Protein AF-0000000087594308 (afdb_homodimer)

Structure (mmCIF, N/CA/C/O backbone):
data_AF-0000000087594308-model_v1
#
loop_
_entity.id
_entity.type
_entity.pdbx_description
1 polymer 'Aminopeptidase P N-terminal domain-containing protein'
#
loop_
_atom_site.group_PDB
_atom_site.id
_atom_site.type_symbol
_atom_site.label_atom_id
_atom_site.label_alt_id
_atom_site.label_comp_id
_atom_site.label_asym_id
_atom_site.label_entity_id
_atom_site.label_seq_id
_atom_site.pdbx_PDB_ins_code
_atom_site.Cartn_x
_atom_site.Cartn_y
_atom_site.Cartn_z
_atom_site.occupancy
_atom_site.B_iso_or_equiv
_atom_site.auth_seq_id
_atom_site.auth_comp_id
_atom_site.auth_asym_id
_atom_site.auth_atom_id
_atom_site.pdbx_PDB_model_num
ATOM 1 N N . MET A 1 1 ? -21.344 -7.73 -4.387 1 90.5 1 MET A N 1
ATOM 2 C CA . MET A 1 1 ? -21.984 -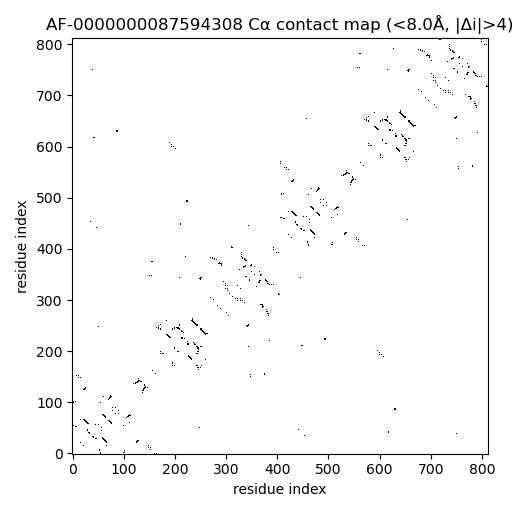8.625 -3.426 1 90.5 1 MET A CA 1
ATOM 3 C C . MET A 1 1 ? -22.828 -7.832 -2.426 1 90.5 1 MET A C 1
ATOM 5 O O . MET A 1 1 ? -22.422 -6.758 -1.98 1 90.5 1 MET A O 1
ATOM 9 N N . LEU A 1 2 ? -23.984 -8.336 -2.166 1 93.06 2 LEU A N 1
ATOM 10 C CA . LEU A 1 2 ? -24.922 -7.723 -1.226 1 93.06 2 LEU A CA 1
ATOM 11 C C . LEU A 1 2 ? -24.906 -8.453 0.112 1 93.06 2 LEU A C 1
ATOM 13 O O . LEU A 1 2 ? -24.297 -9.523 0.232 1 93.06 2 LEU A O 1
ATOM 17 N N . ALA A 1 3 ? -25.562 -7.852 1.076 1 97.31 3 ALA A N 1
ATOM 18 C CA . ALA A 1 3 ? -25.641 -8.453 2.406 1 97.31 3 ALA A CA 1
ATOM 19 C C . ALA A 1 3 ? -26.141 -9.891 2.334 1 97.31 3 ALA A C 1
ATOM 21 O O . ALA A 1 3 ? -25.672 -10.758 3.07 1 97.31 3 ALA A O 1
ATOM 22 N N . LYS A 1 4 ? -27.078 -10.148 1.467 1 97.88 4 LYS A N 1
ATOM 23 C CA . LYS A 1 4 ? -27.656 -11.484 1.329 1 97.88 4 LYS A CA 1
ATOM 24 C C . LYS A 1 4 ? -26.594 -12.492 0.87 1 97.88 4 LYS A C 1
ATOM 26 O O . LYS A 1 4 ? -26.656 -13.664 1.237 1 97.88 4 LYS A O 1
ATOM 31 N N . ASP A 1 5 ? -25.703 -12.07 0.015 1 98.06 5 ASP A N 1
ATOM 32 C CA . ASP A 1 5 ? -24.656 -12.945 -0.51 1 98.06 5 ASP A CA 1
ATOM 33 C C . ASP A 1 5 ? -23.688 -13.359 0.59 1 98.06 5 ASP A C 1
ATOM 35 O O . ASP A 1 5 ? -23.281 -14.516 0.664 1 98.06 5 ASP A O 1
ATOM 39 N N . HIS A 1 6 ? -23.297 -12.375 1.448 1 98.38 6 HIS A N 1
ATOM 40 C CA . HIS A 1 6 ? -22.422 -12.695 2.566 1 98.38 6 HIS A CA 1
ATOM 41 C C . HIS A 1 6 ? -23.141 -13.539 3.613 1 98.38 6 HIS A C 1
ATOM 43 O O . HIS A 1 6 ? -22.516 -14.375 4.273 1 98.38 6 HIS A O 1
ATOM 49 N N . SER A 1 7 ? -24.469 -13.305 3.777 1 98.5 7 SER A N 1
ATOM 50 C CA . SER A 1 7 ? -25.266 -14.164 4.633 1 98.5 7 SER A CA 1
ATOM 51 C C . SER A 1 7 ? -25.266 -15.609 4.141 1 98.5 7 SER A C 1
ATOM 53 O O . SER A 1 7 ? -25.156 -16.547 4.941 1 98.5 7 SER A O 1
ATOM 55 N N . TYR A 1 8 ? -25.375 -15.766 2.854 1 97.94 8 TYR A N 1
ATOM 56 C CA . TYR A 1 8 ? -25.281 -17.094 2.264 1 97.94 8 TYR A CA 1
ATOM 57 C C . TYR A 1 8 ? -23.922 -17.734 2.578 1 97.94 8 TYR A C 1
ATOM 59 O O . TYR A 1 8 ? -23.859 -18.922 2.904 1 97.94 8 TYR A O 1
ATOM 67 N N . ASN A 1 9 ? -22.812 -17 2.492 1 98.19 9 ASN A N 1
ATOM 68 C CA . ASN A 1 9 ? -21.484 -17.484 2.84 1 98.19 9 ASN A CA 1
ATOM 69 C C . ASN A 1 9 ? -21.422 -17.953 4.289 1 98.19 9 ASN A C 1
ATOM 71 O O . ASN A 1 9 ? -20.859 -19.016 4.586 1 98.19 9 ASN A O 1
ATOM 75 N N . ARG A 1 10 ? -22.016 -17.172 5.156 1 98.5 10 ARG A N 1
ATOM 76 C CA . ARG A 1 10 ? -22.047 -17.562 6.562 1 98.5 10 ARG A CA 1
ATOM 77 C C . ARG A 1 10 ? -22.844 -18.844 6.762 1 98.5 10 ARG A C 1
ATOM 79 O O . ARG A 1 10 ? -22.469 -19.688 7.582 1 98.5 10 ARG A O 1
ATOM 86 N N . THR A 1 11 ? -23.922 -18.953 6.07 1 97.94 11 THR A N 1
ATOM 87 C CA . THR A 1 11 ? -24.734 -20.172 6.16 1 97.94 11 THR A CA 1
ATOM 88 C C . THR A 1 11 ? -23.906 -21.391 5.746 1 97.94 11 THR A C 1
ATOM 90 O O . THR A 1 11 ? -23.953 -22.422 6.414 1 97.94 11 THR A O 1
ATOM 93 N N . LYS A 1 12 ? -23.141 -21.266 4.664 1 97.62 12 LYS A N 1
ATOM 94 C CA . LYS A 1 12 ? -22.234 -22.328 4.238 1 97.62 12 LYS A CA 1
ATOM 95 C C . LYS A 1 12 ? -21.266 -22.703 5.359 1 97.62 12 LYS A C 1
ATOM 97 O O . LYS A 1 12 ? -21.016 -23.891 5.598 1 97.62 12 LYS A O 1
ATOM 102 N N . LEU A 1 13 ? -20.719 -21.719 5.988 1 98.5 13 LEU A N 1
ATOM 103 C CA . LEU A 1 13 ? -19.734 -21.938 7.043 1 98.5 13 LEU A CA 1
ATOM 104 C C . LEU A 1 13 ? -20.375 -22.641 8.242 1 98.5 13 LEU A C 1
ATOM 106 O O . LEU A 1 13 ? -19.812 -23.578 8.781 1 98.5 13 LEU A O 1
ATOM 110 N N . PHE A 1 14 ? -21.609 -22.172 8.617 1 98.5 14 PHE A N 1
ATOM 111 C CA . PHE A 1 14 ? -22.344 -22.812 9.703 1 98.5 14 PHE A CA 1
ATOM 112 C C . PHE A 1 14 ? -22.562 -24.297 9.422 1 98.5 14 PHE A C 1
ATOM 114 O O . PHE A 1 14 ? -22.297 -25.125 10.281 1 98.5 14 PHE A O 1
ATOM 121 N N . GLU A 1 15 ? -23.016 -24.562 8.258 1 97.94 15 GLU A N 1
ATOM 122 C CA . GLU A 1 15 ? -23.312 -25.938 7.875 1 97.94 15 GLU A CA 1
ATOM 123 C C . GLU A 1 15 ? -22.062 -26.812 7.902 1 97.94 15 GLU A C 1
ATOM 125 O O . GLU A 1 15 ? -22.094 -27.938 8.406 1 97.94 15 GLU A O 1
ATOM 130 N N . ARG A 1 16 ? -21 -26.297 7.41 1 97.62 16 ARG A N 1
ATOM 131 C CA . ARG A 1 16 ? -19.75 -27.062 7.359 1 97.62 16 ARG A CA 1
ATOM 132 C C . ARG A 1 16 ? -19.219 -27.344 8.758 1 97.62 16 ARG A C 1
ATOM 134 O O . ARG A 1 16 ? -18.828 -28.469 9.07 1 97.62 16 ARG A O 1
ATOM 141 N N . LEU A 1 17 ? -19.188 -26.297 9.586 1 98.12 17 LEU A N 1
ATOM 142 C CA . LEU A 1 17 ? -18.672 -26.453 10.938 1 98.12 17 LEU A CA 1
ATOM 143 C C . LEU A 1 17 ? -19.547 -27.422 11.742 1 98.12 17 LEU A C 1
ATOM 145 O O . LEU A 1 17 ? -19.031 -28.266 12.477 1 98.12 17 LEU A O 1
ATOM 149 N N . SER A 1 18 ? -20.859 -27.266 11.508 1 97.19 18 SER A N 1
ATOM 150 C CA . SER A 1 18 ? -21.781 -28.172 12.188 1 97.19 18 SER A CA 1
ATOM 151 C C . SER A 1 18 ? -21.562 -29.609 11.758 1 97.19 18 SER A C 1
ATOM 153 O O . SER A 1 18 ? -21.531 -30.516 12.586 1 97.19 18 SER A O 1
ATOM 155 N N . ALA A 1 19 ? -21.422 -29.828 10.523 1 97.25 19 ALA A N 1
ATOM 156 C CA . ALA A 1 19 ? -21.219 -31.172 9.969 1 97.25 19 ALA A CA 1
ATOM 157 C C . ALA A 1 19 ? -19.906 -31.781 10.484 1 97.25 19 ALA A C 1
ATOM 159 O O . ALA A 1 19 ? -19.812 -33 10.641 1 97.25 19 ALA A O 1
ATOM 160 N N . ALA A 1 20 ? -18.938 -30.953 10.828 1 96.69 20 ALA A N 1
ATOM 161 C CA . ALA A 1 20 ? -17.641 -31.422 11.312 1 96.69 20 ALA A CA 1
ATOM 162 C C . ALA A 1 20 ? -17.656 -31.594 12.828 1 96.69 20 ALA A C 1
ATOM 164 O O . ALA A 1 20 ? -16.625 -31.938 13.43 1 96.69 20 ALA A O 1
ATOM 165 N N . GLY A 1 21 ? -18.781 -31.25 13.492 1 96.62 21 GLY A N 1
ATOM 166 C CA . GLY A 1 21 ? -18.922 -31.406 14.93 1 96.62 21 GLY A CA 1
ATOM 167 C C . GLY A 1 21 ? -18.25 -30.281 15.719 1 96.62 21 GLY A C 1
ATOM 168 O O . GLY A 1 21 ? -17.953 -30.453 16.906 1 96.62 21 GLY A O 1
ATOM 169 N N . VAL A 1 22 ? -17.984 -29.203 15.047 1 97 22 VAL A N 1
ATOM 170 C CA . VAL A 1 22 ? -17.375 -28.062 15.719 1 97 22 VAL A CA 1
ATOM 171 C C . VAL A 1 22 ? -18.453 -27.266 16.469 1 97 22 VAL A C 1
ATOM 173 O O . VAL A 1 22 ? -19.547 -27.047 15.945 1 97 22 VAL A O 1
ATOM 176 N N . SER A 1 23 ? -18.203 -26.906 17.734 1 96.5 23 SER A N 1
ATOM 177 C CA . SER A 1 23 ? -19.125 -26.109 18.531 1 96.5 23 SER A CA 1
ATOM 178 C C . SER A 1 23 ? -18.438 -24.875 19.094 1 96.5 23 SER A C 1
ATOM 180 O O . SER A 1 23 ? -17.203 -24.781 19.094 1 96.5 23 SER A O 1
ATOM 182 N N . GLY A 1 24 ? -19.25 -23.938 19.5 1 97.56 24 GLY A N 1
ATOM 183 C CA . GLY A 1 24 ? -18.734 -22.703 20.047 1 97.56 24 GLY A CA 1
ATOM 184 C C . GLY A 1 24 ? -18.922 -21.5 19.141 1 97.56 24 GLY A C 1
ATOM 185 O O . GLY A 1 24 ? -19.922 -21.406 18.422 1 97.56 24 GLY A O 1
ATOM 186 N N . LEU A 1 25 ? -17.984 -20.484 19.281 1 98.25 25 LEU A N 1
ATOM 187 C CA . LEU A 1 25 ? -18.062 -19.234 18.516 1 98.25 25 LEU A CA 1
ATOM 188 C C . LEU A 1 25 ? -16.938 -19.156 17.5 1 98.25 25 LEU A C 1
ATOM 190 O O . LEU A 1 25 ? -15.812 -19.578 17.766 1 98.25 25 LEU A O 1
ATOM 194 N N . VAL A 1 26 ? -17.234 -18.719 16.328 1 98.69 26 VAL A N 1
ATOM 195 C CA . VAL A 1 26 ? -16.234 -18.219 15.406 1 98.69 26 VAL A CA 1
ATOM 196 C C . VAL A 1 26 ? -15.969 -16.734 15.688 1 98.69 26 VAL A C 1
ATOM 198 O O . VAL A 1 26 ? -16.906 -15.945 15.805 1 98.69 26 VAL A O 1
ATOM 201 N N . TYR A 1 27 ? -14.766 -16.391 15.906 1 98.56 27 TYR A N 1
ATOM 202 C CA . TYR A 1 27 ? -14.336 -15.023 16.156 1 98.56 27 TYR A CA 1
ATOM 203 C C . TYR A 1 27 ? -13.414 -14.531 15.047 1 98.56 27 TYR A C 1
ATOM 205 O O . TYR A 1 27 ? -12.258 -14.969 14.953 1 98.56 27 TYR A O 1
ATOM 213 N N . LEU A 1 28 ? -13.891 -13.617 14.195 1 98.5 28 LEU A N 1
ATOM 214 C CA . LEU A 1 28 ? -13.133 -13.062 13.078 1 98.5 28 LEU A CA 1
ATOM 215 C C . LEU A 1 28 ? -12.758 -11.609 13.344 1 98.5 28 LEU A C 1
ATOM 217 O O . LEU A 1 28 ? -13.625 -10.781 13.648 1 98.5 28 LEU A O 1
ATOM 221 N N . VAL A 1 29 ? -11.523 -11.367 13.227 1 98.06 29 VAL A N 1
ATOM 222 C CA . VAL A 1 29 ? -11.031 -10 13.391 1 98.06 29 VAL A CA 1
ATOM 223 C C . VAL A 1 29 ? -10.758 -9.383 12.023 1 98.06 29 VAL A C 1
ATOM 225 O O . VAL A 1 29 ? -9.984 -9.922 11.227 1 98.06 29 VAL A O 1
ATOM 228 N N . GLY A 1 30 ? -11.453 -8.227 11.703 1 97.88 30 GLY A N 1
ATOM 229 C CA . GLY A 1 30 ? -11.141 -7.477 10.5 1 97.88 30 GLY A CA 1
ATOM 230 C C . GLY A 1 30 ? -9.82 -6.727 10.578 1 97.88 30 GLY A C 1
ATOM 231 O O . GLY A 1 30 ? -9.234 -6.617 11.656 1 97.88 30 GLY A O 1
ATOM 232 N N . ALA A 1 31 ? -9.391 -6.301 9.43 1 96.94 31 ALA A N 1
ATOM 233 C CA . ALA A 1 31 ? -8.164 -5.512 9.383 1 96.94 31 ALA A CA 1
ATOM 234 C C . ALA A 1 31 ? -8.375 -4.141 10.023 1 96.94 31 ALA A C 1
ATOM 236 O O . ALA A 1 31 ? -9.492 -3.633 10.07 1 96.94 31 ALA A O 1
ATOM 237 N N . ASP A 1 32 ? -7.328 -3.598 10.555 1 96.19 32 ASP A N 1
ATOM 238 C CA . ASP A 1 32 ? -7.316 -2.23 11.062 1 96.19 32 ASP A CA 1
ATOM 239 C C . ASP A 1 32 ? -6.551 -1.299 10.133 1 96.19 32 ASP A C 1
ATOM 241 O O . ASP A 1 32 ? -5.801 -1.757 9.266 1 96.19 32 ASP A O 1
ATOM 245 N N . ASN A 1 33 ? -6.793 -0.002 10.273 1 93.75 33 ASN A N 1
ATOM 246 C CA . ASN A 1 33 ? -5.93 0.959 9.594 1 93.75 33 ASN A CA 1
ATOM 247 C C . ASN A 1 33 ? -4.484 0.856 10.086 1 93.75 33 ASN A C 1
ATOM 249 O O . ASN A 1 33 ? -4.242 0.609 11.266 1 93.75 33 ASN A O 1
ATOM 253 N N . THR A 1 34 ? -3.598 0.944 9.172 1 93 34 THR A N 1
ATOM 254 C CA . THR A 1 34 ? -2.178 0.962 9.508 1 93 34 THR A CA 1
ATOM 255 C C . THR A 1 34 ? -1.502 2.201 8.922 1 93 34 THR A C 1
ATOM 257 O O . THR A 1 34 ? -2.027 2.822 8 1 93 34 THR A O 1
ATOM 260 N N . GLU A 1 35 ? -0.404 2.605 9.508 1 93.12 35 GLU A N 1
ATOM 261 C CA . GLU A 1 35 ? 0.38 3.746 9.047 1 93.12 35 GLU A CA 1
ATOM 262 C C . GLU A 1 35 ? 1.735 3.301 8.508 1 93.12 35 GLU A C 1
ATOM 264 O O . GLU A 1 35 ? 2.219 2.217 8.844 1 93.12 35 GLU A O 1
ATOM 269 N N . LEU A 1 36 ? 2.311 4.102 7.629 1 92.75 36 LEU A N 1
ATOM 270 C CA . LEU A 1 36 ? 3.646 3.846 7.098 1 92.75 36 LEU A CA 1
ATOM 271 C C . LEU A 1 36 ? 4.711 4.074 8.164 1 92.75 36 LEU A C 1
ATOM 273 O O . LEU A 1 36 ? 5.043 5.219 8.484 1 92.75 36 LEU A O 1
ATOM 277 N N . TYR A 1 37 ? 5.246 2.975 8.711 1 92 37 TYR A N 1
ATOM 278 C CA . TYR A 1 37 ? 6.27 3 9.75 1 92 37 TYR A CA 1
ATOM 279 C C . TYR A 1 37 ? 5.863 3.932 10.891 1 92 37 TYR A C 1
ATOM 281 O O . TYR A 1 37 ? 4.785 3.783 11.469 1 92 37 TYR A O 1
ATOM 289 N N . ASP A 1 38 ? 6.734 4.887 11.289 1 88.56 38 ASP A N 1
ATOM 290 C CA . ASP A 1 38 ? 6.465 5.773 12.414 1 88.56 38 ASP A CA 1
ATOM 291 C C . ASP A 1 38 ? 5.898 7.109 11.938 1 88.56 38 ASP A C 1
ATOM 293 O O . ASP A 1 38 ? 6.027 8.125 12.625 1 88.56 38 ASP A O 1
ATOM 297 N N . THR A 1 39 ? 5.27 7.062 10.734 1 92.19 39 THR A N 1
ATOM 298 C CA . THR A 1 39 ? 4.641 8.273 10.234 1 92.19 39 THR A CA 1
ATOM 299 C C . THR A 1 39 ? 3.131 8.234 10.453 1 92.19 39 THR A C 1
ATOM 301 O O . THR A 1 39 ? 2.594 7.219 10.906 1 92.19 39 THR A O 1
ATOM 304 N N . ASP A 1 40 ? 2.512 9.336 10.18 1 90.94 40 ASP A N 1
ATOM 305 C CA . ASP A 1 40 ? 1.058 9.383 10.281 1 90.94 40 ASP A CA 1
ATOM 306 C C . ASP A 1 40 ? 0.4 9.195 8.922 1 90.94 40 ASP A C 1
ATOM 308 O O . ASP A 1 40 ? -0.772 9.531 8.734 1 90.94 40 ASP A O 1
ATOM 312 N N . ARG A 1 41 ? 1.218 8.758 7.941 1 89.94 41 ARG A N 1
ATOM 313 C CA . ARG A 1 41 ? 0.653 8.445 6.633 1 89.94 41 ARG A CA 1
ATOM 314 C C . ARG A 1 41 ? -0.113 7.125 6.676 1 89.94 41 ARG A C 1
ATOM 316 O O . ARG A 1 41 ? 0.47 6.07 6.93 1 89.94 41 ARG A O 1
ATOM 323 N N . ASP A 1 42 ? -1.38 7.172 6.395 1 89.75 42 ASP A N 1
ATOM 324 C CA . ASP A 1 42 ? -2.195 5.961 6.352 1 89.75 42 ASP A CA 1
ATOM 325 C C . ASP A 1 42 ? -1.843 5.105 5.137 1 89.75 42 ASP A C 1
ATOM 327 O O . ASP A 1 42 ? -1.606 5.633 4.047 1 89.75 42 ASP A O 1
ATOM 331 N N . MET A 1 43 ? -1.783 3.855 5.355 1 90.75 43 MET A N 1
ATOM 332 C CA . MET A 1 43 ? -1.73 2.92 4.234 1 90.75 43 MET A CA 1
ATOM 333 C C . MET A 1 43 ? -3.125 2.662 3.676 1 90.75 43 MET A C 1
ATOM 335 O O . MET A 1 43 ? -4.113 2.707 4.414 1 90.75 43 MET A O 1
ATOM 339 N N . GLN A 1 44 ? -3.154 2.502 2.387 1 87.88 44 GLN A N 1
ATOM 340 C CA . GLN A 1 44 ? -4.441 2.17 1.789 1 87.88 44 GLN A CA 1
ATOM 341 C C . GLN A 1 44 ? -5.051 0.934 2.445 1 87.88 44 GLN A C 1
ATOM 343 O O . GLN A 1 44 ? -4.371 -0.078 2.623 1 87.88 44 G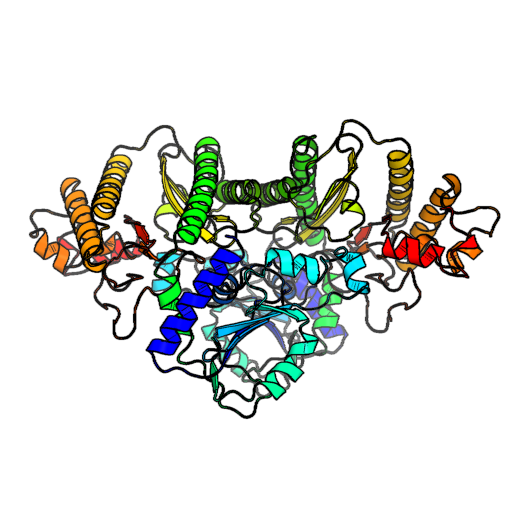LN A O 1
ATOM 348 N N . PHE A 1 45 ? -6.324 1.075 2.811 1 92 45 PHE A N 1
ATOM 349 C CA . PHE A 1 45 ? -6.992 0.012 3.551 1 92 45 PHE A CA 1
ATOM 350 C C . PHE A 1 45 ? -7.559 -1.037 2.6 1 92 45 PHE A C 1
ATOM 352 O O . PHE A 1 45 ? -8.18 -0.698 1.591 1 92 45 PHE A O 1
ATOM 359 N N . ARG A 1 46 ? -7.27 -2.18 2.875 1 92.44 46 ARG A N 1
ATOM 360 C CA . ARG A 1 46 ? -7.941 -3.344 2.307 1 92.44 46 ARG A CA 1
ATOM 361 C C . ARG A 1 46 ? -8.359 -4.324 3.4 1 92.44 46 ARG A C 1
ATOM 363 O O . ARG A 1 46 ? -7.543 -4.707 4.238 1 92.44 46 ARG A O 1
ATOM 370 N N . GLN A 1 47 ? -9.555 -4.691 3.42 1 95.94 47 GLN A N 1
ATOM 371 C CA . GLN A 1 47 ? -10.055 -5.59 4.453 1 95.94 47 GLN A CA 1
ATOM 372 C C . GLN A 1 47 ? -9.438 -6.98 4.316 1 95.94 47 GLN A C 1
ATOM 374 O O . GLN A 1 47 ? -9.047 -7.387 3.221 1 95.94 47 GLN A O 1
ATOM 379 N N . GLU A 1 48 ? -9.297 -7.664 5.465 1 97.19 48 GLU A N 1
ATOM 380 C CA . GLU A 1 48 ? -8.844 -9.055 5.5 1 97.19 48 GLU A CA 1
ATOM 381 C C . GLU A 1 48 ? -9.836 -9.984 4.812 1 97.19 48 GLU A C 1
ATOM 383 O O . GLU A 1 48 ? -11.047 -9.867 5.023 1 97.19 48 GLU A O 1
ATOM 388 N N . SER A 1 49 ? -9.367 -10.844 3.99 1 97.56 49 SER A N 1
ATOM 389 C CA . SER A 1 49 ? -10.195 -11.547 3.01 1 97.56 49 SER A CA 1
ATOM 390 C C . SER A 1 49 ? -11.18 -12.484 3.689 1 97.56 49 SER A C 1
ATOM 392 O O . SER A 1 49 ? -12.32 -12.641 3.234 1 97.56 49 SER A O 1
ATOM 394 N N . TYR A 1 50 ? -10.789 -13.258 4.738 1 98.38 50 TYR A N 1
ATOM 395 C CA . TYR A 1 50 ? -11.727 -14.141 5.422 1 98.38 50 TYR A CA 1
ATOM 396 C C . TYR A 1 50 ? -12.852 -13.352 6.07 1 98.38 50 TYR A C 1
ATOM 398 O O . TYR A 1 50 ? -14.023 -13.734 5.98 1 98.38 50 TYR A O 1
ATOM 406 N N . PHE A 1 51 ? -12.461 -12.273 6.715 1 98.62 51 PHE A N 1
ATOM 407 C CA . PHE A 1 51 ? -13.438 -11.391 7.352 1 98.62 51 PHE A CA 1
ATOM 408 C C . PHE A 1 51 ? -14.391 -10.805 6.316 1 98.62 51 PHE A C 1
ATOM 410 O O . PHE A 1 51 ? -15.609 -10.836 6.496 1 98.62 51 PHE A O 1
ATOM 417 N N . PHE A 1 52 ? -13.844 -10.297 5.238 1 98.25 52 PHE A N 1
ATOM 418 C CA . PHE A 1 52 ? -14.656 -9.695 4.184 1 98.25 52 PHE A CA 1
ATOM 419 C C . PHE A 1 52 ? -15.609 -10.727 3.594 1 98.25 52 PHE A C 1
ATOM 421 O O . PHE A 1 52 ? -16.797 -10.438 3.381 1 98.25 52 PHE A O 1
ATOM 428 N N . TRP A 1 53 ? -15.047 -11.867 3.289 1 98.5 53 TRP A N 1
ATOM 429 C CA . TRP A 1 53 ? -15.844 -12.938 2.703 1 98.5 53 TRP A CA 1
ATOM 430 C C . TRP A 1 53 ? -17.078 -13.234 3.561 1 98.5 53 TRP A C 1
ATOM 432 O O . TRP A 1 53 ? -18.172 -13.383 3.039 1 98.5 53 TRP A O 1
ATOM 442 N N . ALA A 1 54 ? -16.922 -13.266 4.828 1 98.62 54 ALA A N 1
ATOM 443 C CA . ALA A 1 54 ? -17.984 -13.648 5.746 1 98.62 54 ALA A CA 1
ATOM 444 C C . ALA A 1 54 ? -18.953 -12.484 5.988 1 98.62 54 ALA A C 1
ATOM 446 O O . ALA A 1 54 ? -20.141 -12.695 6.246 1 98.62 54 ALA A O 1
ATOM 447 N N . THR A 1 55 ? -18.438 -11.219 5.891 1 98.69 55 THR A N 1
ATOM 448 C CA . THR A 1 55 ? -19.234 -10.148 6.48 1 98.69 55 THR A CA 1
ATOM 449 C C . THR A 1 55 ? -19.578 -9.094 5.434 1 98.69 55 THR A C 1
ATOM 451 O O . THR A 1 55 ? -20.562 -8.367 5.582 1 98.69 55 THR A O 1
ATOM 454 N N . GLY A 1 56 ? -18.719 -8.922 4.426 1 97.94 56 GLY A N 1
ATOM 455 C CA . GLY A 1 56 ? -18.859 -7.832 3.473 1 97.94 56 GLY A CA 1
ATOM 456 C C . GLY A 1 56 ? -18.5 -6.477 4.051 1 97.94 56 GLY A C 1
ATOM 457 O O . GLY A 1 56 ? -18.547 -5.465 3.35 1 97.94 56 GLY A O 1
ATOM 458 N N . CYS A 1 57 ? -18.109 -6.445 5.34 1 98.06 57 CYS A N 1
ATOM 459 C CA . CYS A 1 57 ? -17.812 -5.195 6.039 1 98.06 57 CYS A CA 1
ATOM 460 C C . CYS A 1 57 ? -16.438 -4.676 5.688 1 98.06 57 CYS A C 1
ATOM 462 O O . CYS A 1 57 ? -15.453 -5.418 5.75 1 98.06 57 CYS A O 1
ATOM 464 N N . THR A 1 58 ? -16.312 -3.424 5.336 1 95.38 58 THR A N 1
ATOM 465 C CA . THR A 1 58 ? -15.031 -2.824 4.988 1 95.38 58 THR A CA 1
ATOM 466 C C . THR A 1 58 ? -14.648 -1.748 6 1 95.38 58 THR A C 1
ATOM 468 O O . THR A 1 58 ? -13.773 -0.922 5.734 1 95.38 58 THR A O 1
ATOM 471 N N . VAL A 1 59 ? -15.344 -1.677 7.121 1 96.38 59 VAL A N 1
ATOM 472 C CA . VAL A 1 59 ? -15 -0.727 8.172 1 96.38 59 VAL A CA 1
ATOM 473 C C . VAL A 1 59 ? -13.781 -1.223 8.945 1 96.38 59 VAL A C 1
ATOM 475 O O . VAL A 1 59 ? -13.805 -2.311 9.523 1 96.38 59 VAL A O 1
ATOM 478 N N . PRO A 1 60 ? -12.695 -0.451 8.977 1 96.5 60 PRO A N 1
ATOM 479 C CA . PRO A 1 60 ? -11.5 -0.889 9.711 1 96.5 60 PRO A CA 1
ATOM 480 C C . PRO A 1 60 ? -11.773 -1.117 11.195 1 96.5 60 PRO A C 1
ATOM 482 O O . PRO A 1 60 ? -12.539 -0.369 11.812 1 96.5 60 PRO A O 1
ATOM 485 N N . GLY A 1 61 ? -11.164 -2.125 11.781 1 97.69 61 GLY A N 1
ATOM 486 C CA . GLY A 1 61 ? -11.258 -2.396 13.203 1 97.69 61 GLY A CA 1
ATOM 487 C C . GLY A 1 61 ? -12.516 -3.158 13.586 1 97.69 61 GLY A C 1
ATOM 488 O O . GLY A 1 61 ? -12.836 -3.283 14.773 1 97.69 61 GLY A O 1
ATOM 489 N N . SER A 1 62 ? -13.25 -3.674 12.625 1 98.56 62 SER A N 1
ATOM 490 C CA . SER A 1 62 ? -14.484 -4.402 12.891 1 98.56 62 SER A CA 1
ATOM 491 C C . SER A 1 62 ? -14.203 -5.836 13.32 1 98.56 62 SER A C 1
ATOM 493 O O . SER A 1 62 ? -13.141 -6.383 13.016 1 98.56 62 SER A O 1
ATOM 495 N N . ILE A 1 63 ? -15.148 -6.43 14.07 1 98.69 63 ILE A N 1
ATOM 496 C CA . ILE A 1 63 ? -15.062 -7.801 14.57 1 98.69 63 ILE A CA 1
ATOM 497 C C . ILE A 1 63 ? -16.391 -8.523 14.305 1 98.69 63 ILE A C 1
ATOM 499 O O . ILE A 1 63 ? -17.469 -7.941 14.453 1 98.69 63 ILE A O 1
ATOM 503 N N . ALA A 1 64 ? -16.312 -9.719 13.891 1 98.81 64 ALA A N 1
ATOM 504 C CA . ALA A 1 64 ? -17.5 -10.531 13.688 1 98.81 64 ALA A CA 1
ATOM 505 C C . ALA A 1 64 ? -17.5 -11.758 14.594 1 98.81 64 ALA A C 1
ATOM 507 O O . ALA A 1 64 ? -16.453 -12.383 14.789 1 98.81 64 ALA A O 1
ATOM 508 N N . VAL A 1 65 ? -18.594 -12.102 15.156 1 98.75 65 VAL A N 1
ATOM 509 C CA . VAL A 1 65 ? -18.781 -13.297 15.969 1 98.75 65 VAL A CA 1
ATOM 510 C C . VAL A 1 65 ? -19.938 -14.125 15.422 1 98.75 65 VAL A C 1
ATOM 512 O O . VAL A 1 65 ? -21.031 -13.609 15.195 1 98.75 65 VAL A O 1
ATOM 515 N N . LEU A 1 66 ? -19.688 -15.336 15.141 1 98.69 66 LEU A N 1
ATOM 516 C CA . LEU A 1 66 ? -20.688 -16.297 14.664 1 98.69 66 LEU A CA 1
ATOM 517 C C . LEU A 1 66 ? -20.906 -17.391 15.695 1 98.69 66 LEU A C 1
ATOM 519 O O . LEU A 1 66 ? -19.969 -18.094 16.078 1 98.69 66 LEU A O 1
ATOM 523 N N . ASP A 1 67 ? -22.078 -17.547 16.172 1 98.25 67 ASP A N 1
ATOM 524 C CA . ASP A 1 67 ? -22.453 -18.641 17.062 1 98.25 67 ASP A CA 1
ATOM 525 C C . ASP A 1 67 ? -22.891 -19.875 16.281 1 98.25 67 ASP A C 1
ATOM 527 O O . ASP A 1 67 ? -23.984 -19.891 15.695 1 98.25 67 ASP A O 1
ATOM 531 N N . ILE A 1 68 ? -22.109 -20.922 16.359 1 97.88 68 ILE A N 1
ATOM 532 C CA . ILE A 1 68 ? -22.297 -22.078 15.469 1 97.88 68 ILE A CA 1
ATOM 533 C C . ILE A 1 68 ? -23.609 -22.781 15.797 1 97.88 68 ILE A C 1
ATOM 535 O O . ILE A 1 68 ? -24.359 -23.141 14.898 1 97.88 68 ILE A O 1
ATOM 539 N N . ALA A 1 69 ? -23.922 -22.953 17.031 1 95.62 69 ALA A N 1
ATOM 540 C CA . ALA A 1 69 ? -25.094 -23.719 17.469 1 95.62 69 ALA A CA 1
ATOM 541 C C . ALA A 1 69 ? -26.391 -22.984 17.094 1 95.62 69 ALA A C 1
ATOM 543 O O . ALA A 1 69 ? -27.344 -23.609 16.625 1 95.62 69 ALA A O 1
ATOM 544 N N . THR A 1 70 ? -26.453 -21.734 17.328 1 96.06 70 THR A N 1
ATOM 545 C CA . THR A 1 70 ? -27.688 -20.984 17.141 1 96.06 70 THR A CA 1
ATOM 546 C C . THR A 1 70 ? -27.75 -20.359 15.75 1 96.06 70 THR A C 1
ATOM 548 O O . THR A 1 70 ? -28.781 -19.844 15.336 1 96.06 70 THR A O 1
ATOM 551 N N . LYS A 1 71 ? -26.625 -20.375 15.016 1 97.31 71 LYS A N 1
ATOM 552 C CA . LYS A 1 71 ? -26.5 -19.766 13.688 1 97.31 71 LYS A CA 1
ATOM 553 C C . LYS A 1 71 ? -26.734 -18.266 13.742 1 97.31 71 LYS A C 1
ATOM 555 O O . LYS A 1 71 ? -27.281 -17.688 12.805 1 97.31 71 LYS A O 1
ATOM 560 N N . GLN A 1 72 ? -26.406 -17.672 14.922 1 97.62 72 GLN A N 1
ATOM 561 C CA . GLN A 1 72 ? -26.484 -16.219 15.078 1 97.62 72 GLN A CA 1
ATOM 562 C C . GLN A 1 72 ? -25.172 -15.547 14.656 1 97.62 72 GLN A C 1
ATOM 564 O O . GLN A 1 72 ? -24.094 -16.109 14.844 1 97.62 72 GLN A O 1
ATOM 569 N N . TYR A 1 73 ? -25.312 -14.422 14.086 1 98.38 73 TYR A N 1
ATOM 570 C CA . TYR A 1 73 ? -24.188 -13.609 13.594 1 98.38 73 TYR A CA 1
ATOM 571 C C . TYR A 1 73 ? -24.25 -12.203 14.172 1 98.38 73 TYR A C 1
ATOM 573 O O . TYR A 1 73 ? -25.297 -11.539 14.102 1 98.38 73 TYR A O 1
ATOM 581 N N . LYS A 1 74 ? -23.141 -11.734 14.797 1 98.75 74 LYS A N 1
ATOM 582 C CA . LYS A 1 74 ? -23.031 -10.367 15.281 1 98.75 74 LYS A CA 1
ATOM 583 C C . LYS A 1 74 ? -21.781 -9.688 14.703 1 98.75 74 LYS A C 1
ATOM 585 O O . LYS A 1 74 ? -20.688 -10.25 14.75 1 98.75 74 LYS A O 1
ATOM 590 N N . LEU A 1 75 ? -22 -8.562 14.102 1 98.88 75 LEU A N 1
ATOM 591 C CA . LEU A 1 75 ? -20.938 -7.703 13.586 1 98.88 75 LEU A CA 1
ATOM 592 C C . LEU A 1 75 ? -20.734 -6.484 14.484 1 98.88 75 LEU A C 1
ATOM 594 O O . LEU A 1 75 ? -21.703 -5.809 14.844 1 98.88 75 LEU A O 1
ATOM 598 N N . PHE A 1 76 ? -19.516 -6.285 14.906 1 98.81 76 PHE A N 1
ATOM 599 C CA . PHE A 1 76 ? -19.156 -5.148 15.75 1 98.81 76 PHE A CA 1
ATOM 600 C C . PHE A 1 76 ? -18.281 -4.164 14.984 1 98.81 76 PHE A C 1
ATOM 602 O O . PHE A 1 76 ? -17.188 -4.523 14.523 1 98.81 76 PHE A O 1
ATOM 609 N N . ILE A 1 77 ? -18.719 -2.926 14.828 1 98.31 77 ILE A N 1
ATOM 610 C CA . ILE A 1 77 ? -17.938 -1.899 14.148 1 98.31 77 ILE A CA 1
ATOM 611 C C . ILE A 1 77 ? -17.516 -0.826 15.156 1 98.31 77 ILE A C 1
ATOM 613 O O . ILE A 1 77 ? -18.25 -0.544 16.109 1 98.31 77 ILE A O 1
ATOM 617 N N . PRO A 1 78 ? -16.328 -0.271 15.008 1 97 78 PRO A N 1
ATOM 618 C CA . PRO A 1 78 ? -15.922 0.797 15.922 1 97 78 PRO A CA 1
ATOM 619 C C . PRO A 1 78 ? -16.734 2.074 15.742 1 97 78 PRO A C 1
ATOM 621 O O . PRO A 1 78 ? -17.125 2.414 14.625 1 97 78 PRO A O 1
ATOM 624 N N . LYS A 1 79 ? -16.969 2.771 16.844 1 93.94 79 LYS A N 1
ATOM 625 C CA . LYS A 1 79 ? -17.594 4.09 16.797 1 93.94 79 LYS A CA 1
ATOM 626 C C . LYS A 1 79 ? -16.578 5.172 16.453 1 93.94 79 LYS A C 1
ATOM 628 O O . LYS A 1 79 ? -15.453 5.156 16.969 1 93.94 79 LYS A O 1
ATOM 633 N N . VAL A 1 80 ? -16.938 5.977 15.508 1 90.94 80 VAL A N 1
ATOM 634 C CA . VAL A 1 80 ? -16.078 7.109 15.172 1 90.94 80 VAL A CA 1
ATOM 635 C C . VAL A 1 80 ? -16.375 8.281 16.109 1 90.94 80 VAL A C 1
ATOM 637 O O . VAL A 1 80 ? -17.531 8.664 16.297 1 90.94 80 VAL A O 1
ATOM 640 N N . SER A 1 81 ? -15.32 8.82 16.703 1 89.19 81 SER A N 1
ATOM 641 C CA . SER A 1 81 ? -15.492 9.945 17.625 1 89.19 81 SER A CA 1
ATOM 642 C C . SER A 1 81 ? -15.859 11.219 16.875 1 89.19 81 SER A C 1
ATOM 644 O O . SER A 1 81 ? -15.578 11.336 15.672 1 89.19 81 SER A O 1
ATOM 646 N N . ASP A 1 82 ? -16.406 12.07 17.578 1 83.75 82 ASP A N 1
ATOM 647 C CA . ASP A 1 82 ? -16.75 13.367 17 1 83.75 82 ASP A CA 1
ATOM 648 C C . ASP A 1 82 ? -15.5 14.094 16.5 1 83.75 82 ASP A C 1
ATOM 650 O O . ASP A 1 82 ? -15.531 14.758 15.461 1 83.75 82 ASP A O 1
ATOM 654 N N . GLU A 1 83 ? -14.523 13.969 17.25 1 83.38 83 GLU A N 1
ATOM 655 C CA . GLU A 1 83 ? -13.273 14.617 16.875 1 83.38 83 GLU A CA 1
ATOM 656 C C . GLU A 1 83 ? -12.742 14.086 15.547 1 83.38 83 GLU A C 1
ATOM 658 O O . GLU A 1 83 ? -12.289 14.859 14.703 1 83.38 83 GLU A O 1
ATOM 663 N N . THR A 1 84 ? -12.82 12.812 15.414 1 87.31 84 THR A N 1
ATOM 664 C CA . THR A 1 84 ? -12.336 12.18 14.188 1 87.31 84 THR A CA 1
ATOM 665 C C . THR A 1 84 ? -13.234 12.539 13.008 1 87.31 84 THR A C 1
ATOM 667 O O . THR A 1 84 ? -12.75 12.688 11.883 1 87.31 84 THR A O 1
ATOM 670 N N . ALA A 1 85 ? -14.477 12.703 13.281 1 86.62 85 ALA A N 1
ATOM 671 C CA . ALA A 1 85 ? -15.461 12.969 12.234 1 86.62 85 ALA A CA 1
ATOM 672 C C . ALA A 1 85 ? -15.188 14.305 11.547 1 86.62 85 ALA A C 1
ATOM 674 O O . ALA A 1 85 ? -15.5 14.477 10.367 1 86.62 85 ALA A O 1
ATOM 675 N N . VAL A 1 86 ? -14.594 15.219 12.25 1 81.56 86 VAL A N 1
ATOM 676 C CA . VAL A 1 86 ? -14.227 16.516 11.68 1 81.56 86 VAL A CA 1
ATOM 677 C C . VAL A 1 86 ? -13.242 16.312 10.531 1 81.56 86 VAL A C 1
ATOM 679 O O . VAL A 1 86 ? -13.312 17.016 9.516 1 81.56 86 VAL A O 1
ATOM 682 N N . TRP A 1 87 ? -12.406 15.32 10.68 1 86.62 87 TRP A N 1
ATOM 683 C CA . TRP A 1 87 ? -11.305 15.125 9.734 1 86.62 87 TRP A CA 1
ATOM 684 C C . TRP A 1 87 ? -11.742 14.234 8.57 1 86.62 87 TRP A C 1
ATOM 686 O O . TRP A 1 87 ? -11.367 14.477 7.426 1 86.62 87 TRP A O 1
ATOM 696 N N . ILE A 1 88 ? -12.602 13.266 8.906 1 87.81 88 ILE A N 1
ATOM 697 C CA . ILE A 1 88 ? -12.852 12.273 7.871 1 87.81 88 ILE A CA 1
ATOM 698 C C . ILE A 1 88 ? -14.312 12.32 7.453 1 87.81 88 ILE A C 1
ATOM 700 O O . ILE A 1 88 ? -14.727 11.617 6.531 1 87.81 88 ILE A O 1
ATOM 704 N N . GLY A 1 89 ? -15.141 13.18 8.062 1 86.31 89 GLY A N 1
ATOM 705 C CA . GLY A 1 89 ? -16.562 13.273 7.77 1 86.31 89 GLY A CA 1
ATOM 706 C C . GLY A 1 89 ? -17.422 12.453 8.719 1 86.31 89 GLY A C 1
ATOM 707 O O . GLY A 1 89 ? -16.906 11.586 9.43 1 86.31 89 GLY A O 1
ATOM 708 N N . VAL A 1 90 ? -18.656 12.789 8.703 1 84.94 90 VAL A N 1
ATOM 709 C CA . VAL A 1 90 ? -19.609 12.062 9.547 1 84.94 90 VAL A CA 1
ATOM 710 C C . VAL A 1 90 ? -19.797 10.648 9 1 84.94 90 VAL A C 1
ATOM 712 O O . VAL A 1 90 ? -20.172 10.477 7.84 1 84.94 90 VAL A O 1
ATOM 715 N N . PRO A 1 91 ? -19.453 9.727 9.836 1 89 91 PRO A N 1
ATOM 716 C CA . PRO A 1 91 ? -19.656 8.359 9.367 1 89 91 PRO A CA 1
ATOM 717 C C . PRO A 1 91 ? -21.141 7.98 9.273 1 89 91 PRO A C 1
ATOM 719 O O . PRO A 1 91 ? -21.984 8.641 9.883 1 89 91 PRO A O 1
ATOM 722 N N . PRO A 1 92 ? -21.469 6.953 8.508 1 92.25 92 PRO A N 1
ATOM 723 C CA . PRO A 1 92 ? -22.828 6.426 8.547 1 92.25 92 PRO A CA 1
ATOM 724 C C . PRO A 1 92 ? -23.266 6.016 9.953 1 92.25 92 PRO A C 1
ATOM 726 O O . PRO A 1 92 ? -22.422 5.66 10.789 1 92.25 92 PRO A O 1
ATOM 729 N N . THR A 1 93 ? -24.531 6.168 10.188 1 94.25 93 THR A N 1
ATOM 730 C CA . THR A 1 93 ? -25.078 5.703 11.453 1 94.25 93 THR A CA 1
ATOM 731 C C . THR A 1 93 ? -25.078 4.18 11.516 1 94.25 93 THR A C 1
ATOM 733 O O . THR A 1 93 ? -24.906 3.508 10.5 1 94.25 93 THR A O 1
ATOM 736 N N . LEU A 1 94 ? -25.234 3.699 12.742 1 96.31 94 LEU A N 1
ATOM 737 C CA . LEU A 1 94 ? -25.328 2.254 12.914 1 96.31 94 LEU A CA 1
ATOM 738 C C . LEU A 1 94 ? -26.453 1.675 12.078 1 96.31 94 LEU A C 1
ATOM 740 O O . LEU A 1 94 ? -26.312 0.605 11.477 1 96.31 94 LEU A O 1
ATOM 744 N N . ALA A 1 95 ? -27.594 2.35 12.016 1 96.44 95 ALA A N 1
ATOM 745 C CA . ALA A 1 95 ? -28.75 1.913 11.242 1 96.44 95 ALA A CA 1
ATOM 746 C C . ALA A 1 95 ? -28.422 1.875 9.75 1 96.44 95 ALA A C 1
ATOM 748 O O . ALA A 1 95 ? -28.859 0.969 9.039 1 96.44 95 ALA A O 1
ATOM 749 N N . GLU A 1 96 ? -27.703 2.861 9.312 1 96.25 96 GLU A N 1
ATOM 750 C CA . GLU A 1 96 ? -27.297 2.902 7.91 1 96.25 96 GLU A CA 1
ATOM 751 C C . GLU A 1 96 ? -26.359 1.754 7.57 1 96.25 96 GLU A C 1
ATOM 753 O O . GLU A 1 96 ? -26.5 1.111 6.527 1 96.25 96 GLU A O 1
ATOM 758 N N . TYR A 1 97 ? -25.391 1.49 8.43 1 97 97 TYR A N 1
ATOM 759 C CA . TYR A 1 97 ? -24.531 0.335 8.242 1 97 97 TYR A CA 1
ATOM 760 C C . TYR A 1 97 ? -25.328 -0.958 8.227 1 97 97 TYR A C 1
ATOM 762 O O . TYR A 1 97 ? -25.094 -1.837 7.398 1 97 97 TYR A O 1
ATOM 770 N N . ALA A 1 98 ? -26.266 -1.04 9.164 1 97.69 98 ALA A N 1
ATOM 771 C CA . ALA A 1 98 ? -27.078 -2.25 9.258 1 97.69 98 ALA A CA 1
ATOM 772 C C . ALA A 1 98 ? -27.875 -2.477 7.977 1 97.69 98 ALA A C 1
ATOM 774 O O . ALA A 1 98 ? -28.031 -3.615 7.527 1 97.69 98 ALA A O 1
ATOM 775 N N . ALA A 1 99 ? -28.406 -1.438 7.414 1 97.06 99 ALA A N 1
ATOM 776 C CA . ALA A 1 99 ? -29.18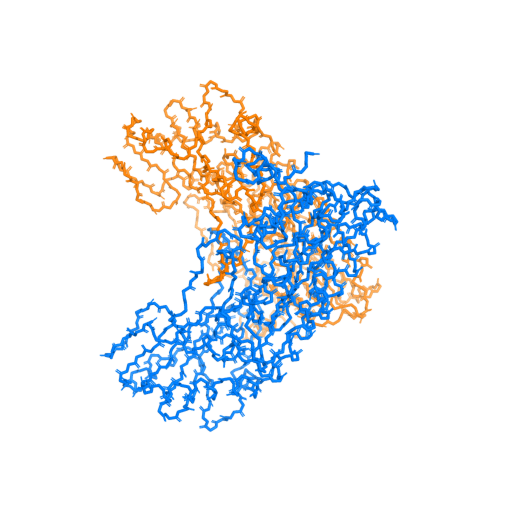8 -1.536 6.18 1 97.06 99 ALA A CA 1
ATOM 777 C C . ALA A 1 99 ? -28.344 -2.113 5.047 1 97.06 99 ALA A C 1
ATOM 779 O O . ALA A 1 99 ? -28.859 -2.785 4.152 1 97.06 99 ALA A O 1
ATOM 780 N N . GLU A 1 100 ? -27.062 -1.888 5.109 1 96.69 100 GLU A N 1
ATOM 781 C CA . GLU A 1 100 ? -26.156 -2.316 4.047 1 96.69 100 GLU A CA 1
ATOM 782 C C . GLU A 1 100 ? -25.578 -3.697 4.34 1 96.69 100 GLU A C 1
ATOM 784 O O . GLU A 1 100 ? -25.328 -4.477 3.42 1 96.69 100 GLU A O 1
ATOM 789 N N . LEU A 1 101 ? -25.391 -4.062 5.625 1 98.25 101 LEU A N 1
ATOM 790 C CA . LEU A 1 101 ? -24.516 -5.191 5.965 1 98.25 101 LEU A CA 1
ATOM 791 C C . LEU A 1 101 ? -25.328 -6.328 6.578 1 98.25 101 LEU A C 1
ATOM 793 O O . LEU A 1 101 ? -24.844 -7.449 6.707 1 98.25 101 LEU A O 1
ATOM 797 N N . ILE A 1 102 ? -26.578 -6.039 6.961 1 98.31 102 ILE A N 1
ATOM 798 C CA . ILE A 1 102 ? -27.422 -7.035 7.621 1 98.31 102 ILE A CA 1
ATOM 799 C C . ILE A 1 102 ? -28.516 -7.496 6.672 1 98.31 102 ILE A C 1
ATOM 801 O O . ILE A 1 102 ? -29.203 -6.672 6.062 1 98.31 102 ILE A O 1
ATOM 805 N N . HIS A 1 103 ? -28.656 -8.75 6.508 1 97.81 103 HIS A N 1
ATOM 806 C CA . HIS A 1 103 ? -29.672 -9.32 5.625 1 97.81 103 HIS A CA 1
ATOM 807 C C . HIS A 1 103 ? -30.875 -9.812 6.414 1 97.81 103 HIS A C 1
ATOM 809 O O . HIS A 1 103 ? -32.031 -9.516 6.059 1 97.81 103 HIS A O 1
ATOM 815 N N . CYS A 1 104 ? -30.656 -10.594 7.496 1 97.38 104 CYS A N 1
ATOM 816 C CA . CYS A 1 104 ? -31.719 -11.188 8.312 1 97.38 104 CYS A CA 1
ATOM 817 C C . CYS A 1 104 ? -31.656 -10.664 9.742 1 97.38 104 CYS A C 1
ATOM 819 O O . CYS A 1 104 ? -30.984 -11.242 10.594 1 97.38 104 CYS A O 1
ATOM 821 N N . PRO A 1 105 ? -32.469 -9.711 10.07 1 95.75 105 PRO A N 1
ATOM 822 C CA . PRO A 1 105 ? -32.406 -9.078 11.391 1 95.75 105 PRO A CA 1
ATOM 823 C C . PRO A 1 105 ? -32.75 -10.047 12.523 1 95.75 105 PRO A C 1
ATOM 825 O O . PRO A 1 105 ? -32.438 -9.781 13.688 1 95.75 105 PRO A O 1
ATOM 828 N N . GLU A 1 106 ? -33.344 -11.156 12.227 1 96.62 106 GLU A N 1
ATOM 829 C CA . GLU A 1 106 ? -33.719 -12.133 13.242 1 96.62 106 GLU A CA 1
ATOM 830 C C . GLU A 1 106 ? -32.5 -12.875 13.758 1 96.62 106 GLU A C 1
ATOM 832 O O . GLU A 1 106 ? -32.469 -13.336 14.898 1 96.62 106 GLU A O 1
ATOM 837 N N . THR A 1 107 ? -31.484 -13.031 12.938 1 97.81 107 THR A N 1
ATOM 838 C CA . THR A 1 107 ? -30.328 -13.844 13.312 1 97.81 107 THR A CA 1
ATOM 839 C C . THR A 1 107 ? -29.047 -13.039 13.188 1 97.81 107 THR A C 1
ATOM 841 O O . THR A 1 107 ? -27.969 -13.508 13.586 1 97.81 107 THR A O 1
ATOM 844 N N . GLU A 1 108 ? -29.141 -11.867 12.625 1 98.56 108 GLU A N 1
ATOM 845 C CA . GLU A 1 108 ? -27.969 -11.016 12.406 1 98.56 108 GLU A CA 1
ATOM 846 C C . GLU A 1 108 ? -28.141 -9.664 13.094 1 98.56 108 GLU A C 1
ATOM 848 O O . GLU A 1 108 ? -29.219 -9.086 13.07 1 98.56 108 GLU A O 1
ATOM 853 N N . GLU A 1 109 ? -27.078 -9.211 13.711 1 98.31 109 GLU A N 1
ATOM 854 C CA . GLU A 1 109 ? -27.141 -7.938 14.43 1 98.31 109 GLU A CA 1
ATOM 855 C C . GLU A 1 109 ? -25.844 -7.145 14.258 1 98.31 109 GLU A C 1
ATOM 857 O O . GLU A 1 109 ? -24.75 -7.723 14.211 1 98.31 109 GLU A O 1
ATOM 862 N N . LEU A 1 110 ? -25.953 -5.867 14.078 1 98.69 110 LEU A N 1
ATOM 863 C CA . LEU A 1 110 ? -24.828 -4.945 14.031 1 98.69 110 LEU A CA 1
ATOM 864 C C . LEU A 1 110 ? -24.766 -4.09 15.289 1 98.69 110 LEU A C 1
ATOM 866 O O . LEU A 1 110 ? -25.766 -3.518 15.711 1 98.69 110 LEU A O 1
ATOM 870 N N . LEU A 1 111 ? -23.594 -4.113 15.945 1 98.44 111 LEU A N 1
ATOM 871 C CA . LEU A 1 111 ? -23.375 -3.369 17.188 1 98.44 111 LEU A CA 1
ATOM 872 C C . LEU A 1 111 ? -22.062 -2.602 17.125 1 98.44 111 LEU A C 1
ATOM 874 O O . LEU A 1 111 ? -21.25 -2.807 16.219 1 98.44 111 LEU A O 1
ATOM 878 N N . TYR A 1 112 ? -21.906 -1.684 18.031 1 98.12 112 TYR A N 1
ATOM 879 C CA . TYR A 1 112 ? -20.594 -1.053 18.203 1 98.12 112 TYR A CA 1
ATOM 880 C C . TYR A 1 112 ? -19.656 -1.953 19 1 98.12 112 TYR A C 1
ATOM 882 O O . TYR A 1 112 ? -20.109 -2.721 19.859 1 98.12 112 TYR A O 1
ATOM 890 N N . THR A 1 113 ? -18.375 -1.833 18.797 1 97.81 113 THR A N 1
ATOM 891 C CA . THR A 1 113 ? -17.359 -2.682 19.391 1 97.81 113 THR A CA 1
ATOM 892 C C . THR A 1 113 ? -17.406 -2.598 20.922 1 97.81 113 THR A C 1
ATOM 894 O O . THR A 1 113 ? -17.016 -3.537 21.609 1 97.81 113 THR A O 1
ATOM 897 N N . GLU A 1 114 ? -17.953 -1.563 21.469 1 96.75 114 GLU A N 1
ATOM 898 C CA . GLU A 1 114 ? -18.047 -1.385 22.906 1 96.75 114 GLU A CA 1
ATOM 899 C C . GLU A 1 114 ? -18.922 -2.465 23.547 1 96.75 114 GLU A C 1
ATOM 901 O O . GLU A 1 114 ? -18.797 -2.752 24.734 1 96.75 114 GLU A O 1
ATOM 906 N N . ALA A 1 115 ? -19.781 -3.016 22.766 1 97.56 115 ALA A N 1
ATOM 907 C CA . ALA A 1 115 ? -20.703 -4.02 23.281 1 97.56 115 ALA A CA 1
ATOM 908 C C . ALA A 1 115 ? -20.062 -5.402 23.297 1 97.56 115 ALA A C 1
ATOM 910 O O . ALA A 1 115 ? -20.609 -6.34 23.875 1 97.56 115 ALA A O 1
ATOM 911 N N . LEU A 1 116 ? -18.922 -5.594 22.672 1 97.38 116 LEU A N 1
ATOM 912 C CA . LEU A 1 116 ? -18.312 -6.891 22.422 1 97.38 116 LEU A CA 1
ATOM 913 C C . LEU A 1 116 ? -17.969 -7.59 23.734 1 97.38 116 LEU A C 1
ATOM 915 O O . LEU A 1 116 ? -18.281 -8.766 23.906 1 97.38 116 LEU A O 1
ATOM 919 N N . PRO A 1 117 ? -17.297 -6.906 24.734 1 95.94 117 PRO A N 1
ATOM 920 C CA . PRO A 1 117 ? -16.938 -7.594 25.969 1 95.94 117 PRO A CA 1
ATOM 921 C C . PRO A 1 117 ? -18.156 -8.164 26.703 1 95.94 117 PRO A C 1
ATOM 923 O O . PRO A 1 117 ? -18.109 -9.297 27.188 1 95.94 117 PRO A O 1
ATOM 926 N N . GLU A 1 118 ? -19.172 -7.367 26.766 1 96.19 118 GLU A N 1
ATOM 927 C CA . GLU A 1 118 ? -20.391 -7.836 27.422 1 96.19 118 GLU A CA 1
ATOM 928 C C . GLU A 1 118 ? -20.984 -9.039 26.688 1 96.19 118 GLU A C 1
ATOM 930 O O . GLU A 1 118 ? -21.422 -10 27.328 1 96.19 118 GLU A O 1
ATOM 935 N N . TYR A 1 119 ? -21.031 -8.969 25.406 1 96.25 119 TYR A N 1
ATOM 936 C CA . TYR A 1 119 ? -21.547 -10.078 24.625 1 96.25 119 TYR A CA 1
ATOM 937 C C . TYR A 1 119 ? -20.766 -11.359 24.891 1 96.25 119 TYR A C 1
ATOM 939 O O . TYR A 1 119 ? -21.359 -12.414 25.125 1 96.25 119 TYR A O 1
ATOM 947 N N . LEU A 1 120 ? -19.438 -11.289 24.828 1 95.31 120 LEU A N 1
ATOM 948 C CA . LEU A 1 120 ? -18.594 -12.461 25.031 1 95.31 120 LEU A CA 1
ATOM 949 C C . LEU A 1 120 ? -18.797 -13.039 26.438 1 95.31 120 LEU A C 1
ATOM 951 O O . LEU A 1 120 ? -18.812 -14.258 26.609 1 95.31 120 LEU A O 1
ATOM 955 N N . ALA A 1 121 ? -18.969 -12.133 27.391 1 92.88 121 ALA A N 1
ATOM 956 C CA . ALA A 1 121 ? -19.172 -12.555 28.766 1 92.88 121 ALA A CA 1
ATOM 957 C C . ALA A 1 121 ? -20.5 -13.32 28.922 1 92.88 121 ALA A C 1
ATOM 959 O O . ALA A 1 121 ? -20.578 -14.266 29.703 1 92.88 121 ALA A O 1
ATOM 960 N N . GLN A 1 122 ? -21.406 -12.953 28.172 1 93.5 122 GLN A N 1
ATOM 961 C CA . GLN A 1 122 ? -22.75 -13.547 28.266 1 93.5 122 GLN A CA 1
ATOM 962 C C . GLN A 1 122 ? -22.828 -14.836 27.453 1 93.5 122 GLN A C 1
ATOM 964 O O . GLN A 1 122 ? -23.562 -15.766 27.828 1 93.5 122 GLN A O 1
ATOM 969 N N . ALA A 1 123 ? -22.172 -14.914 26.375 1 91.94 123 ALA A N 1
ATOM 970 C CA . ALA A 1 123 ? -22.312 -16.031 25.438 1 91.94 123 ALA A CA 1
ATOM 971 C C . ALA A 1 123 ? -21.781 -17.328 26.062 1 91.94 123 ALA A C 1
ATOM 973 O O . ALA A 1 123 ? -22.312 -18.406 25.781 1 91.94 123 ALA A O 1
ATOM 974 N N . LYS A 1 124 ? -20.734 -17.344 27 1 87.62 124 LYS A N 1
ATOM 975 C CA . LYS A 1 124 ? -20.141 -18.484 27.656 1 87.62 124 LYS A CA 1
ATOM 976 C C . LYS A 1 124 ? -20 -19.672 26.703 1 87.62 124 LYS A C 1
ATOM 978 O O . LYS A 1 124 ? -20.5 -20.766 26.984 1 87.62 124 LYS A O 1
ATOM 983 N N . PRO A 1 125 ? -19.328 -19.469 25.578 1 92.88 125 PRO A N 1
ATOM 984 C CA . PRO A 1 125 ? -19.203 -20.547 24.594 1 92.88 125 PRO A CA 1
ATOM 985 C C . PRO A 1 125 ? -18.297 -21.688 25.062 1 92.88 125 PRO A C 1
ATOM 987 O O . PRO A 1 125 ? -17.516 -21.5 25.984 1 92.88 125 PRO A O 1
ATOM 990 N N . SER A 1 126 ? -18.516 -22.891 24.422 1 94.94 126 SER A N 1
ATOM 991 C CA . SER A 1 126 ? -17.672 -24.031 24.719 1 94.94 126 SER A CA 1
ATOM 992 C C . SER A 1 126 ? -16.234 -23.812 24.234 1 94.94 126 SER A C 1
ATOM 994 O O . SER A 1 126 ? -15.289 -24.359 24.797 1 94.94 126 SER A O 1
ATOM 996 N N . ALA A 1 127 ? -16.094 -23.062 23.188 1 97.06 127 ALA A N 1
ATOM 997 C CA . ALA A 1 127 ? -14.805 -22.703 22.609 1 97.06 127 ALA A CA 1
ATOM 998 C C . ALA A 1 127 ? -14.938 -21.484 21.688 1 97.06 127 ALA A C 1
ATOM 1000 O O . ALA A 1 127 ? -16.031 -21.141 21.266 1 97.06 127 ALA A O 1
ATOM 1001 N N . VAL A 1 128 ? -13.852 -20.781 21.5 1 98.06 128 VAL A N 1
ATOM 1002 C CA . VAL A 1 128 ? -13.781 -19.703 20.5 1 98.06 128 VAL A CA 1
ATOM 1003 C C . VAL A 1 128 ? -12.766 -20.078 19.422 1 98.06 128 VAL A C 1
ATOM 1005 O O . VAL A 1 128 ? -11.602 -20.359 19.734 1 98.06 128 VAL A O 1
ATOM 1008 N N . HIS A 1 129 ? -13.227 -20.172 18.188 1 98.31 129 HIS A N 1
ATOM 1009 C CA . HIS A 1 129 ? -12.375 -20.516 17.047 1 98.31 129 HIS A CA 1
ATOM 1010 C C . HIS A 1 129 ? -11.945 -19.266 16.297 1 98.31 129 HIS A C 1
ATOM 1012 O O . HIS A 1 129 ? -12.789 -18.5 15.812 1 98.31 129 HIS A O 1
ATOM 1018 N N . CYS A 1 130 ? -10.633 -18.984 16.203 1 98.06 130 CYS A N 1
ATOM 1019 C CA . CYS A 1 130 ? -10.047 -17.828 15.508 1 98.06 130 CYS A CA 1
ATOM 1020 C C . CYS A 1 130 ? -9.18 -18.281 14.336 1 98.06 130 CYS A C 1
ATOM 1022 O O . CYS A 1 130 ? -8.883 -19.469 14.203 1 98.06 130 CYS A O 1
ATOM 1024 N N . LEU A 1 131 ? -8.844 -17.328 13.414 1 96.62 131 LEU A N 1
ATOM 1025 C CA . LEU A 1 131 ? -7.965 -17.641 12.297 1 96.62 131 LEU A CA 1
ATOM 1026 C C . LEU A 1 131 ? -6.508 -17.672 12.734 1 96.62 131 LEU A C 1
ATOM 1028 O O . LEU A 1 131 ? -5.688 -18.375 12.141 1 96.62 131 LEU A O 1
ATOM 1032 N N . VAL A 1 132 ? -6.176 -16.859 13.641 1 93.75 132 VAL A N 1
ATOM 1033 C CA . VAL A 1 132 ? -4.828 -16.781 14.195 1 93.75 132 VAL A CA 1
ATOM 1034 C C . VAL A 1 132 ? -4.895 -16.797 15.727 1 93.75 132 VAL A C 1
ATOM 1036 O O . VAL A 1 132 ? -5.918 -16.453 16.312 1 93.75 132 VAL A O 1
ATOM 1039 N N . LYS A 1 133 ? -3.768 -17.219 16.375 1 92.31 133 LYS A N 1
ATOM 1040 C CA . LYS A 1 133 ? -3.717 -17.219 17.828 1 92.31 133 LYS A CA 1
ATOM 1041 C C . LYS A 1 133 ? -3.939 -15.82 18.391 1 92.31 133 LYS A C 1
ATOM 1043 O O . LYS A 1 133 ? -3.367 -14.852 17.891 1 92.31 133 LYS A O 1
ATOM 1048 N N . MET A 1 134 ? -4.875 -15.75 19.219 1 93.38 134 MET A N 1
ATOM 1049 C CA . MET A 1 134 ? -5.156 -14.469 19.859 1 93.38 134 MET A CA 1
ATOM 1050 C C . MET A 1 134 ? -5.52 -14.656 21.328 1 93.38 134 MET A C 1
ATOM 1052 O O . MET A 1 134 ? -5.754 -15.781 21.766 1 93.38 134 MET A O 1
ATOM 1056 N N . ASP A 1 135 ? -5.477 -13.539 22.094 1 92.44 135 ASP A N 1
ATOM 1057 C CA . ASP A 1 135 ? -5.867 -13.523 23.5 1 92.44 135 ASP A CA 1
ATOM 1058 C C . ASP A 1 135 ? -7.18 -12.766 23.703 1 92.44 135 ASP A C 1
ATOM 1060 O O . ASP A 1 135 ? -7.293 -11.602 23.312 1 92.44 135 ASP A O 1
ATOM 1064 N N . LEU A 1 136 ? -8.109 -13.5 24.031 1 93.31 136 LEU A N 1
ATOM 1065 C CA . LEU A 1 136 ? -9.414 -12.922 24.344 1 93.31 136 LEU A CA 1
ATOM 1066 C C . LEU A 1 136 ? -9.75 -13.117 25.828 1 93.31 136 LEU A C 1
ATOM 1068 O O . LEU A 1 136 ? -9.305 -14.086 26.438 1 93.31 136 LEU A O 1
ATOM 1072 N N . ASP A 1 137 ? -10.469 -12.219 26.422 1 91.44 137 ASP A N 1
ATOM 1073 C CA . ASP A 1 137 ? -10.906 -12.336 27.812 1 91.44 137 ASP A CA 1
ATOM 1074 C C . ASP A 1 137 ? -12.133 -13.25 27.938 1 91.44 137 ASP A C 1
ATOM 1076 O O . ASP A 1 137 ? -13.242 -12.773 28.172 1 91.44 137 ASP A O 1
ATOM 1080 N N . VAL A 1 138 ? -11.914 -14.523 27.734 1 93.12 138 VAL A N 1
ATOM 1081 C CA . VAL A 1 138 ? -12.953 -15.539 27.859 1 93.12 138 VAL A CA 1
ATOM 1082 C C . VAL A 1 138 ? -12.445 -16.719 28.688 1 93.12 138 VAL A C 1
ATOM 1084 O O . VAL A 1 138 ? -11.234 -16.906 28.828 1 93.12 138 VAL A O 1
ATOM 1087 N N . SER A 1 139 ? -13.367 -17.531 29.25 1 91.06 139 SER A N 1
ATOM 1088 C CA . SER A 1 139 ? -13.008 -18.625 30.141 1 91.06 139 SER A CA 1
ATOM 1089 C C . SER A 1 139 ? -12.906 -19.953 29.391 1 91.06 139 SER A C 1
ATOM 1091 O O . SER A 1 139 ? -12.508 -20.969 29.969 1 91.06 139 SER A O 1
ATOM 1093 N N . CYS A 1 140 ? -13.273 -19.969 28.188 1 94.44 140 CYS A N 1
ATOM 1094 C CA . CYS A 1 140 ? -13.258 -21.172 27.391 1 94.44 140 CYS A CA 1
ATOM 1095 C C . CYS A 1 140 ? -11.992 -21.234 26.531 1 94.44 140 CYS A C 1
ATOM 1097 O O . CYS A 1 140 ? -11.266 -20.25 26.422 1 94.44 140 CYS A O 1
ATOM 1099 N N . PRO A 1 141 ? -11.664 -22.453 25.984 1 95.88 141 PRO A N 1
ATOM 1100 C CA . PRO A 1 141 ? -10.492 -22.562 25.109 1 95.88 141 PRO A CA 1
ATOM 1101 C C . PRO A 1 141 ? -10.609 -21.703 23.844 1 95.88 141 PRO A C 1
ATOM 1103 O O . PRO A 1 141 ? -11.688 -21.594 23.266 1 95.88 141 PRO A O 1
ATOM 1106 N N . ILE A 1 142 ? -9.547 -21 23.453 1 96.75 142 ILE A N 1
ATOM 1107 C CA . ILE A 1 142 ? -9.398 -20.281 22.188 1 96.75 142 ILE A CA 1
ATOM 1108 C C . ILE A 1 142 ? -8.516 -21.094 21.234 1 96.75 142 ILE A C 1
ATOM 1110 O O . ILE A 1 142 ? -7.375 -21.422 21.578 1 96.75 142 ILE A O 1
ATOM 1114 N N . THR A 1 143 ? -9.008 -21.516 20.109 1 96 143 THR A N 1
ATOM 1115 C CA . THR A 1 143 ? -8.273 -22.375 19.188 1 96 143 THR A CA 1
ATOM 1116 C C . THR A 1 143 ? -8.086 -21.672 17.844 1 96 143 THR A C 1
ATOM 1118 O O . THR A 1 143 ? -8.859 -20.797 17.484 1 96 143 THR A O 1
ATOM 1121 N N . SER A 1 144 ? -7.031 -21.984 17.156 1 94.62 144 SER A N 1
ATOM 1122 C CA . SER A 1 144 ? -6.781 -21.438 15.828 1 94.62 144 SER A CA 1
ATOM 1123 C C . SER A 1 144 ? -6.426 -22.547 14.836 1 94.62 144 SER A C 1
ATOM 1125 O O . SER A 1 144 ? -5.895 -22.281 13.758 1 94.62 144 SER A O 1
ATOM 1127 N N . ASP A 1 145 ? -6.727 -23.766 15.117 1 90.81 145 ASP A N 1
ATOM 1128 C CA . ASP A 1 145 ? -6.258 -24.906 14.336 1 90.81 145 ASP A CA 1
ATOM 1129 C C . ASP A 1 145 ? -7.352 -25.422 13.406 1 90.81 145 ASP A C 1
ATOM 1131 O O . ASP A 1 145 ? -7.082 -26.203 12.492 1 90.81 145 ASP A O 1
ATOM 1135 N N . VAL A 1 146 ? -8.609 -25.016 13.594 1 93.25 146 VAL A N 1
ATOM 1136 C CA . VAL A 1 146 ? -9.711 -25.688 12.906 1 93.25 146 VAL A CA 1
ATOM 1137 C C . VAL A 1 146 ? -10.352 -24.719 11.906 1 93.25 146 VAL A C 1
ATOM 1139 O O . VAL A 1 146 ? -10.656 -25.109 10.773 1 93.25 146 VAL A O 1
ATOM 1142 N N . LEU A 1 147 ? -10.562 -23.5 12.25 1 97 147 LEU A N 1
ATOM 1143 C CA . LEU A 1 147 ? -11.43 -22.562 11.539 1 97 147 LEU A CA 1
ATOM 1144 C C . LEU A 1 147 ? -10.922 -22.312 10.125 1 97 147 LEU A C 1
ATOM 1146 O O . LEU A 1 147 ? -11.695 -22.328 9.164 1 97 147 LEU A O 1
ATOM 1150 N N . ARG A 1 148 ? -9.578 -22.109 10 1 96.25 148 ARG A N 1
ATOM 1151 C CA . ARG A 1 148 ? -9 -21.734 8.711 1 96.25 148 ARG A CA 1
ATOM 1152 C C . ARG A 1 148 ? -9.289 -22.781 7.648 1 96.25 148 ARG A C 1
ATOM 1154 O O . ARG A 1 148 ? -9.672 -22.453 6.523 1 96.25 148 ARG A O 1
ATOM 1161 N N . ALA A 1 149 ? -9.117 -24.031 7.965 1 95.75 149 ALA A N 1
ATOM 1162 C CA . ALA A 1 149 ? -9.32 -25.125 7.008 1 95.75 149 ALA A CA 1
ATOM 1163 C C . ALA A 1 149 ? -10.766 -25.141 6.516 1 95.75 149 ALA A C 1
ATOM 1165 O O . ALA A 1 149 ? -11.016 -25.281 5.312 1 95.75 149 ALA A O 1
ATOM 1166 N N . HIS A 1 150 ? -11.695 -25.031 7.391 1 97.44 150 HIS A N 1
ATOM 1167 C CA . HIS A 1 150 ? -13.109 -25.094 7.023 1 97.44 150 HIS A CA 1
ATOM 1168 C C . HIS A 1 150 ? -13.531 -23.875 6.219 1 97.44 150 HIS A C 1
ATOM 1170 O O . HIS A 1 150 ? -14.242 -24 5.223 1 97.44 150 HIS A O 1
ATOM 1176 N N . MET A 1 151 ? -13.109 -22.703 6.652 1 97.69 151 MET A N 1
ATOM 1177 C CA . MET A 1 151 ? -13.469 -21.484 5.934 1 97.69 151 MET A CA 1
ATOM 1178 C C . MET A 1 151 ? -12.836 -21.469 4.543 1 97.69 151 MET A C 1
ATOM 1180 O O . MET A 1 151 ? -13.445 -20.984 3.586 1 97.69 151 MET A O 1
ATOM 1184 N N . SER A 1 152 ? -11.578 -21.969 4.426 1 97.5 152 SER A N 1
ATOM 1185 C CA . SER A 1 152 ? -10.914 -22.031 3.129 1 97.5 152 SER A CA 1
ATOM 1186 C C . SER A 1 152 ? -11.703 -22.922 2.158 1 97.5 152 SER A C 1
ATOM 1188 O O . SER A 1 152 ? -11.859 -22.562 0.988 1 97.5 152 SER A O 1
ATOM 1190 N N . GLU A 1 153 ? -12.195 -24 2.658 1 97.56 153 GLU A N 1
ATOM 1191 C CA . GLU A 1 153 ? -12.977 -24.891 1.801 1 97.56 153 GLU A CA 1
ATOM 1192 C C . GLU A 1 153 ? -14.266 -24.203 1.339 1 97.56 153 GLU A C 1
ATOM 1194 O O . GLU A 1 153 ? -14.703 -24.406 0.203 1 97.56 153 GLU A O 1
ATOM 1199 N N . CYS A 1 154 ? -14.875 -23.469 2.215 1 98.06 154 CYS A N 1
ATOM 1200 C CA . CYS A 1 154 ? -16.047 -22.719 1.816 1 98.06 154 CYS A CA 1
ATOM 1201 C C . CYS A 1 154 ? -15.719 -21.719 0.718 1 98.06 154 CYS A C 1
ATOM 1203 O O . CYS A 1 154 ? -16.5 -21.516 -0.206 1 98.06 154 CYS A O 1
ATOM 1205 N N . ARG A 1 155 ? -14.531 -21.094 0.793 1 98.06 155 ARG A N 1
ATOM 1206 C CA . ARG A 1 155 ? -14.125 -20.047 -0.133 1 98.06 155 ARG A CA 1
ATOM 1207 C C . ARG A 1 155 ? -13.703 -20.641 -1.477 1 98.06 155 ARG A C 1
ATOM 1209 O O . ARG A 1 155 ? -13.641 -19.922 -2.48 1 98.06 155 ARG A O 1
ATOM 1216 N N . VAL A 1 156 ? -13.406 -21.922 -1.5 1 98.06 156 VAL A N 1
ATOM 1217 C CA . VAL A 1 156 ? -13.008 -22.578 -2.742 1 98.06 156 VAL A CA 1
ATOM 1218 C C . VAL A 1 156 ? -14.211 -22.672 -3.682 1 98.06 156 VAL A C 1
ATOM 1220 O O . VAL A 1 156 ? -14.086 -22.453 -4.887 1 98.06 156 VAL A O 1
ATOM 1223 N N . ILE A 1 157 ? -15.375 -22.984 -3.148 1 97.38 157 ILE A N 1
ATOM 1224 C CA . ILE A 1 157 ? -16.578 -23.125 -3.949 1 97.38 157 ILE A CA 1
ATOM 1225 C C . ILE A 1 157 ? -17.297 -21.766 -4.023 1 97.38 157 ILE A C 1
ATOM 1227 O O . ILE A 1 157 ? -18 -21.375 -3.084 1 97.38 157 ILE A O 1
ATOM 1231 N N . LYS A 1 158 ? -17.188 -21.172 -5.16 1 98.12 158 LYS A N 1
ATOM 1232 C CA . LYS A 1 158 ? -17.75 -19.828 -5.32 1 98.12 158 LYS A CA 1
ATOM 1233 C C . LYS A 1 158 ? -19.266 -19.891 -5.5 1 98.12 158 LYS A C 1
ATOM 1235 O O . LYS A 1 158 ? -19.781 -20.766 -6.199 1 98.12 158 LYS A O 1
ATOM 1240 N N . SER A 1 159 ? -19.969 -19.016 -4.848 1 97.12 159 SER A N 1
ATOM 1241 C CA . SER A 1 159 ? -21.375 -18.781 -5.137 1 97.12 159 SER A CA 1
ATOM 1242 C C . SER A 1 159 ? -21.562 -18.031 -6.453 1 97.12 159 SER A C 1
ATOM 1244 O O . SER A 1 159 ? -20.594 -17.516 -7.02 1 97.12 159 SER A O 1
ATOM 1246 N N . ASP A 1 160 ? -22.844 -18 -6.91 1 97.12 160 ASP A N 1
ATOM 1247 C CA . ASP A 1 160 ? -23.141 -17.25 -8.125 1 97.12 160 ASP A CA 1
ATOM 1248 C C . ASP A 1 160 ? -22.766 -15.781 -7.973 1 97.12 160 ASP A C 1
ATOM 1250 O O . ASP A 1 160 ? -22.234 -15.172 -8.898 1 97.12 160 ASP A O 1
ATOM 1254 N N . ALA A 1 161 ? -23.047 -15.289 -6.816 1 97.31 161 ALA A N 1
ATOM 1255 C CA . ALA A 1 161 ? -22.719 -13.891 -6.559 1 97.31 161 ALA A CA 1
ATOM 1256 C C . ALA A 1 161 ? -21.203 -13.656 -6.59 1 97.31 161 ALA A C 1
ATOM 1258 O O . ALA A 1 161 ? -20.734 -12.625 -7.074 1 97.31 161 ALA A O 1
ATOM 1259 N N . GLU A 1 162 ? -20.453 -14.562 -6.027 1 98.12 162 GLU A N 1
ATOM 1260 C CA . GLU A 1 162 ? -19 -14.461 -6.066 1 98.12 162 GLU A CA 1
ATOM 1261 C C . GLU A 1 162 ? -18.484 -14.531 -7.496 1 98.12 162 GLU A C 1
ATOM 1263 O O . GLU A 1 162 ? -17.531 -13.828 -7.859 1 98.12 162 GLU A O 1
ATOM 1268 N N . VAL A 1 163 ? -19.062 -15.391 -8.297 1 97.75 163 VAL A N 1
ATOM 1269 C CA . VAL A 1 163 ? -18.672 -15.508 -9.695 1 97.75 163 VAL A CA 1
ATOM 1270 C C . VAL A 1 163 ? -18.938 -14.188 -10.422 1 97.75 163 VAL A C 1
ATOM 1272 O O . VAL A 1 163 ? -18.109 -13.742 -11.211 1 97.75 163 VAL A O 1
ATOM 1275 N N . GLU A 1 164 ? -20.078 -13.625 -10.133 1 97.38 164 GLU A N 1
ATOM 1276 C CA . GLU A 1 164 ? -20.391 -12.336 -10.734 1 97.38 164 GLU A CA 1
ATOM 1277 C C . GLU A 1 164 ? -19.375 -11.273 -10.312 1 97.38 164 GLU A C 1
ATOM 1279 O O . GLU A 1 164 ? -18.969 -10.438 -11.133 1 97.38 164 GLU A O 1
ATOM 1284 N N . ALA A 1 165 ? -19.016 -11.281 -9.047 1 97.06 165 ALA A N 1
ATOM 1285 C CA . ALA A 1 165 ? -18 -10.344 -8.555 1 97.06 165 ALA A CA 1
ATOM 1286 C C . ALA A 1 165 ? -16.656 -10.562 -9.25 1 97.06 165 ALA A C 1
ATOM 1288 O O . ALA A 1 165 ? -15.984 -9.602 -9.625 1 97.06 165 ALA A O 1
ATOM 1289 N N . LEU A 1 166 ? -16.266 -11.789 -9.422 1 98.06 166 LEU A N 1
ATOM 1290 C CA . LEU A 1 166 ? -15.031 -12.133 -10.117 1 98.06 166 LEU A CA 1
ATOM 1291 C C . LEU A 1 166 ? -15.086 -11.664 -11.57 1 98.06 166 LEU A C 1
ATOM 1293 O O . LEU A 1 166 ? -14.086 -11.156 -12.094 1 98.06 166 LEU A O 1
ATOM 1297 N N . TYR A 1 167 ? -16.25 -11.867 -12.188 1 97.5 167 TYR A N 1
ATOM 1298 C CA . TYR A 1 167 ? -16.406 -11.406 -13.562 1 97.5 167 TYR A CA 1
ATOM 1299 C C . TYR A 1 167 ? -16.219 -9.898 -13.664 1 97.5 167 TYR A C 1
ATOM 1301 O O . TYR A 1 167 ? -15.547 -9.414 -14.578 1 97.5 167 TYR A O 1
ATOM 1309 N N . ALA A 1 168 ? -16.812 -9.188 -12.734 1 96.62 168 ALA A N 1
ATOM 1310 C CA . ALA A 1 168 ? -16.656 -7.738 -12.711 1 96.62 168 ALA A CA 1
ATOM 1311 C C . ALA A 1 168 ? -15.18 -7.352 -12.594 1 96.62 168 ALA A C 1
ATOM 1313 O O . ALA A 1 168 ? -14.719 -6.426 -13.266 1 96.62 168 ALA A O 1
ATOM 1314 N N . ALA A 1 169 ? -14.422 -8.031 -11.742 1 97.38 169 ALA A N 1
ATOM 1315 C CA . ALA A 1 169 ? -12.984 -7.785 -11.602 1 97.38 169 ALA A CA 1
ATOM 1316 C C . ALA A 1 169 ? -12.25 -8.07 -12.906 1 97.38 169 ALA A C 1
ATOM 1318 O O . ALA A 1 169 ? -11.344 -7.324 -13.297 1 97.38 169 ALA A O 1
ATOM 1319 N N . CYS A 1 170 ? -12.625 -9.125 -13.57 1 97.69 170 CYS A N 1
ATOM 1320 C CA . CYS A 1 170 ? -12 -9.5 -14.836 1 97.69 170 CYS A CA 1
ATOM 1321 C C . CYS A 1 170 ? -12.242 -8.438 -15.898 1 97.69 170 CYS A C 1
ATOM 1323 O O . CYS A 1 170 ? -11.352 -8.125 -16.688 1 97.69 170 CYS A O 1
ATOM 1325 N N . VAL A 1 171 ? -13.469 -7.938 -15.922 1 97.31 171 VAL A N 1
ATOM 1326 C CA . VAL A 1 171 ? -13.805 -6.883 -16.875 1 97.31 171 VAL A CA 1
ATOM 1327 C C . VAL A 1 171 ? -12.93 -5.66 -16.625 1 97.31 171 VAL A C 1
ATOM 1329 O O . VAL A 1 171 ? -12.359 -5.098 -17.562 1 97.31 171 VAL A O 1
ATOM 1332 N N . ALA A 1 172 ? -12.805 -5.27 -15.367 1 96.12 172 ALA A N 1
ATOM 1333 C CA . ALA A 1 172 ? -11.961 -4.133 -15 1 96.12 172 ALA A CA 1
ATOM 1334 C C . ALA A 1 172 ? -10.508 -4.395 -15.367 1 96.12 172 ALA A C 1
ATOM 1336 O O . ALA A 1 172 ? -9.828 -3.518 -15.906 1 96.12 172 ALA A O 1
ATOM 1337 N N . GLY A 1 173 ? -9.984 -5.602 -15.031 1 97.19 173 GLY A N 1
ATOM 1338 C CA . GLY A 1 173 ? -8.633 -5.973 -15.414 1 97.19 173 GLY A CA 1
ATOM 1339 C C . GLY A 1 173 ? -8.391 -5.914 -16.906 1 97.19 173 GLY A C 1
ATOM 1340 O O . GLY A 1 173 ? -7.348 -5.438 -17.359 1 97.19 173 GLY A O 1
ATOM 1341 N N . ALA A 1 174 ? -9.383 -6.406 -17.641 1 97.62 174 ALA A N 1
ATOM 1342 C CA . ALA A 1 174 ? -9.289 -6.379 -19.109 1 97.62 174 ALA A CA 1
ATOM 1343 C C . ALA A 1 174 ? -9.227 -4.945 -19.625 1 97.62 174 ALA A C 1
ATOM 1345 O O . ALA A 1 174 ? -8.539 -4.664 -20.609 1 97.62 174 ALA A O 1
ATOM 1346 N N . GLU A 1 175 ? -9.977 -4.109 -19 1 96.44 175 GLU A N 1
ATOM 1347 C CA . GLU A 1 175 ? -9.914 -2.693 -19.359 1 96.44 175 GLU A CA 1
ATOM 1348 C C . GLU A 1 175 ? -8.492 -2.152 -19.203 1 96.44 175 GLU A C 1
ATOM 1350 O O . GLU A 1 175 ? -7.992 -1.442 -20.078 1 96.44 175 GLU A O 1
ATOM 1355 N N . GLY A 1 176 ? -7.863 -2.416 -18.094 1 95.44 176 GLY A N 1
ATOM 1356 C CA . GLY A 1 176 ? -6.488 -1.997 -17.875 1 95.44 176 GLY A CA 1
ATOM 1357 C C . GLY A 1 176 ? -5.523 -2.549 -18.922 1 95.44 176 GLY A C 1
ATOM 1358 O O . GLY A 1 176 ? -4.688 -1.815 -19.438 1 95.44 176 GLY A O 1
ATOM 1359 N N . HIS A 1 177 ? -5.629 -3.812 -19.25 1 97.62 177 HIS A N 1
ATOM 1360 C CA . HIS A 1 177 ? -4.77 -4.438 -20.25 1 97.62 177 HIS A CA 1
ATOM 1361 C C . HIS A 1 177 ? -4.984 -3.818 -21.625 1 97.62 177 HIS A C 1
ATOM 1363 O O . HIS A 1 177 ? -4.027 -3.607 -22.375 1 97.62 177 HIS A O 1
ATOM 1369 N N . THR A 1 178 ? -6.215 -3.588 -21.922 1 97.38 178 THR A N 1
ATOM 1370 C CA . THR A 1 178 ? -6.523 -2.951 -23.188 1 97.38 178 THR A CA 1
ATOM 1371 C C . THR A 1 178 ? -5.898 -1.562 -23.266 1 97.38 178 THR A C 1
ATOM 1373 O O . THR A 1 178 ? -5.324 -1.192 -24.297 1 97.38 178 THR A O 1
ATOM 1376 N N . ALA A 1 179 ? -6.02 -0.82 -22.172 1 94 179 ALA A N 1
ATOM 1377 C CA . ALA A 1 179 ? -5.371 0.487 -22.125 1 94 179 ALA A CA 1
ATOM 1378 C C . ALA A 1 179 ? -3.867 0.361 -22.344 1 94 179 ALA A C 1
ATOM 1380 O O . ALA A 1 179 ? -3.273 1.163 -23.078 1 94 179 ALA A O 1
ATOM 1381 N N . CYS A 1 180 ? -3.262 -0.601 -21.734 1 94.81 180 CYS A N 1
ATOM 1382 C CA . CYS A 1 180 ? -1.834 -0.835 -21.922 1 94.81 180 CYS A CA 1
ATOM 1383 C C . CYS A 1 180 ? -1.514 -1.128 -23.375 1 94.81 180 CYS A C 1
ATOM 1385 O O . CYS A 1 180 ? -0.566 -0.57 -23.938 1 94.81 180 CYS A O 1
ATOM 1387 N N . MET A 1 181 ? -2.293 -1.979 -24.016 1 94.94 181 MET A N 1
ATOM 1388 C CA . MET A 1 181 ? -2.078 -2.338 -25.422 1 94.94 181 MET A CA 1
ATOM 1389 C C . MET A 1 181 ? -2.143 -1.105 -26.312 1 94.94 181 MET A C 1
ATOM 1391 O O . MET A 1 181 ? -1.392 -1 -27.281 1 94.94 181 MET A O 1
ATOM 1395 N N . HIS A 1 182 ? -2.953 -0.172 -25.984 1 94.06 182 HIS A N 1
ATOM 1396 C CA . HIS A 1 182 ? -3.141 1.03 -26.797 1 94.06 182 HIS A CA 1
ATOM 1397 C C . HIS A 1 182 ? -2.039 2.049 -26.531 1 94.06 182 HIS A C 1
ATOM 1399 O O . HIS A 1 182 ? -1.608 2.76 -27.438 1 94.06 182 HIS A O 1
ATOM 1405 N N . LYS A 1 183 ? -1.59 2.096 -25.328 1 92.06 183 LYS A N 1
ATOM 1406 C CA . LYS A 1 183 ? -0.771 3.238 -24.922 1 92.06 183 LYS A CA 1
ATOM 1407 C C . LYS A 1 183 ? 0.709 2.869 -24.891 1 92.06 183 LYS A C 1
ATOM 1409 O O . LYS A 1 183 ? 1.574 3.74 -25 1 92.06 183 LYS A O 1
ATOM 1414 N N . MET A 1 184 ? 0.98 1.641 -24.656 1 93.56 184 MET A N 1
ATOM 1415 C CA . MET A 1 184 ? 2.373 1.243 -24.469 1 93.56 184 MET A CA 1
ATOM 1416 C C . MET A 1 184 ? 3.018 0.896 -25.812 1 93.56 184 MET A C 1
ATOM 1418 O O . MET A 1 184 ? 3.389 -0.255 -26.047 1 93.56 184 MET A O 1
ATOM 1422 N N . LEU A 1 185 ? 3.225 1.931 -26.594 1 94.44 185 LEU A N 1
ATOM 1423 C CA . LEU A 1 185 ? 3.873 1.857 -27.906 1 94.44 185 LEU A CA 1
ATOM 1424 C C . LEU A 1 185 ? 5.375 2.098 -27.781 1 94.44 185 LEU A C 1
ATOM 1426 O O . LEU A 1 185 ? 5.855 2.492 -26.719 1 94.44 185 LEU A O 1
ATOM 1430 N N . PRO A 1 186 ? 6.133 1.75 -28.953 1 96 186 PRO A N 1
ATOM 1431 C CA . PRO A 1 186 ? 7.574 1.98 -28.875 1 96 186 PRO A CA 1
ATOM 1432 C C . PRO A 1 186 ? 7.922 3.369 -28.328 1 96 186 PRO A C 1
ATOM 1434 O O . PRO A 1 186 ? 7.379 4.371 -28.812 1 96 186 PRO A O 1
ATOM 1437 N N . GLY A 1 187 ? 8.852 3.359 -27.359 1 95.5 187 GLY A N 1
ATOM 1438 C CA . GLY A 1 187 ? 9.25 4.609 -26.734 1 95.5 187 GLY A CA 1
ATOM 1439 C C . GLY A 1 187 ? 8.641 4.816 -25.359 1 95.5 187 GLY A C 1
ATOM 1440 O O . GLY A 1 187 ? 9.133 5.633 -24.578 1 95.5 187 GLY A O 1
ATOM 1441 N N . THR A 1 188 ? 7.555 4.066 -25 1 93.38 188 THR A N 1
ATOM 1442 C CA . THR A 1 188 ? 6.898 4.172 -23.703 1 93.38 188 THR A CA 1
ATOM 1443 C C . THR A 1 188 ? 7.613 3.316 -22.656 1 93.38 188 THR A C 1
ATOM 1445 O O . THR A 1 188 ? 8 2.182 -22.938 1 93.38 188 THR A O 1
ATOM 1448 N N . GLN A 1 189 ? 7.77 3.838 -21.469 1 93.12 189 GLN A N 1
ATOM 1449 C CA . GLN A 1 189 ? 8.492 3.135 -20.422 1 93.12 189 GLN A CA 1
ATOM 1450 C C . GLN A 1 189 ? 7.637 2.029 -19.812 1 93.12 189 GLN A C 1
ATOM 1452 O O . GLN A 1 189 ? 6.414 2.156 -19.734 1 93.12 189 GLN A O 1
ATOM 1457 N N . GLU A 1 190 ? 8.305 0.93 -19.281 1 94.38 190 GLU A N 1
ATOM 1458 C CA . GLU A 1 190 ? 7.664 -0.228 -18.656 1 94.38 190 GLU A CA 1
ATOM 1459 C C . GLU A 1 190 ? 6.738 0.193 -17.516 1 94.38 190 GLU A C 1
ATOM 1461 O O . GLU A 1 190 ? 5.645 -0.352 -17.375 1 94.38 190 GLU A O 1
ATOM 1466 N N . TYR A 1 191 ? 7.137 1.179 -16.75 1 89.38 191 TYR A N 1
ATOM 1467 C CA . TYR A 1 191 ? 6.43 1.509 -15.516 1 89.38 191 TYR A CA 1
ATOM 1468 C C . TYR A 1 191 ? 5.078 2.143 -15.82 1 89.38 191 TYR A C 1
ATOM 1470 O O . TYR A 1 191 ? 4.234 2.27 -14.93 1 89.38 191 TYR A O 1
ATOM 1478 N N . VAL A 1 192 ? 4.82 2.574 -17.031 1 88.94 192 VAL A N 1
ATOM 1479 C CA . VAL A 1 192 ? 3.582 3.238 -17.422 1 88.94 192 VAL A CA 1
ATOM 1480 C C . VAL A 1 192 ? 2.404 2.279 -17.25 1 88.94 192 VAL A C 1
ATOM 1482 O O . VAL A 1 192 ? 1.301 2.697 -16.906 1 88.94 192 VAL A O 1
ATOM 1485 N N . ALA A 1 193 ? 2.66 0.98 -17.422 1 93.44 193 ALA A N 1
ATOM 1486 C CA . ALA A 1 193 ? 1.607 -0.023 -17.297 1 93.44 193 ALA A CA 1
ATOM 1487 C C . ALA A 1 193 ? 0.972 0.03 -15.906 1 93.44 193 ALA A C 1
ATOM 1489 O O . ALA A 1 193 ? -0.241 -0.143 -15.766 1 93.44 193 ALA A O 1
ATOM 1490 N N . ASP A 1 194 ? 1.786 0.215 -14.93 1 91.38 194 ASP A N 1
ATOM 1491 C CA . ASP A 1 194 ? 1.303 0.272 -13.555 1 91.38 194 ASP A CA 1
ATOM 1492 C C . ASP A 1 194 ? 0.267 1.38 -13.383 1 91.38 194 ASP A C 1
ATOM 1494 O O . ASP A 1 194 ? -0.801 1.154 -12.812 1 91.38 194 ASP A O 1
ATOM 1498 N N . GLY A 1 195 ? 0.573 2.582 -13.891 1 86.56 195 GLY A N 1
ATOM 1499 C CA . GLY A 1 195 ? -0.369 3.689 -13.828 1 86.56 195 GLY A CA 1
ATOM 1500 C C . GLY A 1 195 ? -1.676 3.398 -14.547 1 86.56 195 GLY A C 1
ATOM 1501 O O . GLY A 1 195 ? -2.75 3.75 -14.055 1 86.56 195 GLY A O 1
ATOM 1502 N N . LEU A 1 196 ? -1.565 2.799 -15.695 1 89.94 196 LEU A N 1
ATOM 1503 C CA . LEU A 1 196 ? -2.752 2.488 -16.484 1 89.94 196 LEU A CA 1
ATOM 1504 C C . LEU A 1 196 ? -3.631 1.471 -15.766 1 89.94 196 LEU A C 1
ATOM 1506 O O . LEU A 1 196 ? -4.859 1.569 -15.805 1 89.94 196 LEU A O 1
ATOM 1510 N N . MET A 1 197 ? -3.031 0.492 -15.102 1 92.81 197 MET A N 1
ATOM 1511 C CA . MET A 1 197 ? -3.801 -0.495 -14.352 1 92.81 197 MET A CA 1
ATOM 1512 C C . MET A 1 197 ? -4.504 0.154 -13.164 1 92.81 197 MET A C 1
ATOM 1514 O O . MET A 1 197 ? -5.652 -0.177 -12.859 1 92.81 197 MET A O 1
ATOM 1518 N N . HIS A 1 198 ? -3.863 1.058 -12.5 1 89.06 198 HIS A N 1
ATOM 1519 C CA . HIS A 1 198 ? -4.496 1.784 -11.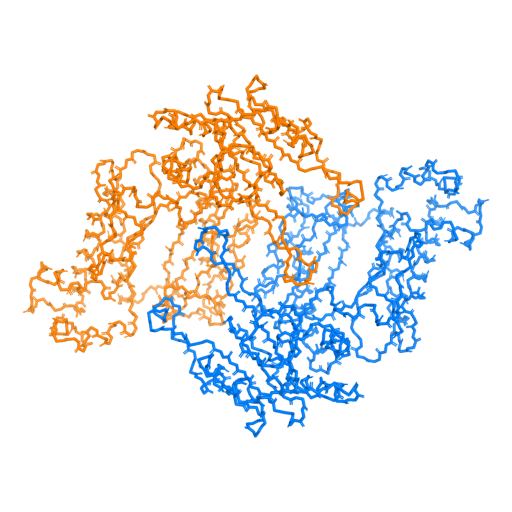406 1 89.06 198 HIS A CA 1
ATOM 1520 C C . HIS A 1 198 ? -5.684 2.604 -11.898 1 89.06 198 HIS A C 1
ATOM 1522 O O . HIS A 1 198 ? -6.715 2.674 -11.227 1 89.06 198 HIS A O 1
ATOM 1528 N N . THR A 1 199 ? -5.473 3.201 -13.008 1 85.06 199 THR A N 1
ATOM 1529 C CA . THR A 1 199 ? -6.566 3.961 -13.602 1 85.06 199 THR A CA 1
ATOM 1530 C C . THR A 1 199 ? -7.766 3.055 -13.883 1 85.06 199 THR A C 1
ATOM 1532 O O . THR A 1 199 ? -8.906 3.428 -13.609 1 85.06 199 THR A O 1
ATOM 1535 N N . ALA A 1 200 ? -7.5 1.936 -14.414 1 90.31 200 ALA A N 1
ATOM 1536 C CA . ALA A 1 200 ? -8.57 0.982 -14.688 1 90.31 200 ALA A CA 1
ATOM 1537 C C . ALA A 1 200 ? -9.297 0.589 -13.398 1 90.31 200 ALA A C 1
ATOM 1539 O O . ALA A 1 200 ? -10.523 0.489 -13.375 1 90.31 200 ALA A O 1
ATOM 1540 N N . ALA A 1 201 ? -8.531 0.304 -12.328 1 90.44 201 ALA A N 1
ATOM 1541 C CA . ALA A 1 201 ? -9.133 -0.005 -11.031 1 90.44 201 ALA A CA 1
ATOM 1542 C C . ALA A 1 201 ? -10.047 1.123 -10.562 1 90.44 201 ALA A C 1
ATOM 1544 O O . ALA A 1 201 ? -11.18 0.877 -10.148 1 90.44 201 ALA A O 1
ATOM 1545 N N . ARG A 1 202 ? -9.586 2.307 -10.711 1 86.12 202 ARG A N 1
ATOM 1546 C CA . ARG A 1 202 ? -10.336 3.463 -10.234 1 86.12 202 ARG A CA 1
ATOM 1547 C C . ARG A 1 202 ? -11.617 3.654 -11.047 1 86.12 202 ARG A C 1
ATOM 1549 O O . ARG A 1 202 ? -12.641 4.09 -10.508 1 86.12 202 ARG A O 1
ATOM 1556 N N . ASN A 1 203 ? -11.578 3.35 -12.328 1 85.44 203 ASN A N 1
ATOM 1557 C CA . ASN A 1 203 ? -12.758 3.42 -13.188 1 85.44 203 ASN A CA 1
ATOM 1558 C C . ASN A 1 203 ? -13.875 2.51 -12.68 1 85.44 203 ASN A C 1
ATOM 1560 O O . ASN A 1 203 ? -15.039 2.678 -13.055 1 85.44 203 ASN A O 1
ATOM 1564 N N . HIS A 1 204 ? -13.508 1.603 -11.898 1 88.56 204 HIS A N 1
ATOM 1565 C CA . HIS A 1 204 ? -14.477 0.669 -11.336 1 88.56 204 HIS A CA 1
ATOM 1566 C C . HIS A 1 204 ? -14.57 0.824 -9.82 1 88.56 204 HIS A C 1
ATOM 1568 O O . HIS A 1 204 ? -14.891 -0.134 -9.109 1 88.56 204 HIS A O 1
ATOM 1574 N N . GLU A 1 205 ? -14.133 1.972 -9.336 1 81.56 205 GLU A N 1
ATOM 1575 C CA . GLU A 1 205 ? -14.266 2.414 -7.953 1 81.56 205 GLU A CA 1
ATOM 1576 C C . GLU A 1 205 ? -13.414 1.556 -7.016 1 81.56 205 GLU A C 1
ATOM 1578 O O . GLU A 1 205 ? -13.828 1.271 -5.887 1 81.56 205 GLU A O 1
ATOM 1583 N N . SER A 1 206 ? -12.438 1.038 -7.605 1 83.69 206 SER A N 1
ATOM 1584 C CA . SER A 1 206 ? -11.492 0.267 -6.805 1 83.69 206 SER A CA 1
ATOM 1585 C C . SER A 1 206 ? -10.195 1.032 -6.598 1 83.69 206 SER A C 1
ATOM 1587 O O . SER A 1 206 ? -9.852 1.916 -7.387 1 83.69 206 SER A O 1
ATOM 1589 N N . TYR A 1 207 ? -9.5 0.665 -5.465 1 77.81 207 TYR A N 1
ATOM 1590 C CA . TYR A 1 207 ? -8.266 1.354 -5.125 1 77.81 207 TYR A CA 1
ATOM 1591 C C . TYR A 1 207 ? -7.066 0.418 -5.25 1 77.81 207 TYR A C 1
ATOM 1593 O O . TYR A 1 207 ? -5.918 0.844 -5.098 1 77.81 207 TYR A O 1
ATOM 1601 N N . TRP A 1 208 ? -7.324 -0.827 -5.57 1 83.44 208 TRP A N 1
ATOM 1602 C CA . TRP A 1 208 ? -6.246 -1.795 -5.41 1 83.44 208 TRP A CA 1
ATOM 1603 C C . TRP A 1 208 ? -6.031 -2.584 -6.695 1 83.44 208 TRP A C 1
ATOM 1605 O O . TRP A 1 208 ? -6.992 -3.002 -7.344 1 83.44 208 TRP A O 1
ATOM 1615 N N . THR A 1 209 ? -4.77 -2.654 -7.027 1 90.69 209 THR A N 1
ATOM 1616 C CA . THR A 1 209 ? -4.426 -3.746 -7.934 1 90.69 209 THR A CA 1
ATOM 1617 C C . THR A 1 209 ? -4.344 -5.07 -7.18 1 90.69 209 THR A C 1
ATOM 1619 O O . THR A 1 209 ? -4.219 -5.086 -5.953 1 90.69 209 THR A O 1
ATOM 1622 N N . SER A 1 210 ? -4.527 -6.164 -7.922 1 95.19 210 SER A N 1
ATOM 1623 C CA . SER A 1 210 ? -4.457 -7.488 -7.316 1 95.19 210 SER A CA 1
ATOM 1624 C C . SER A 1 210 ? -3.064 -7.773 -6.766 1 95.19 210 SER A C 1
ATOM 1626 O O . SER A 1 210 ? -2.92 -8.469 -5.762 1 95.19 210 SER A O 1
ATOM 1628 N N . PHE A 1 211 ? -2.098 -7.402 -7.375 1 93.69 211 PHE A N 1
ATOM 1629 C CA . PHE A 1 211 ? -0.671 -7.496 -7.09 1 93.69 211 PHE A CA 1
ATOM 1630 C C . PHE A 1 211 ? 0.107 -6.434 -7.859 1 93.69 211 PHE A C 1
ATOM 1632 O O . PHE A 1 211 ? -0.469 -5.691 -8.656 1 93.69 211 PHE A O 1
ATOM 1639 N N . GLU A 1 212 ? 1.323 -6.293 -7.52 1 90.75 212 GLU A N 1
ATOM 1640 C CA . GLU A 1 212 ? 2.129 -5.305 -8.234 1 90.75 212 GLU A CA 1
ATOM 1641 C C . GLU A 1 212 ? 2.229 -5.645 -9.719 1 90.75 212 GLU A C 1
ATOM 1643 O O . GLU A 1 212 ? 2.482 -6.793 -10.086 1 90.75 212 GLU A O 1
ATOM 1648 N N . THR A 1 213 ? 2.037 -4.621 -10.539 1 93.5 213 THR A N 1
ATOM 1649 C CA . THR A 1 213 ? 2.002 -4.82 -11.984 1 93.5 213 THR A CA 1
ATOM 1650 C C . THR A 1 213 ? 3.365 -5.273 -12.5 1 93.5 213 THR A C 1
ATOM 1652 O O . THR A 1 213 ? 4.383 -4.633 -12.227 1 93.5 213 THR A O 1
ATOM 1655 N N . ILE A 1 214 ? 3.396 -6.367 -13.109 1 95.62 214 ILE A N 1
ATOM 1656 C CA . ILE A 1 214 ? 4.57 -6.84 -13.836 1 95.62 214 ILE A CA 1
ATOM 1657 C C . ILE A 1 214 ? 4.516 -6.344 -15.281 1 95.62 214 ILE A C 1
ATOM 1659 O O . ILE A 1 214 ? 3.562 -6.633 -16 1 95.62 214 ILE A O 1
ATOM 1663 N N . SER A 1 215 ? 5.363 -5.562 -15.68 1 95.62 215 SER A N 1
ATOM 1664 C CA . SER A 1 215 ? 5.531 -5.039 -17.031 1 95.62 215 SER A CA 1
ATOM 1665 C C . SER A 1 215 ? 6.973 -5.195 -17.5 1 95.62 215 SER A C 1
ATOM 1667 O O . SER A 1 215 ? 7.871 -4.512 -17.016 1 95.62 215 SER A O 1
ATOM 1669 N N . ALA A 1 216 ? 7.156 -6.016 -18.469 1 96.38 216 ALA A N 1
ATOM 1670 C CA . ALA A 1 216 ? 8.508 -6.445 -18.797 1 96.38 216 ALA A CA 1
ATOM 1671 C C . ALA A 1 216 ? 8.742 -6.395 -20.312 1 96.38 216 ALA A C 1
ATOM 1673 O O . ALA A 1 216 ? 8.039 -7.047 -21.078 1 96.38 216 ALA A O 1
ATOM 1674 N N . VAL A 1 217 ? 9.781 -5.641 -20.734 1 96.62 217 VAL A N 1
ATOM 1675 C CA . VAL A 1 217 ? 10.156 -5.516 -22.141 1 96.62 217 VAL A CA 1
ATOM 1676 C C . VAL A 1 217 ? 11.328 -6.438 -22.453 1 96.62 217 VAL A C 1
ATOM 1678 O O . VAL A 1 217 ? 12.328 -6.445 -21.719 1 96.62 217 VAL A O 1
ATOM 1681 N N . GLY A 1 218 ? 11.234 -7.152 -23.516 1 95.38 218 GLY A N 1
ATOM 1682 C CA . GLY A 1 218 ? 12.344 -7.969 -23.984 1 95.38 218 GLY A CA 1
ATOM 1683 C C . GLY A 1 218 ? 12.828 -8.984 -22.969 1 95.38 218 GLY A C 1
ATOM 1684 O O . GLY A 1 218 ? 12.031 -9.758 -22.422 1 95.38 218 GLY A O 1
ATOM 1685 N N . LYS A 1 219 ? 14.07 -8.953 -22.609 1 92.56 219 LYS A N 1
ATOM 1686 C CA . LYS A 1 219 ? 14.695 -9.945 -21.734 1 92.56 219 LYS A CA 1
ATOM 1687 C C . LYS A 1 219 ? 14.102 -9.883 -20.328 1 92.56 219 LYS A C 1
ATOM 1689 O O . LYS A 1 219 ? 14.195 -10.852 -19.562 1 92.56 219 LYS A O 1
ATOM 1694 N N . HIS A 1 220 ? 13.5 -8.758 -19.984 1 93.56 220 HIS A N 1
ATOM 1695 C CA . HIS A 1 220 ? 12.883 -8.625 -18.672 1 93.56 220 HIS A CA 1
ATOM 1696 C C . HIS A 1 220 ? 11.742 -9.617 -18.484 1 93.56 220 HIS A C 1
ATOM 1698 O O . HIS A 1 220 ? 11.422 -10.008 -17.375 1 93.56 220 HIS A O 1
ATOM 1704 N N . ALA A 1 221 ? 11.211 -10.031 -19.609 1 94.19 221 ALA A N 1
ATOM 1705 C CA . ALA A 1 221 ? 10.047 -10.922 -19.578 1 94.19 221 ALA A CA 1
ATOM 1706 C C . ALA A 1 221 ? 10.445 -12.328 -19.156 1 94.19 221 ALA A C 1
ATOM 1708 O O . ALA A 1 221 ? 9.586 -13.164 -18.875 1 94.19 221 ALA A O 1
ATOM 1709 N N . SER A 1 222 ? 11.758 -12.609 -19.094 1 93 222 SER A N 1
ATOM 1710 C CA . SER A 1 222 ? 12.219 -13.898 -18.594 1 93 222 SER A CA 1
ATOM 1711 C C . SER A 1 222 ? 12.242 -13.93 -17.062 1 93 222 SER A C 1
ATOM 1713 O O . SER A 1 222 ? 12.438 -14.992 -16.469 1 93 222 SER A O 1
ATOM 1715 N N . THR A 1 223 ? 12.055 -12.82 -16.438 1 90.62 223 THR A N 1
ATOM 1716 C CA . THR A 1 223 ? 11.922 -12.719 -14.984 1 90.62 223 THR A CA 1
ATOM 1717 C C . THR A 1 223 ? 10.453 -12.758 -14.578 1 90.62 223 THR A C 1
ATOM 1719 O O . THR A 1 223 ? 9.695 -11.844 -14.891 1 90.62 223 THR A O 1
ATOM 1722 N N . LEU A 1 224 ? 10.07 -13.703 -13.844 1 90.38 224 LEU A N 1
ATOM 1723 C CA . LEU A 1 224 ? 8.664 -13.992 -13.594 1 90.38 224 LEU A CA 1
ATOM 1724 C C . LEU A 1 224 ? 8 -12.828 -12.859 1 90.38 224 LEU A C 1
ATOM 1726 O O . LEU A 1 224 ? 6.871 -12.453 -13.18 1 90.38 224 LEU A O 1
ATOM 1730 N N . HIS A 1 225 ? 8.672 -12.234 -11.898 1 91.12 225 HIS A N 1
ATOM 1731 C CA . HIS A 1 225 ? 8.086 -11.172 -11.094 1 91.12 225 HIS A CA 1
ATOM 1732 C C . HIS A 1 225 ? 8.789 -9.844 -11.352 1 91.12 225 HIS A C 1
ATOM 1734 O O . HIS A 1 225 ? 9.055 -9.086 -10.406 1 91.12 225 HIS A O 1
ATOM 1740 N N . PHE A 1 226 ? 9.078 -9.594 -12.602 1 89.12 226 PHE A N 1
ATOM 1741 C CA . PHE A 1 226 ? 9.758 -8.359 -12.969 1 89.12 226 PHE A CA 1
ATOM 1742 C C . PHE A 1 226 ? 8.828 -7.16 -12.773 1 89.12 226 PHE A C 1
ATOM 1744 O O . PHE A 1 226 ? 7.801 -7.055 -13.445 1 89.12 226 PHE A O 1
ATOM 1751 N N . LEU A 1 227 ? 9.305 -6.297 -11.922 1 85.06 227 LEU A N 1
ATOM 1752 C CA . LEU A 1 227 ? 8.508 -5.098 -11.703 1 85.06 227 LEU A CA 1
ATOM 1753 C C . LEU A 1 227 ? 8.938 -3.977 -12.648 1 85.06 227 LEU A C 1
ATOM 1755 O O . LEU A 1 227 ? 10.109 -3.594 -12.664 1 85.06 227 LEU A O 1
ATOM 1759 N N . GLY A 1 228 ? 8.297 -3.539 -13.531 1 83.12 228 GLY A N 1
ATOM 1760 C CA . GLY A 1 228 ? 8.5 -2.543 -14.578 1 83.12 228 GLY A CA 1
ATOM 1761 C C . GLY A 1 228 ? 9.438 -1.427 -14.156 1 83.12 228 GLY A C 1
ATOM 1762 O O . GLY A 1 228 ? 9.352 -0.929 -13.031 1 83.12 228 GLY A O 1
ATOM 1763 N N . GLY A 1 229 ? 10.359 -1.126 -15 1 85.88 229 GLY A N 1
ATOM 1764 C CA . GLY A 1 229 ? 11.281 -0.023 -14.781 1 85.88 229 GLY A CA 1
ATOM 1765 C C . GLY A 1 229 ? 11.281 0.989 -15.914 1 85.88 229 GLY A C 1
ATOM 1766 O O . GLY A 1 229 ? 10.242 1.256 -16.516 1 85.88 229 GLY A O 1
ATOM 1767 N N . ALA A 1 230 ? 12.422 1.636 -16.141 1 88.38 230 ALA A N 1
ATOM 1768 C CA . ALA A 1 230 ? 12.531 2.748 -17.078 1 88.38 230 ALA A CA 1
ATOM 1769 C C . ALA A 1 230 ? 12.781 2.246 -18.484 1 88.38 230 ALA A C 1
ATOM 1771 O O . ALA A 1 230 ? 12.766 3.029 -19.438 1 88.38 230 ALA A O 1
ATOM 1772 N N . THR A 1 231 ? 12.953 0.949 -18.641 1 93.5 231 THR A N 1
ATOM 1773 C CA . THR A 1 231 ? 13.195 0.407 -19.969 1 93.5 231 THR A CA 1
ATOM 1774 C C . THR A 1 231 ? 12.023 0.719 -20.906 1 93.5 231 THR A C 1
ATOM 1776 O O . THR A 1 231 ? 10.859 0.605 -20.5 1 93.5 231 THR A O 1
ATOM 1779 N N . LYS A 1 232 ? 12.352 1.135 -22.125 1 95.44 232 LYS A N 1
ATOM 1780 C CA . LYS A 1 232 ? 11.328 1.545 -23.078 1 95.44 232 LYS A CA 1
ATOM 1781 C C . LYS A 1 232 ? 10.906 0.376 -23.969 1 95.44 232 LYS A C 1
ATOM 1783 O O . LYS A 1 232 ? 11.727 -0.473 -24.328 1 95.44 232 LYS A O 1
ATOM 1788 N N . VAL A 1 233 ? 9.641 0.34 -24.234 1 97.19 233 VAL A N 1
ATOM 1789 C CA . VAL A 1 233 ? 9.133 -0.575 -25.25 1 97.19 233 VAL A CA 1
ATOM 1790 C C . VAL A 1 233 ? 9.883 -0.354 -26.562 1 97.19 233 VAL A C 1
ATOM 1792 O O . VAL A 1 233 ? 10.133 0.787 -26.969 1 97.19 233 VAL A O 1
ATOM 1795 N N . GLU A 1 234 ? 10.227 -1.408 -27.203 1 96.62 234 GLU A N 1
ATOM 1796 C CA . GLU A 1 234 ? 11.008 -1.339 -28.438 1 96.62 234 GLU A CA 1
ATOM 1797 C C . GLU A 1 234 ? 10.453 -2.287 -29.5 1 96.62 234 GLU A C 1
ATOM 1799 O O . GLU A 1 234 ? 10.07 -3.418 -29.188 1 96.62 234 GLU A O 1
ATOM 1804 N N . ASP A 1 235 ? 10.562 -1.759 -30.734 1 95.81 235 ASP A N 1
ATOM 1805 C CA . ASP A 1 235 ? 10.195 -2.633 -31.844 1 95.81 235 ASP A CA 1
ATOM 1806 C C . ASP A 1 235 ? 11.109 -3.85 -31.906 1 95.81 235 ASP A C 1
ATOM 1808 O O . ASP A 1 235 ? 12.328 -3.73 -31.719 1 95.81 235 ASP A O 1
ATOM 1812 N N . GLY A 1 236 ? 10.5 -4.973 -32.188 1 96.25 236 GLY A N 1
ATOM 1813 C CA . GLY A 1 236 ? 11.273 -6.203 -32.281 1 96.25 236 GLY A CA 1
ATOM 1814 C C . GLY A 1 236 ? 11.398 -6.918 -30.938 1 96.25 236 GLY A C 1
ATOM 1815 O O . GLY A 1 236 ? 11.828 -8.07 -30.891 1 96.25 236 GLY A O 1
ATOM 1816 N N . LYS A 1 237 ? 11 -6.309 -29.859 1 97.38 237 LYS A N 1
ATOM 1817 C CA . LYS A 1 237 ? 10.977 -6.934 -28.547 1 97.38 237 LYS A CA 1
ATOM 1818 C C . LYS A 1 237 ? 9.547 -7.246 -28.109 1 97.38 237 LYS A C 1
ATOM 1820 O O . LYS A 1 237 ? 8.586 -6.691 -28.656 1 97.38 237 LYS A O 1
ATOM 1825 N N . ILE A 1 238 ? 9.422 -8.172 -27.203 1 97.31 238 ILE A N 1
ATOM 1826 C CA . ILE A 1 238 ? 8.094 -8.453 -26.672 1 97.31 238 ILE A CA 1
ATOM 1827 C C . ILE A 1 238 ? 7.809 -7.551 -25.469 1 97.31 238 ILE A C 1
ATOM 1829 O O . ILE A 1 238 ? 8.734 -7.031 -24.844 1 97.31 238 ILE A O 1
ATOM 1833 N N . LEU A 1 239 ? 6.578 -7.32 -25.188 1 97.38 239 LEU A N 1
ATOM 1834 C CA . LEU A 1 239 ? 6.078 -6.688 -23.969 1 97.38 239 LEU A CA 1
ATOM 1835 C C . LEU A 1 239 ? 5.137 -7.621 -23.219 1 97.38 239 LEU A C 1
ATOM 1837 O O . LEU A 1 239 ? 4.109 -8.039 -23.75 1 97.38 239 LEU A O 1
ATOM 1841 N N . LEU A 1 240 ? 5.539 -8.031 -22.047 1 97.81 240 LEU A N 1
ATOM 1842 C CA . LEU A 1 240 ? 4.703 -8.852 -21.172 1 97.81 240 LEU A CA 1
ATOM 1843 C C . LEU A 1 240 ? 4.09 -8.008 -20.062 1 97.81 240 LEU A C 1
ATOM 1845 O O . LEU A 1 240 ? 4.797 -7.258 -19.391 1 97.81 240 LEU A O 1
ATOM 1849 N N . ILE A 1 241 ? 2.791 -8.055 -19.891 1 97.62 241 ILE A N 1
ATOM 1850 C CA . ILE A 1 241 ? 2.092 -7.41 -18.781 1 97.62 241 ILE A CA 1
ATOM 1851 C C . ILE A 1 241 ? 1.333 -8.453 -17.969 1 97.62 241 ILE A C 1
ATOM 1853 O O . ILE A 1 241 ? 0.464 -9.148 -18.5 1 97.62 241 ILE A O 1
ATOM 1857 N N . ASP A 1 242 ? 1.661 -8.672 -16.797 1 97.56 242 ASP A N 1
ATOM 1858 C CA . ASP A 1 242 ? 0.955 -9.477 -15.805 1 97.56 242 ASP A CA 1
ATOM 1859 C C . ASP A 1 242 ? 0.389 -8.602 -14.688 1 97.56 242 ASP A C 1
ATOM 1861 O O . ASP A 1 242 ? 1.14 -8.078 -13.867 1 97.56 242 ASP A O 1
ATOM 1865 N N . ALA A 1 243 ? -0.891 -8.469 -14.711 1 97.44 243 ALA A N 1
ATOM 1866 C CA . ALA A 1 243 ? -1.526 -7.504 -13.82 1 97.44 243 ALA A CA 1
ATOM 1867 C C . ALA A 1 243 ? -2.996 -7.852 -13.594 1 97.44 243 ALA A C 1
ATOM 1869 O O . ALA A 1 243 ? -3.584 -8.617 -14.359 1 97.44 243 ALA A O 1
ATOM 1870 N N . GLY A 1 244 ? -3.518 -7.359 -12.57 1 97.19 244 GLY A N 1
ATOM 1871 C CA . GLY A 1 244 ? -4.926 -7.465 -12.227 1 97.19 244 GLY A CA 1
ATOM 1872 C C . GLY A 1 244 ? -5.391 -6.363 -11.289 1 97.19 244 GLY A C 1
ATOM 1873 O O . GLY A 1 244 ? -4.586 -5.551 -10.828 1 97.19 244 GLY A O 1
ATOM 1874 N N . VAL A 1 245 ? -6.711 -6.32 -11.109 1 96.25 245 VAL A N 1
ATOM 1875 C CA . VAL A 1 245 ? -7.293 -5.316 -10.219 1 96.25 245 VAL A CA 1
ATOM 1876 C C . VAL A 1 245 ? -8.258 -5.992 -9.242 1 96.25 245 VAL A C 1
ATOM 1878 O O . VAL A 1 245 ? -8.695 -7.121 -9.469 1 96.25 245 VAL A O 1
ATOM 1881 N N . SER A 1 246 ? -8.453 -5.371 -8.156 1 94.81 246 SER A N 1
ATOM 1882 C CA . SER A 1 246 ? -9.469 -5.773 -7.191 1 94.81 246 SER A CA 1
ATOM 1883 C C . SER A 1 246 ? -10.742 -4.938 -7.344 1 94.81 246 SER A C 1
ATOM 1885 O O . SER A 1 246 ? -10.68 -3.705 -7.355 1 94.81 246 SER A O 1
ATOM 1887 N N . VAL A 1 247 ? -11.852 -5.551 -7.555 1 93.38 247 VAL A N 1
ATOM 1888 C CA . VAL A 1 247 ? -13.141 -4.879 -7.625 1 93.38 247 VAL A CA 1
ATOM 1889 C C . VAL A 1 247 ? -14.086 -5.461 -6.57 1 93.38 247 VAL A C 1
ATOM 1891 O O . VAL A 1 247 ? -14.414 -6.648 -6.613 1 93.38 247 VAL A O 1
ATOM 1894 N N . LYS A 1 248 ? -14.5 -4.574 -5.578 1 88.94 248 LYS A N 1
ATOM 1895 C CA . LYS A 1 248 ? -15.461 -4.938 -4.543 1 88.94 248 LYS A CA 1
ATOM 1896 C C . LYS A 1 248 ? -15.023 -6.203 -3.809 1 88.94 248 LYS A C 1
ATOM 1898 O O . LYS A 1 248 ? -15.828 -7.113 -3.605 1 88.94 248 LYS A O 1
ATOM 1903 N N . GLY A 1 249 ? -13.75 -6.301 -3.617 1 93.38 249 GLY A N 1
ATOM 1904 C CA . GLY A 1 249 ? -13.227 -7.34 -2.742 1 93.38 249 GLY A CA 1
ATOM 1905 C C . GLY A 1 249 ? -12.797 -8.586 -3.488 1 93.38 249 GLY A C 1
ATOM 1906 O O . GLY A 1 249 ? -12.32 -9.547 -2.879 1 93.38 249 GLY A O 1
ATOM 1907 N N . TYR A 1 250 ? -12.953 -8.68 -4.758 1 97.31 250 TYR A N 1
ATOM 1908 C CA . TYR A 1 250 ? -12.516 -9.797 -5.59 1 97.31 250 TYR A CA 1
ATOM 1909 C C . TYR A 1 250 ? -11.523 -9.328 -6.648 1 97.31 250 TYR A C 1
ATOM 1911 O O . TYR A 1 250 ? -11.5 -8.156 -7.016 1 97.31 250 TYR A O 1
ATOM 1919 N N . VAL A 1 251 ? -10.648 -10.266 -7.137 1 97.81 251 VAL A N 1
ATOM 1920 C CA . VAL A 1 251 ? -9.508 -9.781 -7.91 1 97.81 251 VAL A CA 1
ATOM 1921 C C . VAL A 1 251 ? -9.484 -10.469 -9.273 1 97.81 251 VAL A C 1
ATOM 1923 O O . VAL A 1 251 ? -10.125 -11.5 -9.469 1 97.81 251 VAL A O 1
ATOM 1926 N N . SER A 1 252 ? -8.836 -9.828 -10.195 1 98.12 252 SER A N 1
ATOM 1927 C CA . SER A 1 252 ? -8.5 -10.43 -11.484 1 98.12 252 SER A CA 1
ATOM 1928 C C . SER A 1 252 ? -7.008 -10.703 -11.594 1 98.12 252 SER A C 1
ATOM 1930 O O . SER A 1 252 ? -6.219 -10.219 -10.773 1 98.12 252 SER A O 1
ATOM 1932 N N . ASP A 1 253 ? -6.617 -11.508 -12.508 1 98.19 253 ASP A N 1
ATOM 1933 C CA . ASP A 1 253 ? -5.238 -11.891 -12.805 1 98.19 253 ASP A CA 1
ATOM 1934 C C . ASP A 1 253 ? -5.086 -12.305 -14.266 1 98.19 253 ASP A C 1
ATOM 1936 O O . ASP A 1 253 ? -5.496 -13.398 -14.656 1 98.19 253 ASP A O 1
ATOM 1940 N N . HIS A 1 254 ? -4.504 -11.383 -15.039 1 97.75 254 HIS A N 1
ATOM 1941 C CA . HIS A 1 254 ? -4.289 -11.633 -16.453 1 97.75 254 HIS A CA 1
ATOM 1942 C C . HIS A 1 254 ? -2.834 -11.391 -16.844 1 97.75 254 HIS A C 1
ATOM 1944 O O . HIS A 1 254 ? -2.213 -10.43 -16.375 1 97.75 254 HIS A O 1
ATOM 1950 N N . THR A 1 255 ? -2.312 -12.273 -17.547 1 97.56 255 THR A N 1
ATOM 1951 C CA . THR A 1 255 ? -1.023 -12.047 -18.188 1 97.56 255 THR A CA 1
ATOM 1952 C C . THR A 1 255 ? -1.175 -12.055 -19.703 1 97.56 255 THR A C 1
ATOM 1954 O O . THR A 1 255 ? -1.812 -12.945 -20.266 1 97.56 255 THR A O 1
ATOM 1957 N N . ARG A 1 256 ? -0.673 -11.023 -20.344 1 97.06 256 ARG A N 1
ATOM 1958 C CA . ARG A 1 256 ? -0.665 -10.93 -21.797 1 97.06 256 ARG A CA 1
ATOM 1959 C C . ARG A 1 256 ? 0.733 -10.609 -22.312 1 97.06 256 ARG A C 1
ATOM 1961 O O . ARG A 1 256 ? 1.471 -9.836 -21.688 1 97.06 256 ARG A O 1
ATOM 1968 N N . VAL A 1 257 ? 1.051 -11.242 -23.375 1 97.44 257 VAL A N 1
ATOM 1969 C CA . VAL A 1 257 ? 2.268 -10.922 -24.125 1 97.44 257 VAL A CA 1
ATOM 1970 C C . VAL A 1 257 ? 1.905 -10.297 -25.469 1 97.44 257 VAL A C 1
ATOM 1972 O O . VAL A 1 257 ? 1.039 -10.805 -26.188 1 97.44 257 VAL A O 1
ATOM 1975 N N . MET A 1 258 ? 2.516 -9.227 -25.766 1 96.38 258 MET A N 1
ATOM 1976 C CA . MET A 1 258 ? 2.275 -8.539 -27.031 1 96.38 258 MET A CA 1
ATOM 1977 C C . MET A 1 258 ? 3.59 -8.102 -27.672 1 96.38 258 MET A C 1
ATOM 1979 O O . MET A 1 258 ? 4.613 -8.008 -26.984 1 96.38 258 MET A O 1
ATOM 1983 N N . PRO A 1 259 ? 3.543 -7.934 -29.047 1 96.38 259 PRO A N 1
ATOM 1984 C CA . PRO A 1 259 ? 4.75 -7.363 -29.656 1 96.38 259 PRO A CA 1
ATOM 1985 C C . PRO A 1 259 ? 4.984 -5.91 -29.234 1 96.38 259 PRO A C 1
ATOM 1987 O O . PRO A 1 259 ? 4.031 -5.133 -29.125 1 96.38 259 PRO A O 1
ATOM 1990 N N . GLY A 1 260 ? 6.203 -5.52 -28.875 1 93.81 260 GLY A N 1
ATOM 1991 C CA . GLY A 1 260 ? 6.508 -4.121 -28.625 1 93.81 260 GLY A CA 1
ATOM 1992 C C . GLY A 1 260 ? 6.191 -3.221 -29.797 1 93.81 260 GLY A C 1
ATOM 1993 O O . GLY A 1 260 ? 5.812 -2.061 -29.609 1 93.81 260 GLY A O 1
ATOM 1994 N N . GLY A 1 261 ? 6.348 -3.73 -30.984 1 91.06 261 GLY A N 1
ATOM 1995 C CA . GLY A 1 261 ? 5.953 -3.059 -32.219 1 91.06 261 GLY A CA 1
ATOM 1996 C C . GLY A 1 261 ? 4.691 -3.629 -32.844 1 91.06 261 GLY A C 1
ATOM 1997 O O . GLY A 1 261 ? 3.752 -3.986 -32.125 1 91.06 261 GLY A O 1
ATOM 1998 N N . SER A 1 262 ? 4.59 -3.619 -34.094 1 90.12 262 SER A N 1
ATOM 1999 C CA . SER A 1 262 ? 3.357 -3.977 -34.781 1 90.12 262 SER A CA 1
ATOM 2000 C C . SER A 1 262 ? 3.195 -5.492 -34.875 1 90.12 262 SER A C 1
ATOM 2002 O O . SER A 1 262 ? 2.076 -5.996 -35 1 90.12 262 SER A O 1
ATOM 2004 N N . ARG A 1 263 ? 4.422 -6.168 -34.844 1 94.69 263 ARG A N 1
ATOM 2005 C CA . ARG A 1 263 ? 4.316 -7.609 -35.062 1 94.69 263 ARG A CA 1
ATOM 2006 C C . ARG A 1 263 ? 5.371 -8.352 -34.219 1 94.69 263 ARG A C 1
ATOM 2008 O O . ARG A 1 263 ? 6.43 -7.793 -33.938 1 94.69 263 ARG A O 1
ATOM 2015 N N . PHE A 1 264 ? 4.996 -9.641 -33.906 1 97.12 264 PHE A N 1
ATOM 2016 C CA . PHE A 1 264 ? 5.988 -10.547 -33.344 1 97.12 264 PHE A CA 1
ATOM 2017 C C . PHE A 1 264 ? 7.047 -10.906 -34.375 1 97.12 264 PHE A C 1
ATOM 2019 O O . PHE A 1 264 ? 6.746 -11 -35.562 1 97.12 264 PHE A O 1
ATOM 2026 N N . THR A 1 265 ? 8.297 -11.102 -33.938 1 96.31 265 THR A N 1
ATOM 2027 C CA . THR A 1 265 ? 9.242 -11.797 -34.812 1 96.31 265 THR A CA 1
ATOM 2028 C C . THR A 1 265 ? 8.82 -13.25 -35 1 96.31 265 THR A C 1
ATOM 2030 O O . THR A 1 265 ? 8 -13.773 -34.25 1 96.31 265 THR A O 1
ATOM 2033 N N . PRO A 1 266 ? 9.352 -13.875 -36 1 96.31 266 PRO A N 1
ATOM 2034 C CA . PRO A 1 266 ? 8.953 -15.258 -36.25 1 96.31 266 PRO A CA 1
ATOM 2035 C C . PRO A 1 266 ? 9.195 -16.172 -35.031 1 96.31 266 PRO A C 1
ATOM 2037 O O . PRO A 1 266 ? 8.336 -16.984 -34.688 1 96.31 266 PRO A O 1
ATOM 2040 N N . ASN A 1 267 ? 10.328 -16.062 -34.406 1 95.62 267 ASN A N 1
ATOM 2041 C CA . ASN A 1 267 ? 10.625 -16.859 -33.219 1 95.62 267 ASN A CA 1
ATOM 2042 C C . ASN A 1 267 ? 9.656 -16.562 -32.094 1 95.62 267 ASN A C 1
ATOM 2044 O O . ASN A 1 267 ? 9.18 -17.469 -31.391 1 95.62 267 ASN A O 1
ATOM 2048 N N . GLN A 1 268 ? 9.383 -15.266 -31.844 1 96.69 268 GLN A N 1
ATOM 2049 C CA . GLN A 1 268 ? 8.438 -14.852 -30.812 1 96.69 268 GLN A CA 1
ATOM 2050 C C . GLN A 1 268 ? 7.047 -15.43 -31.078 1 96.69 268 GLN A C 1
ATOM 2052 O O . GLN A 1 268 ? 6.387 -15.922 -30.156 1 96.69 268 GLN A O 1
ATOM 2057 N N . GLU A 1 269 ? 6.668 -15.336 -32.312 1 97.25 269 GLU A N 1
ATOM 2058 C CA . GLU A 1 269 ? 5.363 -15.852 -32.719 1 97.25 269 GLU A CA 1
ATOM 2059 C C . GLU A 1 269 ? 5.258 -17.344 -32.469 1 97.25 269 GLU A C 1
ATOM 2061 O O . GLU A 1 269 ? 4.223 -17.844 -32 1 97.25 269 GLU A O 1
ATOM 2066 N N . ALA A 1 270 ? 6.262 -18.031 -32.781 1 97.38 270 ALA A N 1
ATOM 2067 C CA . ALA A 1 270 ? 6.285 -19.484 -32.594 1 97.38 270 ALA A CA 1
ATOM 2068 C C . ALA A 1 270 ? 6.094 -19.828 -31.109 1 97.38 270 ALA A C 1
ATOM 2070 O O . ALA A 1 270 ? 5.246 -20.656 -30.766 1 97.38 270 ALA A O 1
ATOM 2071 N N . MET A 1 271 ? 6.902 -19.219 -30.25 1 97.12 271 MET A N 1
ATOM 2072 C CA . MET A 1 271 ? 6.805 -19.469 -28.828 1 97.12 271 MET A CA 1
ATOM 2073 C C . MET A 1 271 ? 5.441 -19.062 -28.281 1 97.12 271 MET A C 1
ATOM 2075 O O . MET A 1 271 ? 4.844 -19.781 -27.484 1 97.12 271 MET A O 1
ATOM 2079 N N . TYR A 1 272 ? 4.977 -17.859 -28.719 1 97.75 272 TYR A N 1
ATOM 2080 C CA . TYR A 1 272 ? 3.662 -17.375 -28.312 1 97.75 272 TYR A CA 1
ATOM 2081 C C . TYR A 1 272 ? 2.578 -18.391 -28.641 1 97.75 272 TYR A C 1
ATOM 2083 O O . TYR A 1 272 ? 1.722 -18.688 -27.797 1 97.75 272 TYR A O 1
ATOM 2091 N N . ASN A 1 273 ? 2.635 -18.938 -29.797 1 98.31 273 ASN A N 1
ATOM 2092 C CA . ASN A 1 273 ? 1.597 -19.859 -30.25 1 98.31 273 ASN A CA 1
ATOM 2093 C C . ASN A 1 273 ? 1.623 -21.172 -29.469 1 98.31 273 ASN A C 1
ATOM 2095 O O . ASN A 1 273 ? 0.579 -21.781 -29.219 1 98.31 273 ASN A O 1
ATOM 2099 N N . ILE A 1 274 ? 2.811 -21.625 -29.094 1 98.56 274 ILE A N 1
ATOM 2100 C CA . ILE A 1 274 ? 2.912 -22.812 -28.25 1 98.56 274 ILE A CA 1
ATOM 2101 C C . ILE A 1 274 ? 2.195 -22.578 -26.922 1 98.56 274 ILE A C 1
ATOM 2103 O O . ILE A 1 274 ? 1.375 -23.391 -26.5 1 98.56 274 ILE A O 1
ATOM 2107 N N . VAL A 1 275 ? 2.504 -21.453 -26.25 1 98.62 275 VAL A N 1
ATOM 2108 C CA . VAL A 1 275 ? 1.906 -21.125 -24.969 1 98.62 275 VAL A CA 1
ATOM 2109 C C . VAL A 1 275 ? 0.4 -20.938 -25.125 1 98.62 275 VAL A C 1
ATOM 2111 O O . VAL A 1 275 ? -0.381 -21.375 -24.281 1 98.62 275 VAL A O 1
ATOM 2114 N N . LEU A 1 276 ? -0.012 -20.25 -26.219 1 98.5 276 LEU A N 1
ATOM 2115 C CA . LEU A 1 276 ? -1.433 -20.047 -26.484 1 98.5 276 LEU A CA 1
ATOM 2116 C C . LEU A 1 276 ? -2.156 -21.391 -26.625 1 98.5 276 LEU A C 1
ATOM 2118 O O . LEU A 1 276 ? -3.248 -21.562 -26.078 1 98.5 276 LEU A O 1
ATOM 2122 N N . ARG A 1 277 ? -1.56 -22.297 -27.375 1 98.69 277 ARG A N 1
ATOM 2123 C CA . ARG A 1 277 ? -2.154 -23.625 -27.531 1 98.69 277 ARG A CA 1
ATOM 2124 C C . ARG A 1 277 ? -2.299 -24.312 -26.172 1 98.69 277 ARG A C 1
ATOM 2126 O O . ARG A 1 277 ? -3.348 -24.891 -25.875 1 98.69 277 ARG A O 1
ATOM 2133 N N . ALA A 1 278 ? -1.232 -24.281 -25.375 1 98.75 278 ALA A N 1
ATOM 2134 C CA . ALA A 1 278 ? -1.294 -24.875 -24.047 1 98.75 278 ALA A CA 1
ATOM 2135 C C . ALA A 1 278 ? -2.414 -24.25 -23.219 1 98.75 278 ALA A C 1
ATOM 2137 O O . ALA A 1 278 ? -3.17 -24.953 -22.547 1 98.75 278 ALA A O 1
ATOM 2138 N N . ASN A 1 279 ? -2.469 -22.891 -23.203 1 98.62 279 ASN A N 1
ATOM 2139 C CA . ASN A 1 279 ? -3.502 -22.172 -22.453 1 98.62 279 ASN A CA 1
ATOM 2140 C C . ASN A 1 279 ? -4.902 -22.609 -22.891 1 98.62 279 ASN A C 1
ATOM 2142 O O . ASN A 1 279 ? -5.719 -23 -22.047 1 98.62 279 ASN A O 1
ATOM 2146 N N . LYS A 1 280 ? -5.184 -22.625 -24.203 1 98.62 280 LYS A N 1
ATOM 2147 C CA . LYS A 1 280 ? -6.504 -22.953 -24.719 1 98.62 280 LYS A CA 1
ATOM 2148 C C . LYS A 1 280 ? -6.867 -24.406 -24.438 1 98.62 280 LYS A C 1
ATOM 2150 O O . LYS A 1 280 ? -8 -24.703 -24.047 1 98.62 280 LYS A O 1
ATOM 2155 N N . GLU A 1 281 ? -5.957 -25.297 -24.641 1 98.75 281 GLU A N 1
ATOM 2156 C CA . GLU A 1 281 ? -6.223 -26.719 -24.391 1 98.75 281 GLU A CA 1
ATOM 2157 C C . GLU A 1 281 ? -6.484 -26.969 -22.906 1 98.75 281 GLU A C 1
ATOM 2159 O O . GLU A 1 281 ? -7.352 -27.781 -22.547 1 98.75 281 GLU A O 1
ATOM 2164 N N . CYS A 1 282 ? -5.699 -26.359 -22.047 1 98.75 282 CYS A N 1
ATOM 2165 C CA . CYS A 1 282 ? -5.914 -26.531 -20.609 1 98.75 282 CYS A CA 1
ATOM 2166 C C . CYS A 1 282 ? -7.25 -25.938 -20.188 1 98.75 282 CYS A C 1
ATOM 2168 O O . CYS A 1 282 ? -7.949 -26.5 -19.344 1 98.75 282 CYS A O 1
ATOM 2170 N N . ILE A 1 283 ? -7.594 -24.734 -20.719 1 98.56 283 ILE A N 1
ATOM 2171 C CA . ILE A 1 283 ? -8.891 -24.141 -20.422 1 98.56 283 ILE A CA 1
ATOM 2172 C C . ILE A 1 283 ? -10.008 -25.094 -20.828 1 98.56 283 ILE A C 1
ATOM 2174 O O . ILE A 1 283 ? -10.953 -25.312 -20.078 1 98.56 283 ILE A O 1
ATOM 2178 N N . LYS A 1 284 ? -9.867 -25.703 -22.016 1 98.31 284 LYS A N 1
ATOM 2179 C CA . LYS A 1 284 ? -10.852 -26.672 -22.5 1 98.31 284 LYS A CA 1
ATOM 2180 C C . LYS A 1 284 ? -10.969 -27.859 -21.547 1 98.31 284 LYS A C 1
ATOM 2182 O O . LYS A 1 284 ? -12.047 -28.438 -21.406 1 98.31 284 LYS A O 1
ATOM 2187 N N . GLY A 1 285 ? -9.906 -28.203 -20.922 1 98.19 285 GLY A N 1
ATOM 2188 C CA . GLY A 1 285 ? -9.859 -29.328 -20.016 1 98.19 285 GLY A CA 1
ATOM 2189 C C . GLY A 1 285 ? -10.422 -29.016 -18.641 1 98.19 285 GLY A C 1
ATOM 2190 O O . GLY A 1 285 ? -10.633 -29.922 -17.828 1 98.19 285 GLY A O 1
ATOM 2191 N N . CYS A 1 286 ? -10.641 -27.781 -18.328 1 98.06 286 CYS A N 1
ATOM 2192 C CA . CYS A 1 286 ? -11.188 -27.375 -17.031 1 98.06 286 CYS A CA 1
ATOM 2193 C C . CYS A 1 286 ? -12.656 -27.766 -16.906 1 98.06 286 CYS A C 1
ATOM 2195 O O . CYS A 1 286 ? -13.539 -26.969 -17.25 1 98.06 286 CYS A O 1
ATOM 2197 N N . LYS A 1 287 ? -12.914 -28.938 -16.422 1 97.31 287 LYS A N 1
ATOM 2198 C CA . LYS A 1 287 ? -14.242 -29.5 -16.188 1 97.31 287 LYS A CA 1
ATOM 2199 C C . LYS A 1 287 ? -14.297 -30.266 -14.883 1 97.31 287 LYS A C 1
ATOM 2201 O O . LYS A 1 287 ? -13.273 -30.75 -14.391 1 97.31 287 LYS A O 1
ATOM 2206 N N . PRO A 1 288 ? -15.523 -30.344 -14.297 1 97.69 288 PRO A N 1
ATOM 2207 C CA . PRO A 1 288 ? -15.633 -31.125 -13.062 1 97.69 288 PRO A CA 1
ATOM 2208 C C . PRO A 1 288 ? -15.055 -32.531 -13.195 1 97.69 288 PRO A C 1
ATOM 2210 O O . PRO A 1 288 ? -15.305 -33.219 -14.195 1 97.69 288 PRO A O 1
ATOM 2213 N N . GLY A 1 289 ? -14.281 -32.875 -12.203 1 98.12 289 GLY A N 1
ATOM 2214 C CA . GLY A 1 289 ? -13.719 -34.219 -12.195 1 98.12 289 GLY A CA 1
ATOM 2215 C C . GLY A 1 289 ? -12.281 -34.281 -12.688 1 98.12 289 GLY A C 1
ATOM 2216 O O . GLY A 1 289 ? -11.57 -35.25 -12.469 1 98.12 289 GLY A O 1
ATOM 2217 N N . THR A 1 290 ? -11.828 -33.25 -13.344 1 98.44 290 THR A N 1
ATOM 2218 C CA . THR A 1 290 ? -10.461 -33.219 -13.859 1 98.44 290 THR A CA 1
ATOM 2219 C C . THR A 1 290 ? -9.469 -32.875 -12.742 1 98.44 290 THR A C 1
ATOM 2221 O O . THR A 1 290 ? -9.672 -31.938 -11.984 1 98.44 290 THR A O 1
ATOM 2224 N N . LYS A 1 291 ? -8.453 -33.688 -12.633 1 98.38 291 LYS A N 1
ATOM 2225 C CA . LYS A 1 291 ? -7.379 -33.375 -11.688 1 98.38 291 LYS A CA 1
ATOM 2226 C C . LYS A 1 291 ? -6.5 -32.25 -12.203 1 98.38 291 LYS A C 1
ATOM 2228 O O . LYS A 1 291 ? -6.055 -32.25 -13.352 1 98.38 291 LYS A O 1
ATOM 2233 N N . TRP A 1 292 ? -6.281 -31.266 -11.344 1 98.44 292 TRP A N 1
ATOM 2234 C CA . TRP A 1 292 ? -5.484 -30.109 -11.734 1 98.44 292 TRP A CA 1
ATOM 2235 C C . TRP A 1 292 ? -4.09 -30.531 -12.18 1 98.44 292 TRP A C 1
ATOM 2237 O O . TRP A 1 292 ? -3.549 -30 -13.148 1 98.44 292 TRP A O 1
ATOM 2247 N N . GLU A 1 293 ? -3.457 -31.547 -11.469 1 97.81 293 GLU A N 1
ATOM 2248 C CA . GLU A 1 293 ? -2.111 -32 -11.805 1 97.81 293 GLU A CA 1
ATOM 2249 C C . GLU A 1 293 ? -2.07 -32.625 -13.195 1 97.81 293 GLU A C 1
ATOM 2251 O O . GLU A 1 293 ? -1.038 -32.594 -13.867 1 97.81 293 GLU A O 1
ATOM 2256 N N . ASP A 1 294 ? -3.225 -33.188 -13.633 1 98.31 294 ASP A N 1
ATOM 2257 C CA . ASP A 1 294 ? -3.299 -33.719 -14.992 1 98.31 294 ASP A CA 1
ATOM 2258 C C . ASP A 1 294 ? -3.273 -32.594 -16.031 1 98.31 294 ASP A C 1
ATOM 2260 O O . ASP A 1 294 ? -2.676 -32.75 -17.094 1 98.31 294 ASP A O 1
ATOM 2264 N N . LEU A 1 295 ? -4.004 -31.516 -15.766 1 98.62 295 LEU A N 1
ATOM 2265 C CA . LEU A 1 295 ? -3.965 -30.359 -16.656 1 98.62 295 LEU A CA 1
ATOM 2266 C C . LEU A 1 295 ? -2.57 -29.734 -16.688 1 98.62 295 LEU A C 1
ATOM 2268 O O . LEU A 1 295 ? -2.111 -29.281 -17.734 1 98.62 295 LEU A O 1
ATOM 2272 N N . HIS A 1 296 ? -1.939 -29.672 -15.523 1 98.56 296 HIS A N 1
ATOM 2273 C CA . HIS A 1 296 ? -0.554 -29.219 -15.484 1 98.56 296 HIS A CA 1
ATOM 2274 C C . HIS A 1 296 ? 0.335 -30.078 -16.375 1 98.56 296 HIS A C 1
ATOM 2276 O O . HIS A 1 296 ? 1.13 -29.562 -17.156 1 98.56 296 HIS A O 1
ATOM 2282 N N . ALA A 1 297 ? 0.194 -31.375 -16.281 1 98.25 297 ALA A N 1
ATOM 2283 C CA . ALA A 1 297 ? 0.957 -32.312 -17.109 1 98.25 297 ALA A CA 1
ATOM 2284 C C . ALA A 1 297 ? 0.681 -32.094 -18.594 1 98.25 297 ALA A C 1
ATOM 2286 O O . ALA A 1 297 ? 1.596 -32.156 -19.422 1 98.25 297 ALA A O 1
ATOM 2287 N N . LEU A 1 298 ? -0.562 -31.875 -18.875 1 98.56 298 LEU A N 1
ATOM 2288 C CA . LEU A 1 298 ? -0.94 -31.594 -20.25 1 98.56 298 LEU A CA 1
ATOM 2289 C C . LEU A 1 298 ? -0.202 -30.359 -20.766 1 98.56 298 LEU A C 1
ATOM 2291 O O . LEU A 1 298 ? 0.302 -30.375 -21.891 1 98.56 298 LEU A O 1
ATOM 2295 N N . SER A 1 299 ? -0.166 -29.297 -19.984 1 98.62 299 SER A N 1
ATOM 2296 C CA . SER A 1 299 ? 0.528 -28.078 -20.391 1 98.62 299 SER A CA 1
ATOM 2297 C C . SER A 1 299 ? 2.006 -28.344 -20.656 1 98.62 299 SER A C 1
ATOM 2299 O O . SER A 1 299 ? 2.561 -27.875 -21.656 1 98.62 299 SER A O 1
ATOM 2301 N N . LEU A 1 300 ? 2.664 -29.125 -19.797 1 98.44 300 LEU A N 1
ATOM 2302 C CA . LEU A 1 300 ? 4.07 -29.469 -19.969 1 98.44 300 LEU A CA 1
ATOM 2303 C C . LEU A 1 300 ? 4.285 -30.25 -21.266 1 98.44 300 LEU A C 1
ATOM 2305 O O . LEU A 1 300 ? 5.266 -30.016 -21.984 1 98.44 300 LEU A O 1
ATOM 2309 N N . ARG A 1 301 ? 3.404 -31.156 -21.531 1 98.62 301 ARG A N 1
ATOM 2310 C CA . ARG A 1 301 ? 3.512 -31.938 -22.75 1 98.62 301 ARG A CA 1
ATOM 2311 C C . ARG A 1 301 ? 3.404 -31.062 -23.984 1 98.62 301 ARG A C 1
ATOM 2313 O O . ARG A 1 301 ? 4.195 -31.188 -24.922 1 98.62 301 ARG A O 1
ATOM 2320 N N . ILE A 1 302 ? 2.434 -30.172 -24 1 98.75 302 ILE A N 1
ATOM 2321 C CA . ILE A 1 302 ? 2.23 -29.297 -25.141 1 98.75 302 ILE A CA 1
ATOM 2322 C C . ILE A 1 302 ? 3.457 -28.406 -25.328 1 98.75 302 ILE A C 1
ATOM 2324 O O . ILE A 1 302 ? 3.924 -28.203 -26.453 1 98.75 302 ILE A O 1
ATOM 2328 N N . LEU A 1 303 ? 3.975 -27.844 -24.234 1 98.56 303 LEU A N 1
ATOM 2329 C CA . LEU A 1 303 ? 5.18 -27.016 -24.312 1 98.56 303 LEU A CA 1
ATOM 2330 C C . LEU A 1 303 ? 6.34 -27.812 -24.906 1 98.56 303 LEU A C 1
ATOM 2332 O O . LEU A 1 303 ? 7.051 -27.328 -25.781 1 98.56 303 LEU A O 1
ATOM 2336 N N . LEU A 1 304 ? 6.5 -29.047 -24.453 1 98.44 304 LEU A N 1
ATOM 2337 C CA . LEU A 1 304 ? 7.578 -29.891 -24.938 1 98.44 304 LEU A CA 1
ATOM 2338 C C . LEU A 1 304 ? 7.422 -30.156 -26.438 1 98.44 304 LEU A C 1
ATOM 2340 O O . LEU A 1 304 ? 8.391 -30.062 -27.188 1 98.44 304 LEU A O 1
ATOM 2344 N N . GLU A 1 305 ? 6.234 -30.531 -26.828 1 98.62 305 GLU A N 1
ATOM 2345 C CA . GLU A 1 305 ? 5.969 -30.781 -28.25 1 98.62 305 GLU A CA 1
ATOM 2346 C C . GLU A 1 305 ? 6.332 -29.562 -29.094 1 98.62 305 GLU A C 1
ATOM 2348 O O . GLU A 1 305 ? 6.941 -29.703 -30.156 1 98.62 305 GLU A O 1
ATOM 2353 N N . GLY A 1 306 ? 5.902 -28.438 -28.625 1 98.19 306 GLY A N 1
ATOM 2354 C CA . GLY A 1 306 ? 6.242 -27.219 -29.344 1 98.19 306 GLY A CA 1
ATOM 2355 C C . GLY A 1 306 ? 7.734 -26.953 -29.391 1 98.19 306 GLY A C 1
ATOM 2356 O O . GLY A 1 306 ? 8.266 -26.562 -30.438 1 98.19 306 GLY A O 1
ATOM 2357 N N . LEU A 1 307 ? 8.422 -27.109 -28.281 1 97.94 307 LEU A N 1
ATOM 2358 C CA . LEU A 1 307 ? 9.867 -26.906 -28.219 1 97.94 307 LEU A CA 1
ATOM 2359 C C . LEU A 1 307 ? 10.602 -27.844 -29.156 1 97.94 307 LEU A C 1
ATOM 2361 O O . LEU A 1 307 ? 11.578 -27.453 -29.797 1 97.94 307 LEU A O 1
ATOM 2365 N N . ARG A 1 308 ? 10.125 -29.031 -29.25 1 97.94 308 ARG A N 1
ATOM 2366 C CA . ARG A 1 308 ? 10.672 -30 -30.188 1 97.94 308 ARG A CA 1
ATOM 2367 C C . ARG A 1 308 ? 10.445 -29.547 -31.625 1 97.94 308 ARG A C 1
ATOM 2369 O O . ARG A 1 308 ? 11.367 -29.594 -32.438 1 97.94 308 ARG A O 1
ATOM 2376 N N . GLU A 1 309 ? 9.297 -29.172 -31.875 1 97.44 309 GLU A N 1
ATOM 2377 C CA . GLU A 1 309 ? 8.922 -28.75 -33.219 1 97.44 309 GLU A CA 1
ATOM 2378 C C . GLU A 1 309 ? 9.797 -27.594 -33.719 1 97.44 309 GLU A C 1
ATOM 2380 O O . GLU A 1 309 ? 10.156 -27.531 -34.875 1 97.44 309 GLU A O 1
ATOM 2385 N N . HIS A 1 310 ? 10.188 -26.766 -32.781 1 96.44 310 HIS A N 1
ATOM 2386 C CA . HIS A 1 310 ? 10.922 -25.562 -33.188 1 96.44 310 HIS A CA 1
ATOM 2387 C C . HIS A 1 310 ? 12.414 -25.719 -32.906 1 96.44 310 HIS A C 1
ATOM 2389 O O . HIS A 1 310 ? 13.164 -24.734 -33 1 96.44 310 HIS A O 1
ATOM 2395 N N . GLY A 1 311 ? 12.805 -26.859 -32.5 1 95.75 311 GLY A N 1
ATOM 2396 C CA . GLY A 1 311 ? 14.211 -27.219 -32.5 1 95.75 311 GLY A CA 1
ATOM 2397 C C . GLY A 1 311 ? 14.938 -26.844 -31.234 1 95.75 311 GLY A C 1
ATOM 2398 O O . GLY A 1 311 ? 16.156 -26.922 -31.156 1 95.75 311 GLY A O 1
ATOM 2399 N N . LEU A 1 312 ? 14.266 -26.406 -30.219 1 96.44 312 LEU A N 1
ATOM 2400 C CA . LEU A 1 312 ? 14.914 -26.062 -28.969 1 96.44 312 LEU A CA 1
ATOM 2401 C C . LEU A 1 312 ? 15.188 -27.297 -28.125 1 96.44 312 LEU A C 1
ATOM 2403 O O . LEU A 1 312 ? 16.125 -27.344 -27.344 1 96.44 312 LEU A O 1
ATOM 2407 N N . VAL A 1 313 ? 14.336 -28.312 -28.312 1 97.81 313 VAL A N 1
ATOM 2408 C CA . VAL A 1 313 ? 14.539 -29.641 -27.734 1 97.81 313 VAL A CA 1
ATOM 2409 C C . VAL A 1 313 ? 14.766 -30.656 -28.844 1 97.81 313 VAL A C 1
ATOM 2411 O O . VAL A 1 313 ? 14.055 -30.656 -29.844 1 97.81 313 VAL A O 1
ATOM 2414 N N . ARG A 1 314 ? 15.664 -31.516 -28.562 1 97.31 314 ARG A N 1
ATOM 2415 C CA . ARG A 1 314 ? 16.062 -32.469 -29.609 1 97.31 314 ARG A CA 1
ATOM 2416 C C . ARG A 1 314 ? 15.102 -33.656 -29.672 1 97.31 314 ARG A C 1
ATOM 2418 O O . ARG A 1 314 ? 14.742 -34.219 -28.641 1 97.31 314 ARG A O 1
ATOM 2425 N N . LYS A 1 315 ? 14.812 -34.031 -30.938 1 96.25 315 LYS A N 1
ATOM 2426 C CA . LYS A 1 315 ? 13.883 -35.125 -31.156 1 96.25 315 LYS A CA 1
ATOM 2427 C C . LYS A 1 315 ? 14.609 -36.469 -31.188 1 96.25 315 LYS A C 1
ATOM 2429 O O . LYS A 1 315 ? 14.016 -37.531 -30.938 1 96.25 315 LYS A O 1
ATOM 2434 N N . ASP A 1 316 ? 15.82 -36.375 -31.438 1 96.12 316 ASP A N 1
ATOM 2435 C CA . ASP A 1 316 ? 16.594 -37.594 -31.703 1 96.12 316 ASP A CA 1
ATOM 2436 C C . ASP A 1 316 ? 17.234 -38.125 -30.422 1 96.12 316 ASP A C 1
ATOM 2438 O O . ASP A 1 316 ? 17.844 -39.188 -30.422 1 96.12 316 ASP A O 1
ATOM 2442 N N . THR A 1 317 ? 17.094 -37.438 -29.359 1 94.56 317 THR A N 1
ATOM 2443 C CA . THR A 1 317 ? 17.781 -37.812 -28.141 1 94.56 317 THR A CA 1
ATOM 2444 C C . THR A 1 317 ? 16.828 -38.531 -27.188 1 94.56 317 THR A C 1
ATOM 2446 O O . THR A 1 317 ? 17.266 -39.094 -26.156 1 94.56 317 THR A O 1
ATOM 2449 N N . GLY A 1 318 ? 15.617 -38.594 -27.469 1 93.94 318 GLY A N 1
ATOM 2450 C CA . GLY A 1 318 ? 14.656 -39.281 -26.625 1 93.94 318 GLY A CA 1
ATOM 2451 C C . GLY A 1 318 ? 13.219 -39.094 -27.078 1 93.94 318 GLY A C 1
ATOM 2452 O O . GLY A 1 318 ? 12.93 -38.188 -27.875 1 93.94 318 GLY A O 1
ATOM 2453 N N . SER A 1 319 ? 12.312 -39.906 -26.547 1 97.25 319 SER A N 1
ATOM 2454 C CA . SER A 1 319 ? 10.883 -39.781 -26.797 1 97.25 319 SER A CA 1
ATOM 2455 C C . SER A 1 319 ? 10.281 -38.625 -25.969 1 97.25 319 SER A C 1
ATOM 2457 O O . SER A 1 319 ? 10.945 -38.0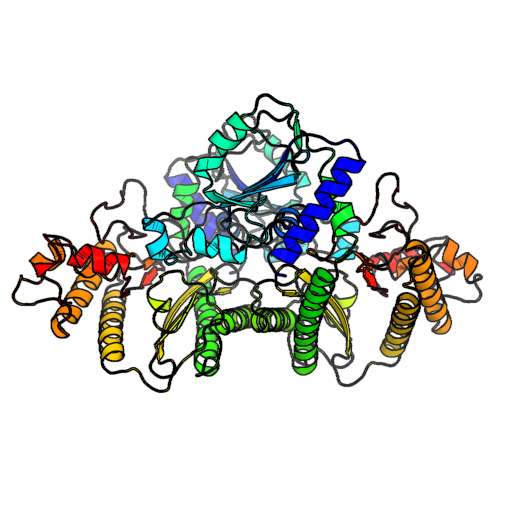94 -25.094 1 97.25 319 SER A O 1
ATOM 2459 N N . ILE A 1 320 ? 9.094 -38.25 -26.344 1 97.81 320 ILE A N 1
ATOM 2460 C CA . ILE A 1 320 ? 8.359 -37.25 -25.578 1 97.81 320 ILE A CA 1
ATOM 2461 C C . ILE A 1 320 ? 8.258 -37.688 -24.125 1 97.81 320 ILE A C 1
ATOM 2463 O O . ILE A 1 320 ? 8.516 -36.906 -23.203 1 97.81 320 ILE A O 1
ATOM 2467 N N . GLU A 1 321 ? 7.957 -38.938 -23.875 1 97.88 321 GLU A N 1
ATOM 2468 C CA . GLU A 1 321 ? 7.789 -39.469 -22.516 1 97.88 321 GLU A CA 1
ATOM 2469 C C . GLU A 1 321 ? 9.094 -39.406 -21.734 1 97.88 321 GLU A C 1
ATOM 2471 O O . GLU A 1 321 ? 9.094 -39.031 -20.562 1 97.88 321 GLU A O 1
ATOM 2476 N N . GLU A 1 322 ? 10.148 -39.75 -22.359 1 97.38 322 GLU A N 1
ATOM 2477 C CA . GLU A 1 322 ? 11.461 -39.719 -21.719 1 97.38 322 GLU A CA 1
ATOM 2478 C C . GLU A 1 322 ? 11.82 -38.281 -21.312 1 97.38 322 GLU A C 1
ATOM 2480 O O . GLU A 1 322 ? 12.328 -38.062 -20.219 1 97.38 322 GLU A O 1
ATOM 2485 N N . GLN A 1 323 ? 11.555 -37.375 -22.219 1 97.88 323 GLN A N 1
ATOM 2486 C CA . GLN A 1 323 ? 11.922 -36 -21.984 1 97.88 323 GLN A CA 1
ATOM 2487 C C . GLN A 1 323 ? 10.992 -35.344 -20.953 1 97.88 323 GLN A C 1
ATOM 2489 O O . GLN A 1 323 ? 11.398 -34.438 -20.219 1 97.88 323 GLN A O 1
ATOM 2494 N N . LEU A 1 324 ? 9.734 -35.812 -20.828 1 97.75 324 LEU A N 1
ATOM 2495 C CA . LEU A 1 324 ? 8.852 -35.438 -19.75 1 97.75 324 LEU A CA 1
ATOM 2496 C C . LEU A 1 324 ? 9.375 -35.938 -18.406 1 97.75 324 LEU A C 1
ATOM 2498 O O . LEU A 1 324 ? 9.336 -35.219 -17.406 1 97.75 324 LEU A O 1
ATOM 2502 N N . ASP A 1 325 ? 9.875 -37.188 -18.438 1 96.38 325 ASP A N 1
ATOM 2503 C CA . ASP A 1 325 ? 10.398 -37.812 -17.219 1 96.38 325 ASP A CA 1
ATOM 2504 C C . ASP A 1 325 ? 11.641 -37.062 -16.734 1 96.38 325 ASP A C 1
ATOM 2506 O O . ASP A 1 325 ? 11.93 -37.062 -15.531 1 96.38 325 ASP A O 1
ATOM 2510 N N . LEU A 1 326 ? 12.352 -36.469 -17.641 1 96.88 326 LEU A N 1
ATOM 2511 C CA . LEU A 1 326 ? 13.555 -35.719 -17.312 1 96.88 326 LEU A CA 1
ATOM 2512 C C . LEU A 1 326 ? 13.211 -34.281 -16.938 1 96.88 326 LEU A C 1
ATOM 2514 O O . LEU A 1 326 ? 14.102 -33.469 -16.703 1 96.88 326 LEU A O 1
ATOM 2518 N N . ASP A 1 327 ? 11.906 -33.938 -16.922 1 96.88 327 ASP A N 1
ATOM 2519 C CA . ASP A 1 327 ? 11.391 -32.625 -16.547 1 96.88 327 ASP A CA 1
ATOM 2520 C C . ASP A 1 327 ? 11.969 -31.516 -17.438 1 96.88 327 ASP A C 1
ATOM 2522 O O . ASP A 1 327 ? 12.25 -30.422 -16.969 1 96.88 327 ASP A O 1
ATOM 2526 N N . ILE A 1 328 ? 12.172 -31.797 -18.703 1 97.12 328 ILE A N 1
ATOM 2527 C CA . ILE A 1 328 ? 12.766 -30.875 -19.656 1 97.12 328 ILE A CA 1
ATOM 2528 C C . ILE A 1 328 ? 11.875 -29.641 -19.797 1 97.12 328 ILE A C 1
ATOM 2530 O O . ILE A 1 328 ? 12.359 -28.5 -19.719 1 97.12 328 ILE A O 1
ATOM 2534 N N . PRO A 1 329 ? 10.547 -29.828 -20 1 96.5 329 PRO A N 1
ATOM 2535 C CA . PRO A 1 329 ? 9.742 -28.609 -20.172 1 96.5 329 PRO A CA 1
ATOM 2536 C C . PRO A 1 329 ? 9.734 -27.734 -18.922 1 96.5 329 PRO A C 1
ATOM 2538 O O . PRO A 1 329 ? 9.523 -26.516 -19.016 1 96.5 329 PRO A O 1
ATOM 2541 N N . ALA A 1 330 ? 10 -28.234 -17.75 1 94.94 330 ALA A N 1
ATOM 2542 C CA . ALA A 1 330 ? 10 -27.5 -16.5 1 94.94 330 ALA A CA 1
ATOM 2543 C C . ALA A 1 330 ? 11.141 -26.484 -16.453 1 94.94 330 ALA A C 1
ATOM 2545 O O . ALA A 1 330 ? 11.086 -25.516 -15.695 1 94.94 330 ALA A O 1
ATOM 2546 N N . VAL A 1 331 ? 12.18 -26.719 -17.266 1 95.62 331 VAL A N 1
ATOM 2547 C CA . VAL A 1 331 ? 13.266 -25.75 -17.406 1 95.62 331 VAL A CA 1
ATOM 2548 C C . VAL A 1 331 ? 12.719 -24.406 -17.891 1 95.62 331 VAL A C 1
ATOM 2550 O O . VAL A 1 331 ? 13.227 -23.359 -17.516 1 95.62 331 VAL A O 1
ATOM 2553 N N . PHE A 1 332 ? 11.594 -24.5 -18.625 1 96.31 332 PHE A N 1
ATOM 2554 C CA . PHE A 1 332 ? 11.062 -23.312 -19.281 1 96.31 332 PHE A CA 1
ATOM 2555 C C . PHE A 1 332 ? 9.758 -22.875 -18.625 1 96.31 332 PHE A C 1
ATOM 2557 O O . PHE A 1 332 ? 9.227 -21.812 -18.953 1 96.31 332 PHE A O 1
ATOM 2564 N N . MET A 1 333 ? 9.172 -23.609 -17.797 1 96.25 333 MET A N 1
ATOM 2565 C CA . MET A 1 333 ? 7.996 -23.25 -17.016 1 96.25 333 MET A CA 1
ATOM 2566 C C . MET A 1 333 ? 8.211 -23.578 -15.539 1 96.25 333 MET A C 1
ATOM 2568 O O . MET A 1 333 ? 7.645 -24.547 -15.023 1 96.25 333 MET A O 1
ATOM 2572 N N . PRO A 1 334 ? 8.891 -22.781 -14.867 1 92.38 334 PRO A N 1
ATOM 2573 C CA . PRO A 1 334 ? 9.266 -23.094 -13.484 1 92.38 334 PRO A CA 1
ATOM 2574 C C . PRO A 1 334 ? 8.094 -22.953 -12.516 1 92.38 334 PRO A C 1
ATOM 2576 O O . PRO A 1 334 ? 8.203 -23.375 -11.352 1 92.38 334 PRO A O 1
ATOM 2579 N N . HIS A 1 335 ? 7.035 -22.359 -12.914 1 94.12 335 HIS A N 1
ATOM 2580 C CA . HIS A 1 335 ? 5.875 -22.172 -12.055 1 94.12 335 HIS A CA 1
ATOM 2581 C C . HIS A 1 335 ? 4.781 -23.172 -12.375 1 94.12 335 HIS A C 1
ATOM 2583 O O . HIS A 1 335 ? 4.898 -23.953 -13.328 1 94.12 335 HIS A O 1
ATOM 2589 N N . GLY A 1 336 ? 3.777 -23.281 -11.617 1 96.44 336 GLY A N 1
ATOM 2590 C CA . GLY A 1 336 ? 2.633 -24.156 -11.852 1 96.44 336 GLY A CA 1
ATOM 2591 C C . GLY A 1 336 ? 1.649 -23.578 -12.859 1 96.44 336 GLY A C 1
ATOM 2592 O O . GLY A 1 336 ? 1.762 -22.422 -13.25 1 96.44 336 GLY A O 1
ATOM 2593 N N . LEU A 1 337 ? 0.72 -24.422 -13.273 1 98.12 337 LEU A N 1
ATOM 2594 C CA . LEU A 1 337 ? -0.228 -24.094 -14.328 1 98.12 337 LEU A CA 1
ATOM 2595 C C . LEU A 1 337 ? -1.112 -22.922 -13.914 1 98.12 337 LEU A C 1
ATOM 2597 O O . LEU A 1 337 ? -1.584 -22.156 -14.758 1 98.12 337 LEU A O 1
ATOM 2601 N N . GLY A 1 338 ? -1.362 -22.812 -12.633 1 98 338 GLY A N 1
ATOM 2602 C CA . GLY A 1 338 ? -2.234 -21.75 -12.141 1 98 338 GLY A CA 1
ATOM 2603 C C . GLY A 1 338 ? -2.594 -21.922 -10.68 1 98 338 GLY A C 1
ATOM 2604 O O . GLY A 1 338 ? -1.86 -22.547 -9.914 1 98 338 GLY A O 1
ATOM 2605 N N . HIS A 1 339 ? -3.568 -21.219 -10.242 1 98.31 339 HIS A N 1
ATOM 2606 C CA . HIS A 1 339 ? -3.982 -21.203 -8.844 1 98.31 339 HIS A CA 1
ATOM 2607 C C . HIS A 1 339 ? -5.449 -20.812 -8.703 1 98.31 339 HIS A C 1
ATOM 2609 O O . HIS A 1 339 ? -6.051 -20.312 -9.648 1 98.31 339 HIS A O 1
ATOM 2615 N N . LEU A 1 340 ? -6.008 -21.141 -7.543 1 98.56 340 LEU A N 1
ATOM 2616 C CA . LEU A 1 340 ? -7.336 -20.625 -7.215 1 98.56 340 LEU A CA 1
ATOM 2617 C C . LEU A 1 340 ? -7.324 -19.109 -7.113 1 98.56 340 LEU A C 1
ATOM 2619 O O . LEU A 1 340 ? -6.312 -18.516 -6.73 1 98.56 340 LEU A O 1
ATOM 2623 N N . ILE A 1 341 ? -8.453 -18.516 -7.465 1 98.5 341 ILE A N 1
ATOM 2624 C CA . ILE A 1 341 ? -8.578 -17.062 -7.41 1 98.5 341 ILE A CA 1
ATOM 2625 C C . ILE A 1 341 ? -9.922 -16.672 -6.797 1 98.5 341 ILE A C 1
ATOM 2627 O O . ILE A 1 341 ? -10.898 -17.422 -6.91 1 98.5 341 ILE A O 1
ATOM 2631 N N . GLY A 1 342 ? -10.062 -15.68 -6.082 1 98.12 342 GLY A N 1
ATOM 2632 C CA . GLY A 1 342 ? -11.242 -15.164 -5.406 1 98.12 342 GLY A CA 1
ATOM 2633 C C . GLY A 1 342 ? -11.023 -13.797 -4.793 1 98.12 342 GLY A C 1
ATOM 2634 O O . GLY A 1 342 ? -10.695 -12.836 -5.5 1 98.12 342 GLY A O 1
ATOM 2635 N N . CYS A 1 343 ? -11.031 -13.742 -3.449 1 97.56 343 CYS A N 1
ATOM 2636 C CA . CYS A 1 343 ? -10.734 -12.492 -2.762 1 97.56 343 CYS A CA 1
ATOM 2637 C C . CYS A 1 343 ? -9.258 -12.133 -2.893 1 97.56 343 CYS A C 1
ATOM 2639 O O . CYS A 1 343 ? -8.891 -10.953 -2.82 1 97.56 343 CYS A O 1
ATOM 2641 N N . ASP A 1 344 ? -8.477 -13.133 -3.115 1 97.62 344 ASP A N 1
ATOM 2642 C CA . ASP A 1 344 ? -7.039 -12.961 -3.277 1 97.62 344 ASP A CA 1
ATOM 2643 C C . ASP A 1 344 ? -6.559 -13.562 -4.594 1 97.62 344 ASP A C 1
ATOM 2645 O O . ASP A 1 344 ? -7.211 -14.445 -5.152 1 97.62 344 ASP A O 1
ATOM 2649 N N . THR A 1 345 ? -5.438 -12.977 -5.094 1 97.69 345 THR A N 1
ATOM 2650 C CA . THR A 1 345 ? -4.875 -13.516 -6.328 1 97.69 345 THR A CA 1
ATOM 2651 C C . THR A 1 345 ? -4.598 -15.016 -6.188 1 97.69 345 THR A C 1
ATOM 2653 O O . THR A 1 345 ? -5.191 -15.828 -6.891 1 97.69 345 THR A O 1
ATOM 2656 N N . HIS A 1 346 ? -3.674 -15.297 -5.277 1 97.69 346 HIS A N 1
ATOM 2657 C CA . HIS A 1 346 ? -3.518 -16.688 -4.855 1 97.69 346 HIS A CA 1
ATOM 2658 C C . HIS A 1 346 ? -4.465 -17.031 -3.709 1 97.69 346 HIS A C 1
ATOM 2660 O O . HIS A 1 346 ? -4.082 -16.938 -2.539 1 97.69 346 HIS A O 1
ATOM 2666 N N . ASP A 1 347 ? -5.641 -17.375 -4.098 1 97.94 347 ASP A N 1
ATOM 2667 C CA . ASP A 1 347 ? -6.688 -17.594 -3.105 1 97.94 347 ASP A CA 1
ATOM 2668 C C . ASP A 1 347 ? -6.465 -18.891 -2.342 1 97.94 347 ASP A C 1
ATOM 2670 O O . ASP A 1 347 ? -5.625 -19.703 -2.727 1 97.94 347 ASP A O 1
ATOM 2674 N N . VAL A 1 348 ? -7.172 -19.141 -1.313 1 97.19 348 VAL A N 1
ATOM 2675 C CA . VAL A 1 348 ? -6.961 -20.203 -0.336 1 97.19 348 VAL A CA 1
ATOM 2676 C C . VAL A 1 348 ? -7.484 -21.516 -0.89 1 97.19 348 VAL A C 1
ATOM 2678 O O . VAL A 1 348 ? -8.266 -21.531 -1.848 1 97.19 348 VAL A O 1
ATOM 2681 N N . GLY A 1 349 ? -6.988 -22.609 -0.333 1 97 349 GLY A N 1
ATOM 2682 C CA . GLY A 1 349 ? -7.59 -23.922 -0.543 1 97 349 GLY A CA 1
ATOM 2683 C C . GLY A 1 349 ? -6.902 -24.734 -1.626 1 97 349 GLY A C 1
ATOM 2684 O O . GLY A 1 349 ? -7.441 -25.734 -2.1 1 97 349 GLY A O 1
ATOM 2685 N N . GLY A 1 350 ? -5.723 -24.25 -2.08 1 97.56 350 GLY A N 1
ATOM 2686 C CA . GLY A 1 350 ? -5.023 -24.953 -3.143 1 97.56 350 GLY A CA 1
ATOM 2687 C C . GLY A 1 350 ? -4.641 -26.375 -2.768 1 97.56 350 GLY A C 1
ATOM 2688 O O . GLY A 1 350 ? -4.602 -27.25 -3.627 1 97.56 350 GLY A O 1
ATOM 2689 N N . TYR A 1 351 ? -4.371 -26.625 -1.541 1 97.06 351 TYR A N 1
ATOM 2690 C CA . TYR A 1 351 ? -3.984 -27.922 -1.021 1 97.06 351 TYR A CA 1
ATOM 2691 C C . TYR A 1 351 ? -4.875 -28.344 0.145 1 97.06 351 TYR A C 1
ATOM 2693 O O . TYR A 1 351 ? -4.613 -27.969 1.293 1 97.06 351 TYR A O 1
ATOM 2701 N N . PRO A 1 352 ? -5.922 -29.125 -0.137 1 93.25 352 PRO A N 1
ATOM 2702 C CA . PRO A 1 352 ? -6.797 -29.578 0.948 1 93.25 352 PRO A CA 1
ATOM 2703 C C . PRO A 1 352 ? -6.082 -30.484 1.946 1 93.25 352 PRO A C 1
ATOM 2705 O O . PRO A 1 352 ? -4.973 -30.953 1.678 1 93.25 352 PRO A O 1
ATOM 2708 N N . ALA A 1 353 ? -6.738 -30.688 3.08 1 89.88 353 ALA A N 1
ATOM 2709 C CA . ALA A 1 353 ? -6.164 -31.516 4.137 1 89.88 353 ALA A CA 1
ATOM 2710 C C . ALA A 1 353 ? -5.781 -32.906 3.607 1 89.88 353 ALA A C 1
ATOM 2712 O O . ALA A 1 353 ? -6.566 -33.531 2.908 1 89.88 353 ALA A O 1
ATOM 2713 N N . GLY A 1 354 ? -4.57 -33.25 3.949 1 92.56 354 GLY A N 1
ATOM 2714 C CA . GLY A 1 354 ? -4.121 -34.594 3.59 1 92.56 354 GLY A CA 1
ATOM 2715 C C . GLY A 1 354 ? -3.42 -34.656 2.246 1 92.56 354 GLY A C 1
ATOM 2716 O O . GLY A 1 354 ? -2.83 -35.688 1.887 1 92.56 354 GLY A O 1
ATOM 2717 N N . VAL A 1 355 ? -3.518 -33.625 1.474 1 95.38 355 VAL A N 1
ATOM 2718 C CA . VAL A 1 355 ? -2.871 -33.594 0.166 1 95.38 355 VAL A CA 1
ATOM 2719 C C . VAL A 1 355 ? -1.502 -32.906 0.283 1 95.38 355 VAL A C 1
ATOM 2721 O O . VAL A 1 355 ? -1.399 -31.766 0.726 1 95.38 355 VAL A O 1
ATOM 2724 N N . GLU A 1 356 ? -0.489 -33.625 -0.132 1 95.44 356 GLU A N 1
ATOM 2725 C CA . GLU A 1 356 ? 0.879 -33.125 -0.001 1 95.44 356 GLU A CA 1
ATOM 2726 C C . GLU A 1 356 ? 1.372 -32.5 -1.307 1 95.44 356 GLU A C 1
ATOM 2728 O O . GLU A 1 356 ? 0.892 -32.875 -2.385 1 95.44 356 GLU A O 1
ATOM 2733 N N . ARG A 1 357 ? 2.293 -31.625 -1.219 1 95.88 357 ARG A N 1
ATOM 2734 C CA . ARG A 1 357 ? 2.955 -31.062 -2.391 1 95.88 357 ARG A CA 1
ATOM 2735 C C . ARG A 1 357 ? 3.852 -32.094 -3.062 1 95.88 357 ARG A C 1
ATOM 2737 O O . ARG A 1 357 ? 4.492 -32.906 -2.385 1 95.88 357 ARG A O 1
ATOM 2744 N N . MET A 1 358 ? 3.834 -31.984 -4.309 1 95.88 358 MET A N 1
ATOM 2745 C CA . MET A 1 358 ? 4.793 -32.812 -5.055 1 95.88 358 MET A CA 1
ATOM 2746 C C . MET A 1 358 ? 6.188 -32.188 -4.992 1 95.88 358 MET A C 1
ATOM 2748 O O . MET A 1 358 ? 6.336 -30.969 -4.977 1 95.88 358 MET A O 1
ATOM 2752 N N . THR A 1 359 ? 7.188 -33 -4.969 1 94.25 359 THR A N 1
ATOM 2753 C CA . THR A 1 359 ? 8.539 -32.5 -4.766 1 94.25 359 THR A CA 1
ATOM 2754 C C . THR A 1 359 ? 9.328 -32.5 -6.074 1 94.25 359 THR A C 1
ATOM 2756 O O . THR A 1 359 ? 10.375 -31.875 -6.18 1 94.25 359 THR A O 1
ATOM 2759 N N . ARG A 1 360 ? 8.906 -33.25 -7.027 1 91.94 360 ARG A N 1
ATOM 2760 C CA . ARG A 1 360 ? 9.617 -33.375 -8.297 1 91.94 360 ARG A CA 1
ATOM 2761 C C . ARG A 1 360 ? 9.719 -32.031 -8.992 1 91.94 360 ARG A C 1
ATOM 2763 O O . ARG A 1 360 ? 8.781 -31.219 -8.953 1 91.94 360 ARG A O 1
ATOM 2770 N N . PRO A 1 361 ? 10.922 -31.984 -9.719 1 85.69 361 PRO A N 1
ATOM 2771 C CA . PRO A 1 361 ? 11.016 -30.75 -10.5 1 85.69 361 PRO A CA 1
ATOM 2772 C C . PRO A 1 361 ? 9.867 -30.578 -11.492 1 85.69 361 PRO A C 1
ATOM 2774 O O . PRO A 1 361 ? 9.297 -31.578 -11.945 1 85.69 361 PRO A O 1
ATOM 2777 N N . GLY A 1 362 ? 9.305 -29.484 -11.703 1 90.06 362 GLY A N 1
ATOM 2778 C CA . GLY A 1 362 ? 8.242 -29.172 -12.648 1 90.06 362 GLY A CA 1
ATOM 2779 C C . GLY A 1 362 ? 6.875 -29.094 -12 1 90.06 362 GLY A C 1
ATOM 2780 O O . GLY A 1 362 ? 5.941 -28.531 -12.57 1 90.06 362 GLY A O 1
ATOM 2781 N N . TYR A 1 363 ? 6.805 -29.922 -10.898 1 96.19 363 TYR A N 1
ATOM 2782 C CA . TYR A 1 363 ? 5.488 -29.969 -10.266 1 96.19 363 TYR A CA 1
ATOM 2783 C C . TYR A 1 363 ? 5.512 -29.297 -8.898 1 96.19 363 TYR A C 1
ATOM 2785 O O . TYR A 1 363 ? 4.465 -28.953 -8.352 1 96.19 363 TYR A O 1
ATOM 2793 N N . ARG A 1 364 ? 6.699 -29.172 -8.359 1 94.88 364 ARG A N 1
ATOM 2794 C CA . ARG A 1 364 ? 6.855 -28.75 -6.969 1 94.88 364 ARG A CA 1
ATOM 2795 C C . ARG A 1 364 ? 6.301 -27.359 -6.754 1 94.88 364 ARG A C 1
ATOM 2797 O O . ARG A 1 364 ? 5.953 -26.984 -5.629 1 94.88 364 ARG A O 1
ATOM 2804 N N . ASN A 1 365 ? 6.215 -26.578 -7.781 1 94.88 365 ASN A N 1
ATOM 2805 C CA . ASN A 1 365 ? 5.777 -25.188 -7.629 1 94.88 365 ASN A CA 1
ATOM 2806 C C . ASN A 1 365 ? 4.301 -25.031 -7.98 1 94.88 365 ASN A C 1
ATOM 2808 O O . ASN A 1 365 ? 3.807 -23.906 -8.102 1 94.88 365 ASN A O 1
ATOM 2812 N N . MET A 1 366 ? 3.592 -26.172 -8.195 1 97.38 366 MET A N 1
ATOM 2813 C CA . MET A 1 366 ? 2.143 -26.078 -8.352 1 97.38 366 MET A CA 1
ATOM 2814 C C . MET A 1 366 ? 1.5 -25.453 -7.121 1 97.38 366 MET A C 1
ATOM 2816 O O . MET A 1 366 ? 1.857 -25.797 -5.992 1 97.38 366 MET A O 1
ATOM 2820 N N . ARG A 1 367 ? 0.549 -24.625 -7.383 1 96.94 367 ARG A N 1
ATOM 2821 C CA . ARG A 1 367 ? -0.066 -23.922 -6.266 1 96.94 367 ARG A CA 1
ATOM 2822 C C . ARG A 1 367 ? -1.367 -24.594 -5.84 1 96.94 367 ARG A C 1
ATOM 2824 O O . ARG A 1 367 ? -2.012 -24.156 -4.883 1 96.94 367 ARG A O 1
ATOM 2831 N N . MET A 1 368 ? -1.71 -25.594 -6.531 1 97.5 368 MET A N 1
ATOM 2832 C CA . MET A 1 368 ? -2.93 -26.312 -6.18 1 97.5 368 MET A CA 1
ATOM 2833 C C . MET A 1 368 ? -2.855 -27.766 -6.637 1 97.5 368 MET A C 1
ATOM 2835 O O . MET A 1 368 ? -2.191 -28.062 -7.629 1 97.5 368 MET A O 1
ATOM 2839 N N . ARG A 1 369 ? -3.396 -28.625 -5.887 1 97.81 369 ARG A N 1
ATOM 2840 C CA . ARG A 1 369 ? -3.59 -30.031 -6.203 1 97.81 369 ARG A CA 1
ATOM 2841 C C . ARG A 1 369 ? -4.973 -30.5 -5.773 1 97.81 369 ARG A C 1
ATOM 2843 O O . ARG A 1 369 ? -5.137 -31.047 -4.68 1 97.81 369 ARG A O 1
ATOM 2850 N N . ARG A 1 370 ? -5.906 -30.234 -6.648 1 97.81 370 ARG A N 1
ATOM 2851 C CA . ARG A 1 370 ? -7.316 -30.547 -6.438 1 97.81 370 ARG A CA 1
ATOM 2852 C C . ARG A 1 370 ? -7.941 -31.141 -7.691 1 97.81 370 ARG A C 1
ATOM 2854 O O . ARG A 1 370 ? -7.434 -30.938 -8.797 1 97.81 370 ARG A O 1
ATOM 2861 N N . THR A 1 371 ? -9 -31.938 -7.473 1 98.12 371 THR A N 1
ATOM 2862 C CA . THR A 1 371 ? -9.898 -32.281 -8.562 1 98.12 371 THR A CA 1
ATOM 2863 C C . THR A 1 371 ? -10.945 -31.188 -8.766 1 98.12 371 THR A C 1
ATOM 2865 O O . THR A 1 371 ? -11.656 -30.812 -7.824 1 98.12 371 THR A O 1
ATOM 2868 N N . LEU A 1 372 ? -10.961 -30.609 -9.945 1 98.19 372 LEU A N 1
ATOM 2869 C CA . LEU A 1 372 ? -11.836 -29.469 -10.234 1 98.19 372 LEU A CA 1
ATOM 2870 C C . LEU A 1 372 ? -13.297 -29.844 -10.016 1 98.19 372 LEU A C 1
ATOM 2872 O O . LEU A 1 372 ? -13.688 -31 -10.211 1 98.19 372 LEU A O 1
ATOM 2876 N N . ASP A 1 373 ? -14.039 -28.922 -9.617 1 97.38 373 ASP A N 1
ATOM 2877 C CA . ASP A 1 373 ? -15.477 -29.078 -9.414 1 97.38 373 ASP A CA 1
ATOM 2878 C C . ASP A 1 373 ? -16.219 -27.797 -9.758 1 97.38 373 ASP A C 1
ATOM 2880 O O . ASP A 1 373 ? -15.602 -26.75 -10.008 1 97.38 373 ASP A O 1
ATOM 2884 N N . VAL A 1 374 ? -17.594 -27.938 -9.844 1 96.88 374 VAL A N 1
ATOM 2885 C CA . VAL A 1 374 ? -18.438 -26.781 -10.086 1 96.88 374 VAL A CA 1
ATOM 2886 C C . VAL A 1 374 ? -18.219 -25.734 -8.992 1 96.88 374 VAL A C 1
ATOM 2888 O O . VAL A 1 374 ? -18.141 -26.078 -7.809 1 96.88 374 VAL A O 1
ATOM 2891 N N . GLY A 1 375 ? -18 -24.484 -9.438 1 96.5 375 GLY A N 1
ATOM 2892 C CA . GLY A 1 375 ? -17.859 -23.391 -8.484 1 96.5 375 GLY A CA 1
ATOM 2893 C C . GLY A 1 375 ? -16.422 -22.984 -8.258 1 96.5 375 GLY A C 1
ATOM 2894 O O . GLY A 1 375 ? -16.156 -21.953 -7.629 1 96.5 375 GLY A O 1
ATOM 2895 N N . TYR A 1 376 ? -15.5 -23.812 -8.719 1 97.88 376 TYR A N 1
ATOM 2896 C CA . TYR A 1 376 ? -14.094 -23.422 -8.641 1 97.88 376 TYR A CA 1
ATOM 2897 C C . TYR A 1 376 ? -13.797 -22.281 -9.602 1 97.88 376 TYR A C 1
ATOM 2899 O O . TYR A 1 376 ? -14.398 -22.188 -10.68 1 97.88 376 TYR A O 1
ATOM 2907 N N . ALA A 1 377 ? -13.07 -21.359 -9.227 1 98.25 377 ALA A N 1
ATOM 2908 C CA . ALA A 1 377 ? -12.477 -20.344 -10.102 1 98.25 377 ALA A CA 1
ATOM 2909 C C . ALA A 1 377 ? -10.961 -20.469 -10.133 1 98.25 377 ALA A C 1
ATOM 2911 O O . ALA A 1 377 ? -10.305 -20.406 -9.086 1 98.25 377 ALA A O 1
ATOM 2912 N N . VAL A 1 378 ? -10.344 -20.672 -11.281 1 98.44 378 VAL A N 1
ATOM 2913 C CA . VAL A 1 378 ? -8.906 -20.922 -11.391 1 98.44 378 VAL A CA 1
ATOM 2914 C C . VAL A 1 378 ? -8.312 -20.062 -12.5 1 98.44 378 VAL A C 1
ATOM 2916 O O . VAL A 1 378 ? -9.016 -19.672 -13.438 1 98.44 378 VAL A O 1
ATOM 2919 N N . THR A 1 379 ? -7.098 -19.688 -12.352 1 98.38 379 THR A N 1
ATOM 2920 C CA . THR A 1 379 ? -6.316 -19.141 -13.461 1 98.38 379 THR A CA 1
ATOM 2921 C C . THR A 1 379 ? -5.629 -20.25 -14.234 1 98.38 379 THR A C 1
ATOM 2923 O O . THR A 1 379 ? -5.219 -21.266 -13.656 1 98.38 379 THR A O 1
ATOM 2926 N N . VAL A 1 380 ? -5.539 -20.188 -15.477 1 98.62 380 VAL A N 1
ATOM 2927 C CA . VAL A 1 380 ? -4.801 -21.094 -16.344 1 98.62 380 VAL A CA 1
ATOM 2928 C C . VAL A 1 380 ? -3.643 -20.359 -17.016 1 98.62 380 VAL A C 1
ATOM 2930 O O . VAL A 1 380 ? -3.846 -19.625 -17.984 1 98.62 380 VAL A O 1
ATOM 2933 N N . GLU A 1 381 ? -2.455 -20.594 -16.453 1 97.38 381 GLU A N 1
ATOM 2934 C CA . GLU A 1 381 ? -1.342 -19.703 -16.766 1 97.38 381 GLU A CA 1
ATOM 2935 C C . GLU A 1 381 ? -0.119 -20.484 -17.234 1 97.38 381 GLU A C 1
ATOM 2937 O O . GLU A 1 381 ? 0.973 -20.328 -16.688 1 97.38 381 GLU A O 1
ATOM 2942 N N . PRO A 1 382 ? -0.314 -21.328 -18.281 1 97.88 382 PRO A N 1
ATOM 2943 C CA . PRO A 1 382 ? 0.944 -21.844 -18.812 1 97.88 382 PRO A CA 1
ATOM 2944 C C . PRO A 1 382 ? 1.886 -20.75 -19.297 1 97.88 382 PRO A C 1
ATOM 2946 O O . PRO A 1 382 ? 1.432 -19.656 -19.672 1 97.88 382 PRO A O 1
ATOM 2949 N N . GLY A 1 383 ? 3.115 -21 -19.172 1 96.5 383 GLY A N 1
ATOM 2950 C CA . GLY A 1 383 ? 4.098 -20 -19.594 1 96.5 383 GLY A CA 1
ATOM 2951 C C . GLY A 1 383 ? 5.43 -20.609 -19.984 1 96.5 383 GLY A C 1
ATOM 2952 O O . GLY A 1 383 ? 5.727 -21.75 -19.625 1 96.5 383 GLY A O 1
ATOM 2953 N N . MET A 1 384 ? 6.121 -19.969 -20.781 1 96.19 384 MET A N 1
ATOM 2954 C CA . MET A 1 384 ? 7.477 -20.328 -21.188 1 96.19 384 MET A CA 1
ATOM 2955 C C . MET A 1 384 ? 8.445 -19.188 -20.922 1 96.19 384 MET A C 1
ATOM 2957 O O . MET A 1 384 ? 8.344 -18.125 -21.531 1 96.19 384 MET A O 1
ATOM 2961 N N . TYR A 1 385 ? 9.297 -19.406 -20 1 95.06 385 TYR A N 1
ATOM 2962 C CA . TYR A 1 385 ? 10.297 -18.422 -19.578 1 95.06 385 TYR A CA 1
ATOM 2963 C C . TYR A 1 385 ? 11.703 -18.953 -19.828 1 95.06 385 TYR A C 1
ATOM 2965 O O . TYR A 1 385 ? 12.062 -20.031 -19.359 1 95.06 385 TYR A O 1
ATOM 2973 N N . PHE A 1 386 ? 12.477 -18.219 -20.562 1 94.44 386 PHE A N 1
ATOM 2974 C CA . PHE A 1 386 ? 13.867 -18.594 -20.812 1 94.44 386 PHE A CA 1
ATOM 2975 C C . PHE A 1 386 ? 14.789 -17.891 -19.812 1 94.44 386 PHE A C 1
ATOM 2977 O O . PHE A 1 386 ? 15.492 -16.953 -20.156 1 94.44 386 PHE A O 1
ATOM 2984 N N . VAL A 1 387 ? 14.742 -18.406 -18.625 1 93.5 387 VAL A N 1
ATOM 2985 C CA . VAL A 1 387 ? 15.57 -17.859 -17.547 1 93.5 387 VAL A CA 1
ATOM 2986 C C . VAL A 1 387 ? 17.016 -18.344 -17.734 1 93.5 387 VAL A C 1
ATOM 2988 O O . VAL A 1 387 ? 17.281 -19.531 -17.672 1 93.5 387 VAL A O 1
ATOM 2991 N N . PRO A 1 388 ? 17.938 -17.422 -17.906 1 91.19 388 PRO A N 1
ATOM 2992 C CA . PRO A 1 388 ? 19.312 -17.812 -18.234 1 91.19 388 PRO A CA 1
ATOM 2993 C C . PRO A 1 388 ? 19.891 -18.812 -17.219 1 91.19 388 PRO A C 1
ATOM 2995 O O . PRO A 1 388 ? 20.484 -19.812 -17.609 1 91.19 388 PRO A O 1
ATOM 2998 N N . GLN A 1 389 ? 19.672 -18.609 -15.977 1 89.56 389 GLN A N 1
ATOM 2999 C CA . GLN A 1 389 ? 20.219 -19.484 -14.938 1 89.56 389 GLN A CA 1
ATOM 3000 C C . GLN A 1 389 ? 19.656 -20.891 -15.055 1 89.56 389 GLN A C 1
ATOM 3002 O O . GLN A 1 389 ? 20.391 -21.875 -14.852 1 89.56 389 GLN A O 1
ATOM 3007 N N . MET A 1 390 ? 18.406 -21 -15.336 1 92.06 390 MET A N 1
ATOM 3008 C CA . MET A 1 390 ? 17.766 -22.312 -15.453 1 92.06 390 MET A CA 1
ATOM 3009 C C . MET A 1 390 ? 18.203 -23.016 -16.734 1 92.06 390 MET A C 1
ATOM 3011 O O . MET A 1 390 ? 18.5 -24.203 -16.719 1 92.06 390 MET A O 1
ATOM 3015 N N . VAL A 1 391 ? 18.281 -22.266 -17.812 1 94.25 391 VAL A N 1
ATOM 3016 C CA . VAL A 1 391 ? 18.688 -22.828 -19.109 1 94.25 391 VAL A CA 1
ATOM 3017 C C . VAL A 1 391 ? 20.141 -23.281 -19.047 1 94.25 391 VAL A C 1
ATOM 3019 O O . VAL A 1 391 ? 20.469 -24.391 -19.484 1 94.25 391 VAL A O 1
ATOM 3022 N N . ASP A 1 392 ? 20.969 -22.391 -18.469 1 93.81 392 ASP A N 1
ATOM 3023 C CA . ASP A 1 392 ? 22.375 -22.734 -18.344 1 93.81 392 ASP A CA 1
ATOM 3024 C C . ASP A 1 392 ? 22.578 -23.984 -17.5 1 93.81 392 ASP A C 1
ATOM 3026 O O . ASP A 1 392 ? 23.391 -24.844 -17.844 1 93.81 392 ASP A O 1
ATOM 3030 N N . ALA A 1 393 ? 21.875 -24.062 -16.391 1 93.25 393 ALA A N 1
ATOM 3031 C CA . ALA A 1 393 ? 21.969 -25.234 -15.523 1 93.25 393 ALA A CA 1
ATOM 3032 C C . ALA A 1 393 ? 21.516 -26.5 -16.25 1 93.25 393 ALA A C 1
ATOM 3034 O O . ALA A 1 393 ? 22.141 -27.562 -16.094 1 93.25 393 ALA A O 1
ATOM 3035 N N . ALA A 1 394 ? 20.453 -26.391 -17.016 1 95.69 394 ALA A N 1
ATOM 3036 C CA . ALA A 1 394 ? 19.953 -27.547 -17.766 1 95.69 394 ALA A CA 1
ATOM 3037 C C . ALA A 1 394 ? 20.938 -27.984 -18.828 1 95.69 394 ALA A C 1
ATOM 3039 O O . ALA A 1 394 ? 21.172 -29.188 -19.031 1 95.69 394 ALA A O 1
ATOM 3040 N N . LEU A 1 395 ? 21.531 -27.031 -19.531 1 96.44 395 LEU A N 1
ATOM 3041 C CA . LEU A 1 395 ? 22.516 -27.328 -20.562 1 96.44 395 LEU A CA 1
ATOM 3042 C C . LEU A 1 395 ? 23.75 -28.016 -19.969 1 96.44 395 LEU A C 1
ATOM 3044 O O . LEU A 1 395 ? 24.375 -28.859 -20.625 1 96.44 395 LEU A O 1
ATOM 3048 N N . ALA A 1 396 ? 24.031 -27.672 -18.781 1 96.25 396 ALA A N 1
ATOM 3049 C CA . ALA A 1 396 ? 25.203 -28.219 -18.125 1 96.25 396 ALA A CA 1
ATOM 3050 C C . ALA A 1 396 ? 24.906 -29.578 -17.5 1 96.25 396 ALA A C 1
ATOM 3052 O O . ALA A 1 396 ? 25.828 -30.328 -17.141 1 96.25 396 ALA A O 1
ATOM 3053 N N . SER A 1 397 ? 23.656 -29.859 -17.281 1 96.12 397 SER A N 1
ATOM 3054 C CA . SER A 1 397 ? 23.25 -31.109 -16.656 1 96.12 397 SER A CA 1
ATOM 3055 C C . SER A 1 397 ? 23.547 -32.312 -17.562 1 96.12 397 SER A C 1
ATOM 3057 O O . SER A 1 397 ? 23.25 -32.281 -18.75 1 96.12 397 SER A O 1
ATOM 3059 N N . GLU A 1 398 ? 24.094 -33.375 -16.953 1 96.12 398 GLU A N 1
ATOM 3060 C CA . GLU A 1 398 ? 24.406 -34.594 -17.703 1 96.12 398 GLU A CA 1
ATOM 3061 C C . GLU A 1 398 ? 23.141 -35.25 -18.234 1 96.12 398 GLU A C 1
ATOM 3063 O O . GLU A 1 398 ? 23.141 -35.875 -19.297 1 96.12 398 GLU A O 1
ATOM 3068 N N . LYS A 1 399 ? 22.094 -35.094 -17.531 1 95.81 399 LYS A N 1
ATOM 3069 C CA . LYS A 1 399 ? 20.844 -35.781 -17.875 1 95.81 399 LYS A CA 1
ATOM 3070 C C . LYS A 1 399 ? 20.031 -34.969 -18.875 1 95.81 399 LYS A C 1
ATOM 3072 O O . LYS A 1 399 ? 19.469 -35.5 -19.812 1 95.81 399 LYS A O 1
ATOM 3077 N N . GLN A 1 400 ? 19.984 -33.594 -18.672 1 96.75 400 GLN A N 1
ATOM 3078 C CA . GLN A 1 400 ? 19.109 -32.781 -19.484 1 96.75 400 GLN A CA 1
ATOM 3079 C C . GLN A 1 400 ? 19.859 -32.156 -20.672 1 96.75 400 GLN A C 1
ATOM 3081 O O . GLN A 1 400 ? 19.281 -31.984 -21.75 1 96.75 400 GLN A O 1
ATOM 3086 N N . GLY A 1 401 ? 21.078 -31.891 -20.562 1 97.12 401 GLY A N 1
ATOM 3087 C CA . GLY A 1 401 ? 21.891 -31.203 -21.547 1 97.12 401 GLY A CA 1
ATOM 3088 C C . GLY A 1 401 ? 21.812 -31.812 -22.938 1 97.12 401 GLY A C 1
ATOM 3089 O O . GLY A 1 401 ? 21.594 -31.109 -23.922 1 97.12 401 GLY A O 1
ATOM 3090 N N . PRO A 1 402 ? 22 -33.125 -23 1 97.12 402 PRO A N 1
ATOM 3091 C CA . PRO A 1 402 ? 22 -33.781 -24.312 1 97.12 402 PRO A CA 1
ATOM 3092 C C . PRO A 1 402 ? 20.672 -33.625 -25.047 1 97.12 402 PRO A C 1
ATOM 3094 O O . PRO A 1 402 ? 20.609 -33.875 -26.266 1 97.12 402 PRO A O 1
ATOM 3097 N N . HIS A 1 403 ? 19.656 -33.25 -24.375 1 97.75 403 HIS A N 1
ATOM 3098 C CA . HIS A 1 403 ? 18.328 -33.156 -24.969 1 97.75 403 HIS A CA 1
ATOM 3099 C C . HIS A 1 403 ? 18.031 -31.75 -25.453 1 97.75 403 HIS A C 1
ATOM 3101 O O . HIS A 1 403 ? 17.016 -31.5 -26.094 1 97.75 403 HIS A O 1
ATOM 3107 N N . LEU A 1 404 ? 18.891 -30.75 -25.141 1 97.25 404 LEU A N 1
ATOM 3108 C CA . LEU A 1 404 ? 18.641 -29.344 -25.438 1 97.25 404 LEU A CA 1
ATOM 3109 C C . LEU A 1 404 ? 19.578 -28.844 -26.531 1 97.25 404 LEU A C 1
ATOM 3111 O O . LEU A 1 404 ? 20.734 -29.25 -26.594 1 97.25 404 LEU A O 1
ATOM 3115 N N . ASN A 1 405 ? 19.047 -28 -27.359 1 93.44 405 ASN A N 1
ATOM 3116 C CA . ASN A 1 405 ? 19.875 -27.281 -28.328 1 93.44 405 ASN A CA 1
ATOM 3117 C C . ASN A 1 405 ? 20.312 -25.922 -27.797 1 93.44 405 ASN A C 1
ATOM 3119 O O . ASN A 1 405 ? 19.516 -25.203 -27.172 1 93.44 405 ASN A O 1
ATOM 3123 N N . GLU A 1 406 ? 21.562 -25.672 -28.047 1 80.69 406 GLU A N 1
ATOM 3124 C CA . GLU A 1 406 ? 22.125 -24.406 -27.594 1 80.69 406 GLU A CA 1
ATOM 3125 C C . GLU A 1 406 ? 21.578 -23.234 -28.422 1 80.69 406 GLU A C 1
ATOM 3127 O O . GLU A 1 406 ? 21.406 -23.359 -29.625 1 80.69 406 GLU A O 1
ATOM 3132 N N . MET B 1 1 ? 19.266 12.078 -5.309 1 90.75 1 MET B N 1
ATOM 3133 C CA . MET B 1 1 ? 20.375 12.102 -4.367 1 90.75 1 MET B CA 1
ATOM 3134 C C . MET B 1 1 ? 21.375 10.992 -4.684 1 90.75 1 MET B C 1
ATOM 3136 O O . MET B 1 1 ? 20.984 9.883 -5.039 1 90.75 1 MET B O 1
ATOM 3140 N N . LEU B 1 2 ? 22.609 11.344 -4.633 1 93.19 2 LEU B N 1
ATOM 3141 C CA . LEU B 1 2 ? 23.703 10.422 -4.891 1 93.19 2 LEU B CA 1
ATOM 3142 C C . LEU B 1 2 ? 24.344 9.945 -3.586 1 93.19 2 LEU B C 1
ATOM 3144 O O . LEU B 1 2 ? 24.031 10.469 -2.514 1 93.19 2 LEU B O 1
ATOM 3148 N N . ALA B 1 3 ? 25.203 8.961 -3.727 1 97.19 3 ALA B N 1
ATOM 3149 C CA . ALA B 1 3 ? 25.891 8.422 -2.559 1 97.19 3 ALA B CA 1
ATOM 3150 C C . ALA B 1 3 ? 26.578 9.531 -1.762 1 97.19 3 ALA B C 1
ATOM 3152 O O . ALA B 1 3 ? 26.578 9.5 -0.529 1 97.19 3 ALA B O 1
ATOM 3153 N N . LYS B 1 4 ? 27.125 10.492 -2.438 1 97.81 4 LYS B N 1
ATOM 3154 C CA . LYS B 1 4 ? 27.828 11.594 -1.781 1 97.81 4 LYS B CA 1
ATOM 3155 C C . LYS B 1 4 ? 26.875 12.414 -0.911 1 97.81 4 LYS B C 1
ATOM 3157 O O . LYS B 1 4 ? 27.281 12.945 0.125 1 97.81 4 LYS B O 1
ATOM 3162 N N . ASP B 1 5 ? 25.672 12.578 -1.353 1 98.06 5 ASP B N 1
ATOM 3163 C CA . ASP B 1 5 ? 24.688 13.359 -0.619 1 98.06 5 ASP B CA 1
ATOM 3164 C C . ASP B 1 5 ? 24.297 12.672 0.69 1 98.06 5 ASP B C 1
ATOM 3166 O O . ASP B 1 5 ? 24.172 13.32 1.727 1 98.06 5 ASP B O 1
ATOM 3170 N N . HIS B 1 6 ? 24.109 11.328 0.626 1 98.38 6 HIS B N 1
ATOM 3171 C CA . HIS B 1 6 ? 23.797 10.578 1.838 1 98.38 6 HIS B CA 1
ATOM 3172 C C . HIS B 1 6 ? 25.016 10.516 2.77 1 98.38 6 HIS B C 1
ATOM 3174 O O . HIS B 1 6 ? 24.859 10.492 3.992 1 98.38 6 HIS B O 1
ATOM 3180 N N . SER B 1 7 ? 26.219 10.477 2.184 1 98.5 7 SER B N 1
ATOM 3181 C CA . SER B 1 7 ? 27.438 10.578 2.98 1 98.5 7 SER B CA 1
ATOM 3182 C C . SER B 1 7 ? 27.484 11.898 3.742 1 98.5 7 SER B C 1
ATOM 3184 O O . SER B 1 7 ? 27.875 11.938 4.91 1 98.5 7 SER B O 1
ATOM 3186 N N . TYR B 1 8 ? 27.109 12.945 3.072 1 97.94 8 TYR B N 1
ATOM 3187 C CA . TYR B 1 8 ? 27.031 14.25 3.729 1 97.94 8 TYR B CA 1
ATOM 3188 C C . TYR B 1 8 ? 26.062 14.211 4.895 1 97.94 8 TYR B C 1
ATOM 3190 O O . TYR B 1 8 ? 26.344 14.766 5.965 1 97.94 8 TYR B O 1
ATOM 3198 N N . ASN B 1 9 ? 24.875 13.586 4.738 1 98.19 9 ASN B N 1
ATOM 3199 C CA . ASN B 1 9 ? 23.906 13.43 5.812 1 98.19 9 ASN B CA 1
ATOM 3200 C C . ASN B 1 9 ? 24.5 12.688 7.008 1 98.19 9 ASN B C 1
ATOM 3202 O O . ASN B 1 9 ? 24.281 13.078 8.156 1 98.19 9 ASN B O 1
ATOM 3206 N N . ARG B 1 10 ? 25.219 11.648 6.711 1 98.5 10 ARG B N 1
ATOM 3207 C CA . ARG B 1 10 ? 25.859 10.898 7.785 1 98.5 10 ARG B CA 1
ATOM 3208 C C . ARG B 1 10 ? 26.891 11.758 8.516 1 98.5 10 ARG B C 1
ATOM 3210 O O . ARG B 1 10 ? 27.016 11.664 9.742 1 98.5 10 ARG B O 1
ATOM 3217 N N . THR B 1 11 ? 27.625 12.516 7.773 1 97.94 11 THR B N 1
ATOM 3218 C CA . THR B 1 11 ? 28.609 13.414 8.391 1 97.94 11 THR B CA 1
ATOM 3219 C C . THR B 1 11 ? 27.922 14.383 9.352 1 97.94 11 THR B C 1
ATOM 3221 O O . THR B 1 11 ? 28.391 14.594 10.469 1 97.94 11 THR B O 1
ATOM 3224 N N . LYS B 1 12 ? 26.797 14.938 8.938 1 97.62 12 LYS B N 1
ATOM 3225 C CA . LYS B 1 12 ? 26 15.797 9.812 1 97.62 12 LYS B CA 1
ATOM 3226 C C . LYS B 1 12 ? 25.625 15.07 11.102 1 97.62 12 LYS B C 1
ATOM 3228 O O . LYS B 1 12 ? 25.688 15.648 12.188 1 97.62 12 LYS B O 1
ATOM 3233 N N . LEU B 1 13 ? 25.188 13.852 10.945 1 98.44 13 LEU B N 1
ATOM 3234 C CA . LEU B 1 13 ? 24.75 13.07 12.102 1 98.44 13 LEU B CA 1
ATOM 3235 C C . LEU B 1 13 ? 25.906 12.789 13.039 1 98.44 13 LEU B C 1
ATOM 3237 O O . LEU B 1 13 ? 25.781 12.93 14.258 1 98.44 13 LEU B O 1
ATOM 3241 N N . PHE B 1 14 ? 27.078 12.43 12.445 1 98.5 14 PHE B N 1
ATOM 3242 C CA . PHE B 1 14 ? 28.281 12.203 13.25 1 98.5 14 PHE B CA 1
ATOM 3243 C C . PHE B 1 14 ? 28.609 13.438 14.07 1 98.5 14 PHE B C 1
ATOM 3245 O O . PHE B 1 14 ? 28.875 13.336 15.273 1 98.5 14 PHE B O 1
ATOM 3252 N N . GLU B 1 15 ? 28.625 14.539 13.43 1 97.94 15 GLU B N 1
ATOM 3253 C CA . GLU B 1 15 ? 29 15.789 14.078 1 97.94 15 GLU B CA 1
ATOM 3254 C C . GLU B 1 15 ? 28.031 16.141 15.203 1 97.94 15 GLU B C 1
ATOM 3256 O O . GLU B 1 15 ? 28.453 16.531 16.297 1 97.94 15 GLU B O 1
ATOM 3261 N N . ARG B 1 16 ? 26.781 15.953 14.961 1 97.62 16 ARG B N 1
ATOM 3262 C CA . ARG B 1 16 ? 25.781 16.281 15.961 1 97.62 16 ARG B CA 1
ATOM 3263 C C . ARG B 1 16 ? 25.891 15.375 17.172 1 97.62 16 ARG B C 1
ATOM 3265 O O . ARG B 1 16 ? 25.859 15.836 18.312 1 97.62 16 ARG B O 1
ATOM 3272 N N . LEU B 1 17 ? 25.984 14.078 16.922 1 98.12 17 LEU B N 1
ATOM 3273 C CA . LEU B 1 17 ? 26.078 13.117 18.016 1 98.12 17 LEU B CA 1
ATOM 3274 C C . LEU B 1 17 ? 27.344 13.336 18.828 1 98.12 17 LEU B C 1
ATOM 3276 O O . LEU B 1 17 ? 27.312 13.297 20.062 1 98.12 17 LEU B O 1
ATOM 3280 N N . SER B 1 18 ? 28.422 13.641 18.078 1 97.19 18 SER B N 1
ATOM 3281 C CA . SER B 1 18 ? 29.688 13.922 18.766 1 97.19 18 SER B CA 1
ATOM 3282 C C . SER B 1 18 ? 29.562 15.164 19.641 1 97.19 18 SER B C 1
ATOM 3284 O O . SER B 1 18 ? 30.016 15.172 20.781 1 97.19 18 SER B O 1
ATOM 3286 N N . ALA B 1 19 ? 29 16.172 19.141 1 97.25 19 ALA B N 1
ATOM 3287 C CA . ALA B 1 19 ? 28.828 17.438 19.859 1 97.25 19 ALA B CA 1
ATOM 3288 C C . ALA B 1 19 ? 27.969 17.234 21.094 1 97.25 19 ALA B C 1
ATOM 3290 O O . ALA B 1 19 ? 28.156 17.922 22.109 1 97.25 19 ALA B O 1
ATOM 3291 N N . ALA B 1 20 ? 27.078 16.266 21.078 1 96.62 20 ALA B N 1
ATOM 3292 C CA . ALA B 1 20 ? 26.172 15.992 22.203 1 96.62 20 ALA B CA 1
ATOM 3293 C C . ALA B 1 20 ? 26.797 15.023 23.188 1 96.62 20 ALA B C 1
ATOM 3295 O O . ALA B 1 20 ? 26.172 14.641 24.188 1 96.62 20 ALA B O 1
ATOM 3296 N N . GLY B 1 21 ? 28 14.516 22.891 1 96.62 21 GLY B N 1
ATOM 3297 C CA . GLY B 1 21 ? 28.719 13.609 23.781 1 96.62 21 GLY B CA 1
ATOM 3298 C C . GLY B 1 21 ? 28.234 12.172 23.688 1 96.62 21 GLY B C 1
ATOM 3299 O O . GLY B 1 21 ? 28.453 11.375 24.609 1 96.62 21 GLY B O 1
ATOM 3300 N N . VAL B 1 22 ? 27.547 11.867 22.609 1 97 22 VAL B N 1
ATOM 3301 C CA . VAL B 1 22 ? 27.047 10.508 22.406 1 97 22 VAL B CA 1
ATOM 3302 C C . VAL B 1 22 ? 28.172 9.633 21.844 1 97 22 VAL B C 1
ATOM 3304 O O . VAL B 1 22 ? 28.922 10.062 20.969 1 97 22 VAL B O 1
ATOM 3307 N N . SER B 1 23 ? 28.391 8.453 22.422 1 96.56 23 SER B N 1
ATOM 3308 C CA . SER B 1 23 ? 29.391 7.5 21.953 1 96.56 23 SER B CA 1
ATOM 3309 C C . SER B 1 23 ? 28.766 6.148 21.625 1 96.56 23 SER B C 1
ATOM 3311 O O . SER B 1 23 ? 27.625 5.875 22.031 1 96.56 23 SER B O 1
ATOM 3313 N N . GLY B 1 24 ? 29.5 5.355 20.875 1 97.62 24 GLY B N 1
ATOM 3314 C CA . GLY B 1 24 ? 29.031 4.035 20.516 1 97.62 24 GLY B CA 1
ATOM 3315 C C . GLY B 1 24 ? 28.625 3.926 19.047 1 97.62 24 GLY B C 1
ATOM 3316 O O . GLY B 1 24 ? 29.25 4.555 18.188 1 97.62 24 GLY B O 1
ATOM 3317 N N . LEU B 1 25 ? 27.641 2.973 18.781 1 98.31 25 LEU B N 1
ATOM 3318 C CA . LEU B 1 25 ? 27.203 2.705 17.406 1 98.31 25 LEU B CA 1
ATOM 3319 C C . LEU B 1 25 ? 25.766 3.184 17.188 1 98.31 25 LEU B C 1
ATOM 3321 O O . LEU B 1 25 ? 24.938 3.064 18.094 1 98.31 25 LEU B O 1
ATOM 3325 N N . VAL B 1 26 ? 25.516 3.783 16.109 1 98.69 26 VAL B N 1
ATOM 3326 C CA . VAL B 1 26 ? 24.156 3.928 15.602 1 98.69 26 VAL B CA 1
ATOM 3327 C C . VAL B 1 26 ? 23.766 2.688 14.797 1 98.69 26 VAL B C 1
ATOM 3329 O O . VAL B 1 26 ? 24.531 2.232 13.938 1 98.69 26 VAL B O 1
ATOM 3332 N N . TYR B 1 27 ? 22.703 2.096 15.141 1 98.56 27 TYR B N 1
ATOM 3333 C CA . TYR B 1 27 ? 22.172 0.918 14.469 1 98.56 27 TYR B CA 1
ATOM 3334 C C . TYR B 1 27 ? 20.812 1.219 13.836 1 98.56 27 TYR B C 1
ATOM 3336 O O . TYR B 1 27 ? 19.812 1.374 14.539 1 98.56 27 TYR B O 1
ATOM 3344 N N . LEU B 1 28 ? 20.766 1.293 12.492 1 98.5 28 LEU B N 1
ATOM 3345 C CA . LEU B 1 28 ? 19.547 1.59 11.742 1 98.5 28 LEU B CA 1
ATOM 3346 C C . LEU B 1 28 ? 19.062 0.355 10.992 1 98.5 28 LEU B C 1
ATOM 3348 O O . LEU B 1 28 ? 19.812 -0.265 10.25 1 98.5 28 LEU B O 1
ATOM 3352 N N . VAL B 1 29 ? 17.844 0.067 11.227 1 98.06 29 VAL B N 1
ATOM 3353 C CA . VAL B 1 29 ? 17.219 -1.054 10.523 1 98.06 29 VAL B CA 1
ATOM 3354 C C . VAL B 1 29 ? 16.328 -0.531 9.398 1 98.06 29 VAL B C 1
ATOM 3356 O O . VAL B 1 29 ? 15.422 0.266 9.633 1 98.06 29 VAL B O 1
ATOM 3359 N N . GLY B 1 30 ? 16.641 -0.957 8.125 1 97.88 30 GLY B N 1
ATOM 3360 C CA . GLY B 1 30 ? 15.75 -0.64 7.012 1 97.88 30 GLY B CA 1
ATOM 3361 C C . GLY B 1 30 ? 14.461 -1.433 7.027 1 97.88 30 GLY B C 1
ATOM 3362 O O . GLY B 1 30 ? 14.32 -2.385 7.801 1 97.88 30 GLY B O 1
ATOM 3363 N N . ALA B 1 31 ? 13.555 -0.972 6.223 1 96.94 31 ALA B N 1
ATOM 3364 C CA . ALA B 1 31 ? 12.281 -1.683 6.098 1 96.94 31 ALA B CA 1
ATOM 3365 C C . ALA B 1 31 ? 12.477 -3.027 5.402 1 96.94 31 ALA B C 1
ATOM 3367 O O . ALA B 1 31 ? 13.422 -3.209 4.637 1 96.94 31 ALA B O 1
ATOM 3368 N N . ASP B 1 32 ? 11.641 -3.949 5.719 1 96.19 32 ASP B N 1
ATOM 3369 C CA . ASP B 1 32 ? 11.594 -5.242 5.039 1 96.19 32 ASP B CA 1
ATOM 3370 C C . ASP B 1 32 ? 10.367 -5.336 4.129 1 96.19 32 ASP B C 1
ATOM 3372 O O . ASP B 1 32 ? 9.438 -4.543 4.25 1 96.19 32 ASP B O 1
ATOM 3376 N N . ASN B 1 33 ? 10.406 -6.273 3.189 1 93.75 33 ASN B N 1
ATOM 3377 C CA . ASN B 1 33 ? 9.195 -6.59 2.447 1 93.75 33 ASN B CA 1
ATOM 3378 C C . ASN B 1 33 ? 8.102 -7.129 3.365 1 93.75 33 ASN B C 1
ATOM 3380 O O . ASN B 1 33 ? 8.391 -7.852 4.32 1 93.75 33 ASN B O 1
ATOM 3384 N N . THR B 1 34 ? 6.93 -6.703 3.129 1 93.06 34 THR B N 1
ATOM 3385 C CA . THR B 1 34 ? 5.773 -7.207 3.861 1 93.06 34 THR B CA 1
ATOM 3386 C C . THR B 1 34 ? 4.711 -7.734 2.9 1 93.06 34 THR B C 1
ATOM 3388 O O . THR B 1 34 ? 4.711 -7.391 1.717 1 93.06 34 THR B O 1
ATOM 3391 N N . GLU B 1 35 ? 3.859 -8.617 3.377 1 93.19 35 GLU B N 1
ATOM 3392 C CA . GLU B 1 35 ? 2.768 -9.195 2.598 1 93.19 35 GLU B CA 1
ATOM 3393 C C . GLU B 1 35 ? 1.411 -8.742 3.131 1 93.19 35 GLU B C 1
ATOM 3395 O O . GLU B 1 35 ? 1.298 -8.336 4.289 1 93.19 35 GLU B O 1
ATOM 3400 N N . LEU B 1 36 ? 0.413 -8.742 2.262 1 92.75 36 LEU B N 1
ATOM 3401 C CA . LEU B 1 36 ? -0.954 -8.422 2.658 1 92.75 36 LEU B CA 1
ATOM 3402 C C . LEU B 1 36 ? -1.544 -9.531 3.521 1 92.75 36 LEU B C 1
ATOM 3404 O O . LEU B 1 36 ? -1.916 -10.594 3.012 1 92.75 36 LEU B O 1
ATOM 3408 N N . TYR B 1 37 ? -1.635 -9.273 4.836 1 92.06 37 TYR B N 1
ATOM 3409 C CA . TYR B 1 37 ? -2.158 -10.219 5.812 1 92.06 37 TYR B CA 1
ATOM 3410 C C . TYR B 1 37 ? -1.508 -11.594 5.648 1 92.06 37 TYR B C 1
ATOM 3412 O O . TYR B 1 37 ? -0.28 -11.703 5.656 1 92.06 37 TYR B O 1
ATOM 3420 N N . ASP B 1 38 ? -2.281 -12.688 5.539 1 88.81 38 ASP B N 1
ATOM 3421 C CA . ASP B 1 38 ? -1.751 -14.047 5.449 1 88.81 38 ASP B CA 1
ATOM 3422 C C . ASP B 1 38 ? -1.658 -14.5 3.994 1 88.81 38 ASP B C 1
ATOM 3424 O O . ASP B 1 38 ? -1.649 -15.703 3.713 1 88.81 38 ASP B O 1
ATOM 3428 N N . THR B 1 39 ? -1.587 -13.492 3.09 1 92.19 39 THR B N 1
ATOM 3429 C CA . THR B 1 39 ? -1.433 -13.836 1.681 1 92.19 39 THR B CA 1
ATOM 3430 C C . THR B 1 39 ? 0.025 -13.703 1.248 1 92.19 39 THR B C 1
ATOM 3432 O O . THR B 1 39 ? 0.873 -13.266 2.029 1 92.19 39 THR B O 1
ATOM 3435 N N . ASP B 1 40 ? 0.277 -14.133 0.049 1 91.06 40 ASP B N 1
ATOM 3436 C CA . ASP B 1 40 ? 1.625 -13.984 -0.492 1 91.06 40 ASP B CA 1
ATOM 3437 C C . ASP B 1 40 ? 1.724 -12.758 -1.396 1 91.06 40 ASP B C 1
ATOM 3439 O O . ASP B 1 40 ? 2.648 -12.648 -2.203 1 91.06 40 ASP B O 1
ATOM 3443 N N . ARG B 1 41 ? 0.686 -11.898 -1.307 1 90.12 41 ARG B N 1
ATOM 3444 C CA . ARG B 1 41 ? 0.741 -10.648 -2.049 1 90.12 41 ARG B CA 1
ATOM 3445 C C . ARG B 1 41 ? 1.685 -9.656 -1.378 1 90.12 41 ARG B C 1
ATOM 3447 O O . ARG B 1 41 ? 1.441 -9.227 -0.248 1 90.12 41 ARG B O 1
ATOM 3454 N N . ASP B 1 42 ? 2.717 -9.266 -2.066 1 89.75 42 ASP B N 1
ATOM 3455 C CA . ASP B 1 42 ? 3.654 -8.281 -1.542 1 89.75 42 ASP B CA 1
ATOM 3456 C C . ASP B 1 42 ? 3.021 -6.895 -1.492 1 89.75 42 ASP B C 1
ATOM 3458 O O . ASP B 1 42 ? 2.289 -6.504 -2.404 1 89.75 42 ASP B O 1
ATOM 3462 N N . MET B 1 43 ? 3.271 -6.223 -0.453 1 90.62 43 MET B N 1
ATOM 3463 C CA . MET B 1 43 ? 2.959 -4.797 -0.41 1 90.62 43 MET B CA 1
ATOM 3464 C C . MET B 1 43 ? 4.047 -3.979 -1.095 1 90.62 43 MET B C 1
ATOM 3466 O O . MET B 1 43 ? 5.219 -4.367 -1.085 1 90.62 43 MET B O 1
ATOM 3470 N N . GLN B 1 44 ? 3.604 -2.941 -1.726 1 87.81 44 GLN B N 1
ATOM 3471 C CA . GLN B 1 44 ? 4.594 -2.066 -2.34 1 87.81 44 GLN B CA 1
ATOM 3472 C C . GLN B 1 44 ? 5.621 -1.593 -1.313 1 87.81 44 GLN B C 1
ATOM 3474 O O . GLN B 1 44 ? 5.258 -1.148 -0.223 1 87.81 44 GLN B O 1
ATOM 3479 N N . PHE B 1 45 ? 6.879 -1.727 -1.694 1 92.06 45 PHE B N 1
ATOM 3480 C CA . PHE B 1 45 ? 7.961 -1.42 -0.767 1 92.06 45 PHE B CA 1
ATOM 3481 C C . PHE B 1 45 ? 8.281 0.07 -0.779 1 92.06 45 PHE B C 1
ATOM 3483 O O . PHE B 1 45 ? 8.383 0.679 -1.846 1 92.06 45 PHE B O 1
ATOM 3490 N N . ARG B 1 46 ? 8.344 0.582 0.31 1 92.5 46 ARG B N 1
ATOM 3491 C CA . ARG B 1 46 ? 8.93 1.894 0.561 1 92.5 46 ARG B CA 1
ATOM 3492 C C . ARG B 1 46 ? 9.906 1.841 1.729 1 92.5 46 ARG B C 1
ATOM 3494 O O . ARG B 1 46 ? 9.57 1.34 2.805 1 92.5 46 ARG B O 1
ATOM 3501 N N . GLN B 1 47 ? 11.055 2.301 1.542 1 96 47 GLN B N 1
ATOM 3502 C CA . GLN B 1 47 ? 12.078 2.254 2.588 1 96 47 GLN B CA 1
ATOM 3503 C C . GLN B 1 47 ? 11.711 3.174 3.75 1 96 47 GLN B C 1
ATOM 3505 O O . GLN B 1 47 ? 11 4.164 3.566 1 96 47 GLN B O 1
ATOM 3510 N N . GLU B 1 48 ? 12.156 2.787 4.949 1 97.19 48 GLU B N 1
ATOM 3511 C CA . GLU B 1 48 ? 12 3.609 6.148 1 97.19 48 GLU B CA 1
ATOM 3512 C C . GLU B 1 48 ? 12.797 4.902 6.039 1 97.19 48 GLU B C 1
ATOM 3514 O O . GLU B 1 48 ? 13.953 4.891 5.609 1 97.19 48 GLU B O 1
ATOM 3519 N N . SER B 1 49 ? 12.211 5.992 6.371 1 97.56 49 SER B N 1
ATOM 3520 C CA . SER B 1 49 ? 12.703 7.312 5.992 1 97.56 49 SER B CA 1
ATOM 3521 C C . SER B 1 49 ? 14.023 7.629 6.684 1 97.56 49 SER B C 1
ATOM 3523 O O . SER B 1 49 ? 14.906 8.258 6.09 1 97.56 49 SER B O 1
ATOM 3525 N N . TYR B 1 50 ? 14.219 7.324 7.992 1 98.38 50 TYR B N 1
ATOM 3526 C CA . TYR B 1 50 ? 15.484 7.586 8.664 1 98.38 50 TYR B CA 1
ATOM 3527 C C . TYR B 1 50 ? 16.609 6.789 8.031 1 98.38 50 TYR B C 1
ATOM 3529 O O . TYR B 1 50 ? 17.703 7.316 7.801 1 98.38 50 TYR B O 1
ATOM 3537 N N . PHE B 1 51 ? 16.312 5.531 7.773 1 98.62 51 PHE B N 1
ATOM 3538 C CA . PHE B 1 51 ? 17.281 4.656 7.129 1 98.62 51 PHE B CA 1
ATOM 3539 C C . PHE B 1 51 ? 17.641 5.172 5.742 1 98.62 51 PHE B C 1
ATOM 3541 O O . PHE B 1 51 ? 18.812 5.277 5.395 1 98.62 51 PHE B O 1
ATOM 3548 N N . PHE B 1 52 ? 16.641 5.512 4.965 1 98.25 52 PHE B N 1
ATOM 3549 C CA . PHE B 1 52 ? 16.875 6.016 3.615 1 98.25 52 PHE B CA 1
ATOM 3550 C C . PHE B 1 52 ? 17.688 7.301 3.645 1 98.25 52 PHE B C 1
ATOM 3552 O O . PHE B 1 52 ? 18.625 7.465 2.857 1 98.25 52 PHE B O 1
ATOM 3559 N N . TRP B 1 53 ? 17.266 8.188 4.512 1 98.5 53 TRP B N 1
ATOM 3560 C CA . TRP B 1 53 ? 17.953 9.469 4.637 1 98.5 53 TRP B CA 1
ATOM 3561 C C . TRP B 1 53 ? 19.438 9.266 4.867 1 98.5 53 TRP B C 1
ATOM 3563 O O . TRP B 1 53 ? 20.266 9.938 4.25 1 98.5 53 TRP B O 1
ATOM 3573 N N . ALA B 1 54 ? 19.797 8.344 5.68 1 98.62 54 ALA B N 1
ATOM 3574 C CA . ALA B 1 54 ? 21.188 8.125 6.07 1 98.62 54 ALA B CA 1
ATOM 3575 C C . ALA B 1 54 ? 21.938 7.344 5 1 98.62 54 ALA B C 1
ATOM 3577 O O . ALA B 1 54 ? 23.156 7.512 4.836 1 98.62 54 ALA B O 1
ATOM 3578 N N . THR B 1 55 ? 21.219 6.473 4.227 1 98.69 55 THR B N 1
ATOM 3579 C CA . THR B 1 55 ? 21.984 5.473 3.488 1 98.69 55 THR B CA 1
ATOM 3580 C C . THR B 1 55 ? 21.703 5.586 1.99 1 98.69 55 THR B C 1
ATOM 3582 O O . THR B 1 55 ? 22.531 5.168 1.172 1 98.69 55 THR B O 1
ATOM 3585 N N . GLY B 1 56 ? 20.5 6.031 1.616 1 98 56 GLY B N 1
ATOM 3586 C CA . GLY B 1 56 ? 20.078 6.02 0.228 1 98 56 GLY B CA 1
ATOM 3587 C C . GLY B 1 56 ? 19.734 4.629 -0.275 1 98 56 GLY B C 1
ATOM 3588 O O . GLY B 1 56 ? 19.328 4.465 -1.428 1 98 56 GLY B O 1
ATOM 3589 N N . CYS B 1 57 ? 19.859 3.611 0.6 1 98.12 57 CYS B N 1
ATOM 3590 C CA . CYS B 1 57 ? 19.656 2.223 0.211 1 98.12 57 CYS B CA 1
ATOM 3591 C C . CYS B 1 57 ? 18.172 1.883 0.17 1 98.12 57 CYS B C 1
ATOM 3593 O O . CYS B 1 57 ? 17.438 2.164 1.121 1 98.12 57 CYS B O 1
ATOM 3595 N N . THR B 1 58 ? 17.703 1.264 -0.886 1 95.38 58 THR B N 1
ATOM 3596 C CA . THR B 1 58 ? 16.312 0.883 -1.021 1 95.38 58 THR B CA 1
ATOM 3597 C C . THR B 1 58 ? 16.156 -0.635 -1.062 1 95.38 58 THR B C 1
ATOM 3599 O O . THR B 1 58 ? 15.125 -1.152 -1.476 1 95.38 58 THR B O 1
ATOM 3602 N N . VAL B 1 59 ? 17.203 -1.356 -0.735 1 96.44 59 VAL B N 1
ATOM 3603 C CA . VAL B 1 59 ? 17.141 -2.814 -0.68 1 96.44 59 VAL B CA 1
ATOM 3604 C C . VAL B 1 59 ? 16.422 -3.252 0.594 1 96.44 59 VAL B C 1
ATOM 3606 O O . VAL B 1 59 ? 16.859 -2.936 1.702 1 96.44 59 VAL B O 1
ATOM 3609 N N . PRO B 1 60 ? 15.32 -3.992 0.472 1 96.5 60 PRO B N 1
ATOM 3610 C CA . PRO B 1 60 ? 14.609 -4.441 1.67 1 96.5 60 PRO B CA 1
ATOM 3611 C C . PRO B 1 60 ? 15.469 -5.305 2.584 1 96.5 60 PRO B C 1
ATOM 3613 O O . PRO B 1 60 ? 16.266 -6.113 2.102 1 96.5 60 PRO B O 1
ATOM 3616 N N . GLY B 1 61 ? 15.328 -5.152 3.887 1 97.75 61 GLY B N 1
ATOM 3617 C CA . GLY B 1 61 ? 16.016 -5.98 4.867 1 97.75 61 GLY B CA 1
ATOM 3618 C C . GLY B 1 61 ? 17.422 -5.523 5.148 1 97.75 61 GLY B C 1
ATOM 3619 O O . GLY B 1 61 ? 18.203 -6.238 5.793 1 97.75 61 GLY B O 1
ATOM 3620 N N . SER B 1 62 ? 17.812 -4.352 4.684 1 98.56 62 SER B N 1
ATOM 3621 C CA . SER B 1 62 ? 19.156 -3.834 4.879 1 98.56 62 SER B CA 1
ATOM 3622 C C . SER B 1 62 ? 19.328 -3.229 6.266 1 98.56 62 SER B C 1
ATOM 3624 O O . SER B 1 62 ? 18.344 -2.824 6.895 1 98.56 62 SER B O 1
ATOM 3626 N N . ILE B 1 63 ? 20.578 -3.199 6.762 1 98.69 63 ILE B N 1
ATOM 3627 C CA . ILE B 1 63 ? 20.938 -2.656 8.062 1 98.69 63 ILE B CA 1
ATOM 3628 C C . ILE B 1 63 ? 22.156 -1.747 7.93 1 98.69 63 ILE B C 1
ATOM 3630 O O . ILE B 1 63 ? 23.094 -2.053 7.176 1 98.69 63 ILE B O 1
ATOM 3634 N N . ALA B 1 64 ? 22.141 -0.668 8.57 1 98.81 64 ALA B N 1
ATOM 3635 C CA . ALA B 1 64 ? 23.281 0.239 8.57 1 98.81 64 ALA B CA 1
ATOM 3636 C C . ALA B 1 64 ? 23.844 0.412 9.984 1 98.81 64 ALA B C 1
ATOM 3638 O O . ALA B 1 64 ? 23.094 0.508 10.953 1 98.81 64 ALA B O 1
ATOM 3639 N N . VAL B 1 65 ? 25.125 0.433 10.133 1 98.75 65 VAL B N 1
ATOM 3640 C CA . VAL B 1 65 ? 25.812 0.679 11.391 1 98.75 65 VAL B CA 1
ATOM 3641 C C . VAL B 1 65 ? 26.797 1.842 11.227 1 98.75 65 VAL B C 1
ATOM 3643 O O . VAL B 1 65 ? 27.594 1.853 10.297 1 98.75 65 VAL B O 1
ATOM 3646 N N . LEU B 1 66 ? 26.672 2.811 12.023 1 98.69 66 LEU B N 1
ATOM 3647 C CA . LEU B 1 66 ? 27.562 3.967 12.055 1 98.69 66 LEU B CA 1
ATOM 3648 C C . LEU B 1 66 ? 28.359 4.008 13.352 1 98.69 66 LEU B C 1
ATOM 3650 O O . LEU B 1 66 ? 27.781 4.039 14.438 1 98.69 66 LEU B O 1
ATOM 3654 N N . ASP B 1 67 ? 29.625 3.98 13.281 1 98.25 67 ASP B N 1
ATOM 3655 C CA . ASP B 1 67 ? 30.5 4.133 14.445 1 98.25 67 ASP B CA 1
ATOM 3656 C C . ASP B 1 67 ? 30.812 5.605 14.703 1 98.25 67 ASP B C 1
ATOM 3658 O O . ASP B 1 67 ? 31.578 6.223 13.953 1 98.25 67 ASP B O 1
ATOM 3662 N N . ILE B 1 68 ? 30.328 6.121 15.805 1 97.94 68 ILE B N 1
ATOM 3663 C CA . ILE B 1 68 ? 30.344 7.555 16.062 1 97.94 68 ILE B CA 1
ATOM 3664 C C . ILE B 1 68 ? 31.781 8.023 16.234 1 97.94 68 ILE B C 1
ATOM 3666 O O . ILE B 1 68 ? 32.188 9.055 15.688 1 97.94 68 ILE B O 1
ATOM 3670 N N . ALA B 1 69 ? 32.594 7.312 16.953 1 95.56 69 ALA B N 1
ATOM 3671 C CA . ALA B 1 69 ? 33.938 7.711 17.297 1 95.56 69 ALA B CA 1
ATOM 3672 C C . ALA B 1 69 ? 34.844 7.715 16.062 1 95.56 69 ALA B C 1
ATOM 3674 O O . ALA B 1 69 ? 35.625 8.641 15.867 1 95.56 69 ALA B O 1
ATOM 3675 N N . THR B 1 70 ? 34.75 6.715 15.266 1 96.06 70 THR B N 1
ATOM 3676 C CA . THR B 1 70 ? 35.688 6.562 14.141 1 96.06 70 THR B CA 1
ATOM 3677 C C . THR B 1 70 ? 35.062 7.168 12.867 1 96.06 70 THR B C 1
ATOM 3679 O O . THR B 1 70 ? 35.781 7.312 11.859 1 96.06 70 THR B O 1
ATOM 3682 N N . LYS B 1 71 ? 33.781 7.496 12.883 1 97.31 71 LYS B N 1
ATOM 3683 C CA . LYS B 1 71 ? 33.031 8.023 11.742 1 97.31 71 LYS B CA 1
ATOM 3684 C C . LYS B 1 71 ? 33 7.02 10.594 1 97.31 71 LYS B C 1
ATOM 3686 O O . LYS B 1 71 ? 33.031 7.406 9.422 1 97.31 71 LYS B O 1
ATOM 3691 N N . GLN B 1 72 ? 33.062 5.719 10.984 1 97.62 72 GLN B N 1
ATOM 3692 C CA . GLN B 1 72 ? 32.938 4.652 9.992 1 97.62 72 GLN B CA 1
ATOM 3693 C C . GLN B 1 72 ? 31.484 4.273 9.781 1 97.62 72 GLN B C 1
ATOM 3695 O O . GLN B 1 72 ? 30.672 4.324 10.711 1 97.62 72 GLN B O 1
ATOM 3700 N N . TYR B 1 73 ? 31.172 3.938 8.586 1 98.44 73 TYR B N 1
ATOM 3701 C CA . TYR B 1 73 ? 29.844 3.547 8.148 1 98.44 73 TYR B CA 1
ATOM 3702 C C . TYR B 1 73 ? 29.875 2.197 7.441 1 98.44 73 TYR B C 1
ATOM 3704 O O . TYR B 1 73 ? 30.672 1.987 6.527 1 98.44 73 TYR B O 1
ATOM 3712 N N . LYS B 1 74 ? 29.031 1.253 7.906 1 98.75 74 LYS B N 1
ATOM 3713 C CA . LYS B 1 74 ? 28.875 -0.035 7.238 1 98.75 74 LYS B CA 1
ATOM 3714 C C . LYS B 1 74 ? 27.406 -0.292 6.902 1 98.75 74 LYS B C 1
ATOM 3716 O O . LYS B 1 74 ? 26.531 -0.14 7.754 1 98.75 74 LYS B O 1
ATOM 3721 N N . LEU B 1 75 ? 27.172 -0.579 5.66 1 98.88 75 LEU B N 1
ATOM 3722 C CA . LEU B 1 75 ? 25.859 -0.972 5.156 1 98.88 75 LEU B CA 1
ATOM 3723 C C . LEU B 1 75 ? 25.812 -2.469 4.867 1 98.88 75 LEU B C 1
ATOM 3725 O O . LEU B 1 75 ? 26.703 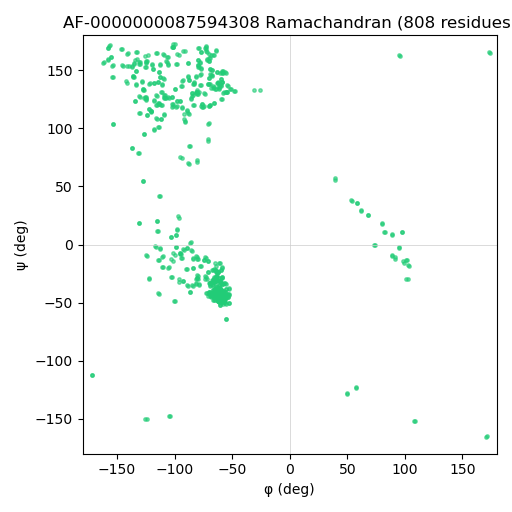-3.008 4.219 1 98.88 75 LEU B O 1
ATOM 3729 N N . PHE B 1 76 ? 24.828 -3.125 5.438 1 98.81 76 PHE B N 1
ATOM 3730 C CA . PHE B 1 76 ? 24.625 -4.555 5.238 1 98.81 76 PHE B CA 1
ATOM 3731 C C . PHE B 1 76 ? 23.359 -4.82 4.434 1 98.81 76 PHE B C 1
ATOM 3733 O O . PHE B 1 76 ? 22.266 -4.438 4.848 1 98.81 76 PHE B O 1
ATOM 3740 N N . ILE B 1 77 ? 23.484 -5.461 3.271 1 98.31 77 ILE B N 1
ATOM 3741 C CA . ILE B 1 77 ? 22.312 -5.805 2.455 1 98.31 77 ILE B CA 1
ATOM 3742 C C . ILE B 1 77 ? 22.141 -7.32 2.418 1 98.31 77 ILE B C 1
ATOM 3744 O O . ILE B 1 77 ? 23.125 -8.062 2.475 1 98.31 77 ILE B O 1
ATOM 3748 N N . PRO B 1 78 ? 20.922 -7.801 2.408 1 97 78 PRO B N 1
ATOM 3749 C CA . PRO B 1 78 ? 20.719 -9.25 2.324 1 97 78 PRO B CA 1
ATOM 3750 C C . PRO B 1 78 ? 21.156 -9.828 0.985 1 97 78 PRO B C 1
ATOM 3752 O O . PRO B 1 78 ? 21.016 -9.18 -0.054 1 97 78 PRO B O 1
ATOM 3755 N N . LYS B 1 79 ? 21.672 -11.031 1.04 1 94.06 79 LYS B N 1
ATOM 3756 C CA . LYS B 1 79 ? 22 -11.773 -0.179 1 94.06 79 LYS B CA 1
ATOM 3757 C C . LYS B 1 79 ? 20.75 -12.43 -0.767 1 94.06 79 LYS B C 1
ATOM 3759 O O . LYS B 1 79 ? 19.938 -13 -0.035 1 94.06 79 LYS B O 1
ATOM 3764 N N . VAL B 1 80 ? 20.562 -12.242 -2.041 1 90.88 80 VAL B N 1
ATOM 3765 C CA . VAL B 1 80 ? 19.453 -12.906 -2.723 1 90.88 80 VAL B CA 1
ATOM 3766 C C . VAL B 1 80 ? 19.875 -14.32 -3.139 1 90.88 80 VAL B C 1
ATOM 3768 O O . VAL B 1 80 ? 20.922 -14.5 -3.762 1 90.88 80 VAL B O 1
ATOM 3771 N N . SER B 1 81 ? 19.062 -15.281 -2.766 1 89.12 81 SER B N 1
ATOM 3772 C CA . SER B 1 81 ? 19.375 -16.672 -3.115 1 89.12 81 SER B CA 1
ATOM 3773 C C . SER B 1 81 ? 19.172 -16.922 -4.609 1 89.12 81 SER B C 1
ATOM 3775 O O . SER B 1 81 ? 18.438 -16.188 -5.273 1 89.12 81 SER B O 1
ATOM 3777 N N . ASP B 1 82 ? 19.781 -17.906 -5.023 1 83.62 82 ASP B N 1
ATOM 3778 C CA . ASP B 1 82 ? 19.641 -18.297 -6.426 1 83.62 82 ASP B CA 1
ATOM 3779 C C . ASP B 1 82 ? 18.188 -18.656 -6.746 1 83.62 82 ASP B C 1
ATOM 3781 O O . ASP B 1 82 ? 17.688 -18.344 -7.832 1 83.62 82 ASP B O 1
ATOM 3785 N N . GLU B 1 83 ? 17.625 -19.266 -5.855 1 83.38 83 GLU B N 1
ATOM 3786 C CA . GLU B 1 83 ? 16.234 -19.656 -6.051 1 83.38 83 GLU B CA 1
ATOM 3787 C C . GLU B 1 83 ? 15.328 -18.438 -6.219 1 83.38 83 GLU B C 1
ATOM 3789 O O . GLU B 1 83 ? 14.453 -18.422 -7.086 1 83.38 83 GLU B O 1
ATOM 3794 N N . THR B 1 84 ? 15.57 -17.469 -5.418 1 87.31 84 THR B N 1
ATOM 3795 C CA . THR B 1 84 ? 14.773 -16.25 -5.48 1 87.31 84 THR B CA 1
ATOM 3796 C C . THR B 1 84 ? 15.07 -15.477 -6.762 1 87.31 84 THR B C 1
ATOM 3798 O O . THR B 1 84 ? 14.18 -14.852 -7.336 1 87.31 84 THR B O 1
ATOM 3801 N N . ALA B 1 85 ? 16.281 -15.562 -7.203 1 86.62 85 ALA B N 1
ATOM 3802 C CA . ALA B 1 85 ? 16.719 -14.812 -8.375 1 86.62 85 ALA B CA 1
ATOM 3803 C C . ALA B 1 85 ? 15.977 -15.266 -9.625 1 86.62 85 ALA B C 1
ATOM 3805 O O . ALA B 1 85 ? 15.766 -14.477 -10.555 1 86.62 85 ALA B O 1
ATOM 3806 N N . VAL B 1 86 ? 15.539 -16.5 -9.648 1 81.56 86 VAL B N 1
ATOM 3807 C CA . VAL B 1 86 ? 14.758 -17.016 -10.766 1 81.56 86 VAL B CA 1
ATOM 3808 C C . VAL B 1 86 ? 13.461 -16.234 -10.906 1 81.56 86 VAL B C 1
ATOM 3810 O O . VAL B 1 86 ? 13.008 -15.953 -12.023 1 81.56 86 VAL B O 1
ATOM 3813 N N . TRP B 1 87 ? 12.922 -15.836 -9.789 1 86.56 87 TRP B N 1
ATOM 3814 C CA . TRP B 1 87 ? 11.602 -15.211 -9.766 1 86.56 87 TRP B CA 1
ATOM 3815 C C . TRP B 1 87 ? 11.711 -13.703 -9.961 1 86.56 87 TRP B C 1
ATOM 3817 O O . TRP B 1 87 ? 10.883 -13.102 -10.656 1 86.56 87 TRP B O 1
ATOM 3827 N N . ILE B 1 88 ? 12.773 -13.133 -9.398 1 87.81 88 ILE B N 1
ATOM 3828 C CA . ILE B 1 88 ? 12.773 -11.68 -9.375 1 87.81 88 ILE B CA 1
ATOM 3829 C C . ILE B 1 88 ? 13.93 -11.148 -10.227 1 87.81 88 ILE B C 1
ATOM 3831 O O . ILE B 1 88 ? 14.062 -9.938 -10.414 1 87.81 88 ILE B O 1
ATOM 3835 N N . GLY B 1 89 ? 14.766 -12.023 -10.812 1 86.31 89 GLY B N 1
ATOM 3836 C CA . GLY B 1 89 ? 15.922 -11.625 -11.594 1 86.31 89 GLY B CA 1
ATOM 3837 C C . GLY B 1 89 ? 17.219 -11.602 -10.797 1 86.31 89 GLY B C 1
ATOM 3838 O O . GLY B 1 89 ? 17.188 -11.625 -9.562 1 86.31 89 GLY B O 1
ATOM 3839 N N . VAL B 1 90 ? 18.266 -11.602 -11.523 1 84.94 90 VAL B N 1
ATOM 3840 C CA . VAL B 1 90 ? 19.578 -11.555 -10.883 1 84.94 90 VAL B CA 1
ATOM 3841 C C . VAL B 1 90 ? 19.797 -10.18 -10.258 1 84.94 90 VAL B C 1
ATOM 3843 O O . VAL B 1 90 ? 19.719 -9.156 -10.945 1 84.94 90 VAL B O 1
ATOM 3846 N N . PRO B 1 91 ? 19.969 -10.227 -8.977 1 88.94 91 PRO B N 1
ATOM 3847 C CA . PRO B 1 91 ? 20.219 -8.93 -8.344 1 88.94 91 PRO B CA 1
ATOM 3848 C C . PRO B 1 91 ? 21.578 -8.352 -8.703 1 88.94 91 PRO B C 1
ATOM 3850 O O . PRO B 1 91 ? 22.469 -9.078 -9.156 1 88.94 91 PRO B O 1
ATOM 3853 N N . PRO B 1 92 ? 21.766 -7.043 -8.539 1 92.19 92 PRO B N 1
ATOM 3854 C CA . PRO B 1 92 ? 23.109 -6.48 -8.664 1 92.19 92 PRO B CA 1
ATOM 3855 C C . PRO B 1 92 ? 24.125 -7.141 -7.73 1 92.19 92 PRO B C 1
ATOM 3857 O O . PRO B 1 92 ? 23.75 -7.648 -6.672 1 92.19 92 PRO B O 1
ATOM 3860 N N . THR B 1 93 ? 25.328 -7.191 -8.195 1 94.25 93 THR B N 1
ATOM 3861 C CA . THR B 1 93 ? 26.406 -7.691 -7.348 1 94.25 93 THR B CA 1
ATOM 3862 C C . THR B 1 93 ? 26.688 -6.719 -6.207 1 94.25 93 THR B C 1
ATOM 3864 O O . THR B 1 93 ? 26.266 -5.562 -6.25 1 94.25 93 THR B O 1
ATOM 3867 N N . LEU B 1 94 ? 27.391 -7.254 -5.219 1 96.38 94 LEU B N 1
ATOM 3868 C CA . LEU B 1 94 ? 27.797 -6.395 -4.113 1 96.38 94 LEU B CA 1
ATOM 3869 C C . LEU B 1 94 ? 28.594 -5.195 -4.617 1 96.38 94 LEU B C 1
ATOM 3871 O O . LEU B 1 94 ? 28.422 -4.078 -4.133 1 96.38 94 LEU B O 1
ATOM 3875 N N . ALA B 1 95 ? 29.484 -5.398 -5.582 1 96.5 95 ALA B N 1
ATOM 3876 C CA . ALA B 1 95 ? 30.297 -4.34 -6.16 1 96.5 95 ALA B CA 1
ATOM 3877 C C . ALA B 1 95 ? 29.438 -3.299 -6.867 1 96.5 95 ALA B C 1
ATOM 3879 O O . ALA B 1 95 ? 29.719 -2.1 -6.793 1 96.5 95 ALA B O 1
ATOM 3880 N N . GLU B 1 96 ? 28.422 -3.773 -7.551 1 96.19 96 GLU B N 1
ATOM 3881 C CA . GLU B 1 96 ? 27.516 -2.861 -8.234 1 96.19 96 GLU B CA 1
ATOM 3882 C C . GLU B 1 96 ? 26.734 -2.016 -7.23 1 96.19 96 GLU B C 1
ATOM 3884 O O . GLU B 1 96 ? 26.578 -0.808 -7.422 1 96.19 96 GLU B O 1
ATOM 3889 N N . TYR B 1 97 ? 26.25 -2.633 -6.172 1 97 97 TYR B N 1
ATOM 3890 C CA . TYR B 1 97 ? 25.594 -1.882 -5.109 1 97 97 TYR B CA 1
ATOM 3891 C C . TYR B 1 97 ? 26.531 -0.859 -4.496 1 97 97 TYR B C 1
ATOM 3893 O O . TYR B 1 97 ? 26.156 0.285 -4.246 1 97 97 TYR B O 1
ATOM 3901 N N . ALA B 1 98 ? 27.75 -1.311 -4.258 1 97.75 98 ALA B N 1
ATOM 3902 C CA . ALA B 1 98 ? 28.734 -0.424 -3.643 1 97.75 98 ALA B CA 1
ATOM 3903 C C . ALA B 1 98 ? 29 0.795 -4.52 1 97.75 98 ALA B C 1
ATOM 3905 O O . ALA B 1 98 ? 29.172 1.908 -4.016 1 97.75 98 ALA B O 1
ATOM 3906 N N . ALA B 1 99 ? 29.094 0.599 -5.809 1 97.06 99 ALA B N 1
ATOM 3907 C CA . ALA B 1 99 ? 29.328 1.693 -6.742 1 97.06 99 ALA B CA 1
ATOM 3908 C C . ALA B 1 99 ? 28.234 2.748 -6.652 1 97.06 99 ALA B C 1
ATOM 3910 O O . ALA B 1 99 ? 28.484 3.934 -6.887 1 97.06 99 ALA B O 1
ATOM 3911 N N . GLU B 1 100 ? 27.062 2.316 -6.281 1 96.69 100 GLU B N 1
ATOM 3912 C CA . GLU B 1 100 ? 25.922 3.207 -6.227 1 96.69 100 GLU B CA 1
ATOM 3913 C C . GLU B 1 100 ? 25.75 3.814 -4.836 1 96.69 100 GLU B C 1
ATOM 3915 O O . GLU B 1 100 ? 25.297 4.953 -4.703 1 96.69 100 GLU B O 1
ATOM 3920 N N . LEU B 1 101 ? 26.125 3.102 -3.76 1 98.25 101 LEU B N 1
ATOM 3921 C CA . LEU B 1 101 ? 25.688 3.453 -2.416 1 98.25 101 LEU B CA 1
ATOM 3922 C C . LEU B 1 101 ? 26.859 3.916 -1.56 1 98.25 101 LEU B C 1
ATOM 3924 O O . LEU B 1 101 ? 26.672 4.477 -0.479 1 98.25 101 LEU B O 1
ATOM 3928 N N . ILE B 1 102 ? 28.094 3.684 -2.041 1 98.38 102 ILE B N 1
ATOM 3929 C CA . ILE B 1 102 ? 29.281 4.027 -1.271 1 98.38 102 ILE B CA 1
ATOM 3930 C C . ILE B 1 102 ? 29.984 5.211 -1.92 1 98.38 102 ILE B C 1
ATOM 3932 O O . ILE B 1 102 ? 30.234 5.211 -3.129 1 98.38 102 ILE B O 1
ATOM 3936 N N . HIS B 1 103 ? 30.266 6.203 -1.174 1 97.81 103 HIS B N 1
ATOM 3937 C CA . HIS B 1 103 ? 30.938 7.402 -1.666 1 97.81 103 HIS B CA 1
ATOM 3938 C C . HIS B 1 103 ? 32.438 7.375 -1.328 1 97.81 103 HIS B C 1
ATOM 3940 O O . HIS B 1 103 ? 33.281 7.629 -2.193 1 97.81 103 HIS B O 1
ATOM 3946 N N . CYS B 1 104 ? 32.781 7.078 -0.057 1 97.38 104 CYS B N 1
ATOM 3947 C CA . CYS B 1 104 ? 34.156 7.078 0.433 1 97.38 104 CYS B CA 1
ATOM 3948 C C . CYS B 1 104 ? 34.562 5.688 0.904 1 97.38 104 CYS B C 1
ATOM 3950 O O . CYS B 1 104 ? 34.406 5.348 2.076 1 97.38 104 CYS B O 1
ATOM 3952 N N . PRO B 1 105 ? 35.25 4.941 0.101 1 95.75 105 PRO B N 1
ATOM 3953 C CA . PRO B 1 105 ? 35.594 3.557 0.441 1 95.75 105 PRO B CA 1
ATOM 3954 C C . PRO B 1 105 ? 36.5 3.453 1.657 1 95.75 105 PRO B C 1
ATOM 3956 O O . PRO B 1 105 ? 36.625 2.381 2.254 1 95.75 105 PRO B O 1
ATOM 3959 N N . GLU B 1 106 ? 37.156 4.527 2.021 1 96.69 106 GLU B N 1
ATOM 3960 C CA . GLU B 1 106 ? 38.062 4.516 3.174 1 96.69 106 GLU B CA 1
ATOM 3961 C C . GLU B 1 106 ? 37.281 4.434 4.48 1 96.69 106 GLU B C 1
ATOM 3963 O O . GLU B 1 106 ? 37.781 3.91 5.48 1 96.69 106 GLU B O 1
ATOM 3968 N N . THR B 1 107 ? 36.094 4.945 4.52 1 97.88 107 THR B N 1
ATOM 3969 C CA . THR B 1 107 ? 35.312 5.016 5.77 1 97.88 107 THR B CA 1
ATOM 3970 C C . THR B 1 107 ? 33.969 4.332 5.625 1 97.88 107 THR B C 1
ATOM 3972 O O . THR B 1 107 ? 33.25 4.172 6.605 1 97.88 107 THR B O 1
ATOM 3975 N N . GLU B 1 108 ? 33.625 3.973 4.418 1 98.56 108 GLU B N 1
ATOM 3976 C CA . GLU B 1 108 ? 32.344 3.35 4.133 1 98.56 108 GLU B CA 1
ATOM 3977 C C . GLU B 1 108 ? 32.531 1.977 3.494 1 98.56 108 GLU B C 1
ATOM 3979 O O . GLU B 1 108 ? 33.406 1.791 2.641 1 98.56 108 GLU B O 1
ATOM 3984 N N . GLU B 1 109 ? 31.719 1.048 3.93 1 98.38 109 GLU B N 1
ATOM 3985 C CA . GLU B 1 109 ? 31.828 -0.31 3.402 1 98.38 109 GLU B CA 1
ATOM 3986 C C . GLU B 1 109 ? 30.438 -0.947 3.234 1 98.38 109 GLU B C 1
ATOM 3988 O O . GLU B 1 109 ? 29.547 -0.72 4.047 1 98.38 109 GLU B O 1
ATOM 3993 N N . LEU B 1 110 ? 30.25 -1.672 2.174 1 98.69 110 LEU B N 1
ATOM 3994 C CA . LEU B 1 110 ? 29.047 -2.457 1.919 1 98.69 110 LEU B CA 1
ATOM 3995 C C . LEU B 1 110 ? 29.328 -3.947 2.059 1 98.69 110 LEU B C 1
ATOM 3997 O O . LEU B 1 110 ? 30.312 -4.453 1.496 1 98.69 110 LEU B O 1
ATOM 4001 N N . LEU B 1 111 ? 28.531 -4.605 2.895 1 98.44 111 LEU B N 1
ATOM 4002 C CA . LEU B 1 111 ? 28.688 -6.031 3.156 1 98.44 111 LEU B CA 1
ATOM 4003 C C . LEU B 1 111 ? 27.344 -6.742 3.082 1 98.44 111 LEU B C 1
ATOM 4005 O O . LEU B 1 111 ? 26.297 -6.09 3.016 1 98.44 111 LEU B O 1
ATOM 4009 N N . TYR B 1 112 ? 27.391 -8.039 3.008 1 98.12 112 TYR B N 1
ATOM 4010 C CA . TYR B 1 112 ? 26.156 -8.82 3.162 1 98.12 112 TYR B CA 1
ATOM 4011 C C . TYR B 1 112 ? 25.781 -8.961 4.633 1 98.12 112 TYR B C 1
ATOM 4013 O O . TYR B 1 112 ? 26.656 -8.984 5.504 1 98.12 112 TYR B O 1
ATOM 4021 N N . THR B 1 113 ? 24.516 -9.117 4.922 1 97.81 113 THR B N 1
ATOM 4022 C CA . THR B 1 113 ? 23.984 -9.164 6.277 1 97.81 113 THR B CA 1
ATOM 4023 C C . THR B 1 113 ? 24.609 -10.312 7.062 1 97.81 113 THR B C 1
ATOM 4025 O O . THR B 1 113 ? 24.688 -10.258 8.289 1 97.81 113 THR B O 1
ATOM 4028 N N . GLU B 1 114 ? 25.125 -11.297 6.426 1 96.75 114 GLU B N 1
ATOM 4029 C CA . GLU B 1 114 ? 25.75 -12.438 7.09 1 96.75 114 GLU B CA 1
ATOM 4030 C C . GLU B 1 114 ? 26.969 -12.016 7.895 1 96.75 114 GLU B C 1
ATOM 4032 O O . GLU B 1 114 ? 27.359 -12.703 8.836 1 96.75 114 GLU B O 1
ATOM 4037 N N . ALA B 1 115 ? 27.531 -10.93 7.508 1 97.56 115 ALA B N 1
ATOM 4038 C CA . ALA B 1 115 ? 28.75 -10.461 8.164 1 97.56 115 ALA B CA 1
ATOM 4039 C C . ALA B 1 115 ? 28.422 -9.664 9.422 1 97.56 115 ALA B C 1
ATOM 4041 O O . ALA B 1 115 ? 29.312 -9.359 10.219 1 97.56 115 ALA B O 1
ATOM 4042 N N . LEU B 1 116 ? 27.188 -9.289 9.633 1 97.31 116 LEU B N 1
ATOM 4043 C CA . LEU B 1 116 ? 26.766 -8.352 10.672 1 97.31 116 LEU B CA 1
ATOM 4044 C C . LEU B 1 116 ? 27.078 -8.891 12.062 1 97.31 116 LEU B C 1
ATOM 4046 O O . LEU B 1 116 ? 27.656 -8.18 12.891 1 97.31 116 LEU B O 1
ATOM 4050 N N . PRO B 1 117 ? 26.75 -10.188 12.406 1 95.88 117 PRO B N 1
ATOM 4051 C CA . PRO B 1 117 ? 27.031 -10.688 13.758 1 95.88 117 PRO B CA 1
ATOM 4052 C C . PRO B 1 117 ? 28.516 -10.625 14.117 1 95.88 117 PRO B C 1
ATOM 4054 O O . PRO B 1 117 ? 28.859 -10.219 15.227 1 95.88 117 PRO B O 1
ATOM 4057 N N . GLU B 1 118 ? 29.312 -11.016 13.188 1 96.19 118 GLU B N 1
ATOM 4058 C CA . GLU B 1 118 ? 30.75 -10.953 13.438 1 96.19 118 GLU B CA 1
ATOM 4059 C C . GLU B 1 118 ? 31.219 -9.523 13.648 1 96.19 118 GLU B C 1
ATOM 4061 O O . GLU B 1 118 ? 32.031 -9.25 14.531 1 96.19 118 GLU B O 1
ATOM 4066 N N . TYR B 1 119 ? 30.734 -8.641 12.836 1 96.19 119 TYR B N 1
ATOM 4067 C CA . TYR B 1 119 ? 31.109 -7.234 12.977 1 96.19 119 TYR B CA 1
ATOM 4068 C C . TYR B 1 119 ? 30.734 -6.711 14.359 1 96.19 119 TYR B C 1
ATOM 4070 O O . TYR B 1 119 ? 31.547 -6.078 15.031 1 96.19 119 TYR B O 1
ATOM 4078 N N . LEU B 1 120 ? 29.5 -6.938 14.781 1 95.25 120 LEU B N 1
ATOM 4079 C CA . LEU B 1 120 ? 29.016 -6.445 16.078 1 95.25 120 LEU B CA 1
ATOM 4080 C C . LEU B 1 120 ? 29.844 -7.039 17.219 1 95.25 120 LEU B C 1
ATOM 4082 O O . LEU B 1 120 ? 30.141 -6.352 18.188 1 95.25 120 LEU B O 1
ATOM 4086 N N . ALA B 1 121 ? 30.203 -8.312 17.047 1 92.81 121 ALA B N 1
ATOM 4087 C CA . ALA B 1 121 ? 31 -8.992 18.078 1 92.81 121 ALA B CA 1
ATOM 4088 C C . ALA B 1 121 ? 32.375 -8.352 18.203 1 92.81 121 ALA B C 1
ATOM 4090 O O . ALA B 1 121 ? 32.938 -8.273 19.297 1 92.81 121 ALA B O 1
ATOM 4091 N N . GLN B 1 122 ? 32.875 -7.902 17.156 1 93.31 122 GLN B N 1
ATOM 4092 C CA . GLN B 1 122 ? 34.219 -7.348 17.125 1 93.31 122 GLN B CA 1
ATOM 4093 C C . GLN B 1 122 ? 34.219 -5.883 17.562 1 93.31 122 GLN B C 1
ATOM 4095 O O . GLN B 1 122 ? 35.188 -5.406 18.172 1 93.31 122 GLN B O 1
ATOM 4100 N N . ALA B 1 123 ? 33.219 -5.145 17.234 1 91.5 123 ALA B N 1
ATOM 4101 C CA . ALA B 1 123 ? 33.188 -3.701 17.453 1 91.5 123 ALA B CA 1
ATOM 4102 C C . ALA B 1 123 ? 33.188 -3.375 18.938 1 91.5 123 ALA B C 1
ATOM 4104 O O . ALA B 1 123 ? 33.719 -2.344 19.359 1 91.5 123 ALA B O 1
ATOM 4105 N N . LYS B 1 124 ? 32.562 -4.246 19.859 1 88.12 124 LYS B N 1
ATOM 4106 C CA . LYS B 1 124 ? 32.469 -4.066 21.312 1 88.12 124 LYS B CA 1
ATOM 4107 C C . LYS B 1 124 ? 32.219 -2.607 21.672 1 88.12 124 LYS B C 1
ATOM 4109 O O . LYS B 1 124 ? 32.969 -1.997 22.422 1 88.12 124 LYS B O 1
ATOM 4114 N N . PRO B 1 125 ? 31.125 -2.01 21.141 1 92.88 125 PRO B N 1
ATOM 4115 C CA . PRO B 1 125 ? 30.828 -0.597 21.391 1 92.88 125 PRO B CA 1
ATOM 4116 C C . PRO B 1 125 ? 30.406 -0.33 22.828 1 92.88 125 PRO B C 1
ATOM 4118 O O . PRO B 1 125 ? 30.016 -1.259 23.547 1 92.88 125 PRO B O 1
ATOM 4121 N N . SER B 1 126 ? 30.578 0.99 23.25 1 94.94 126 SER B N 1
ATOM 4122 C CA . SER B 1 126 ? 30.125 1.392 24.578 1 94.94 126 SER B CA 1
ATOM 4123 C C . SER B 1 126 ? 28.609 1.329 24.688 1 94.94 126 SER B C 1
ATOM 4125 O O . SER B 1 126 ? 28.078 1.122 25.781 1 94.94 126 SER B O 1
ATOM 4127 N N . ALA B 1 127 ? 27.938 1.553 23.625 1 97 127 ALA B N 1
ATOM 4128 C CA . ALA B 1 127 ? 26.484 1.497 23.531 1 97 127 ALA B CA 1
ATOM 4129 C C . ALA B 1 127 ? 26.031 1.364 22.078 1 97 127 ALA B C 1
ATOM 4131 O O . ALA B 1 127 ? 26.797 1.635 21.156 1 97 127 ALA B O 1
ATOM 4132 N N . VAL B 1 128 ? 24.828 0.841 21.859 1 98.06 128 VAL B N 1
ATOM 4133 C CA . VAL B 1 128 ? 24.188 0.826 20.547 1 98.06 128 VAL B CA 1
ATOM 4134 C C . VAL B 1 128 ? 22.922 1.663 20.594 1 98.06 128 VAL B C 1
ATOM 4136 O O . VAL B 1 128 ? 22.047 1.431 21.438 1 98.06 128 VAL B O 1
ATOM 4139 N N . HIS B 1 129 ? 22.859 2.709 19.766 1 98.31 129 HIS B N 1
ATOM 4140 C CA . HIS B 1 129 ? 21.703 3.602 19.688 1 98.31 129 HIS B CA 1
ATOM 4141 C C . HIS B 1 129 ? 20.797 3.242 18.516 1 98.31 129 HIS B C 1
ATOM 4143 O O . HIS B 1 129 ? 21.25 3.24 17.375 1 98.31 129 HIS B O 1
ATOM 4149 N N . CYS B 1 130 ? 19.531 2.875 18.781 1 98.06 130 CYS B N 1
ATOM 4150 C CA . CYS B 1 130 ? 18.531 2.504 17.781 1 98.06 130 CYS B CA 1
ATOM 4151 C C . CYS B 1 130 ? 17.375 3.494 17.766 1 98.06 130 CYS B C 1
ATOM 4153 O O . CYS B 1 130 ? 17.266 4.332 18.672 1 98.06 130 CYS B O 1
ATOM 4155 N N . LEU B 1 131 ? 16.547 3.451 16.688 1 96.62 131 LEU B N 1
ATOM 4156 C CA . LEU B 1 131 ? 15.367 4.309 16.609 1 96.62 131 LEU B CA 1
ATOM 4157 C C . LEU B 1 131 ? 14.227 3.748 17.453 1 96.62 131 LEU B C 1
ATOM 4159 O O . LEU B 1 131 ? 13.383 4.5 17.938 1 96.62 131 LEU B O 1
ATOM 4163 N N . VAL B 1 132 ? 14.133 2.486 17.516 1 93.62 132 VAL B N 1
ATOM 4164 C CA . VAL B 1 132 ? 13.117 1.794 18.297 1 93.62 132 VAL B CA 1
ATOM 4165 C C . VAL B 1 132 ? 13.781 0.727 19.172 1 93.62 132 VAL B C 1
ATOM 4167 O O . VAL B 1 132 ? 14.883 0.261 18.859 1 93.62 132 VAL B O 1
ATOM 4170 N N . LYS B 1 133 ? 13.094 0.329 20.281 1 92.25 133 LYS B N 1
ATOM 4171 C CA . LYS B 1 133 ? 13.617 -0.729 21.141 1 92.25 133 LYS B CA 1
ATOM 4172 C C . LYS B 1 133 ? 13.789 -2.031 20.359 1 92.25 133 LYS B C 1
ATOM 4174 O O . LYS B 1 133 ? 12.906 -2.426 19.594 1 92.25 133 LYS B O 1
ATOM 4179 N N . MET B 1 134 ? 14.953 -2.5 20.422 1 93.44 134 MET B N 1
ATOM 4180 C CA . MET B 1 134 ? 15.227 -3.77 19.766 1 93.44 134 MET B CA 1
ATOM 4181 C C . MET B 1 134 ? 16.156 -4.633 20.609 1 93.44 134 MET B C 1
ATOM 4183 O O . MET B 1 134 ? 16.75 -4.156 21.578 1 93.44 134 MET B O 1
ATOM 4187 N N . ASP B 1 135 ? 16.219 -5.938 20.25 1 92.44 135 ASP B N 1
ATOM 4188 C CA . ASP B 1 135 ? 17.125 -6.891 20.891 1 92.44 135 ASP B CA 1
ATOM 4189 C C . ASP B 1 135 ? 18.25 -7.305 19.953 1 92.44 135 ASP B C 1
ATOM 4191 O O . ASP B 1 135 ? 18 -7.785 18.844 1 92.44 135 ASP B O 1
ATOM 4195 N N . LEU B 1 136 ? 19.344 -6.891 20.312 1 93.38 136 LEU B N 1
ATOM 4196 C CA . LEU B 1 136 ? 20.547 -7.266 19.578 1 93.38 136 LEU B CA 1
ATOM 4197 C C . LEU B 1 136 ? 21.453 -8.133 20.438 1 93.38 136 LEU B C 1
ATOM 4199 O O . LEU B 1 136 ? 21.469 -8.008 21.672 1 93.38 136 LEU B O 1
ATOM 4203 N N . ASP B 1 137 ? 22.188 -9.039 19.859 1 91.5 137 ASP B N 1
ATOM 4204 C CA . ASP B 1 137 ? 23.156 -9.875 20.578 1 91.5 137 ASP B CA 1
ATOM 4205 C C . ASP B 1 137 ? 24.453 -9.125 20.812 1 91.5 137 ASP B C 1
ATOM 4207 O O . ASP B 1 137 ? 25.484 -9.422 20.203 1 91.5 137 ASP B O 1
ATOM 4211 N N . VAL B 1 138 ? 24.422 -8.18 21.719 1 93.19 138 VAL B N 1
ATOM 4212 C CA . VAL B 1 138 ? 25.578 -7.391 22.109 1 93.19 138 VAL B CA 1
ATOM 4213 C C . VAL B 1 138 ? 25.656 -7.289 23.641 1 93.19 138 VAL B C 1
ATOM 4215 O O . VAL B 1 138 ? 24.641 -7.484 24.328 1 93.19 138 VAL B O 1
ATOM 4218 N N . SER B 1 139 ? 26.844 -6.988 24.203 1 91.12 139 SER B N 1
ATOM 4219 C CA . SER B 1 139 ? 27.062 -6.961 25.656 1 91.12 139 SER B CA 1
ATOM 4220 C C . SER B 1 139 ? 26.906 -5.551 26.203 1 91.12 139 SER B C 1
ATOM 4222 O O . SER B 1 139 ? 26.938 -5.348 27.422 1 91.12 139 SER B O 1
ATOM 4224 N N . CYS B 1 140 ? 26.781 -4.609 25.359 1 94.5 140 CYS B N 1
ATOM 4225 C CA . CYS B 1 140 ? 26.656 -3.215 25.766 1 94.5 140 CYS B CA 1
ATOM 4226 C C . CYS B 1 140 ? 25.188 -2.787 25.812 1 94.5 140 CYS B C 1
ATOM 4228 O O . CYS B 1 140 ? 24.312 -3.498 25.312 1 94.5 140 CYS B O 1
ATOM 4230 N N . PRO B 1 141 ? 24.906 -1.644 26.5 1 95.88 141 PRO B N 1
ATOM 4231 C CA . PRO B 1 141 ? 23.531 -1.148 26.531 1 95.88 141 PRO B CA 1
ATOM 4232 C C . PRO B 1 141 ? 22.984 -0.795 25.156 1 95.88 141 PRO B C 1
ATOM 4234 O O . PRO B 1 141 ? 23.719 -0.256 24.312 1 95.88 141 PRO B O 1
ATOM 4237 N N . ILE B 1 142 ? 21.75 -1.175 24.828 1 96.75 142 ILE B N 1
ATOM 4238 C CA . ILE B 1 142 ? 20.984 -0.769 23.641 1 96.75 142 ILE B CA 1
ATOM 4239 C C . ILE B 1 142 ? 19.969 0.296 24.031 1 96.75 142 ILE B C 1
ATOM 4241 O O . ILE B 1 142 ? 19.125 0.072 24.906 1 96.75 142 ILE B O 1
ATOM 4245 N N . THR B 1 143 ? 20.031 1.481 23.484 1 96.06 143 THR B N 1
ATOM 4246 C CA . THR B 1 143 ? 19.156 2.592 23.859 1 96.06 143 THR B CA 1
ATOM 4247 C C . THR B 1 143 ? 18.328 3.047 22.656 1 96.06 143 THR B C 1
ATOM 4249 O O . THR B 1 143 ? 18.719 2.836 21.5 1 96.06 143 THR B O 1
ATOM 4252 N N . SER B 1 144 ? 17.172 3.557 22.875 1 94.69 144 SER B N 1
ATOM 4253 C CA . SER B 1 144 ? 16.328 4.098 21.828 1 94.69 144 SER B CA 1
ATOM 4254 C C . SER B 1 144 ? 15.805 5.484 22.188 1 94.69 144 SER B C 1
ATOM 4256 O O . SER B 1 144 ? 14.852 5.977 21.578 1 94.69 144 SER B O 1
ATOM 4258 N N . ASP B 1 145 ? 16.406 6.16 23.109 1 90.62 145 ASP B N 1
ATOM 4259 C CA . ASP B 1 145 ? 15.867 7.402 23.656 1 90.62 145 ASP B CA 1
ATOM 4260 C C . ASP B 1 145 ? 16.594 8.617 23.078 1 90.62 145 ASP B C 1
ATOM 4262 O O . ASP B 1 145 ? 16.141 9.75 23.234 1 90.62 145 ASP B O 1
ATOM 4266 N N . VAL B 1 146 ? 17.75 8.43 22.391 1 93.25 146 VAL B N 1
ATOM 4267 C CA . VAL B 1 146 ? 18.594 9.57 22.062 1 93.25 146 VAL B CA 1
ATOM 4268 C C . VAL B 1 146 ? 18.625 9.766 20.547 1 93.25 146 VAL B C 1
ATOM 4270 O O . VAL B 1 146 ? 18.531 10.898 20.062 1 93.25 146 VAL B O 1
ATOM 4273 N N . LEU B 1 147 ? 18.719 8.734 19.781 1 96.94 147 LEU B N 1
ATOM 4274 C CA . LEU B 1 147 ? 19.078 8.773 18.359 1 96.94 147 LEU B CA 1
ATOM 4275 C C . LEU B 1 147 ? 18.016 9.539 17.562 1 96.94 147 LEU B C 1
ATOM 4277 O O . LEU B 1 147 ? 18.359 10.383 16.734 1 96.94 147 LEU B O 1
ATOM 4281 N N . ARG B 1 148 ? 16.719 9.25 17.875 1 96.19 148 ARG B N 1
ATOM 4282 C CA . ARG B 1 148 ? 15.641 9.82 17.094 1 96.19 148 ARG B CA 1
ATOM 4283 C C . ARG B 1 148 ? 15.672 11.344 17.125 1 96.19 148 ARG B C 1
ATOM 4285 O O . ARG B 1 148 ? 15.523 12 16.094 1 96.19 148 ARG B O 1
ATOM 4292 N N . ALA B 1 149 ? 15.852 11.93 18.281 1 95.69 149 ALA B N 1
ATOM 4293 C CA . ALA B 1 149 ? 15.859 13.383 18.422 1 95.69 149 ALA B CA 1
ATOM 4294 C C . ALA B 1 149 ? 16.984 14.016 17.609 1 95.69 149 ALA B C 1
ATOM 4296 O O . ALA B 1 149 ? 16.766 15.008 16.906 1 95.69 149 ALA B O 1
ATOM 4297 N N . HIS B 1 150 ? 18.141 13.461 17.656 1 97.38 150 HIS B N 1
ATOM 4298 C CA . HIS B 1 150 ? 19.281 14.023 16.953 1 97.38 150 HIS B CA 1
ATOM 4299 C C . HIS B 1 150 ? 19.141 13.852 15.445 1 97.38 150 HIS B C 1
ATOM 4301 O O . HIS B 1 150 ? 19.438 14.773 14.68 1 97.38 150 HIS B O 1
ATOM 4307 N N . MET B 1 151 ? 18.734 12.688 15.023 1 97.62 151 MET B N 1
ATOM 4308 C CA . MET B 1 151 ? 18.562 12.453 13.586 1 97.62 151 MET B CA 1
ATOM 4309 C C . MET B 1 151 ? 17.453 13.32 13.016 1 97.62 151 MET B C 1
ATOM 4311 O O . MET B 1 151 ? 17.547 13.789 11.883 1 97.62 151 MET B O 1
ATOM 4315 N N . SER B 1 152 ? 16.359 13.516 13.781 1 97.44 152 SER B N 1
ATOM 4316 C CA . SER B 1 152 ? 15.273 14.391 13.344 1 97.44 152 SER B CA 1
ATOM 4317 C C . SER B 1 152 ? 15.758 15.812 13.109 1 97.44 152 SER B C 1
ATOM 4319 O O . SER B 1 152 ? 15.391 16.453 12.125 1 97.44 152 SER B O 1
ATOM 4321 N N . GLU B 1 153 ? 16.578 16.281 13.992 1 97.56 153 GLU B N 1
ATOM 4322 C CA . GLU B 1 153 ? 17.125 17.625 13.836 1 97.56 153 GLU B CA 1
ATOM 4323 C C . GLU B 1 153 ? 17.984 17.734 12.586 1 97.56 153 GLU B C 1
ATOM 4325 O O . GLU B 1 153 ? 17.984 18.75 11.898 1 97.56 153 GLU B O 1
ATOM 4330 N N . CYS B 1 154 ? 18.734 16.703 12.328 1 98 154 CYS B N 1
ATOM 4331 C CA . CYS B 1 154 ? 19.516 16.703 11.094 1 98 154 CYS B CA 1
ATOM 4332 C C . CYS B 1 154 ? 18.609 16.766 9.867 1 98 154 CYS B C 1
ATOM 4334 O O . CYS B 1 154 ? 18.938 17.422 8.883 1 98 154 CYS B O 1
ATOM 4336 N N . ARG B 1 155 ? 17.469 16.094 9.938 1 98.06 155 ARG B N 1
ATOM 4337 C CA . ARG B 1 155 ? 16.562 15.977 8.797 1 98.06 155 ARG B CA 1
ATOM 4338 C C . ARG B 1 155 ? 15.758 17.266 8.609 1 98.06 155 ARG B C 1
ATOM 4340 O O . ARG B 1 155 ? 15.195 17.5 7.543 1 98.06 155 ARG B O 1
ATOM 4347 N N . VAL B 1 156 ? 15.703 18.094 9.641 1 98.06 156 VAL B N 1
ATOM 4348 C CA . VAL B 1 156 ? 14.977 19.344 9.555 1 98.06 156 VAL B CA 1
ATOM 4349 C C . VAL B 1 156 ? 15.711 20.297 8.609 1 98.06 156 VAL B C 1
ATOM 4351 O O . VAL B 1 156 ? 15.086 21 7.805 1 98.06 156 VAL B O 1
ATOM 4354 N N . ILE B 1 157 ? 17.016 20.328 8.695 1 97.31 157 ILE B N 1
ATOM 4355 C CA . ILE B 1 157 ? 17.828 21.219 7.855 1 97.31 157 ILE B CA 1
ATOM 4356 C C . ILE B 1 157 ? 18.219 20.5 6.566 1 97.31 157 ILE B C 1
ATOM 4358 O O . ILE B 1 157 ? 19.141 19.672 6.555 1 97.31 157 ILE B O 1
ATOM 4362 N N . LYS B 1 158 ? 17.562 20.891 5.527 1 98.12 158 LYS B N 1
ATOM 4363 C CA . LYS B 1 158 ? 17.781 20.219 4.25 1 98.12 158 LYS B CA 1
ATOM 4364 C C . LYS B 1 158 ? 19.078 20.656 3.602 1 98.12 158 LYS B C 1
ATOM 4366 O O . LYS B 1 158 ? 19.438 21.844 3.633 1 98.12 158 LYS B O 1
ATOM 4371 N N . SER B 1 159 ? 19.812 19.719 3.068 1 97.12 159 SER B N 1
ATOM 4372 C CA . SER B 1 159 ? 20.938 20.031 2.191 1 97.12 159 SER B CA 1
ATOM 4373 C C . SER B 1 159 ? 20.469 20.5 0.825 1 97.12 159 SER B C 1
ATOM 4375 O O . SER B 1 159 ? 19.281 20.406 0.503 1 97.12 159 SER B O 1
ATOM 4377 N N . ASP B 1 160 ? 21.453 21.031 0.039 1 97.12 160 ASP B N 1
ATOM 4378 C CA . ASP B 1 160 ? 21.109 21.469 -1.318 1 97.12 160 ASP B CA 1
ATOM 4379 C C . ASP B 1 160 ? 20.578 20.297 -2.143 1 97.12 160 ASP B C 1
ATOM 4381 O O . ASP B 1 160 ? 19.625 20.469 -2.914 1 97.12 160 ASP B O 1
ATOM 4385 N N . ALA B 1 161 ? 21.188 19.188 -1.933 1 97.31 161 ALA B N 1
ATOM 4386 C CA . ALA B 1 161 ? 20.734 18 -2.668 1 97.31 161 ALA B CA 1
ATOM 4387 C C . ALA B 1 161 ? 19.328 17.609 -2.264 1 97.31 161 ALA B C 1
ATOM 4389 O O . ALA B 1 161 ? 18.531 17.172 -3.104 1 97.31 161 ALA B O 1
ATOM 4390 N N . GLU B 1 162 ? 19.031 17.672 -1.001 1 98.12 162 GLU B N 1
ATOM 4391 C CA . GLU B 1 162 ? 17.672 17.375 -0.534 1 98.12 162 GLU B CA 1
ATOM 4392 C C . GLU B 1 162 ? 16.656 18.359 -1.1 1 98.12 162 GLU B C 1
ATOM 4394 O O . GLU B 1 162 ? 15.539 17.984 -1.452 1 98.12 162 GLU B O 1
ATOM 4399 N N . VAL B 1 163 ? 17.031 19.625 -1.168 1 97.81 163 VAL B N 1
ATOM 4400 C CA . VAL B 1 163 ? 16.156 20.641 -1.739 1 97.81 163 VAL B CA 1
ATOM 4401 C C . VAL B 1 163 ? 15.875 20.312 -3.205 1 97.81 163 VAL B C 1
ATOM 4403 O O . VAL B 1 163 ? 14.742 20.438 -3.664 1 97.81 163 VAL B O 1
ATOM 4406 N N . GLU B 1 164 ? 16.922 19.938 -3.885 1 97.44 164 GLU B N 1
ATOM 4407 C CA . GLU B 1 164 ? 16.75 19.562 -5.281 1 97.44 164 GLU B CA 1
ATOM 4408 C C . GLU B 1 164 ? 15.805 18.375 -5.414 1 97.44 164 GLU B C 1
ATOM 4410 O O . GLU B 1 164 ? 14.977 18.328 -6.328 1 97.44 164 GLU B O 1
ATOM 4415 N N . ALA B 1 165 ? 15.961 17.391 -4.539 1 97.06 165 ALA B N 1
ATOM 4416 C CA . ALA B 1 165 ? 15.078 16.234 -4.543 1 97.06 165 ALA B CA 1
ATOM 4417 C C . ALA B 1 165 ? 13.633 16.641 -4.262 1 97.06 165 ALA B C 1
ATOM 4419 O O . ALA B 1 165 ? 12.703 16.156 -4.914 1 97.06 165 ALA B O 1
ATOM 4420 N N . LEU B 1 166 ? 13.43 17.516 -3.318 1 98.12 166 LEU B N 1
ATOM 4421 C CA . LEU B 1 166 ? 12.102 18.031 -3 1 98.12 166 LEU B CA 1
ATOM 4422 C C . LEU B 1 166 ? 11.5 18.766 -4.191 1 98.12 166 LEU B C 1
ATOM 4424 O O . LEU B 1 166 ? 10.305 18.625 -4.477 1 98.12 166 LEU B O 1
ATOM 4428 N N . TYR B 1 167 ? 12.352 19.562 -4.855 1 97.56 167 TYR B N 1
ATOM 4429 C CA . TYR B 1 167 ? 11.891 20.281 -6.039 1 97.56 167 TYR B CA 1
ATOM 4430 C C . TYR B 1 167 ? 11.406 19.297 -7.109 1 97.56 167 TYR B C 1
ATOM 4432 O O . TYR B 1 167 ? 10.359 19.516 -7.727 1 97.56 167 TYR B O 1
ATOM 4440 N N . ALA B 1 168 ? 12.18 18.266 -7.316 1 96.69 168 ALA B N 1
ATOM 4441 C CA . ALA B 1 168 ? 11.781 17.234 -8.289 1 96.69 168 ALA B CA 1
ATOM 4442 C C . ALA B 1 168 ? 10.43 16.641 -7.926 1 96.69 168 ALA B C 1
ATOM 4444 O O . ALA B 1 168 ? 9.586 16.406 -8.797 1 96.69 168 ALA B O 1
ATOM 4445 N N . ALA B 1 169 ? 10.195 16.344 -6.66 1 97.44 169 ALA B N 1
ATOM 4446 C CA . ALA B 1 169 ? 8.914 15.82 -6.199 1 97.44 169 ALA B CA 1
ATOM 4447 C C . ALA B 1 169 ? 7.789 16.812 -6.461 1 97.44 169 ALA B C 1
ATOM 4449 O O . ALA B 1 169 ? 6.688 16.438 -6.867 1 97.44 169 ALA B O 1
ATOM 4450 N N . CYS B 1 170 ? 8.055 18.078 -6.223 1 97.75 170 CYS B N 1
ATOM 4451 C CA . CYS B 1 170 ? 7.066 19.125 -6.441 1 97.75 170 CYS B CA 1
ATOM 4452 C C . CYS B 1 170 ? 6.691 19.219 -7.914 1 97.75 170 CYS B C 1
ATOM 4454 O O . CYS B 1 170 ? 5.52 19.422 -8.25 1 97.75 170 CYS B O 1
ATOM 4456 N N . VAL B 1 171 ? 7.703 19.125 -8.758 1 97.38 171 VAL B N 1
ATOM 4457 C CA . VAL B 1 171 ? 7.453 19.156 -10.195 1 97.38 171 VAL B CA 1
ATOM 4458 C C . VAL B 1 171 ? 6.539 18 -10.594 1 97.38 171 VAL B C 1
ATOM 4460 O O . VAL B 1 171 ? 5.559 18.188 -11.312 1 97.38 171 VAL B O 1
ATOM 4463 N N . ALA B 1 172 ? 6.844 16.812 -10.094 1 96.19 172 ALA B N 1
ATOM 4464 C CA . ALA B 1 172 ? 6.023 15.633 -10.375 1 96.19 172 ALA B CA 1
ATOM 4465 C C . ALA B 1 172 ? 4.605 15.812 -9.836 1 96.19 172 ALA B C 1
ATOM 4467 O O . ALA B 1 172 ? 3.629 15.492 -10.516 1 96.19 172 ALA B O 1
ATOM 4468 N N . GLY B 1 173 ? 4.48 16.281 -8.57 1 97.25 173 GLY B N 1
ATOM 4469 C CA . GLY B 1 173 ? 3.174 16.562 -7.996 1 97.25 173 GLY B CA 1
ATOM 4470 C C . GLY B 1 173 ? 2.369 17.562 -8.812 1 97.25 173 GLY B C 1
ATOM 4471 O O . GLY B 1 173 ? 1.165 17.375 -9.008 1 97.25 173 GLY B O 1
ATOM 4472 N N . ALA B 1 174 ? 3.061 18.609 -9.266 1 97.69 174 ALA B N 1
ATOM 4473 C CA . ALA B 1 174 ? 2.404 19.609 -10.086 1 97.69 174 ALA B CA 1
ATOM 4474 C C . ALA B 1 174 ? 1.899 19.016 -11.398 1 97.69 174 ALA B C 1
ATOM 4476 O O . ALA B 1 174 ? 0.846 19.406 -11.898 1 97.69 174 ALA B O 1
ATOM 4477 N N . GLU B 1 175 ? 2.674 18.141 -11.93 1 96.56 175 GLU B N 1
ATOM 4478 C CA . GLU B 1 175 ? 2.225 17.438 -13.125 1 96.56 175 GLU B CA 1
ATOM 4479 C C . GLU B 1 175 ? 0.907 16.703 -12.883 1 96.56 175 GLU B C 1
ATOM 4481 O O . GLU B 1 175 ? -0.01 16.781 -13.703 1 96.56 175 GLU B O 1
ATOM 4486 N N . GLY B 1 176 ? 0.808 15.969 -11.82 1 95.5 176 GLY B N 1
ATOM 4487 C CA . GLY B 1 176 ? -0.425 15.289 -11.461 1 95.5 176 GLY B CA 1
ATOM 4488 C C . GLY B 1 176 ? -1.601 16.234 -11.281 1 95.5 176 GLY B C 1
ATOM 4489 O O . GLY B 1 176 ? -2.693 15.969 -11.797 1 95.5 176 GLY B O 1
ATOM 4490 N N . HIS B 1 177 ? -1.416 17.344 -10.602 1 97.62 177 HIS B N 1
ATOM 4491 C CA . HIS B 1 177 ? -2.471 18.328 -10.391 1 97.62 177 HIS B CA 1
ATOM 4492 C C . HIS B 1 177 ? -2.92 18.938 -11.711 1 97.62 177 HIS B C 1
ATOM 4494 O O . HIS B 1 177 ? -4.113 19.172 -11.922 1 97.62 177 HIS B O 1
ATOM 4500 N N . THR B 1 178 ? -1.959 19.219 -12.523 1 97.44 178 THR B N 1
ATOM 4501 C CA . THR B 1 178 ? -2.283 19.766 -13.844 1 97.44 178 THR B CA 1
ATOM 4502 C C . THR B 1 178 ? -3.129 18.781 -14.641 1 97.44 178 THR B C 1
ATOM 4504 O O . THR B 1 178 ? -4.109 19.172 -15.281 1 97.44 178 THR B O 1
ATOM 4507 N N . ALA B 1 179 ? -2.719 17.516 -14.594 1 94.06 179 ALA B N 1
ATOM 4508 C CA . ALA B 1 179 ? -3.518 16.484 -15.25 1 94.06 179 ALA B CA 1
ATOM 4509 C C . ALA B 1 179 ? -4.945 16.469 -14.711 1 94.06 179 ALA B C 1
ATOM 4511 O O . ALA B 1 179 ? -5.906 16.344 -15.477 1 94.06 179 ALA B O 1
ATOM 4512 N N . CYS B 1 180 ? -5.09 16.562 -13.43 1 94.81 180 CYS B N 1
ATOM 4513 C CA . CYS B 1 180 ? -6.41 16.594 -12.812 1 94.81 180 CYS B CA 1
ATOM 4514 C C . CYS B 1 180 ? -7.215 17.781 -13.32 1 94.81 180 CYS B C 1
ATOM 4516 O O . CYS B 1 180 ? -8.383 17.641 -13.68 1 94.81 180 CYS B O 1
ATOM 4518 N N . MET B 1 181 ? -6.605 18.969 -13.375 1 95 181 MET B N 1
ATOM 4519 C CA . MET B 1 181 ? -7.277 20.172 -13.844 1 95 181 MET B CA 1
ATOM 4520 C C . MET B 1 181 ? -7.785 20 -15.266 1 95 181 MET B C 1
ATOM 4522 O O . MET B 1 181 ? -8.859 20.5 -15.609 1 95 181 MET B O 1
ATOM 4526 N N . HIS B 1 182 ? -7.082 19.281 -16.062 1 94.12 182 HIS B N 1
ATOM 4527 C CA . HIS B 1 182 ? -7.438 19.094 -17.469 1 94.12 182 HIS B CA 1
ATOM 4528 C C . HIS B 1 182 ? -8.508 18.016 -17.625 1 94.12 182 HIS B C 1
ATOM 4530 O O . HIS B 1 182 ? -9.375 18.125 -18.5 1 94.12 182 HIS B O 1
ATOM 4536 N N . LYS B 1 183 ? -8.469 17.031 -16.781 1 92.06 183 LYS B N 1
ATOM 4537 C CA . LYS B 1 183 ? -9.258 15.844 -17.062 1 92.06 183 LYS B CA 1
ATOM 4538 C C . LYS B 1 183 ? -10.523 15.805 -16.203 1 92.06 183 LYS B C 1
ATOM 4540 O O . LYS B 1 183 ? -11.5 15.133 -16.562 1 92.06 183 LYS B O 1
ATOM 4545 N N . MET B 1 184 ? -10.453 16.406 -15.07 1 93.5 184 MET B N 1
ATOM 4546 C CA . MET B 1 184 ? -11.57 16.297 -14.141 1 93.5 184 MET B CA 1
ATOM 4547 C C . MET B 1 184 ? -12.617 17.375 -14.414 1 93.5 184 MET B C 1
ATOM 4549 O O . MET B 1 184 ? -12.836 18.25 -13.586 1 93.5 184 MET B O 1
ATOM 4553 N N . LEU B 1 185 ? -13.289 17.219 -15.547 1 94.38 185 LEU B N 1
ATOM 4554 C CA . LEU B 1 185 ? -14.367 18.094 -16 1 94.38 185 LEU B CA 1
ATOM 4555 C C . LEU B 1 185 ? -15.727 17.578 -15.516 1 94.38 185 LEU B C 1
ATOM 4557 O O . LEU B 1 185 ? -15.82 16.453 -15.008 1 94.38 185 LEU B O 1
ATOM 4561 N N . PRO B 1 186 ? -16.797 18.516 -15.656 1 95.94 186 PRO B N 1
ATOM 4562 C CA . PRO B 1 186 ? -18.109 18.047 -15.211 1 95.94 186 PRO B CA 1
ATOM 4563 C C . PRO B 1 186 ? -18.469 16.672 -15.766 1 95.94 186 PRO B C 1
ATOM 4565 O O . PRO B 1 186 ? -18.328 16.438 -16.969 1 95.94 186 PRO B O 1
ATOM 4568 N N . GLY B 1 187 ? -18.922 15.812 -14.844 1 95.31 187 GLY B N 1
ATOM 4569 C CA . GLY B 1 187 ? -19.266 14.453 -15.227 1 95.31 187 GLY B CA 1
ATOM 4570 C C . GLY B 1 187 ? -18.219 13.43 -14.812 1 95.31 187 GLY B C 1
ATOM 4571 O O . GLY B 1 187 ? -18.5 12.234 -14.758 1 95.31 187 GLY B O 1
ATOM 4572 N N . THR B 1 188 ? -16.969 13.867 -14.5 1 93.25 188 THR B N 1
ATOM 4573 C CA . THR B 1 188 ? -15.883 12.977 -14.078 1 93.25 188 THR B CA 1
ATOM 4574 C C . THR B 1 188 ? -15.984 12.68 -12.586 1 93.25 188 THR B C 1
ATOM 4576 O O . THR B 1 188 ? -16.234 13.57 -11.781 1 93.25 188 THR B O 1
ATOM 4579 N N . GLN B 1 189 ? -15.758 11.445 -12.211 1 92.94 189 GLN B N 1
ATOM 4580 C CA . GLN B 1 189 ? -15.883 11.023 -10.82 1 92.94 189 GLN B CA 1
ATOM 4581 C C . GLN B 1 189 ? -14.672 11.477 -10 1 92.94 189 GLN B C 1
ATOM 4583 O O . GLN B 1 189 ? -13.562 11.555 -10.523 1 92.94 189 GLN B O 1
ATOM 4588 N N . GLU B 1 190 ? -14.875 11.719 -8.641 1 94.31 190 GLU B N 1
ATOM 4589 C CA . GLU B 1 190 ? -13.852 12.164 -7.695 1 94.31 190 GLU B CA 1
ATOM 4590 C C . GLU B 1 190 ? -12.656 11.227 -7.699 1 94.31 190 GLU B C 1
ATOM 4592 O O . GLU B 1 190 ? -11.508 11.672 -7.648 1 94.31 190 GLU B O 1
ATOM 4597 N N . TYR B 1 191 ? -12.891 9.938 -7.812 1 89.31 191 TYR B N 1
ATOM 4598 C CA . TYR B 1 191 ? -11.836 8.953 -7.613 1 89.31 191 TYR B CA 1
ATOM 4599 C C . TYR B 1 191 ? -10.836 8.977 -8.766 1 89.31 191 TYR B C 1
ATOM 4601 O O . TYR B 1 191 ? -9.75 8.406 -8.672 1 89.31 191 TYR B O 1
ATOM 4609 N N . VAL B 1 192 ? -11.148 9.602 -9.875 1 88.75 192 VAL B N 1
ATOM 4610 C CA . VAL B 1 192 ? -10.297 9.656 -11.055 1 88.75 192 VAL B CA 1
ATOM 4611 C C . VAL B 1 192 ? -9 10.391 -10.734 1 88.75 192 VAL B C 1
ATOM 4613 O O . VAL B 1 192 ? -7.938 10.055 -11.258 1 88.75 192 VAL B O 1
ATOM 4616 N N . ALA B 1 193 ? -9.07 11.344 -9.797 1 93.44 193 ALA B N 1
ATOM 4617 C CA . ALA B 1 193 ? -7.887 12.109 -9.414 1 93.44 193 ALA B CA 1
ATOM 4618 C C . ALA B 1 193 ? -6.781 11.188 -8.898 1 93.44 193 ALA B C 1
ATOM 4620 O O . ALA B 1 193 ? -5.598 11.422 -9.156 1 93.44 193 ALA B O 1
ATOM 4621 N N . ASP B 1 194 ? -7.168 10.219 -8.148 1 91.38 194 ASP B N 1
ATOM 4622 C CA . ASP B 1 194 ? -6.207 9.281 -7.586 1 91.38 194 ASP B CA 1
ATOM 4623 C C . ASP B 1 194 ? -5.398 8.594 -8.688 1 91.38 194 ASP B C 1
ATOM 4625 O O . ASP B 1 194 ? -4.168 8.523 -8.609 1 91.38 194 ASP B O 1
ATOM 4629 N N . GLY B 1 195 ? -6.082 8.094 -9.719 1 86.56 195 GLY B N 1
ATOM 4630 C CA . GLY B 1 195 ? -5.402 7.48 -10.844 1 86.56 195 GLY B CA 1
ATOM 4631 C C . GLY B 1 195 ? -4.445 8.422 -11.555 1 86.56 195 GLY B C 1
ATOM 4632 O O . GLY B 1 195 ? -3.346 8.016 -11.945 1 86.56 195 GLY B O 1
ATOM 4633 N N . LEU B 1 196 ? -4.887 9.625 -11.742 1 90 196 LEU B N 1
ATOM 4634 C CA . LEU B 1 196 ? -4.066 10.617 -12.438 1 90 196 LEU B CA 1
ATOM 4635 C C . LEU B 1 196 ? -2.811 10.938 -11.633 1 90 196 LEU B C 1
ATOM 4637 O O . LEU B 1 196 ? -1.731 11.117 -12.203 1 90 196 LEU B O 1
ATOM 4641 N N . MET B 1 197 ? -2.928 11.008 -10.312 1 92.88 197 MET B N 1
ATOM 4642 C CA . MET B 1 197 ? -1.766 11.266 -9.469 1 92.88 197 MET B CA 1
ATOM 4643 C C . MET B 1 197 ? -0.783 10.102 -9.523 1 92.88 197 MET B C 1
ATOM 4645 O O . MET B 1 197 ? 0.431 10.312 -9.555 1 92.88 197 MET B O 1
ATOM 4649 N N . HIS B 1 198 ? -1.261 8.898 -9.547 1 89.06 198 HIS B N 1
ATOM 4650 C CA . HIS B 1 198 ? -0.394 7.738 -9.68 1 89.06 198 HIS B CA 1
ATOM 4651 C C . HIS B 1 198 ? 0.343 7.754 -11.016 1 89.06 198 HIS B C 1
ATOM 4653 O O . HIS B 1 198 ? 1.524 7.406 -11.086 1 89.06 198 HIS B O 1
ATOM 4659 N N . THR B 1 199 ? -0.383 8.117 -12 1 85.19 199 THR B N 1
ATOM 4660 C CA . THR B 1 199 ? 0.244 8.234 -13.312 1 85.19 199 THR B CA 1
ATOM 4661 C C . THR B 1 199 ? 1.381 9.25 -13.289 1 85.19 199 THR B C 1
ATOM 4663 O O . THR B 1 199 ? 2.453 9.008 -13.844 1 85.19 199 THR B O 1
ATOM 4666 N N . ALA B 1 200 ? 1.132 10.336 -12.688 1 90.56 200 ALA B N 1
ATOM 4667 C CA . ALA B 1 200 ? 2.17 11.359 -12.562 1 90.56 200 ALA B CA 1
ATOM 4668 C C . ALA B 1 200 ? 3.387 10.82 -11.82 1 90.56 200 ALA B C 1
ATOM 4670 O O . ALA B 1 200 ? 4.527 11.086 -12.211 1 90.56 200 ALA B O 1
ATOM 4671 N N . ALA B 1 201 ? 3.168 10.102 -10.695 1 90.69 201 ALA B N 1
ATOM 4672 C CA . ALA B 1 201 ? 4.266 9.477 -9.961 1 90.69 201 ALA B CA 1
ATOM 4673 C C . ALA B 1 201 ? 5.074 8.555 -10.867 1 90.69 201 ALA B C 1
ATOM 4675 O O . ALA B 1 201 ? 6.305 8.617 -10.891 1 90.69 201 ALA B O 1
ATOM 4676 N N . ARG B 1 202 ? 4.391 7.781 -11.625 1 86.38 202 ARG B N 1
ATOM 4677 C CA . ARG B 1 202 ? 5.051 6.801 -12.477 1 86.38 202 ARG B CA 1
ATOM 4678 C C . ARG B 1 202 ? 5.859 7.484 -13.57 1 86.38 202 ARG B C 1
ATOM 4680 O O . ARG B 1 202 ? 6.914 6.984 -13.977 1 86.38 202 ARG B O 1
ATOM 4687 N N . ASN B 1 203 ? 5.383 8.602 -14.07 1 85.69 203 ASN B N 1
ATOM 4688 C CA . ASN B 1 203 ? 6.105 9.383 -15.07 1 85.69 203 ASN B CA 1
ATOM 4689 C C . ASN B 1 203 ? 7.473 9.82 -14.562 1 85.69 203 ASN B C 1
ATOM 4691 O O . ASN B 1 203 ? 8.352 10.188 -15.344 1 85.69 203 ASN B O 1
ATOM 4695 N N . HIS B 1 204 ? 7.605 9.805 -13.312 1 88.75 204 HIS B N 1
ATOM 4696 C CA . HIS B 1 204 ? 8.867 10.188 -12.695 1 88.75 204 HIS B CA 1
ATOM 4697 C C . HIS B 1 204 ? 9.508 9.008 -11.977 1 88.75 204 HIS B C 1
ATOM 4699 O O . HIS B 1 204 ? 10.242 9.195 -11 1 88.75 204 HIS B O 1
ATOM 4705 N N . GLU B 1 205 ? 9.094 7.816 -12.352 1 81.56 205 GLU B N 1
ATOM 4706 C CA . GLU B 1 205 ? 9.672 6.539 -11.938 1 81.56 205 GLU B CA 1
ATOM 4707 C C . GLU B 1 205 ? 9.422 6.281 -10.453 1 81.56 205 GLU B C 1
ATOM 4709 O O . GLU B 1 205 ? 10.273 5.727 -9.758 1 81.56 205 GLU B O 1
ATOM 4714 N N . SER B 1 206 ? 8.406 6.883 -10.031 1 83.88 206 SER B N 1
ATOM 4715 C CA . SER B 1 206 ? 7.996 6.648 -8.648 1 83.88 206 SER B CA 1
ATOM 4716 C C . SER B 1 206 ? 6.754 5.762 -8.586 1 83.88 206 SER B C 1
ATOM 4718 O O . SER B 1 206 ? 5.992 5.68 -9.547 1 83.88 206 SER B O 1
ATOM 4720 N N . TYR B 1 207 ? 6.617 5.074 -7.395 1 78 207 TYR B N 1
ATOM 4721 C CA . TYR B 1 207 ? 5.496 4.156 -7.215 1 78 207 TYR B CA 1
ATOM 4722 C C . TYR B 1 207 ? 4.527 4.68 -6.16 1 78 207 TYR B C 1
ATOM 4724 O O . TYR B 1 207 ? 3.461 4.098 -5.945 1 78 207 TYR B O 1
ATOM 4732 N N . TRP B 1 208 ? 4.883 5.785 -5.543 1 83.69 208 TRP B N 1
ATOM 4733 C CA . TRP B 1 208 ? 4.137 6.133 -4.34 1 83.69 208 TRP B CA 1
ATOM 4734 C C . TRP B 1 208 ? 3.596 7.555 -4.43 1 83.69 208 TRP B C 1
ATOM 4736 O O . TRP B 1 208 ? 4.297 8.469 -4.875 1 83.69 208 TRP B O 1
ATOM 4746 N N . THR B 1 209 ? 2.336 7.621 -4.082 1 90.81 209 THR B N 1
ATOM 4747 C CA . THR B 1 209 ? 1.875 8.945 -3.686 1 90.81 209 THR B CA 1
ATOM 4748 C C . THR B 1 209 ? 2.326 9.273 -2.266 1 90.81 209 THR B C 1
ATOM 4750 O O . THR B 1 209 ? 2.693 8.375 -1.503 1 90.81 209 THR B O 1
ATOM 4753 N N . SER B 1 210 ? 2.396 10.57 -1.975 1 95.25 210 SER B N 1
ATOM 4754 C CA . SER B 1 210 ? 2.807 11.008 -0.645 1 95.25 210 SER B CA 1
ATOM 4755 C C . SER B 1 210 ? 1.811 10.555 0.418 1 95.25 210 SER B C 1
ATOM 4757 O O . SER B 1 210 ? 2.191 10.281 1.559 1 95.25 210 SER B O 1
ATOM 4759 N N . PHE B 1 211 ? 0.631 10.57 0.172 1 93.75 211 PHE B N 1
ATOM 4760 C CA . PHE B 1 211 ? -0.53 10.172 0.959 1 93.75 211 PHE B CA 1
ATOM 4761 C C . PHE B 1 211 ? -1.721 9.875 0.056 1 93.75 211 PHE B C 1
ATOM 4763 O O . PHE B 1 211 ? -1.641 10.047 -1.162 1 93.75 211 PHE B O 1
ATOM 4770 N N . GLU B 1 212 ? -2.715 9.32 0.618 1 90.81 212 GLU B N 1
ATOM 4771 C CA . GLU B 1 212 ? -3.896 9.031 -0.188 1 90.81 212 GLU B CA 1
ATOM 4772 C C . GLU B 1 212 ? -4.504 10.312 -0.762 1 90.81 212 GLU B C 1
ATOM 4774 O O . GLU B 1 212 ? -4.668 11.297 -0.046 1 90.81 212 GLU B O 1
ATOM 4779 N N . THR B 1 213 ? -4.824 10.25 -2.049 1 93.56 213 THR B N 1
ATOM 4780 C CA . THR B 1 213 ? -5.316 11.438 -2.748 1 93.56 213 THR B CA 1
ATOM 4781 C C . THR B 1 213 ? -6.668 11.867 -2.191 1 93.56 213 THR B C 1
ATOM 4783 O O . THR B 1 213 ? -7.598 11.062 -2.104 1 93.56 213 THR B O 1
ATOM 4786 N N . ILE B 1 214 ? -6.738 13.031 -1.741 1 95.62 214 ILE B N 1
ATOM 4787 C CA . ILE B 1 214 ? -7.996 13.672 -1.367 1 95.62 214 ILE B CA 1
ATOM 4788 C C . ILE B 1 214 ? -8.594 14.383 -2.578 1 95.62 214 ILE B C 1
ATOM 4790 O O . ILE B 1 214 ? -7.961 15.266 -3.162 1 95.62 214 ILE B O 1
ATOM 4794 N N . SER B 1 215 ? -9.664 14.008 -3.033 1 95.56 215 SER B N 1
ATOM 4795 C CA . SER B 1 215 ? -10.43 14.594 -4.125 1 95.56 215 SER B CA 1
ATOM 4796 C C . SER B 1 215 ? -11.891 14.789 -3.73 1 95.56 215 SER B C 1
ATOM 4798 O O . SER B 1 215 ? -12.633 13.82 -3.582 1 95.56 215 SER B O 1
ATOM 4800 N N . ALA B 1 216 ? -12.289 16 -3.635 1 96.38 216 ALA B N 1
ATOM 4801 C CA . ALA B 1 216 ? -13.57 16.297 -2.992 1 96.38 216 ALA B CA 1
ATOM 4802 C C . ALA B 1 216 ? -14.375 17.297 -3.809 1 96.38 216 ALA B C 1
ATOM 4804 O O . ALA B 1 216 ? -13.914 18.422 -4.051 1 96.38 216 ALA B O 1
ATOM 4805 N N . VAL B 1 217 ? -15.609 16.922 -4.195 1 96.62 217 VAL B N 1
ATOM 4806 C CA . VAL B 1 217 ? -16.5 17.781 -4.953 1 96.62 217 VAL B CA 1
ATOM 4807 C C . VAL B 1 217 ? -17.531 18.422 -4.012 1 96.62 217 VAL B C 1
ATOM 4809 O O . VAL B 1 217 ? -18.141 17.719 -3.201 1 96.62 217 VAL B O 1
ATOM 4812 N N . GLY B 1 218 ? -17.734 19.688 -4.145 1 95.44 218 GLY B N 1
ATOM 4813 C CA . GLY B 1 218 ? -18.766 20.375 -3.406 1 95.44 218 GLY B CA 1
ATOM 4814 C C . GLY B 1 218 ? -18.625 20.234 -1.902 1 95.44 218 GLY B C 1
ATOM 4815 O O . GLY B 1 218 ? -17.562 20.516 -1.343 1 95.44 218 GLY B O 1
ATOM 4816 N N . LYS B 1 219 ? -19.625 19.75 -1.229 1 92.62 219 LYS B N 1
ATOM 4817 C CA . LYS B 1 219 ? -19.688 19.672 0.229 1 92.62 219 LYS B CA 1
ATOM 4818 C C . LYS B 1 219 ? -18.609 18.719 0.769 1 92.62 219 LYS B C 1
ATOM 4820 O O . LYS B 1 219 ? -18.234 18.812 1.937 1 92.62 219 LYS B O 1
ATOM 4825 N N . HIS B 1 220 ? -18.125 17.812 -0.075 1 93.62 220 HIS B N 1
ATOM 4826 C CA . HIS B 1 220 ? -17.094 16.891 0.347 1 93.62 220 HIS B CA 1
ATOM 4827 C C . HIS B 1 220 ? -15.812 17.641 0.721 1 93.62 220 HIS B C 1
ATOM 4829 O O . HIS B 1 220 ? -15.016 17.141 1.531 1 93.62 220 HIS B O 1
ATOM 4835 N N . ALA B 1 221 ? -15.688 18.812 0.172 1 94.25 221 ALA B N 1
ATOM 4836 C CA . ALA B 1 221 ? -14.469 19.594 0.379 1 94.25 221 ALA B CA 1
ATOM 4837 C C . ALA B 1 221 ? -14.414 20.156 1.796 1 94.25 221 ALA B C 1
ATOM 4839 O O . ALA B 1 221 ? -13.375 20.656 2.232 1 94.25 221 ALA B O 1
ATOM 4840 N N . SER B 1 222 ? -15.523 20.078 2.541 1 93.06 222 SER B N 1
ATOM 4841 C CA . SER B 1 222 ? -15.523 20.5 3.939 1 93.06 222 SER B CA 1
ATOM 4842 C C . SER B 1 222 ? -14.945 19.422 4.844 1 93.06 222 SER B C 1
ATOM 4844 O O . SER B 1 222 ? -14.703 19.656 6.027 1 93.06 222 SER B O 1
ATOM 4846 N N . THR B 1 223 ? -14.742 18.25 4.332 1 90.69 223 THR B N 1
ATOM 4847 C CA . THR B 1 223 ? -14.078 17.156 5.039 1 90.69 223 THR B CA 1
ATOM 4848 C C . THR B 1 223 ? -12.578 17.141 4.73 1 90.69 223 THR B C 1
ATOM 4850 O O . THR B 1 223 ? -12.18 16.891 3.592 1 90.69 223 THR B O 1
ATOM 4853 N N . LEU B 1 224 ? -11.781 17.328 5.691 1 90.31 224 LEU B N 1
ATOM 4854 C CA . LEU B 1 224 ? -10.359 17.578 5.492 1 90.31 224 LEU B CA 1
ATOM 4855 C C . LEU B 1 224 ? -9.68 16.391 4.824 1 90.31 224 LEU B C 1
ATOM 4857 O O . LEU B 1 224 ? -8.844 16.562 3.934 1 90.31 224 LEU B O 1
ATOM 4861 N N . HIS B 1 225 ? -10.008 15.188 5.219 1 91.06 225 HIS B N 1
ATOM 4862 C CA . HIS B 1 225 ? -9.359 13.992 4.688 1 91.06 225 HIS B CA 1
ATOM 4863 C C . HIS B 1 225 ? -10.328 13.156 3.859 1 91.06 225 HIS B C 1
ATOM 4865 O O . HIS B 1 225 ? -10.352 11.93 3.971 1 91.06 225 HIS B O 1
ATOM 4871 N N . PHE B 1 226 ? -11.125 13.836 3.066 1 89.25 226 PHE B N 1
ATOM 4872 C CA . PHE B 1 226 ? -12.102 13.148 2.227 1 89.25 226 PHE B CA 1
ATOM 4873 C C . PHE B 1 226 ? -11.398 12.375 1.118 1 89.25 226 PHE B C 1
ATOM 4875 O O . PHE B 1 226 ? -10.758 12.961 0.25 1 89.25 226 PHE B O 1
ATOM 4882 N N . LEU B 1 227 ? -11.648 11.094 1.183 1 85.44 227 LEU B N 1
ATOM 4883 C CA . LEU B 1 227 ? -11.047 10.266 0.144 1 85.44 227 LEU B CA 1
ATOM 4884 C C . LEU B 1 227 ? -11.992 10.109 -1.042 1 85.44 227 LEU B C 1
ATOM 4886 O O . LEU B 1 227 ? -13.125 9.641 -0.882 1 85.44 227 LEU B O 1
ATOM 4890 N N . GLY B 1 228 ? -11.859 10.609 -2.113 1 83.56 228 GLY B N 1
ATOM 4891 C CA . GLY B 1 228 ? -12.609 10.641 -3.357 1 83.56 228 GLY B CA 1
ATOM 4892 C C . GLY B 1 228 ? -13.492 9.43 -3.549 1 83.56 228 GLY B C 1
ATOM 4893 O O . GLY B 1 228 ? -13.086 8.305 -3.252 1 83.56 228 GLY B O 1
ATOM 4894 N N . GLY B 1 229 ? -14.711 9.656 -3.93 1 85.94 229 GLY B N 1
ATOM 4895 C CA . GLY B 1 229 ? -15.656 8.594 -4.234 1 85.94 229 GLY B CA 1
ATOM 4896 C C . GLY B 1 229 ? -16.281 8.727 -5.613 1 85.94 229 GLY B C 1
ATOM 4897 O O . GLY B 1 229 ? -15.617 9.164 -6.559 1 85.94 229 GLY B O 1
ATOM 4898 N N . ALA B 1 230 ? -17.5 8.25 -5.758 1 88.38 230 ALA B N 1
ATOM 4899 C CA . ALA B 1 230 ? -18.172 8.156 -7.055 1 88.38 230 ALA B CA 1
ATOM 4900 C C . ALA B 1 230 ? -18.859 9.477 -7.41 1 88.38 230 ALA B C 1
ATOM 4902 O O . ALA B 1 230 ? -19.344 9.641 -8.531 1 88.38 230 ALA B O 1
ATOM 4903 N N . THR B 1 231 ? -18.844 10.414 -6.5 1 93.44 231 THR B N 1
ATOM 4904 C CA . THR B 1 231 ? -19.484 11.695 -6.785 1 93.44 231 THR B CA 1
ATOM 4905 C C . THR B 1 231 ? -18.844 12.367 -7.996 1 93.44 231 THR B C 1
ATOM 4907 O O . THR B 1 231 ? -17.609 12.359 -8.141 1 93.44 231 THR B O 1
ATOM 4910 N N . LYS B 1 232 ? -19.688 12.938 -8.875 1 95.19 232 LYS B N 1
ATOM 4911 C CA . LYS B 1 232 ? -19.203 13.531 -10.117 1 95.19 232 LYS B CA 1
ATOM 4912 C C . LYS B 1 232 ? -18.953 15.031 -9.953 1 95.19 232 LYS B C 1
ATOM 4914 O O . LYS B 1 232 ? -19.688 15.711 -9.227 1 95.19 232 LYS B O 1
ATOM 4919 N N . VAL B 1 233 ? -17.891 15.453 -10.562 1 97.19 233 VAL B N 1
ATOM 4920 C CA . VAL B 1 233 ? -17.672 16.891 -10.688 1 97.19 233 VAL B CA 1
ATOM 4921 C C . VAL B 1 233 ? -18.891 17.562 -11.32 1 97.19 233 VAL B C 1
ATOM 4923 O O . VAL B 1 233 ? -19.469 17.031 -12.266 1 97.19 233 VAL B O 1
ATOM 4926 N N . GLU B 1 234 ? -19.266 18.656 -10.789 1 96.62 234 GLU B N 1
ATOM 4927 C CA . GLU B 1 234 ? -20.453 19.359 -11.25 1 96.62 234 GLU B CA 1
ATOM 4928 C C . GLU B 1 234 ? -20.188 20.859 -11.398 1 96.62 234 GLU B C 1
ATOM 4930 O O . GLU B 1 234 ? -19.531 21.469 -10.555 1 96.62 234 GLU B O 1
ATOM 4935 N N . ASP B 1 235 ? -20.859 21.375 -12.453 1 95.75 235 ASP B N 1
ATOM 4936 C CA . ASP B 1 235 ? -20.797 22.828 -12.609 1 95.75 235 ASP B CA 1
ATOM 4937 C C . ASP B 1 235 ? -21.438 23.531 -11.422 1 95.75 235 ASP B C 1
ATOM 4939 O O . ASP B 1 235 ? -22.484 23.109 -10.93 1 95.75 235 ASP B O 1
ATOM 4943 N N . GLY B 1 236 ? -20.797 24.578 -11.008 1 96.19 236 GLY B N 1
ATOM 4944 C CA . GLY B 1 236 ? -21.312 25.344 -9.875 1 96.19 236 GLY B CA 1
ATOM 4945 C C . GLY B 1 236 ? -20.797 24.844 -8.547 1 96.19 236 GLY B C 1
ATOM 4946 O O . GLY B 1 236 ? -20.953 25.5 -7.52 1 96.19 236 GLY B O 1
ATOM 4947 N N . LYS B 1 237 ? -20.125 23.719 -8.508 1 97.38 237 LYS B N 1
ATOM 4948 C CA . LYS B 1 237 ? -19.484 23.188 -7.309 1 97.38 237 LYS B CA 1
ATOM 4949 C C . LYS B 1 237 ? -17.969 23.344 -7.383 1 97.38 237 LYS B C 1
ATOM 4951 O O . LYS B 1 237 ? -17.406 23.531 -8.469 1 97.38 237 LYS B O 1
ATOM 4956 N N . ILE B 1 238 ? -17.344 23.344 -6.242 1 97.31 238 ILE B N 1
ATOM 4957 C CA . ILE B 1 238 ? -15.883 23.391 -6.25 1 97.31 238 ILE B CA 1
ATOM 4958 C C . ILE B 1 238 ? -15.328 21.969 -6.312 1 97.31 238 ILE B C 1
ATOM 4960 O O . ILE B 1 238 ? -16.016 21 -5.969 1 97.31 238 ILE B O 1
ATOM 4964 N N . LEU B 1 239 ? -14.133 21.812 -6.785 1 97.31 239 LEU B N 1
ATOM 4965 C CA . LEU B 1 239 ? -13.32 20.609 -6.734 1 97.31 239 LEU B CA 1
ATOM 4966 C C . LEU B 1 239 ? -12.016 20.859 -5.992 1 97.31 239 LEU B C 1
ATOM 4968 O O . LEU B 1 239 ? -11.219 21.703 -6.402 1 97.31 239 LEU B O 1
ATOM 4972 N N . LEU B 1 240 ? -11.852 20.219 -4.863 1 97.88 240 LEU B N 1
ATOM 4973 C CA . LEU B 1 240 ? -10.617 20.297 -4.094 1 97.88 240 LEU B CA 1
ATOM 4974 C C . LEU B 1 240 ? -9.781 19.031 -4.297 1 97.88 240 LEU B C 1
ATOM 4976 O O . LEU B 1 240 ? -10.289 17.922 -4.176 1 97.88 240 LEU B O 1
ATOM 4980 N N . ILE B 1 241 ? -8.523 19.156 -4.668 1 97.62 241 ILE B N 1
ATOM 4981 C CA . ILE B 1 241 ? -7.582 18.062 -4.762 1 97.62 241 ILE B CA 1
ATOM 4982 C C . ILE B 1 241 ? -6.395 18.312 -3.834 1 97.62 241 ILE B C 1
ATOM 4984 O O . ILE B 1 241 ? -5.695 19.312 -3.971 1 97.62 241 ILE B O 1
ATOM 4988 N N . ASP B 1 242 ? -6.195 17.547 -2.869 1 97.62 242 ASP B N 1
ATOM 4989 C CA . ASP B 1 242 ? -5.031 17.5 -1.989 1 97.62 242 ASP B CA 1
ATOM 4990 C C . ASP B 1 242 ? -4.242 16.203 -2.193 1 97.62 242 ASP B C 1
ATOM 4992 O O . ASP B 1 242 ? -4.695 15.125 -1.809 1 97.62 242 ASP B O 1
ATOM 4996 N N . ALA B 1 243 ? -3.117 16.359 -2.801 1 97.44 243 ALA B N 1
ATOM 4997 C CA . ALA B 1 243 ? -2.367 15.188 -3.227 1 97.44 243 ALA B CA 1
ATOM 4998 C C . ALA B 1 243 ? -0.89 15.516 -3.422 1 97.44 243 ALA B C 1
ATOM 5000 O O . ALA B 1 243 ? -0.521 16.688 -3.543 1 97.44 243 ALA B O 1
ATOM 5001 N N . GLY B 1 244 ? -0.102 14.547 -3.385 1 97.25 244 GLY B N 1
ATOM 5002 C CA . GLY B 1 244 ? 1.324 14.617 -3.66 1 97.25 244 GLY B CA 1
ATOM 5003 C C . GLY B 1 244 ? 1.911 13.289 -4.102 1 97.25 244 GLY B C 1
ATOM 5004 O O . GLY B 1 244 ? 1.217 12.273 -4.113 1 97.25 244 GLY B O 1
ATOM 5005 N N . VAL B 1 245 ? 3.17 13.359 -4.535 1 96.25 245 VAL B N 1
ATOM 5006 C CA . VAL B 1 245 ? 3.861 12.148 -4.977 1 96.25 245 VAL B CA 1
ATOM 5007 C C . VAL B 1 245 ? 5.227 12.062 -4.301 1 96.25 245 VAL B C 1
ATOM 5009 O O . VAL B 1 245 ? 5.734 13.055 -3.773 1 96.25 245 VAL B O 1
ATOM 5012 N N . SER B 1 246 ? 5.719 10.906 -4.199 1 94.75 246 SER B N 1
ATOM 5013 C CA . SER B 1 246 ? 7.082 10.656 -3.75 1 94.75 246 SER B CA 1
ATOM 5014 C C . SER B 1 246 ? 8.023 10.438 -4.93 1 94.75 246 SER B C 1
ATOM 5016 O O . SER B 1 246 ? 7.738 9.617 -5.809 1 94.75 246 SER B O 1
ATOM 5018 N N . VAL B 1 247 ? 9.062 11.203 -5.031 1 93.44 247 VAL B N 1
ATOM 5019 C CA . VAL B 1 247 ? 10.086 11.031 -6.055 1 93.44 247 VAL B CA 1
ATOM 5020 C C . VAL B 1 247 ? 11.445 10.828 -5.395 1 93.44 247 VAL B C 1
ATOM 5022 O O . VAL B 1 247 ? 11.938 11.711 -4.695 1 93.44 247 VAL B O 1
ATOM 5025 N N . LYS B 1 248 ? 12.055 9.594 -5.633 1 89.06 248 LYS B N 1
ATOM 5026 C CA . LYS B 1 248 ? 13.391 9.258 -5.145 1 89.06 248 LYS B CA 1
ATOM 5027 C C . LYS B 1 248 ? 13.5 9.5 -3.645 1 89.06 248 LYS B C 1
ATOM 5029 O O . LYS B 1 248 ? 14.477 10.109 -3.182 1 89.06 248 LYS B O 1
ATOM 5034 N N . GLY B 1 249 ? 12.445 9.195 -2.971 1 93.44 249 GLY B N 1
ATOM 5035 C CA . GLY B 1 249 ? 12.492 9.172 -1.517 1 93.44 249 GLY B CA 1
ATOM 5036 C C . GLY B 1 249 ? 12.039 10.469 -0.879 1 93.44 249 GLY B C 1
ATOM 5037 O O . GLY B 1 249 ? 12.008 10.586 0.347 1 93.44 249 GLY B O 1
ATOM 5038 N N . TYR B 1 250 ? 11.703 11.477 -1.605 1 97.38 250 TYR B N 1
ATOM 5039 C CA . TYR B 1 250 ? 11.188 12.75 -1.11 1 97.38 250 TYR B CA 1
ATOM 5040 C C . TYR B 1 250 ? 9.797 13.023 -1.666 1 97.38 250 TYR B C 1
ATOM 5042 O O . TYR B 1 250 ? 9.422 12.5 -2.719 1 97.38 250 TYR B O 1
ATOM 5050 N N . VAL B 1 251 ? 8.969 13.844 -0.931 1 97.81 251 VAL B N 1
ATOM 5051 C CA . VAL B 1 251 ? 7.555 13.875 -1.285 1 97.81 251 VAL B CA 1
ATOM 5052 C C . VAL B 1 251 ? 7.129 15.312 -1.573 1 97.81 251 VAL B C 1
ATOM 5054 O O . VAL B 1 251 ? 7.824 16.266 -1.198 1 97.81 251 VAL B O 1
ATOM 5057 N N . SER B 1 252 ? 6.074 15.438 -2.307 1 98.19 252 SER B N 1
ATOM 5058 C CA . SER B 1 252 ? 5.379 16.719 -2.484 1 98.19 252 SER B CA 1
ATOM 5059 C C . SER B 1 252 ? 4.031 16.703 -1.772 1 98.19 252 SER B C 1
ATOM 5061 O O . SER B 1 252 ? 3.553 15.656 -1.344 1 98.19 252 SER B O 1
ATOM 5063 N N . ASP B 1 253 ? 3.459 17.828 -1.568 1 98.19 253 ASP B N 1
ATOM 5064 C CA . ASP B 1 253 ? 2.166 18.047 -0.932 1 98.19 253 ASP B CA 1
ATOM 5065 C C . ASP B 1 253 ? 1.529 19.344 -1.425 1 98.19 253 ASP B C 1
ATOM 5067 O O . ASP B 1 253 ? 1.948 20.438 -1.031 1 98.19 253 ASP B O 1
ATOM 5071 N N . HIS B 1 254 ? 0.543 19.188 -2.299 1 97.81 254 HIS B N 1
ATOM 5072 C CA . HIS B 1 254 ? -0.159 20.344 -2.857 1 97.81 254 HIS B CA 1
ATOM 5073 C C . HIS B 1 254 ? -1.668 20.203 -2.684 1 97.81 254 HIS B C 1
ATOM 5075 O O . HIS B 1 254 ? -2.219 19.109 -2.852 1 97.81 254 HIS B O 1
ATOM 5081 N N . THR B 1 255 ? -2.252 21.203 -2.268 1 97.69 255 THR B N 1
ATOM 5082 C CA . THR B 1 255 ? -3.707 21.281 -2.299 1 97.69 255 THR B CA 1
ATOM 5083 C C . THR B 1 255 ? -4.16 22.406 -3.229 1 97.69 255 THR B C 1
ATOM 5085 O O . THR B 1 255 ? -3.645 23.531 -3.154 1 97.69 255 THR B O 1
ATOM 5088 N N . ARG B 1 256 ? -5.031 22.094 -4.129 1 97.12 256 ARG B N 1
ATOM 5089 C CA . ARG B 1 256 ? -5.621 23.078 -5.035 1 97.12 256 ARG B CA 1
ATOM 5090 C C . ARG B 1 256 ? -7.145 22.984 -5.027 1 97.12 256 ARG B C 1
ATOM 5092 O O . ARG B 1 256 ? -7.707 21.891 -4.934 1 97.12 256 ARG B O 1
ATOM 5099 N N . VAL B 1 257 ? -7.734 24.125 -5.07 1 97.5 257 VAL B N 1
ATOM 5100 C CA . VAL B 1 257 ? -9.18 24.234 -5.254 1 97.5 257 VAL B CA 1
ATOM 5101 C C . VAL B 1 257 ? -9.477 24.844 -6.625 1 97.5 257 VAL B C 1
ATOM 5103 O O . VAL B 1 257 ? -8.883 25.844 -7.008 1 97.5 257 VAL B O 1
ATOM 5106 N N . MET B 1 258 ? -10.336 24.234 -7.324 1 96.38 258 MET B N 1
ATOM 5107 C CA . MET B 1 258 ? -10.734 24.719 -8.641 1 96.38 258 MET B CA 1
ATOM 5108 C C . MET B 1 258 ? -12.25 24.656 -8.812 1 96.38 258 MET B C 1
ATOM 5110 O O . MET B 1 258 ? -12.93 23.922 -8.086 1 96.38 258 MET B O 1
ATOM 5114 N N . PRO B 1 259 ? -12.766 25.531 -9.75 1 96.31 259 PRO B N 1
ATOM 5115 C CA . PRO B 1 259 ? -14.195 25.375 -10.039 1 96.31 259 PRO B CA 1
ATOM 5116 C C . PRO B 1 259 ? -14.508 24.062 -10.766 1 96.31 259 PRO B C 1
ATOM 5118 O O . PRO B 1 259 ? -13.742 23.641 -11.625 1 96.31 259 PRO B O 1
ATOM 5121 N N . GLY B 1 260 ? -15.531 23.328 -10.359 1 93.75 260 GLY B N 1
ATOM 5122 C CA . GLY B 1 260 ? -15.961 22.156 -11.109 1 93.75 260 GLY B CA 1
ATOM 5123 C C . GLY B 1 260 ? -16.281 22.453 -12.555 1 93.75 260 GLY B C 1
ATOM 5124 O O . GLY B 1 260 ? -16.062 21.625 -13.438 1 93.75 260 GLY B O 1
ATOM 5125 N N . GLY B 1 261 ? -16.812 23.641 -12.812 1 90.88 261 GLY B N 1
ATOM 5126 C CA . GLY B 1 261 ? -17.047 24.141 -14.164 1 90.88 261 GLY B CA 1
ATOM 5127 C C . GLY B 1 261 ? -16.031 25.188 -14.594 1 90.88 261 GLY B C 1
ATOM 5128 O O . GLY B 1 261 ? -14.844 25.062 -14.281 1 90.88 261 GLY B O 1
ATOM 5129 N N . SER B 1 262 ? -16.422 26.094 -15.367 1 90 262 SER B N 1
ATOM 5130 C CA . SER B 1 262 ? -15.516 27.047 -15.992 1 90 262 SER B CA 1
ATOM 5131 C C . SER B 1 262 ? -15.125 28.156 -15.016 1 90 262 SER B C 1
ATOM 5133 O O . SER B 1 262 ? -14.07 28.766 -15.156 1 90 262 SER B O 1
ATOM 5135 N N . ARG B 1 263 ? -16.109 28.375 -14.039 1 94.62 263 ARG B N 1
ATOM 5136 C CA . ARG B 1 263 ? -15.836 29.5 -13.156 1 94.62 263 ARG B CA 1
ATOM 5137 C C . ARG B 1 263 ? -16.344 29.219 -11.742 1 94.62 263 ARG B C 1
ATOM 5139 O O . ARG B 1 263 ? -17.281 28.453 -11.555 1 94.62 263 ARG B O 1
ATOM 5146 N N . PHE B 1 264 ? -15.664 29.922 -10.758 1 97.12 264 PHE B N 1
ATOM 5147 C CA . PHE B 1 264 ? -16.188 29.938 -9.398 1 97.12 264 PHE B CA 1
ATOM 5148 C C . PHE B 1 264 ? -17.469 30.75 -9.328 1 97.12 264 PHE B C 1
ATOM 5150 O O . PHE B 1 264 ? -17.656 31.703 -10.078 1 97.12 264 PHE B O 1
ATOM 5157 N N . THR B 1 265 ? -18.406 30.359 -8.461 1 96.25 265 THR B N 1
ATOM 5158 C CA . THR B 1 265 ? -19.469 31.297 -8.094 1 96.25 265 THR B CA 1
ATOM 5159 C C . THR B 1 265 ? -18.906 32.469 -7.328 1 96.25 265 THR B C 1
ATOM 5161 O O . THR B 1 265 ? -17.781 32.438 -6.828 1 96.25 265 THR B O 1
ATOM 5164 N N . PRO B 1 266 ? -19.656 33.531 -7.238 1 96.31 266 PRO B N 1
ATOM 5165 C CA . PRO B 1 266 ? -19.141 34.688 -6.539 1 96.31 266 PRO B CA 1
ATOM 5166 C C . PRO B 1 266 ? -18.734 34.406 -5.098 1 96.31 266 PRO B C 1
ATOM 5168 O O . PRO B 1 266 ? -17.688 34.844 -4.645 1 96.31 266 PRO B O 1
ATOM 5171 N N . ASN B 1 267 ? -19.531 33.656 -4.367 1 95.62 267 ASN B N 1
ATOM 5172 C CA . ASN B 1 267 ? -19.203 33.312 -2.994 1 95.62 267 ASN B CA 1
ATOM 5173 C C . ASN B 1 267 ? -17.938 32.438 -2.934 1 95.62 267 ASN B C 1
ATOM 5175 O O . ASN B 1 267 ? -17.094 32.656 -2.064 1 95.62 267 ASN B O 1
ATOM 5179 N N . GLN B 1 268 ? -17.844 31.469 -3.822 1 96.69 268 GLN B N 1
ATOM 5180 C CA . GLN B 1 268 ? -16.656 30.609 -3.895 1 96.69 268 GLN B CA 1
ATOM 5181 C C . GLN B 1 268 ? -15.406 31.422 -4.172 1 96.69 268 GLN B C 1
ATOM 5183 O O . GLN B 1 268 ? -14.359 31.203 -3.545 1 96.69 268 GLN B O 1
ATOM 5188 N N . GLU B 1 269 ? -15.547 32.312 -5.094 1 97.25 269 GLU B N 1
ATOM 5189 C CA . GLU B 1 269 ? -14.43 33.188 -5.465 1 97.25 269 GLU B CA 1
ATOM 5190 C C . GLU B 1 269 ? -13.977 34.031 -4.281 1 97.25 269 GLU B C 1
ATOM 5192 O O . GLU B 1 269 ? -12.773 34.188 -4.066 1 97.25 269 GLU B O 1
ATOM 5197 N N . ALA B 1 270 ? -14.883 34.531 -3.59 1 97.38 270 ALA B N 1
ATOM 5198 C CA . ALA B 1 270 ? -14.57 35.375 -2.422 1 97.38 270 ALA B CA 1
ATOM 5199 C C . ALA B 1 270 ? -13.766 34.562 -1.396 1 97.38 270 ALA B C 1
ATOM 5201 O O . ALA B 1 270 ? -12.719 35.031 -0.928 1 97.38 270 ALA B O 1
ATOM 5202 N N . MET B 1 271 ? -14.273 33.406 -1.032 1 97.12 271 MET B N 1
ATOM 5203 C CA . MET B 1 271 ? -13.594 32.562 -0.054 1 97.12 271 MET B CA 1
ATOM 5204 C C . MET B 1 271 ? -12.219 32.125 -0.569 1 97.12 271 MET B C 1
ATOM 5206 O O . MET B 1 271 ? -11.242 32.156 0.179 1 97.12 271 MET B O 1
ATOM 5210 N N . TYR B 1 272 ? -12.18 31.719 -1.863 1 97.75 272 TYR B N 1
ATOM 5211 C CA . TYR B 1 272 ? -10.922 31.344 -2.49 1 97.75 272 TYR B CA 1
ATOM 5212 C C . TYR B 1 272 ? -9.883 32.438 -2.355 1 97.75 272 TYR B C 1
ATOM 5214 O O . TYR B 1 272 ? -8.734 32.188 -1.995 1 97.75 272 TYR B O 1
ATOM 5222 N N . ASN B 1 273 ? -10.289 33.625 -2.609 1 98.31 273 ASN B N 1
ATOM 5223 C CA . ASN B 1 273 ? -9.359 34.75 -2.611 1 98.31 273 ASN B CA 1
ATOM 5224 C C . ASN B 1 273 ? -8.852 35.062 -1.206 1 98.31 273 ASN B C 1
ATOM 5226 O O . ASN B 1 273 ? -7.707 35.5 -1.036 1 98.31 273 ASN B O 1
ATOM 5230 N N . ILE B 1 274 ? -9.703 34.906 -0.21 1 98.62 274 ILE B N 1
ATOM 5231 C CA . ILE B 1 274 ? -9.266 35.062 1.169 1 98.62 274 ILE B CA 1
ATOM 5232 C C . ILE B 1 274 ? -8.141 34.094 1.489 1 98.62 274 ILE B C 1
ATOM 5234 O O . ILE B 1 274 ? -7.09 34.469 2.006 1 98.62 274 ILE B O 1
ATOM 5238 N N . VAL B 1 275 ? -8.359 32.781 1.182 1 98.62 275 VAL B N 1
ATOM 5239 C CA . VAL B 1 275 ? -7.383 31.75 1.457 1 98.62 275 VAL B CA 1
ATOM 5240 C C . VAL B 1 275 ? -6.113 32 0.649 1 98.62 275 VAL B C 1
ATOM 5242 O O . VAL B 1 275 ? -5 31.828 1.157 1 98.62 275 VAL B O 1
ATOM 5245 N N . LEU B 1 276 ? -6.281 32.406 -0.628 1 98.5 276 LEU B N 1
ATOM 5246 C CA . LEU B 1 276 ? -5.133 32.719 -1.474 1 98.5 276 LEU B CA 1
ATOM 5247 C C . LEU B 1 276 ? -4.297 33.844 -0.874 1 98.5 276 LEU B C 1
ATOM 5249 O O . LEU B 1 276 ? -3.068 33.75 -0.853 1 98.5 276 LEU B O 1
ATOM 5253 N N . ARG B 1 277 ? -4.965 34.875 -0.421 1 98.69 277 ARG B N 1
ATOM 5254 C CA . ARG B 1 277 ? -4.254 36 0.214 1 98.69 277 ARG B CA 1
ATOM 5255 C C . ARG B 1 277 ? -3.477 35.5 1.436 1 98.69 277 ARG B C 1
ATOM 5257 O O . ARG B 1 277 ? -2.311 35.875 1.617 1 98.69 277 ARG B O 1
ATOM 5264 N N . ALA B 1 278 ? -4.141 34.719 2.289 1 98.75 278 ALA B N 1
ATOM 5265 C CA . ALA B 1 278 ? -3.465 34.156 3.463 1 98.75 278 ALA B CA 1
ATOM 5266 C C . ALA B 1 278 ? -2.242 33.344 3.059 1 98.75 278 ALA B C 1
ATOM 5268 O O . ALA B 1 278 ? -1.175 33.469 3.662 1 98.75 278 ALA B O 1
ATOM 5269 N N . ASN B 1 279 ? -2.428 32.438 2.066 1 98.62 279 ASN B N 1
ATOM 5270 C CA . ASN B 1 279 ? -1.335 31.609 1.573 1 98.62 279 ASN B CA 1
ATOM 5271 C C . ASN B 1 279 ? -0.154 32.469 1.107 1 98.62 279 ASN B C 1
ATOM 5273 O O . ASN B 1 279 ? 0.978 32.25 1.548 1 98.62 279 ASN B O 1
ATOM 5277 N N . LYS B 1 280 ? -0.399 33.469 0.251 1 98.62 280 LYS B N 1
ATOM 5278 C CA . LYS B 1 280 ? 0.656 34.312 -0.323 1 98.62 280 LYS B CA 1
ATOM 5279 C C . LYS B 1 280 ? 1.353 35.125 0.754 1 98.62 280 LYS B C 1
ATOM 5281 O O . LYS B 1 280 ? 2.58 35.25 0.757 1 98.62 280 LYS B O 1
ATOM 5286 N N . GLU B 1 281 ? 0.606 35.688 1.634 1 98.75 281 GLU B N 1
ATOM 5287 C CA . GLU B 1 281 ? 1.193 36.531 2.691 1 98.75 281 GLU B CA 1
ATOM 5288 C C . GLU B 1 281 ? 2.047 35.688 3.633 1 98.75 281 GLU B C 1
ATOM 5290 O O . GLU B 1 281 ? 3.109 36.125 4.078 1 98.75 281 GLU B O 1
ATOM 5295 N N . CYS B 1 282 ? 1.553 34.5 3.986 1 98.75 282 CYS B N 1
ATOM 5296 C CA . CYS B 1 282 ? 2.33 33.625 4.852 1 98.75 282 CYS B CA 1
ATOM 5297 C C . CYS B 1 282 ? 3.602 33.156 4.152 1 98.75 282 CYS B C 1
ATOM 5299 O O . CYS B 1 282 ? 4.656 33.062 4.777 1 98.75 282 CYS B O 1
ATOM 5301 N N . ILE B 1 283 ? 3.486 32.781 2.846 1 98.56 283 ILE B N 1
ATOM 5302 C CA . ILE B 1 283 ? 4.668 32.406 2.084 1 98.56 283 ILE B CA 1
ATOM 5303 C C . ILE B 1 283 ? 5.691 33.531 2.113 1 98.56 283 ILE B C 1
ATOM 5305 O O . ILE B 1 283 ? 6.883 33.312 2.334 1 98.56 283 ILE B O 1
ATOM 5309 N N . LYS B 1 284 ? 5.23 34.781 1.911 1 98.31 284 LYS B N 1
ATOM 5310 C CA . LYS B 1 284 ? 6.102 35.938 1.949 1 98.31 284 LYS B CA 1
ATOM 5311 C C . LYS B 1 284 ? 6.785 36.062 3.307 1 98.31 284 LYS B C 1
ATOM 5313 O O . LYS B 1 284 ? 7.918 36.562 3.393 1 98.31 284 LYS B O 1
ATOM 5318 N N . GLY B 1 285 ? 6.125 35.656 4.324 1 98.19 285 GLY B N 1
ATOM 5319 C CA . GLY B 1 285 ? 6.637 35.781 5.684 1 98.19 285 GLY B CA 1
ATOM 5320 C C . GLY B 1 285 ? 7.621 34.688 6.035 1 98.19 285 GLY B C 1
ATOM 5321 O O . GLY B 1 285 ? 8.281 34.719 7.074 1 98.19 285 GLY B O 1
ATOM 5322 N N . CYS B 1 286 ? 7.719 33.656 5.234 1 98.06 286 CYS B N 1
ATOM 5323 C CA . CYS B 1 286 ? 8.641 32.562 5.488 1 98.06 286 CYS B CA 1
ATOM 5324 C C . CYS B 1 286 ? 10.086 33 5.266 1 98.06 286 CYS B C 1
ATOM 5326 O O . CYS B 1 286 ? 10.609 32.875 4.16 1 98.06 286 CYS B O 1
ATOM 5328 N N . LYS B 1 287 ? 10.719 33.469 6.289 1 97.38 287 LYS B N 1
ATOM 5329 C CA . LYS B 1 287 ? 12.109 33.906 6.305 1 97.38 287 LYS B CA 1
ATOM 5330 C C . LYS B 1 287 ? 12.805 33.5 7.602 1 97.38 287 LYS B C 1
ATOM 5332 O O . LYS B 1 287 ? 12.148 33.281 8.625 1 97.38 287 LYS B O 1
ATOM 5337 N N . PRO B 1 288 ? 14.148 33.344 7.512 1 97.69 288 PRO B N 1
ATOM 5338 C CA . PRO B 1 288 ? 14.867 33 8.742 1 97.69 288 PRO B CA 1
ATOM 5339 C C . PRO B 1 288 ? 14.539 33.938 9.898 1 97.69 288 PRO B C 1
ATOM 5341 O O . PRO B 1 288 ? 14.508 35.156 9.719 1 97.69 288 PRO B O 1
ATOM 5344 N N . GLY B 1 289 ? 14.281 33.312 11.031 1 98.12 289 GLY B N 1
ATOM 5345 C CA . GLY B 1 289 ? 14.008 34.094 12.219 1 98.12 289 GLY B CA 1
ATOM 5346 C C . GLY B 1 289 ? 12.523 34.25 12.516 1 98.12 289 GLY B C 1
ATOM 5347 O O . GLY B 1 289 ? 12.141 34.625 13.625 1 98.12 289 GLY B O 1
ATOM 5348 N N . THR B 1 290 ? 11.688 33.938 11.594 1 98.44 290 THR B N 1
ATOM 5349 C CA . THR B 1 290 ? 10.242 34.062 11.789 1 98.44 290 THR B CA 1
ATOM 5350 C C . THR B 1 290 ? 9.719 32.844 12.578 1 98.44 290 THR B C 1
ATOM 5352 O O . THR B 1 290 ? 10.023 31.703 12.258 1 98.44 290 THR B O 1
ATOM 5355 N N . LYS B 1 291 ? 8.984 33.125 13.609 1 98.38 291 LYS B N 1
ATOM 5356 C CA . LYS B 1 291 ? 8.32 32.062 14.352 1 98.38 291 LYS B CA 1
ATOM 5357 C C . LYS B 1 291 ? 7.129 31.5 13.578 1 98.38 291 LYS B C 1
ATOM 5359 O O . LYS B 1 291 ? 6.285 32.281 13.102 1 98.38 291 LYS B O 1
ATOM 5364 N N . TRP B 1 292 ? 7.09 30.203 13.453 1 98.44 292 TRP B N 1
ATOM 5365 C CA . TRP B 1 292 ? 6.016 29.562 12.695 1 98.44 292 TRP B CA 1
ATOM 5366 C C . TRP B 1 292 ? 4.652 29.922 13.281 1 98.44 292 TRP B C 1
ATOM 5368 O O . TRP B 1 292 ? 3.695 30.156 12.547 1 98.44 292 TRP B O 1
ATOM 5378 N N . GLU B 1 293 ? 4.531 29.969 14.664 1 97.81 293 GLU B N 1
ATOM 5379 C CA . GLU B 1 293 ? 3.268 30.281 15.328 1 97.81 293 GLU B CA 1
ATOM 5380 C C . GLU B 1 293 ? 2.803 31.703 14.984 1 97.81 293 GLU B C 1
ATOM 5382 O O . GLU B 1 293 ? 1.601 31.969 14.969 1 97.81 293 GLU B O 1
ATOM 5387 N N . ASP B 1 294 ? 3.775 32.594 14.688 1 98.31 294 ASP B N 1
ATOM 5388 C CA . ASP B 1 294 ? 3.414 33.938 14.266 1 98.31 294 ASP B CA 1
ATOM 5389 C C . ASP B 1 294 ? 2.791 33.938 12.867 1 98.31 294 ASP B C 1
ATOM 5391 O O . ASP B 1 294 ? 1.866 34.688 12.594 1 98.31 294 ASP B O 1
ATOM 5395 N N . LEU B 1 295 ? 3.359 33.125 11.953 1 98.62 295 LEU B N 1
ATOM 5396 C CA . LEU B 1 295 ? 2.773 33 10.625 1 98.62 295 LEU B CA 1
ATOM 5397 C C . LEU B 1 295 ? 1.392 32.375 10.703 1 98.62 295 LEU B C 1
ATOM 5399 O O . LEU B 1 295 ? 0.49 32.719 9.945 1 98.62 295 LEU B O 1
ATOM 5403 N N . HIS B 1 296 ? 1.261 31.359 11.57 1 98.56 296 HIS B N 1
ATOM 5404 C CA . HIS B 1 296 ? -0.059 30.781 11.805 1 98.56 296 HIS B CA 1
ATOM 5405 C C . HIS B 1 296 ? -1.054 31.844 12.258 1 98.56 296 HIS B C 1
ATOM 5407 O O . HIS B 1 296 ? -2.17 31.922 11.734 1 98.56 296 HIS B O 1
ATOM 5413 N N . ALA B 1 297 ? -0.659 32.688 13.195 1 98.25 297 ALA B N 1
ATOM 5414 C CA . ALA B 1 297 ? -1.505 33.781 13.688 1 98.25 297 ALA B CA 1
ATOM 5415 C C . ALA B 1 297 ? -1.872 34.719 12.555 1 98.25 297 ALA B C 1
ATOM 5417 O O . ALA B 1 297 ? -3.01 35.188 12.484 1 98.25 297 ALA B O 1
ATOM 5418 N N . LEU B 1 298 ? -0.892 35 11.766 1 98.56 298 LEU B N 1
ATOM 5419 C CA . LEU B 1 298 ? -1.136 35.875 10.617 1 98.56 298 LEU B CA 1
ATOM 5420 C C . LEU B 1 298 ? -2.223 35.312 9.719 1 98.56 298 LEU B C 1
ATOM 5422 O O . LEU B 1 298 ? -3.113 36.031 9.266 1 98.56 298 LEU B O 1
ATOM 5426 N N . SER B 1 299 ? -2.141 34 9.414 1 98.62 299 SER B N 1
ATOM 5427 C CA . SER B 1 299 ? -3.143 33.375 8.578 1 98.62 299 SER B CA 1
ATOM 5428 C C . SER B 1 299 ? -4.535 33.469 9.188 1 98.62 299 SER B C 1
ATOM 5430 O O . SER B 1 299 ? -5.504 33.781 8.492 1 98.62 299 SER B O 1
ATOM 5432 N N . LEU B 1 300 ? -4.664 33.25 10.5 1 98.44 300 LEU B N 1
ATOM 5433 C CA . LEU B 1 300 ? -5.941 33.375 11.188 1 98.44 300 LEU B CA 1
ATOM 5434 C C . LEU B 1 300 ? -6.5 34.781 11.086 1 98.44 300 LEU B C 1
ATOM 5436 O O . LEU B 1 300 ? -7.699 34.969 10.891 1 98.44 300 LEU B O 1
ATOM 5440 N N . ARG B 1 301 ? -5.637 35.719 11.25 1 98.69 301 ARG B N 1
ATOM 5441 C CA . ARG B 1 301 ? -6.062 37.125 11.156 1 98.69 301 ARG B CA 1
ATOM 5442 C C . ARG B 1 301 ? -6.602 37.438 9.766 1 98.69 301 ARG B C 1
ATOM 5444 O O . ARG B 1 301 ? -7.66 38.062 9.633 1 98.69 301 ARG B O 1
ATOM 5451 N N . ILE B 1 302 ? -5.891 37.062 8.742 1 98.75 302 ILE B N 1
ATOM 5452 C CA . ILE B 1 302 ? -6.305 37.312 7.371 1 98.75 302 ILE B CA 1
ATOM 5453 C C . ILE B 1 302 ? -7.645 36.625 7.098 1 98.75 302 ILE B C 1
ATOM 5455 O O . ILE B 1 302 ? -8.531 37.219 6.484 1 98.75 302 ILE B O 1
ATOM 5459 N N . LEU B 1 303 ? -7.785 35.375 7.523 1 98.56 303 LEU B N 1
ATOM 5460 C CA . LEU B 1 303 ? -9.047 34.656 7.352 1 98.56 303 LEU B CA 1
ATOM 5461 C C . LEU B 1 303 ? -10.188 35.406 8.031 1 98.56 303 LEU B C 1
ATOM 5463 O O . LEU B 1 303 ? -11.258 35.594 7.441 1 98.56 303 LEU B O 1
ATOM 5467 N N . LEU B 1 304 ? -9.945 35.875 9.242 1 98.44 304 LEU B N 1
ATOM 5468 C CA . LEU B 1 304 ? -10.961 36.625 9.984 1 98.44 304 LEU B CA 1
ATOM 5469 C C . LEU B 1 304 ? -11.344 37.906 9.258 1 98.44 304 LEU B C 1
ATOM 5471 O O . LEU B 1 304 ? -12.531 38.188 9.125 1 98.44 304 LEU B O 1
ATOM 5475 N N . GLU B 1 305 ? -10.359 38.625 8.836 1 98.62 305 GLU B N 1
ATOM 5476 C CA . GLU B 1 305 ? -10.625 39.875 8.094 1 98.62 305 GLU B CA 1
ATOM 5477 C C . GLU B 1 305 ? -11.492 39.594 6.867 1 98.62 305 GLU B C 1
ATOM 5479 O O . GLU B 1 305 ? -12.43 40.344 6.59 1 98.62 305 GLU B O 1
ATOM 5484 N N . GLY B 1 306 ? -11.125 38.594 6.164 1 98.19 306 GLY B N 1
ATOM 5485 C CA . GLY B 1 306 ? -11.922 38.219 5.004 1 98.19 306 GLY B CA 1
ATOM 5486 C C . GLY B 1 306 ? -13.344 37.812 5.359 1 98.19 306 GLY B C 1
ATOM 5487 O O . GLY B 1 306 ? -14.289 38.219 4.676 1 98.19 306 GLY B O 1
ATOM 5488 N N . LEU B 1 307 ? -13.5 37 6.371 1 97.94 307 LEU B N 1
ATOM 5489 C CA . LEU B 1 307 ? -14.82 36.562 6.82 1 97.94 307 LEU B CA 1
ATOM 5490 C C . LEU B 1 307 ? -15.68 37.75 7.234 1 97.94 307 LEU B C 1
ATOM 5492 O O . LEU B 1 307 ? -16.891 37.781 6.961 1 97.94 307 LEU B O 1
ATOM 5496 N N . ARG B 1 308 ? -15.078 38.688 7.871 1 97.94 308 ARG B N 1
ATOM 5497 C CA . ARG B 1 308 ? -15.766 39.938 8.234 1 97.94 308 ARG B CA 1
ATOM 5498 C C . ARG B 1 308 ? -16.203 40.688 6.988 1 97.94 308 ARG B C 1
ATOM 5500 O O . ARG B 1 308 ? -17.344 41.156 6.902 1 97.94 308 ARG B O 1
ATOM 5507 N N . GLU B 1 309 ? -15.32 40.812 6.113 1 97.5 309 GLU B N 1
ATOM 5508 C CA . GLU B 1 309 ? -15.578 41.562 4.887 1 97.5 309 GLU B CA 1
ATOM 5509 C C . GLU B 1 309 ? -16.766 41 4.121 1 97.5 309 GLU B C 1
ATOM 5511 O O . GLU B 1 309 ? -17.547 41.75 3.529 1 97.5 309 GLU B O 1
ATOM 5516 N N . HIS B 1 310 ? -16.906 39.719 4.199 1 96.5 310 HIS B N 1
ATOM 5517 C CA . HIS B 1 310 ? -17.938 39.062 3.387 1 96.5 310 HIS B CA 1
ATOM 5518 C C . HIS B 1 310 ? -19.141 38.688 4.23 1 96.5 310 HIS B C 1
ATOM 5520 O O . HIS B 1 310 ? -20.016 37.938 3.773 1 96.5 310 HIS B O 1
ATOM 5526 N N . GLY B 1 311 ? -19.141 39.094 5.453 1 95.75 311 GLY B N 1
ATOM 5527 C CA . GLY B 1 311 ? -20.359 39.094 6.254 1 95.75 311 GLY B CA 1
ATOM 5528 C C . GLY B 1 311 ? -20.594 37.781 6.996 1 95.75 311 GLY B C 1
ATOM 5529 O O . GLY B 1 311 ? -21.656 37.562 7.57 1 95.75 311 GLY B O 1
ATOM 5530 N N . LEU B 1 312 ? -19.672 36.906 7.004 1 96.44 312 LEU B N 1
ATOM 5531 C CA . LEU B 1 312 ? -19.828 35.656 7.734 1 96.44 312 LEU B CA 1
ATOM 5532 C C . LEU B 1 312 ? -19.531 35.844 9.219 1 96.44 312 LEU B C 1
ATOM 5534 O O . LEU B 1 312 ? -20.078 35.125 10.062 1 96.44 312 LEU B O 1
ATOM 5538 N N . VAL B 1 313 ? -18.672 36.781 9.516 1 97.88 313 VAL B N 1
ATOM 5539 C CA . VAL B 1 313 ? -18.391 37.219 10.883 1 97.88 313 VAL B CA 1
ATOM 5540 C C . VAL B 1 313 ? -18.844 38.688 11.062 1 97.88 313 VAL B C 1
ATOM 5542 O O . VAL B 1 313 ? -18.578 39.531 10.211 1 97.88 313 VAL B O 1
ATOM 5545 N N . ARG B 1 314 ? -19.391 38.906 12.188 1 97.31 314 ARG B N 1
ATOM 5546 C CA . ARG B 1 314 ? -19.984 40.219 12.422 1 97.31 314 ARG B CA 1
ATOM 5547 C C . ARG B 1 314 ? -18.922 41.219 12.852 1 97.31 314 ARG B C 1
ATOM 5549 O O . ARG B 1 314 ? -18.109 40.938 13.727 1 97.31 314 ARG B O 1
ATOM 5556 N N . LYS B 1 315 ? -19.094 42.438 12.289 1 96.38 315 LYS B N 1
ATOM 5557 C CA . LYS B 1 315 ? -18.141 43.5 12.594 1 96.38 315 LYS B CA 1
ATOM 5558 C C . LYS B 1 315 ? -18.578 44.312 13.82 1 96.38 315 LYS B C 1
ATOM 5560 O O . LYS B 1 315 ? -17.75 44.938 14.492 1 96.38 315 LYS B O 1
ATOM 5565 N N . ASP B 1 316 ? -19.781 44.219 14.078 1 96.06 316 ASP B N 1
ATOM 5566 C CA . ASP B 1 316 ? -20.359 45.062 15.102 1 96.06 316 ASP B CA 1
ATOM 5567 C C . ASP B 1 316 ? -20.344 44.406 16.469 1 96.06 316 ASP B C 1
ATOM 5569 O O . ASP B 1 316 ? -20.719 45 17.469 1 96.06 316 ASP B O 1
ATOM 5573 N N . THR B 1 317 ? -19.922 43.188 16.516 1 94.56 317 THR B N 1
ATOM 5574 C CA . THR B 1 317 ? -20.016 42.438 17.766 1 94.56 317 THR B CA 1
ATOM 5575 C C . THR B 1 317 ? -18.656 42.438 18.469 1 94.56 317 THR B C 1
ATOM 5577 O O . THR B 1 317 ? -18.562 41.969 19.625 1 94.56 317 THR B O 1
ATOM 5580 N N . GLY B 1 318 ? -17.672 42.875 17.875 1 94 318 GLY B N 1
ATOM 5581 C CA . GLY B 1 318 ? -16.344 42.906 18.484 1 94 318 GLY B CA 1
ATOM 5582 C C . GLY B 1 318 ? -15.258 43.344 17.531 1 94 318 GLY B C 1
ATOM 5583 O O . GLY B 1 318 ? -15.453 43.344 16.312 1 94 318 GLY B O 1
ATOM 5584 N N . SER B 1 319 ? -14.102 43.688 18.078 1 97.25 319 SER B N 1
ATOM 5585 C CA . SER B 1 319 ? -12.922 44.031 17.281 1 97.25 319 SER B CA 1
ATOM 5586 C C . SER B 1 319 ? -12.258 42.781 16.719 1 97.25 319 SER B C 1
ATOM 5588 O O . SER B 1 319 ? -12.609 41.656 17.094 1 97.25 319 SER B O 1
ATOM 5590 N N . ILE B 1 320 ? -11.391 42.969 15.766 1 97.81 320 ILE B N 1
ATOM 5591 C CA . ILE B 1 320 ? -10.609 41.875 15.203 1 97.81 320 ILE B CA 1
ATOM 5592 C C . ILE B 1 320 ? -9.875 41.125 16.328 1 97.81 320 ILE B C 1
ATOM 5594 O O . ILE B 1 320 ? -9.891 39.906 16.391 1 97.81 320 ILE B O 1
ATOM 5598 N N . GLU B 1 321 ? -9.266 41.875 17.25 1 97.88 321 GLU B N 1
ATOM 5599 C CA . GLU B 1 321 ? -8.5 41.281 18.344 1 97.88 321 GLU B CA 1
ATOM 5600 C C . GLU B 1 321 ? -9.391 40.438 19.25 1 97.88 321 GLU B C 1
ATOM 5602 O O . GLU B 1 321 ? -9 39.344 19.672 1 97.88 321 GLU B O 1
ATOM 5607 N N . GLU B 1 322 ? -10.531 40.938 19.562 1 97.38 322 GLU B N 1
ATOM 5608 C CA . GLU B 1 322 ? -11.469 40.219 20.406 1 97.38 322 GLU B CA 1
ATOM 5609 C C . GLU B 1 322 ? -11.898 38.906 19.75 1 97.38 322 GLU B C 1
ATOM 5611 O O . GLU B 1 322 ? -11.969 37.875 20.422 1 97.38 322 GLU B O 1
ATOM 5616 N N . GLN B 1 323 ? -12.172 39 18.484 1 97.88 323 GLN B N 1
ATOM 5617 C CA . GLN B 1 323 ? -12.648 37.812 17.766 1 97.88 323 GLN B CA 1
ATOM 5618 C C . GLN B 1 323 ? -11.531 36.812 17.547 1 97.88 323 GLN B C 1
ATOM 5620 O O . GLN B 1 323 ? -11.773 35.594 17.469 1 97.88 323 GLN B O 1
ATOM 5625 N N . LEU B 1 324 ? -10.266 37.25 17.453 1 97.69 324 LEU B N 1
ATOM 5626 C CA . LEU B 1 324 ? -9.117 36.375 17.453 1 97.69 324 LEU B CA 1
ATOM 5627 C C . LEU B 1 324 ? -8.984 35.656 18.797 1 97.69 324 LEU B C 1
ATOM 5629 O O . LEU B 1 324 ? -8.688 34.469 18.859 1 97.69 324 LEU B O 1
ATOM 5633 N N . ASP B 1 325 ? -9.219 36.438 19.875 1 96.38 325 ASP B N 1
ATOM 5634 C CA . ASP B 1 325 ? -9.109 35.875 21.2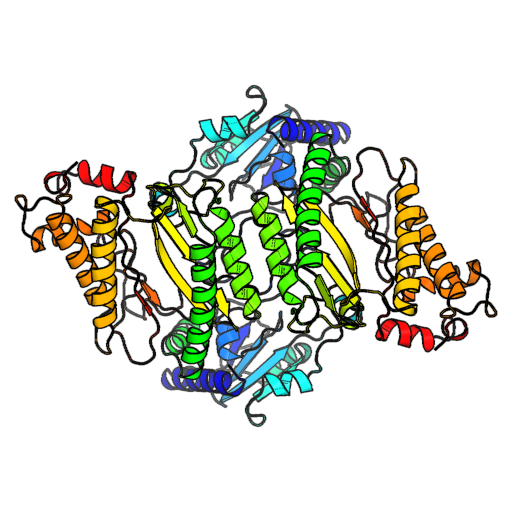19 1 96.38 325 ASP B CA 1
ATOM 5635 C C . ASP B 1 325 ? -10.18 34.812 21.453 1 96.38 325 ASP B C 1
ATOM 5637 O O . ASP B 1 325 ? -9.977 33.875 22.25 1 96.38 325 ASP B O 1
ATOM 5641 N N . LEU B 1 326 ? -11.281 34.938 20.781 1 96.81 326 LEU B N 1
ATOM 5642 C CA . LEU B 1 326 ? -12.375 34 20.906 1 96.81 326 LEU B CA 1
ATOM 5643 C C . LEU B 1 326 ? -12.172 32.812 19.953 1 96.81 326 LEU B C 1
ATOM 5645 O O . LEU B 1 326 ? -13.031 31.938 19.844 1 96.81 326 LEU B O 1
ATOM 5649 N N . ASP B 1 327 ? -11.047 32.781 19.188 1 96.88 327 ASP B N 1
ATOM 5650 C CA . ASP B 1 327 ? -10.672 31.734 18.25 1 96.88 327 ASP B CA 1
ATOM 5651 C C . ASP B 1 327 ? -11.734 31.547 17.172 1 96.88 327 ASP B C 1
ATOM 5653 O O . ASP B 1 327 ? -12.008 30.422 16.75 1 96.88 327 ASP B O 1
ATOM 5657 N N . ILE B 1 328 ? -12.359 32.594 16.734 1 97.06 328 ILE B N 1
ATOM 5658 C CA . ILE B 1 328 ? -13.438 32.562 15.742 1 97.06 328 ILE B CA 1
ATOM 5659 C C . ILE B 1 328 ? -12.906 31.984 14.43 1 97.06 328 ILE B C 1
ATOM 5661 O O . ILE B 1 328 ? -13.508 31.094 13.844 1 97.06 328 ILE B O 1
ATOM 5665 N N . PRO B 1 329 ? -11.742 32.5 13.93 1 96.5 329 PRO B N 1
ATOM 5666 C CA . PRO B 1 329 ? -11.297 31.953 12.648 1 96.5 329 PRO B CA 1
ATOM 5667 C C . PRO B 1 329 ? -10.961 30.469 12.727 1 96.5 329 PRO B C 1
ATOM 5669 O O . PRO B 1 329 ? -11.031 29.766 11.719 1 96.5 329 PRO B O 1
ATOM 5672 N N . ALA B 1 330 ? -10.648 29.922 13.867 1 95 330 ALA B N 1
ATOM 5673 C CA . ALA B 1 330 ? -10.297 28.531 14.062 1 95 330 ALA B CA 1
ATOM 5674 C C . ALA B 1 330 ? -11.492 27.609 13.797 1 95 330 ALA B C 1
ATOM 5676 O O . ALA B 1 330 ? -11.32 26.422 13.516 1 95 330 ALA B O 1
ATOM 5677 N N . VAL B 1 331 ? -12.703 28.156 13.891 1 95.69 331 VAL B N 1
ATOM 5678 C CA . VAL B 1 331 ? -13.914 27.422 13.547 1 95.69 331 VAL B CA 1
ATOM 5679 C C . VAL B 1 331 ? -13.852 26.969 12.094 1 95.69 331 VAL B C 1
ATOM 5681 O O . VAL B 1 331 ? -14.352 25.891 11.75 1 95.69 331 VAL B O 1
ATOM 5684 N N . PHE B 1 332 ? -13.102 27.766 11.297 1 96.38 332 PHE B N 1
ATOM 5685 C CA . PHE B 1 332 ? -13.086 27.531 9.859 1 96.38 332 PHE B CA 1
ATOM 5686 C C . PHE B 1 332 ? -11.727 26.984 9.414 1 96.38 332 PHE B C 1
ATOM 5688 O O . PHE B 1 332 ? -11.562 26.609 8.258 1 96.38 332 PHE B O 1
ATOM 5695 N N . MET B 1 333 ? -10.742 26.969 10.203 1 96.31 333 MET B N 1
ATOM 5696 C CA . MET B 1 333 ? -9.438 26.375 9.945 1 96.31 333 MET B CA 1
ATOM 5697 C C . MET B 1 333 ? -9 25.5 11.109 1 96.31 333 MET B C 1
ATOM 5699 O O . MET B 1 333 ? -8.125 25.875 11.883 1 96.31 333 MET B O 1
ATOM 5703 N N . PRO B 1 334 ? -9.5 24.375 11.18 1 92.38 334 PRO B N 1
ATOM 5704 C CA . PRO B 1 334 ? -9.25 23.516 12.344 1 92.38 334 PRO B CA 1
ATOM 5705 C C . PRO B 1 334 ? -7.84 22.922 12.352 1 92.38 334 PRO B C 1
ATOM 5707 O O . PRO B 1 334 ? -7.418 22.344 13.352 1 92.38 334 PRO B O 1
ATOM 5710 N N . HIS B 1 335 ? -7.148 23 11.281 1 94.19 335 HIS B N 1
ATOM 5711 C CA . HIS B 1 335 ? -5.797 22.453 11.188 1 94.19 335 HIS B CA 1
ATOM 5712 C C . HIS B 1 335 ? -4.75 23.547 11.305 1 94.19 335 HIS B C 1
ATOM 5714 O O . HIS B 1 335 ? -5.09 24.734 11.352 1 94.19 335 HIS B O 1
ATOM 5720 N N . GLY B 1 336 ? -3.525 23.25 11.438 1 96.5 336 GLY B N 1
ATOM 5721 C CA . GLY B 1 336 ? -2.426 24.203 11.484 1 96.5 336 GLY B CA 1
ATOM 5722 C C . GLY B 1 336 ? -2.025 24.719 10.117 1 96.5 336 GLY B C 1
ATOM 5723 O O . GLY B 1 336 ? -2.486 24.203 9.094 1 96.5 336 GLY B O 1
ATOM 5724 N N . LEU B 1 337 ? -1.19 25.75 10.117 1 98.12 337 LEU B N 1
ATOM 5725 C CA . LEU B 1 337 ? -0.799 26.438 8.898 1 98.12 337 LEU B CA 1
ATOM 5726 C C . LEU B 1 337 ? -0.046 25.516 7.953 1 98.12 337 LEU B C 1
ATOM 5728 O O . LEU B 1 337 ? -0.085 25.688 6.734 1 98.12 337 LEU B O 1
ATOM 5732 N N . GLY B 1 338 ? 0.663 24.578 8.523 1 98.06 338 GLY B N 1
ATOM 5733 C CA . GLY B 1 338 ? 1.454 23.656 7.707 1 98.06 338 GLY B CA 1
ATOM 5734 C C . GLY B 1 338 ? 2.377 22.781 8.523 1 98.06 338 GLY B C 1
ATOM 5735 O O . GLY B 1 338 ? 2.121 22.531 9.703 1 98.06 338 GLY B O 1
ATOM 5736 N N . HIS B 1 339 ? 3.305 22.172 7.906 1 98.31 339 HIS B N 1
ATOM 5737 C CA . HIS B 1 339 ? 4.215 21.234 8.539 1 98.31 339 HIS B CA 1
ATOM 5738 C C . HIS B 1 339 ? 5.527 21.125 7.77 1 98.31 339 HIS B C 1
ATOM 5740 O O . HIS B 1 339 ? 5.617 21.578 6.621 1 98.31 339 HIS B O 1
ATOM 5746 N N . LEU B 1 340 ? 6.539 20.609 8.453 1 98.56 340 LEU B N 1
ATOM 5747 C CA . LEU B 1 340 ? 7.777 20.266 7.766 1 98.56 340 LEU B CA 1
ATOM 5748 C C . LEU B 1 340 ? 7.535 19.172 6.73 1 98.56 340 LEU B C 1
ATOM 5750 O O . LEU B 1 340 ? 6.664 18.328 6.914 1 98.56 340 LEU B O 1
ATOM 5754 N N . ILE B 1 341 ? 8.312 19.219 5.664 1 98.5 341 ILE B N 1
ATOM 5755 C CA . ILE B 1 341 ? 8.195 18.234 4.602 1 98.5 341 ILE B CA 1
ATOM 5756 C C . ILE B 1 341 ? 9.578 17.781 4.16 1 98.5 341 ILE B C 1
ATOM 5758 O O . ILE B 1 341 ? 10.547 18.531 4.25 1 98.5 341 ILE B O 1
ATOM 5762 N N . GLY B 1 342 ? 9.812 16.625 3.799 1 98.12 342 GLY B N 1
ATOM 5763 C CA . GLY B 1 342 ? 11.047 16 3.357 1 98.12 342 GLY B CA 1
ATOM 5764 C C . GLY B 1 342 ? 10.852 14.594 2.809 1 98.12 342 GLY B C 1
ATOM 5765 O O . GLY B 1 342 ? 10.102 14.406 1.845 1 98.12 342 GLY B O 1
ATOM 5766 N N . CYS B 1 343 ? 11.367 13.594 3.535 1 97.56 343 CYS B N 1
ATOM 5767 C CA . CYS B 1 343 ? 11.148 12.211 3.146 1 97.56 343 CYS B CA 1
ATOM 5768 C C . CYS B 1 343 ? 9.703 11.797 3.381 1 97.56 343 CYS B C 1
ATOM 5770 O O . CYS B 1 343 ? 9.188 10.898 2.713 1 97.56 343 CYS B O 1
ATOM 5772 N N . ASP B 1 344 ? 9.078 12.492 4.281 1 97.62 344 ASP B N 1
ATOM 5773 C CA . ASP B 1 344 ? 7.684 12.234 4.617 1 97.62 344 ASP B CA 1
ATOM 5774 C C . ASP B 1 344 ? 6.844 13.5 4.484 1 97.62 344 ASP B C 1
ATOM 5776 O O . ASP B 1 344 ? 7.375 14.609 4.551 1 97.62 344 ASP B O 1
ATOM 5780 N N . THR B 1 345 ? 5.531 13.273 4.211 1 97.75 345 THR B N 1
ATOM 5781 C CA . THR B 1 345 ? 4.641 14.422 4.109 1 97.75 345 THR B CA 1
ATOM 5782 C C . THR B 1 345 ? 4.707 15.273 5.375 1 97.75 345 THR B C 1
ATOM 5784 O O . THR B 1 345 ? 5.137 16.422 5.336 1 97.75 345 THR B O 1
ATOM 5787 N N . HIS B 1 346 ? 4.266 14.641 6.457 1 97.69 346 HIS B N 1
ATOM 5788 C CA . HIS B 1 346 ? 4.527 15.242 7.762 1 97.69 346 HIS B CA 1
ATOM 5789 C C . HIS B 1 346 ? 5.887 14.812 8.305 1 97.69 346 HIS B C 1
ATOM 5791 O O . HIS B 1 346 ? 5.977 13.852 9.07 1 97.69 346 HIS B O 1
ATOM 5797 N N . ASP B 1 347 ? 6.855 15.531 7.871 1 97.94 347 ASP B N 1
ATOM 5798 C CA . ASP B 1 347 ? 8.227 15.148 8.195 1 97.94 347 ASP B CA 1
ATOM 5799 C C . ASP B 1 347 ? 8.555 15.43 9.656 1 97.94 347 ASP B C 1
ATOM 5801 O O . ASP B 1 347 ? 7.785 16.094 10.352 1 97.94 347 ASP B O 1
ATOM 5805 N N . VAL B 1 348 ? 9.641 14.992 10.148 1 97.12 348 VAL B N 1
ATOM 5806 C CA . VAL B 1 348 ? 10.016 14.961 11.555 1 97.12 348 VAL B CA 1
ATOM 5807 C C . VAL B 1 348 ? 10.508 16.344 11.992 1 97.12 348 VAL B C 1
ATOM 5809 O O . VAL B 1 348 ? 10.836 17.188 11.148 1 97.12 348 VAL B O 1
ATOM 5812 N N . GLY B 1 349 ? 10.469 16.578 13.289 1 97 349 GLY B N 1
ATOM 5813 C CA . GLY B 1 349 ? 11.164 17.719 13.883 1 97 349 GLY B CA 1
ATOM 5814 C C . GLY B 1 349 ? 10.266 18.922 14.109 1 97 349 GLY B C 1
ATOM 5815 O O . GLY B 1 349 ? 10.75 20.031 14.344 1 97 349 GLY B O 1
ATOM 5816 N N . GLY B 1 350 ? 8.938 18.703 13.961 1 97.56 350 GLY B N 1
ATOM 5817 C CA . GLY B 1 350 ? 8.016 19.812 14.133 1 97.56 350 GLY B CA 1
ATOM 5818 C C . GLY B 1 350 ? 8.062 20.438 15.516 1 97.56 350 GLY B C 1
ATOM 5819 O O . GLY B 1 350 ? 7.855 21.641 15.68 1 97.56 350 GLY B O 1
ATOM 5820 N N . TYR B 1 351 ? 8.344 19.672 16.5 1 97 351 TYR B N 1
ATOM 5821 C CA . TYR B 1 351 ? 8.43 20.094 17.891 1 97 351 TYR B CA 1
ATOM 5822 C C . TYR B 1 351 ? 9.758 19.688 18.516 1 97 351 TYR B C 1
ATOM 5824 O O . TYR B 1 351 ? 9.891 18.578 19.031 1 97 351 TYR B O 1
ATOM 5832 N N . PRO B 1 352 ? 10.727 20.609 18.5 1 93.25 352 PRO B N 1
ATOM 5833 C CA . PRO B 1 352 ? 12.016 20.281 19.109 1 93.25 352 PRO B CA 1
ATOM 5834 C C . PRO B 1 352 ? 11.922 20.047 20.625 1 93.25 352 PRO B C 1
ATOM 5836 O O . PRO B 1 352 ? 10.891 20.359 21.234 1 93.25 352 PRO B O 1
ATOM 5839 N N . ALA B 1 353 ? 12.984 19.5 21.172 1 89.81 353 ALA B N 1
ATOM 5840 C CA . ALA B 1 353 ? 13.023 19.188 22.594 1 89.81 353 ALA B CA 1
ATOM 5841 C C . ALA B 1 353 ? 12.719 20.438 23.438 1 89.81 353 ALA B C 1
ATOM 5843 O O . ALA B 1 353 ? 13.281 21.5 23.188 1 89.81 353 ALA B O 1
ATOM 5844 N N . GLY B 1 354 ? 11.828 20.234 24.359 1 92.56 354 GLY B N 1
ATOM 5845 C CA . GLY B 1 354 ? 11.523 21.312 25.297 1 92.56 354 GLY B CA 1
ATOM 5846 C C . GLY B 1 354 ? 10.383 22.203 24.828 1 92.56 354 GLY B C 1
ATOM 5847 O O . GLY B 1 354 ? 9.898 23.047 25.578 1 92.56 354 GLY B O 1
ATOM 5848 N N . VAL B 1 355 ? 9.977 22.062 23.609 1 95.38 355 VAL B N 1
ATOM 5849 C CA . VAL B 1 355 ? 8.875 22.859 23.078 1 95.38 355 VAL B CA 1
ATOM 5850 C C . VAL B 1 355 ? 7.566 22.094 23.188 1 95.38 355 VAL B C 1
ATOM 5852 O O . VAL B 1 355 ? 7.445 20.984 22.641 1 95.38 355 VAL B O 1
ATOM 5855 N N . GLU B 1 356 ? 6.621 22.672 23.828 1 95.44 356 GLU B N 1
ATOM 5856 C CA . GLU B 1 356 ? 5.348 22 24.078 1 95.44 356 GLU B CA 1
ATOM 5857 C C . GLU B 1 356 ? 4.289 22.438 23.078 1 95.44 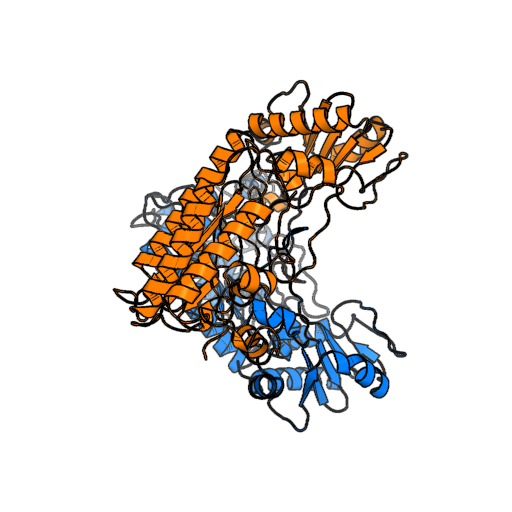356 GLU B C 1
ATOM 5859 O O . GLU B 1 356 ? 4.375 23.531 22.516 1 95.44 356 GLU B O 1
ATOM 5864 N N . ARG B 1 357 ? 3.312 21.641 22.844 1 95.25 357 ARG B N 1
ATOM 5865 C CA . ARG B 1 357 ? 2.16 21.984 22.016 1 95.25 357 ARG B CA 1
ATOM 5866 C C . ARG B 1 357 ? 1.276 23.016 22.719 1 95.25 357 ARG B C 1
ATOM 5868 O O . ARG B 1 357 ? 1.099 22.953 23.938 1 95.25 357 ARG B O 1
ATOM 5875 N N . MET B 1 358 ? 0.806 23.828 21.922 1 95.81 358 MET B N 1
ATOM 5876 C CA . MET B 1 358 ? -0.202 24.75 22.453 1 95.81 358 MET B CA 1
ATOM 5877 C C . MET B 1 358 ? -1.552 24.047 22.594 1 95.81 358 MET B C 1
ATOM 5879 O O . MET B 1 358 ? -1.901 23.188 21.766 1 95.81 358 MET B O 1
ATOM 5883 N N . THR B 1 359 ? -2.312 24.391 23.562 1 94.31 359 THR B N 1
ATOM 5884 C CA . THR B 1 359 ? -3.545 23.672 23.844 1 94.31 359 THR B CA 1
ATOM 5885 C C . THR B 1 359 ? -4.762 24.484 23.406 1 94.31 359 THR B C 1
ATOM 5887 O O . THR B 1 359 ? -5.867 23.953 23.297 1 94.31 359 THR B O 1
ATOM 5890 N N . ARG B 1 360 ? -4.629 25.766 23.25 1 91.94 360 ARG B N 1
ATOM 5891 C CA . ARG B 1 360 ? -5.746 26.625 22.875 1 91.94 360 ARG B CA 1
ATOM 5892 C C . ARG B 1 360 ? -6.348 26.188 21.547 1 91.94 360 ARG B C 1
ATOM 5894 O O . ARG B 1 360 ? -5.621 25.797 20.625 1 91.94 360 ARG B O 1
ATOM 5901 N N . PRO B 1 361 ? -7.719 26.516 21.578 1 85 361 PRO B N 1
ATOM 5902 C CA . PRO B 1 361 ? -8.336 26.219 20.281 1 85 361 PRO B CA 1
ATOM 5903 C C . PRO B 1 361 ? -7.703 27.016 19.141 1 85 361 PRO B C 1
ATOM 5905 O O . PRO B 1 361 ? -7.18 28.109 19.359 1 85 361 PRO B O 1
ATOM 5908 N N . GLY B 1 362 ? -7.434 26.531 18.016 1 90.06 362 GLY B N 1
ATOM 5909 C CA . GLY B 1 362 ? -6.898 27.172 16.828 1 90.06 362 GLY B CA 1
ATOM 5910 C C . GLY B 1 362 ? -5.426 26.891 16.609 1 90.06 362 GLY B C 1
ATOM 5911 O O . GLY B 1 362 ? -4.906 27.094 15.508 1 90.06 362 GLY B O 1
ATOM 5912 N N . TYR B 1 363 ? -4.789 26.688 17.812 1 96.19 363 TYR B N 1
ATOM 5913 C CA . TYR B 1 363 ? -3.35 26.5 17.688 1 96.19 363 TYR B CA 1
ATOM 5914 C C . TYR B 1 363 ? -2.967 25.047 18 1 96.19 363 TYR B C 1
ATOM 5916 O O . TYR B 1 363 ? -1.865 24.609 17.672 1 96.19 363 TYR B O 1
ATOM 5924 N N . ARG B 1 364 ? -3.854 24.359 18.688 1 94.88 364 ARG B N 1
ATOM 5925 C CA . ARG B 1 364 ? -3.535 23.062 19.234 1 94.88 364 ARG B CA 1
ATOM 5926 C C . ARG B 1 364 ? -3.203 22.062 18.141 1 94.88 364 ARG B C 1
ATOM 5928 O O . ARG B 1 364 ? -2.518 21.062 18.375 1 94.88 364 ARG B O 1
ATOM 5935 N N . ASN B 1 365 ? -3.662 22.281 16.953 1 94.88 365 ASN B N 1
ATOM 5936 C CA . ASN B 1 365 ? -3.455 21.328 15.867 1 94.88 365 ASN B CA 1
ATOM 5937 C C . ASN B 1 365 ? -2.285 21.734 14.977 1 94.88 365 ASN B C 1
ATOM 5939 O O . ASN B 1 365 ? -2.084 21.141 13.906 1 94.88 365 ASN B O 1
ATOM 5943 N N . MET B 1 366 ? -1.521 22.766 15.398 1 97.44 366 MET B N 1
ATOM 5944 C CA . MET B 1 366 ? -0.285 23.078 14.68 1 97.44 366 MET B CA 1
ATOM 5945 C C . MET B 1 366 ? 0.659 21.875 14.695 1 97.44 366 MET B C 1
ATOM 5947 O O . MET B 1 366 ? 0.817 21.219 15.719 1 97.44 366 MET B O 1
ATOM 5951 N N . ARG B 1 367 ? 1.283 21.672 13.586 1 96.94 367 ARG B N 1
ATOM 5952 C CA . ARG B 1 367 ? 2.148 20.5 13.484 1 96.94 367 ARG B CA 1
ATOM 5953 C C . ARG B 1 367 ? 3.607 20.875 13.711 1 96.94 367 ARG B C 1
ATOM 5955 O O . ARG B 1 367 ? 4.488 20.016 13.703 1 96.94 367 ARG B O 1
ATOM 5962 N N . MET B 1 368 ? 3.824 22.109 13.906 1 97.5 368 MET B N 1
ATOM 5963 C CA . MET B 1 368 ? 5.191 22.547 14.156 1 97.5 368 MET B CA 1
ATOM 5964 C C . MET B 1 368 ? 5.207 23.844 14.961 1 97.5 368 MET B C 1
ATOM 5966 O O . MET B 1 368 ? 4.273 24.641 14.883 1 97.5 368 MET B O 1
ATOM 5970 N N . ARG B 1 369 ? 6.137 23.984 15.805 1 97.81 369 ARG B N 1
ATOM 5971 C CA . ARG B 1 369 ? 6.441 25.203 16.562 1 97.81 369 ARG B CA 1
ATOM 5972 C C . ARG B 1 369 ? 7.945 25.453 16.609 1 97.81 369 ARG B C 1
ATOM 5974 O O . ARG B 1 369 ? 8.617 25.031 17.562 1 97.81 369 ARG B O 1
ATOM 5981 N N . ARG B 1 370 ? 8.398 26.062 15.555 1 97.81 370 ARG B N 1
ATOM 5982 C CA . ARG B 1 370 ? 9.812 26.359 15.344 1 97.81 370 ARG B CA 1
ATOM 5983 C C . ARG B 1 370 ? 9.992 27.781 14.797 1 97.81 370 ARG B C 1
ATOM 5985 O O . ARG B 1 370 ? 9.07 28.344 14.211 1 97.81 370 ARG B O 1
ATOM 5992 N N . THR B 1 371 ? 11.172 28.344 15.102 1 98.12 371 THR B N 1
ATOM 5993 C CA . THR B 1 371 ? 11.625 29.531 14.367 1 98.12 371 THR B CA 1
ATOM 5994 C C . THR B 1 371 ? 12.297 29.125 13.062 1 98.12 371 THR B C 1
ATOM 5996 O O . THR B 1 371 ? 13.242 28.328 13.062 1 98.12 371 THR B O 1
ATOM 5999 N N . LEU B 1 372 ? 11.75 29.578 11.969 1 98.19 372 LEU B N 1
ATOM 6000 C CA . LEU B 1 372 ? 12.227 29.188 10.648 1 98.19 372 LEU B CA 1
ATOM 6001 C C . LEU B 1 372 ? 13.703 29.531 10.477 1 98.19 372 LEU B C 1
ATOM 6003 O O . LEU B 1 372 ? 14.188 30.516 11.039 1 98.19 372 LEU B O 1
ATOM 6007 N N . ASP B 1 373 ? 14.367 28.75 9.742 1 97.38 373 ASP B N 1
ATOM 6008 C CA . ASP B 1 373 ? 15.773 28.969 9.414 1 97.38 373 ASP B CA 1
ATOM 6009 C C . ASP B 1 373 ? 16.094 28.484 8.008 1 97.38 373 ASP B C 1
ATOM 6011 O O . ASP B 1 373 ? 15.25 27.875 7.352 1 97.38 373 ASP B O 1
ATOM 6015 N N . VAL B 1 374 ? 17.312 28.891 7.543 1 96.88 374 VAL B N 1
ATOM 6016 C CA . VAL B 1 374 ? 17.781 28.422 6.238 1 96.88 374 VAL B CA 1
ATOM 6017 C C . VAL B 1 374 ? 17.812 26.906 6.203 1 96.88 374 VAL B C 1
ATOM 6019 O O . VAL B 1 374 ? 18.281 26.266 7.156 1 96.88 374 VAL B O 1
ATOM 6022 N N . GLY B 1 375 ? 17.234 26.344 5.129 1 96.5 375 GLY B N 1
ATOM 6023 C CA . GLY B 1 375 ? 17.281 24.906 4.945 1 96.5 375 GLY B CA 1
ATOM 6024 C C . GLY B 1 375 ? 16 24.219 5.34 1 96.5 375 GLY B C 1
ATOM 6025 O O . GLY B 1 375 ? 15.82 23.016 5.066 1 96.5 375 GLY B O 1
ATOM 6026 N N . TYR B 1 376 ? 15.141 24.938 6.043 1 97.88 376 TYR B N 1
ATOM 6027 C CA . TYR B 1 376 ? 13.836 24.359 6.348 1 97.88 376 TYR B CA 1
ATOM 6028 C C . TYR B 1 376 ? 12.984 24.25 5.086 1 97.88 376 TYR B C 1
ATOM 6030 O O . TYR B 1 376 ? 13.094 25.062 4.176 1 97.88 376 TYR B O 1
ATOM 6038 N N . ALA B 1 377 ? 12.312 23.219 4.914 1 98.25 377 ALA B N 1
ATOM 6039 C CA . ALA B 1 377 ? 11.258 23.062 3.912 1 98.25 377 ALA B CA 1
ATOM 6040 C C . ALA B 1 377 ? 9.898 22.906 4.574 1 98.25 377 ALA B C 1
ATOM 6042 O O . ALA B 1 377 ? 9.695 21.984 5.379 1 98.25 377 ALA B O 1
ATOM 6043 N N . VAL B 1 378 ? 8.922 23.766 4.297 1 98.44 378 VAL B N 1
ATOM 6044 C CA . VAL B 1 378 ? 7.625 23.75 4.965 1 98.44 378 VAL B CA 1
ATOM 6045 C C . VAL B 1 378 ? 6.512 23.859 3.93 1 98.44 378 VAL B C 1
ATOM 6047 O O . VAL B 1 378 ? 6.719 24.391 2.84 1 98.44 378 VAL B O 1
ATOM 6050 N N . THR B 1 379 ? 5.402 23.281 4.211 1 98.44 379 THR B N 1
ATOM 6051 C CA . THR B 1 379 ? 4.172 23.578 3.484 1 98.44 379 THR B CA 1
ATOM 6052 C C . THR B 1 379 ? 3.443 24.766 4.105 1 98.44 379 THR B C 1
ATOM 6054 O O . THR B 1 379 ? 3.473 24.953 5.324 1 98.44 379 THR B O 1
ATOM 6057 N N . VAL B 1 380 ? 2.879 25.609 3.373 1 98.62 380 VAL B N 1
ATOM 6058 C CA . VAL B 1 380 ? 2.033 26.703 3.814 1 98.62 380 VAL B CA 1
ATOM 6059 C C . VAL B 1 380 ? 0.598 26.484 3.344 1 98.62 380 VAL B C 1
ATOM 6061 O O . VAL B 1 380 ? 0.277 26.703 2.176 1 98.62 380 VAL B O 1
ATOM 6064 N N . GLU B 1 381 ? -0.223 26.016 4.293 1 97.44 381 GLU B N 1
ATOM 6065 C CA . GLU B 1 381 ? -1.51 25.453 3.906 1 97.44 381 GLU B CA 1
ATOM 6066 C C . GLU B 1 381 ? -2.656 26.094 4.676 1 97.44 381 GLU B C 1
ATOM 6068 O O . GLU B 1 381 ? -3.459 25.406 5.305 1 97.44 381 GLU B O 1
ATOM 6073 N N . PRO B 1 382 ? -2.732 27.469 4.605 1 97.88 382 PRO B N 1
ATOM 6074 C CA . PRO B 1 382 ? -3.986 27.984 5.16 1 97.88 382 PRO B CA 1
ATOM 6075 C C . PRO B 1 382 ? -5.219 27.406 4.457 1 97.88 382 PRO B C 1
ATOM 6077 O O . PRO B 1 382 ? -5.145 27.031 3.287 1 97.88 382 PRO B O 1
ATOM 6080 N N . GLY B 1 383 ? -6.25 27.281 5.176 1 96.5 383 GLY B N 1
ATOM 6081 C CA . GLY B 1 383 ? -7.469 26.734 4.605 1 96.5 383 GLY B CA 1
ATOM 6082 C C . GLY B 1 383 ? -8.727 27.203 5.324 1 96.5 383 GLY B C 1
ATOM 6083 O O . GLY B 1 383 ? -8.656 27.672 6.461 1 96.5 383 GLY B O 1
ATOM 6084 N N . MET B 1 384 ? -9.773 27.219 4.664 1 96.31 384 MET B N 1
ATOM 6085 C CA . MET B 1 384 ? -11.094 27.516 5.215 1 96.31 384 MET B CA 1
ATOM 6086 C C . MET B 1 384 ? -12.07 26.391 4.926 1 96.31 384 MET B C 1
ATOM 6088 O O . MET B 1 384 ? -12.398 26.125 3.768 1 96.31 384 MET B O 1
ATOM 6092 N N . TYR B 1 385 ? -12.445 25.719 5.949 1 95.12 385 TYR B N 1
ATOM 6093 C CA . TYR B 1 385 ? -13.359 24.594 5.871 1 95.12 385 TYR B CA 1
ATOM 6094 C C . TYR B 1 385 ? -14.641 24.875 6.652 1 95.12 385 TYR B C 1
ATOM 6096 O O . TYR B 1 385 ? -14.594 25.188 7.844 1 95.12 385 TYR B O 1
ATOM 6104 N N . PHE B 1 386 ? -15.758 24.781 6.008 1 94.56 386 PHE B N 1
ATOM 6105 C CA . PHE B 1 386 ? -17.047 24.938 6.672 1 94.56 386 PHE B CA 1
ATOM 6106 C C . PHE B 1 386 ? -17.609 23.594 7.102 1 94.56 386 PHE B C 1
ATOM 6108 O O . PHE B 1 386 ? -18.547 23.078 6.488 1 94.56 386 PHE B O 1
ATOM 6115 N N . VAL B 1 387 ? -17.016 23.094 8.133 1 93.5 387 VAL B N 1
ATOM 6116 C CA . VAL B 1 387 ? -17.453 21.812 8.688 1 93.5 387 VAL B CA 1
ATOM 6117 C C . VAL B 1 387 ? -18.734 22 9.484 1 93.5 387 VAL B C 1
ATOM 6119 O O . VAL B 1 387 ? -18.766 22.719 10.492 1 93.5 387 VAL B O 1
ATOM 6122 N N . PRO B 1 388 ? -19.812 21.359 9.078 1 91.19 388 PRO B N 1
ATOM 6123 C CA . PRO B 1 388 ? -21.109 21.609 9.711 1 91.19 388 PRO B CA 1
ATOM 6124 C C . PRO B 1 388 ? -21.062 21.453 11.227 1 91.19 388 PRO B C 1
ATOM 6126 O O . PRO B 1 388 ? -21.562 22.297 11.961 1 91.19 388 PRO B O 1
ATOM 6129 N N . GLN B 1 389 ? -20.422 20.453 11.719 1 89.62 389 GLN B N 1
ATOM 6130 C CA . GLN B 1 389 ? -20.359 20.188 13.156 1 89.62 389 GLN B CA 1
ATOM 6131 C C . GLN B 1 389 ? -19.656 21.328 13.891 1 89.62 389 GLN B C 1
ATOM 6133 O O . GLN B 1 389 ? -20.062 21.703 14.992 1 89.62 389 GLN B O 1
ATOM 6138 N N . MET B 1 390 ? -18.609 21.828 13.328 1 92.12 390 MET B N 1
ATOM 6139 C CA . MET B 1 390 ? -17.844 22.906 13.945 1 92.12 390 MET B CA 1
ATOM 6140 C C . MET B 1 390 ? -18.609 24.219 13.883 1 92.12 390 MET B C 1
ATOM 6142 O O . MET B 1 390 ? -18.656 24.969 14.859 1 92.12 390 MET B O 1
ATOM 6146 N N . VAL B 1 391 ? -19.234 24.469 12.75 1 94.31 391 VAL B N 1
ATOM 6147 C CA . VAL B 1 391 ? -19.984 25.703 12.57 1 94.31 391 VAL B CA 1
ATOM 6148 C C . VAL B 1 391 ? -21.203 25.719 13.492 1 94.31 391 VAL B C 1
ATOM 6150 O O . VAL B 1 391 ? -21.469 26.703 14.172 1 94.31 391 VAL B O 1
ATOM 6153 N N . ASP B 1 392 ? -21.875 24.562 13.516 1 93.81 392 ASP B N 1
ATOM 6154 C CA . ASP B 1 392 ? -23.062 24.453 14.367 1 93.81 392 ASP B CA 1
ATOM 6155 C C . ASP B 1 392 ? -22.688 24.656 15.836 1 93.81 392 ASP B C 1
ATOM 6157 O O . ASP B 1 392 ? -23.391 25.344 16.578 1 93.81 392 ASP B O 1
ATOM 6161 N N . ALA B 1 393 ? -21.609 24.047 16.266 1 93.31 393 ALA B N 1
ATOM 6162 C CA . ALA B 1 393 ? -21.141 24.172 17.641 1 93.31 393 ALA B CA 1
ATOM 6163 C C . ALA B 1 393 ? -20.797 25.625 17.953 1 93.31 393 ALA B C 1
ATOM 6165 O O . ALA B 1 393 ? -21.109 26.125 19.047 1 93.31 393 ALA B O 1
ATOM 6166 N N . ALA B 1 394 ? -20.156 26.297 17.031 1 95.75 394 ALA B N 1
ATOM 6167 C CA . ALA B 1 394 ? -19.781 27.703 17.219 1 95.75 394 ALA B CA 1
ATOM 6168 C C . ALA B 1 394 ? -21.016 28.594 17.312 1 95.75 394 ALA B C 1
ATOM 6170 O O . ALA B 1 394 ? -21.078 29.5 18.141 1 95.75 394 ALA B O 1
ATOM 6171 N N . LEU B 1 395 ? -22 28.344 16.453 1 96.44 395 LEU B N 1
ATOM 6172 C CA . LEU B 1 395 ? -23.234 29.125 16.453 1 96.44 395 LEU B CA 1
ATOM 6173 C C . LEU B 1 395 ? -23.984 28.938 17.766 1 96.44 395 LEU B C 1
ATOM 6175 O O . LEU B 1 395 ? -24.641 29.859 18.25 1 96.44 395 LEU B O 1
ATOM 6179 N N . ALA B 1 396 ? -23.844 27.812 18.312 1 96.31 396 ALA B N 1
ATOM 6180 C CA . ALA B 1 396 ? -24.562 27.484 19.547 1 96.31 396 ALA B CA 1
ATOM 6181 C C . ALA B 1 396 ? -23.797 28 20.766 1 96.31 396 ALA B C 1
ATOM 6183 O O . ALA B 1 396 ? -24.359 28.094 21.859 1 96.31 396 ALA B O 1
ATOM 6184 N N . SER B 1 397 ? -22.547 28.25 20.609 1 96.25 397 SER B N 1
ATOM 6185 C CA . SER B 1 397 ? -21.703 28.719 21.703 1 96.25 397 SER B CA 1
ATOM 6186 C C . SER B 1 397 ? -22.109 30.109 22.172 1 96.25 397 SER B C 1
ATOM 6188 O O . SER B 1 397 ? -22.297 31.016 21.359 1 96.25 397 SER B O 1
ATOM 6190 N N . GLU B 1 398 ? -22.172 30.312 23.5 1 96.19 398 GLU B N 1
ATOM 6191 C CA . GLU B 1 398 ? -22.531 31.609 24.062 1 96.19 398 GLU B CA 1
ATOM 6192 C C . GLU B 1 398 ? -21.469 32.656 23.75 1 96.19 398 GLU B C 1
ATOM 6194 O O . GLU B 1 398 ? -21.781 33.844 23.578 1 96.19 398 GLU B O 1
ATOM 6199 N N . LYS B 1 399 ? -20.281 32.25 23.625 1 95.94 399 LYS B N 1
ATOM 6200 C CA . LYS B 1 399 ? -19.156 33.156 23.422 1 95.94 399 LYS B CA 1
ATOM 6201 C C . LYS B 1 399 ? -18.953 33.469 21.953 1 95.94 399 LYS B C 1
ATOM 6203 O O . LYS B 1 399 ? -18.719 34.625 21.578 1 95.94 399 LYS B O 1
ATOM 6208 N N . GLN B 1 400 ? -19.094 32.438 21.062 1 96.81 400 GLN B N 1
ATOM 6209 C CA . GLN B 1 400 ? -18.766 32.594 19.656 1 96.81 400 GLN B CA 1
ATOM 6210 C C . GLN B 1 400 ? -20 32.906 18.828 1 96.81 400 GLN B C 1
ATOM 6212 O O . GLN B 1 400 ? -19.938 33.656 17.859 1 96.81 400 GLN B O 1
ATOM 6217 N N . GLY B 1 401 ? -21.109 32.438 19.156 1 97.19 401 GLY B N 1
ATOM 6218 C CA . GLY B 1 401 ? -22.344 32.531 18.422 1 97.19 401 GLY B CA 1
ATOM 6219 C C . GLY B 1 401 ? -22.719 33.969 18.031 1 97.19 401 GLY B C 1
ATOM 6220 O O . GLY B 1 401 ? -23.016 34.25 16.875 1 97.19 401 GLY B O 1
ATOM 6221 N N . PRO B 1 402 ? -22.688 34.844 19.016 1 97.12 402 PRO B N 1
ATOM 6222 C CA . PRO B 1 402 ? -23.078 36.25 18.734 1 97.12 402 PRO B CA 1
ATOM 6223 C C . PRO B 1 402 ? -22.188 36.906 17.688 1 97.12 402 PRO B C 1
ATOM 6225 O O . PRO B 1 402 ? -22.562 37.938 17.125 1 97.12 402 PRO B O 1
ATOM 6228 N N . HIS B 1 403 ? -21.062 36.344 17.406 1 97.75 403 HIS B N 1
ATOM 6229 C CA . HIS B 1 403 ? -20.125 36.969 16.469 1 97.75 403 HIS B CA 1
ATOM 6230 C C . HIS B 1 403 ? -20.297 36.406 15.062 1 97.75 403 HIS B C 1
ATOM 6232 O O . HIS B 1 403 ? -19.672 36.906 14.117 1 97.75 403 HIS B O 1
ATOM 6238 N N . LEU B 1 404 ? -21.125 35.344 14.859 1 97.25 404 LEU B N 1
ATOM 6239 C CA . LEU B 1 404 ? -21.266 34.656 13.586 1 97.25 404 LEU B CA 1
ATOM 6240 C C . LEU B 1 404 ? -22.625 34.938 12.953 1 97.25 404 LEU B C 1
ATOM 6242 O O . LEU B 1 404 ? -23.625 35.062 13.656 1 97.25 404 LEU B O 1
ATOM 6246 N N . ASN B 1 405 ? -22.609 35.062 11.648 1 93.38 405 ASN B N 1
ATOM 6247 C CA . ASN B 1 405 ? -23.859 35.156 10.906 1 93.38 405 ASN B CA 1
ATOM 6248 C C . ASN B 1 405 ? -24.297 33.781 10.406 1 93.38 405 ASN B C 1
ATOM 6250 O O . ASN B 1 405 ? -23.469 32.969 9.938 1 93.38 405 ASN B O 1
ATOM 6254 N N . GLU B 1 406 ? -25.578 33.562 10.586 1 80.5 406 GLU B N 1
ATOM 6255 C CA . GLU B 1 406 ? -26.125 32.281 10.164 1 80.5 406 GLU B CA 1
ATOM 6256 C C . GLU B 1 406 ? -26.172 32.188 8.641 1 80.5 406 GLU B C 1
ATOM 6258 O O . GLU B 1 406 ? -26.484 33.156 7.957 1 80.5 406 GLU B O 1
#

Radius of gyration: 29.58 Å; Cα contacts (8 Å, |Δi|>4): 1665; chains: 2; bounding box: 72×85×66 Å

Organism: NCBI:txid797122

Sequence (812 aa):
MLAKDHSYNRTKLFERLSAAGVSGLVYLVGADNTELYDTDRDMQFRQESYFFWATGCTVPGSIAVLDIATKQYKLFIPKVSDETAVWIGVPPTLAEYAAELIHCPETEELLYTEALPEYLAQAKPSAVHCLVKMDLDVSCPITSDVLRAHMSECRVIKSDAEVEALYAACVAGAEGHTACMHKMLPGTQEYVADGLMHTAARNHESYWTSFETISAVGKHASTLHFLGGATKVEDGKILLIDAGVSVKGYVSDHTRVMPGGSRFTPNQEAMYNIVLRANKECIKGCKPGTKWEDLHALSLRILLEGLREHGLVRKDTGSIEEQLDLDIPAVFMPHGLGHLIGCDTHDVGGYPAGVERMTRPGYRNMRMRRTLDVGYAVTVEPGMYFVPQMVDAALASEKQGPHLNEMLAKDHSYNRTKLFERLSAAGVSGLVYLVGADNTELYDTDRDMQFRQESYFFWATGCTVPGSIAVLDIATKQYKLFIPKVSDETAVWIGVPPTLAEYAAELIHCPETEELLYTEALPEYLAQAKPSAVHCLVKMDLDVSCPITSDVLRAHMSECRVIKSDAEVEALYAACVAGAEGHTACMHKMLPGTQEYVADGLMHTAARNHESYWTSFETISAVGKHASTLHFLGGATKVEDGKILLIDAGVSVKGYVSDHTRVMPGGSRFTPNQEAMYNIVLRANKECIKGCKPGTKWEDLHALSLRILLEGLREHGLVRKDTGSIEEQLDLDIPAVFMPHGLGHLIGCDTHDVGGYPAGVERMTRPGYRNMRMRRTLDVGYAVTVEPGMYFVPQMVDAALASEKQGPHLNE

Solvent-accessible surface area (backbone atoms only — not comparable to full-atom values): 41932 Å² total; per-residue (Å²): 121,52,25,58,53,17,49,50,46,41,50,53,47,40,52,51,39,49,75,71,69,53,68,26,28,40,46,40,72,36,33,60,80,49,47,53,78,96,43,88,39,60,47,87,81,68,61,37,56,72,39,28,54,47,45,67,57,75,61,58,54,17,37,38,38,34,34,47,83,78,62,33,37,39,39,23,38,61,80,81,50,73,74,54,24,58,39,57,33,80,72,77,49,72,67,57,47,34,69,57,49,48,64,49,75,90,44,34,48,72,47,46,44,84,52,46,65,61,49,58,64,67,61,67,48,76,21,37,35,18,71,55,88,72,89,68,99,64,94,44,58,73,44,41,81,59,46,49,64,56,51,25,54,52,65,37,49,42,49,71,57,52,48,52,34,32,49,52,5,39,52,37,26,48,50,14,51,50,50,34,70,72,63,56,38,61,72,32,41,26,29,52,46,46,25,41,37,44,32,27,16,27,77,60,78,17,91,36,57,39,44,76,45,23,22,17,50,43,78,42,47,29,20,75,57,26,64,32,48,79,58,51,28,36,68,76,28,42,34,32,39,38,39,23,13,26,25,92,67,14,26,19,78,46,74,48,76,42,44,15,37,95,52,61,47,72,69,54,43,53,55,50,49,34,38,48,50,27,32,52,53,41,56,71,55,68,43,69,71,35,43,43,60,56,44,38,50,49,33,42,48,42,45,37,53,41,33,37,75,71,54,47,26,47,71,86,67,46,54,72,66,56,40,55,73,65,34,52,42,26,50,28,24,70,56,27,40,36,34,32,44,40,62,33,55,78,25,62,56,25,59,47,90,92,54,77,83,51,78,50,79,53,45,44,51,41,53,43,59,48,62,40,46,85,40,57,44,68,49,75,48,55,57,79,31,77,30,63,70,47,48,53,52,37,55,69,29,86,82,46,16,78,35,48,52,132,123,51,26,59,53,17,50,50,46,40,50,54,46,40,53,51,39,50,75,71,68,54,69,26,29,40,46,39,71,37,34,58,79,48,48,52,78,96,44,88,40,60,47,88,82,68,62,37,56,71,38,27,56,46,44,65,58,74,60,58,55,18,37,38,40,34,35,48,83,80,62,33,37,39,38,22,37,60,79,80,50,71,75,54,25,56,39,56,33,80,70,79,50,72,67,57,48,32,68,58,49,47,64,50,75,91,43,34,47,74,45,48,45,83,51,47,65,60,49,58,66,67,62,66,49,77,22,36,34,18,70,55,88,74,89,68,97,62,94,42,57,73,44,40,83,59,45,50,64,55,52,25,53,54,65,37,47,41,49,73,57,52,47,52,34,33,48,52,5,38,53,38,27,48,50,14,51,51,50,34,70,72,62,54,36,60,71,32,41,25,31,52,46,47,25,42,37,44,33,26,17,27,76,61,78,16,91,35,58,41,43,77,46,23,21,18,48,44,76,42,48,29,20,75,57,25,62,32,47,80,58,49,28,35,67,76,29,43,33,33,39,38,40,22,13,25,26,92,67,14,24,19,80,47,72,49,75,43,43,15,38,95,50,62,47,73,69,55,42,52,54,49,48,32,38,48,49,25,31,53,54,39,56,71,55,69,42,70,71,35,44,43,60,56,44,37,49,51,35,42,49,43,43,38,52,41,34,36,74,72,54,47,26,46,70,87,66,45,52,71,67,56,40,54,74,65,34,53,42,25,52,29,25,70,56,28,39,37,33,32,43,39,62,33,57,77,25,61,57,24,58,47,92,92,54,76,83,51,78,51,79,52,48,44,50,40,52,42,60,47,64,39,47,85,40,57,45,68,49,75,47,55,57,78,29,76,31,64,70,47,49,53,51,37,55,69,30,86,82,46,15,78,34,49,52,132

InterPro domains:
  IPR000994 Peptidase M24 [PF00557] (166-389)
  IPR007865 Aminopeptidase P, N-terminal [PF05195] (7-122)
  IPR007865 Aminopeptidase P, N-terminal [SM01011] (1-139)
  IPR029149 Creatinase/Aminopeptidase P/Spt16, N-terminal [G3DSA:3.40.350.10] (3-156)
  IPR029149 Creatinase/Aminopeptidase P/Spt16, N-terminal [SSF53092] (4-158)
  IPR036005 Creatinase/aminopeptidase-like [G3DSA:3.90.230.10] (158-406)
  IPR036005 Creatinase/aminopeptidase-like [SSF55920] (159-389)
  IPR052433 Xaa-Pro dipeptidase-like [PTHR43226] (4-399)

Nearest PDB structures (foldseek):
  2bws-assembly1_A  TM=8.562E-01  e=1.150E-28  Escherichia coli
  2v3z-assembly1_A  TM=8.506E-01  e=1.381E-28  Escherichia coli
  2bwv-assembly1_A  TM=8.509E-01  e=1.762E-28  Escherichia coli
  5wze-assembly1_A  TM=8.517E-01  e=1.031E-27  Pseudomonas aeruginosa PAO1
  2bwx-assembly1_A  TM=8.224E-01  e=3.890E-28  Escherichia coli

pLDDT: mean 95.39, std 3.69, range [77.81, 98.88]

Secondary structure (DSSP, 8-state):
--HHHHHHHHHHHHHHHHHTT--SEEEEEPP---BSTTSSPBPPP---HHHHHHH----TT-EEEEETTTTEEEEEEPPPPHHHHHHH-PPPPHHHHHHHH-S-TTTEEEEEGGGHHHHHHHH--S-EE-SS----S-SSPEE-SSHHHHHHHHHHS--HHHHHHHHHHHHHHHHHHHHHHHH--TT-BTTHHHHHHHHHHHHTT---BSS--EEEEGGGGGSTT-B--SPBP-TTSEEEEEE-BEETTEE--EEEEEESSSS--HHHHHHHHHHHHHHHHHHHH--TT-BHHHHHHHHHHHHHHHHHHTTSB-SSS--HHHHHHTTTGGGT--S-S--B-SSSSS-S-SS-TTPPPP-STTTTT-S---B--TT--B---------HHHHHHHHH-TTTGGGB--/--HHHHHHHHHHHHHHHHHTT--SEEEEEPP---BSTTSSPBPPP---HHHHHHH----TT-EEEEETTTTEEEEEEPPPPHHHHHHH-PPPPHHHHHHHH-S-TTTEEEEEGGGHHHHHHHH--S-EE-SS----S-SSPEE-SSHHHHHHHHHHS--HHHHHHHHHHHHHHHHHHHHHHHH--TT-BTTHHHHHHHHHHHHTT---BSS--EEEEGGGGGSTT-B--SPBP-TTSEEEEEE-BEETTEE--EEEEEESSSS--HHHHHHHHHHHHHHHHHHHH--TT-BHHHHHHHHHHHHHHHHHHTTSB-SSS--HHHHHHTTTGGGT--S-S--B-SSSSS-S-SS-TTPPPP-STTTTT-S---B--TT--B---------HHHHHHHHH-TTTGGGB--

Foldseek 3Di:
DFLVQLLVLLVQLLVLCVVVVHFWKEKEWWAAWDADPPDPHTDDADIDQLCCSNFVDRAHGKMKMAGSPLRAIEIAHADDDPVNCVVVNDDDDQVRVCVGGPDDVVRYYYYHPVCVVVVQVPRLIQEYEYCDDDDDPHDHHYYNPPSQQSSLVSQQFADPVLVVQQVLQAVLFVQLVVVCVVPQAFPRFQQVSQVSSCVSCVVLPHRFKQDQKAKAKAQLVLPPRHHTDRDHQDAAIKIKIWTTHHHSLFMDTDIDIDGNHDDYDPVRVLLVVLQVVLLVVLVVVQDFQAWQVVSQLSSLLSNLVSCCVVAQFPPPPDHSVLLVVVVQSCLFFQATQKAFGGSHRRGGDQAHPPRDADDDGSGNRHSHTDRHDHRGDIDGDGGTRNDPVSVVVQCPDPRRNVGGDD/DFLVQLLVLLVQLLVLCVVVVHFWKEKEWWAAWDADDPDPHTDDADIDQLVCSNWVDRAHGKMKMAGSVVRAIEIAHADDDPVNCVVVNDDDDQVVVCVTGPDDVVRYYYYHPVCVVVVQAPRLIQEYEYCDDDDDPHPHHYDNPPSQQSSLVSQQFADPVLVVQQVVQAVLFVQLVVVCVVPQAFPRFQQVSQVSSCVSCVVLPHRFKLDQKAKAKAQLVLPPRHHTDRDHQDAAIKIKIWTTHHHSLFMDTDIDIGGNHDDYDPVRVLLVVLQVVLLVVLVVVQDFQAWQVVSQLSSLLSNLVSCCVVAQFPPPPDHSVLLVVVVLSCLFFVATQKAFGGSHRRGGDQAHPPRDADDDGSRNRHSHTDRHDHRGDIDGDGGTRNDPVSVVVQCPDPRRNVGGDD